Protein AF-0000000080960001 (afdb_homodimer)

Radius of gyration: 30.42 Å; Cα contacts (8 Å, |Δi|>4): 1565; chains: 2; bounding box: 57×87×82 Å

InterPro domains:
  IPR000749 ATP:guanido phosphotransferase [PTHR11547] (30-392)
  IPR014746 Glutamine synthetase/guanido kinase, catalytic domain [SSF55931] (133-394)
  IPR022413 ATP:guanido phosphotransferase, N-terminal [PF02807] (49-118)
  IPR022413 ATP:guanido phosphotransferase, N-terminal [PS51509] (35-122)
  IPR022414 ATP:guanido phosphotransferase, catalytic domain [PF00217] (182-380)
  IPR022414 ATP:guanido phosphotransferase, catalytic domain [PS51510] (150-381)
  IPR036802 ATP:guanido phosphotransferase, N-terminal domain superfamily [G3DSA:1.10.135.10] (26-125)
  IPR036802 ATP:guanido phosphotransferase, N-terminal domain superfamily [SSF48034] (32-124)

Sequence (790 aa):
MWMIKPPTEHPKESKYRPVLESLLPRDPMSKFNLKRSSPKDEFPNLDRNCTLMGRILDLHMYTRQFNRATESGVIFDDIIRPGLEDPGQSIGPKAVGCLAGDAQSYILFCDFFDRIIESYHGYKVTTDTVQESDFNYDNLKGGDDFDQAYALSCEVTVSRSIEDYSFPTHCSRGERRQLLTLAKTALEQLAEDLPGKLYSIDELSHESEDRGVVMDAPPSSLIKIGVARDWPDARALWLSKDGTLAVWVNMEDHLKLVSYRSDACLQEAFKTICVNVLKMEAVYNKRRHPFIWKPHLGWVISSPAEVGTGLRASVTVKLLHLAENKRIDDILDRLRLQMEATSCPGVYKISNLQTIGFNEVGLTQLVVDGVQLLIRMEKRLENNSGIDDLVPTQKMWMIKPPTEHPKESKYRPVLESLLPRDPMSKFNLKRSSPKDEFPNLDRNCTLMGRILDLHMYTRQFNRATESGVIFDDIIRPGLEDPGQSIGPKAVGCLAGDAQSYILFCDFFDRIIESYHGYKVTTDTVQESDFNYDNLKGGDDFDQAYALSCEVTVSRSIEDYSFPTHCSRGERRQLLTLAKTALEQLAEDLPGKLYSIDELSHESEDRGVVMDAPPSSLIKIGVARDWPDARALWLSKDGTLAVWVNMEDHLKLVSYRSDACLQEAFKTICVNVLKMEAVYNKRRHPFIWKPHLGWVISSPAEVGTGLRASVTVKLLHLAENKRIDDILDRLRLQMEATSCPGVYKISNLQTIGFNEVGLTQLVVDGVQLLIRMEKRLENNSGIDDLVPTQK

Nearest PDB structures (foldseek):
  8ci4-assembly1_A-2  TM=9.287E-01  e=4.822E-40  Oryctolagus cuniculus
  7tun-assembly2_B  TM=9.442E-01  e=4.498E-39  Homo sapiens
  1qk1-assembly1_E  TM=9.317E-01  e=1.900E-36  Homo sapiens
  3l2e-assembly4_B  TM=8.806E-01  e=4.237E-35  Namalycastis sp. ST01
  7u5i-assembly1_A  TM=9.226E-01  e=3.132E-33  Bos taurus

Solvent-accessible surface area (backbone atoms only — not comparable to full-atom values): 41627 Å² total; per-residue (Å²): 127,90,75,57,71,61,75,71,88,59,70,62,50,62,74,43,31,68,59,42,60,66,42,38,51,92,53,56,76,46,41,35,41,44,58,72,63,53,59,79,52,47,53,76,89,48,88,72,34,33,20,52,41,45,48,54,61,46,70,68,62,48,49,74,40,60,63,41,39,43,96,50,26,45,35,54,68,64,27,43,36,46,21,65,79,49,25,56,88,58,76,45,93,75,44,54,24,46,35,36,34,32,76,57,41,59,62,69,42,29,67,57,48,51,50,50,34,24,66,73,53,74,41,86,80,42,93,80,43,65,52,58,81,41,68,60,58,83,74,46,70,68,30,69,71,64,58,65,91,33,34,48,23,22,38,28,35,37,50,44,23,48,48,97,46,51,23,36,52,45,41,35,61,23,53,37,43,50,50,42,51,54,47,50,55,34,49,55,58,48,27,74,82,47,52,55,49,79,39,48,43,66,57,29,58,74,63,31,71,83,73,74,51,71,54,71,80,77,56,67,69,41,38,62,46,29,40,45,58,66,67,54,66,52,23,34,41,32,37,29,71,85,60,47,40,36,37,39,33,52,44,86,36,51,30,34,40,37,14,50,33,73,74,24,34,42,42,59,23,45,38,53,46,37,55,50,52,51,54,38,44,54,43,30,45,75,70,73,36,33,67,36,72,37,60,59,47,17,33,45,54,33,41,63,78,37,23,18,48,23,46,43,42,33,36,32,30,56,36,68,60,44,71,69,38,89,57,42,65,60,51,29,55,72,53,46,35,38,78,41,82,51,95,46,85,47,32,30,38,38,24,42,57,50,21,50,94,42,27,51,41,55,43,47,34,40,38,36,55,42,50,54,50,50,50,52,44,32,57,31,45,75,69,75,39,83,53,74,88,68,53,80,70,86,125,129,87,74,63,72,64,79,82,80,67,64,64,52,62,76,48,30,64,58,44,62,64,50,44,54,91,58,54,78,49,36,41,41,45,58,72,63,52,56,80,51,46,53,76,89,48,89,71,33,31,18,52,40,44,57,59,61,46,70,68,62,47,49,74,39,58,72,42,38,43,95,48,26,46,35,55,68,66,26,42,37,46,21,64,79,49,24,56,88,59,77,43,93,74,43,53,23,46,37,36,35,32,76,56,41,59,60,68,42,29,74,59,47,50,52,51,33,23,66,71,54,72,42,86,78,42,94,80,43,66,50,58,80,43,67,60,56,82,74,46,70,67,32,70,72,64,59,63,91,33,34,47,23,22,39,28,35,38,48,44,24,47,48,98,46,51,23,35,50,46,42,34,61,24,54,36,43,50,50,42,52,53,48,51,56,32,49,56,59,49,28,74,82,45,51,55,50,78,38,46,42,68,59,29,59,74,64,32,71,86,71,75,51,70,55,70,80,77,56,68,70,41,37,62,44,30,40,46,57,66,67,54,65,54,23,35,40,31,36,29,72,84,60,47,41,35,38,38,33,52,44,86,36,51,30,33,40,38,13,50,31,73,74,25,34,44,41,59,24,46,37,54,46,38,56,52,50,53,55,36,44,52,44,29,44,73,69,73,34,34,65,36,72,38,61,58,49,17,32,44,56,32,42,61,79,37,24,18,50,23,45,42,42,35,37,32,31,56,38,68,62,45,72,69,38,90,56,43,65,59,51,29,56,73,53,46,35,39,78,41,82,53,96,46,87,47,31,30,37,38,23,42,57,47,21,49,95,41,27,50,39,54,44,46,35,41,36,36,56,42,50,55,48,52,51,53,44,33,55,32,45,74,68,73,39,82,53,74,86,67,54,79,69,86,124

Secondary structure (DSSP, 8-state):
-------SS-THHHHTHHHHHHTS-SSTTTT-SS----HHHHPPP-TT--SHHHHH--HHHHHHHTT-B-TT--BHHHHHHHHHH---SS--TT------SSTTHHHHTHHHHHHHHHHHHT----TTPPPP----GGG----S---TTTEEEEEEEEEE-BTTS--TTT--HHHHHHHHHHHHHHHHHHTTTS-EEEEEHHHHHHTGGGGT-PPPPPPHHHHHTTTTTTTTTT-EEEEETTSSEEEEESSSSSEEEEEEETT--HHHHHHHHHHHHHHHHHHHHHTT-PBPEETTTEE--S-GGGTBT-EEEEEEEE-TTGGGSTTHHHHHHHHTEEEEE-SSTTEEEEEES-SSSS-HHHHHHHHHHHHHHHHHHHHHHHTT---TTTSPP--/-------SS-THHHHTHHHHHHTS-SSTTTT-SS----HHHHPPP-TT--SHHHHH--HHHHHHHTT-B-TT--BHHHHHHHHHH---SS--TT------SSTTHHHHTHHHHHHHHHHHHT----TTPPPP----GGG----S---TTTEEEEEEEEEE-BTTS--GGG--HHHHHHHHHHHHHHHHHHTTTS-EEEEEHHHHHHTGGGGT-PPPPPPHHHHHTTTTTTTTTT-EEEEETTSSEEEEESSSSSEEEEEEETT--HHHHHHHHHHHHHHHHHHHHHTT-PBPEETTTEE--S-GGGTBT-EEEEEEEE-TTGGG-TTHHHHHHHHTEEEEE-SSTTEEEEEES-SSSS-HHHHHHHHHHHHHHHHHHHHHHHTT---TTTSPP--

Structure (mmCIF, N/CA/C/O backbone):
data_AF-0000000080960001-model_v1
#
loop_
_entity.id
_entity.type
_entity.pdbx_description
1 polymer 'creatine kinase'
#
loop_
_atom_site.group_PDB
_atom_site.id
_atom_site.type_symbol
_atom_site.label_atom_id
_atom_site.label_alt_id
_atom_site.label_comp_id
_atom_site.label_asym_id
_atom_site.label_entity_id
_atom_site.label_seq_id
_atom_site.pdbx_PDB_ins_code
_atom_site.Cartn_x
_atom_site.Cartn_y
_atom_site.Cartn_z
_atom_site.occupancy
_atom_site.B_iso_or_equiv
_atom_site.auth_seq_id
_atom_site.auth_comp_id
_atom_site.auth_asym_id
_atom_site.auth_atom_id
_atom_site.pdbx_PDB_model_num
ATOM 1 N N . MET A 1 1 ? -23.391 7.148 20.422 1 18.81 1 MET A N 1
ATOM 2 C CA . MET A 1 1 ? -23.516 6.629 19.062 1 18.81 1 MET A CA 1
ATOM 3 C C . MET A 1 1 ? -23.609 7.766 18.047 1 18.81 1 MET A C 1
ATOM 5 O O . MET A 1 1 ? -24.641 8.445 17.969 1 18.81 1 MET A O 1
ATOM 9 N N . TRP A 1 2 ? -22.594 8.539 17.891 1 20.47 2 TRP A N 1
ATOM 10 C CA . TRP A 1 2 ? -22.75 9.844 17.266 1 20.47 2 TRP A CA 1
ATOM 11 C C . TRP A 1 2 ? -23.203 9.703 15.812 1 20.47 2 TRP A C 1
ATOM 13 O O . TRP A 1 2 ? -22.562 9.008 15.016 1 20.47 2 TRP A O 1
ATOM 23 N N . MET A 1 3 ? -24.516 9.531 15.586 1 26.23 3 MET A N 1
ATOM 24 C CA . MET A 1 3 ? -25.266 9.398 14.336 1 26.23 3 MET A CA 1
ATOM 25 C C . MET A 1 3 ? -25 10.594 13.422 1 26.23 3 MET A C 1
ATOM 27 O O . MET A 1 3 ? -25.484 11.695 13.672 1 26.23 3 MET A O 1
ATOM 31 N N . ILE A 1 4 ? -23.828 10.766 12.984 1 29.22 4 ILE A N 1
ATOM 32 C CA . ILE A 1 4 ? -23.656 11.875 12.055 1 29.22 4 ILE A CA 1
ATOM 33 C C . ILE A 1 4 ? -24.547 11.672 10.828 1 29.22 4 ILE A C 1
ATOM 35 O O . ILE A 1 4 ? -24.422 10.672 10.125 1 29.22 4 ILE A O 1
ATOM 39 N N . LYS A 1 5 ? -25.75 12.242 10.773 1 32.03 5 LYS A N 1
ATOM 40 C CA . LYS A 1 5 ? -26.688 12.227 9.648 1 32.03 5 LYS A CA 1
ATOM 41 C C . LYS A 1 5 ? -26 12.664 8.359 1 32.03 5 LYS A C 1
ATOM 43 O O . LYS A 1 5 ? -25.344 13.711 8.312 1 32.03 5 LYS A O 1
ATOM 48 N N . PRO A 1 6 ? -25.797 11.703 7.512 1 33.56 6 PRO A N 1
ATOM 49 C CA . PRO A 1 6 ? -25.25 12.125 6.223 1 33.56 6 PRO A CA 1
ATOM 50 C C . PRO A 1 6 ? -26.031 13.281 5.602 1 33.56 6 PRO A C 1
ATOM 52 O O . PRO A 1 6 ? -27.266 13.242 5.539 1 33.56 6 PRO A O 1
ATOM 55 N N . PRO A 1 7 ? -25.547 14.453 5.672 1 32.12 7 PRO A N 1
ATOM 56 C CA . PRO A 1 7 ? -26.344 15.602 5.262 1 32.12 7 PRO A CA 1
ATOM 57 C C . PRO A 1 7 ? -26.859 15.484 3.828 1 32.12 7 PRO A C 1
ATOM 59 O O . PRO A 1 7 ? -26.281 14.758 3.02 1 32.12 7 PRO A O 1
ATOM 62 N N . THR A 1 8 ? -28.125 15.891 3.537 1 33.84 8 THR A N 1
ATOM 63 C CA . THR A 1 8 ? -28.828 16.203 2.305 1 33.84 8 THR A CA 1
ATOM 64 C C . THR A 1 8 ? -27.906 16.922 1.317 1 33.84 8 THR A C 1
ATOM 66 O O . THR A 1 8 ? -26.828 17.375 1.687 1 33.84 8 THR A O 1
ATOM 69 N N . GLU A 1 9 ? -28.391 17.422 0.097 1 39.03 9 GLU A N 1
ATOM 70 C CA . GLU A 1 9 ? -27.812 18.141 -1.032 1 39.03 9 GLU A CA 1
ATOM 71 C C . GLU A 1 9 ? -26.906 19.281 -0.557 1 39.03 9 GLU A C 1
ATOM 73 O O . GLU A 1 9 ? -27.281 20.062 0.308 1 39.03 9 GLU A O 1
ATOM 78 N N . HIS A 1 10 ? -25.812 18.984 -0.439 1 41.31 10 HIS A N 1
ATOM 79 C CA . HIS A 1 10 ? -24.922 20.031 0.092 1 41.31 10 HIS A CA 1
ATOM 80 C C . HIS A 1 10 ? -24.906 21.25 -0.818 1 41.31 10 HIS A C 1
ATOM 82 O O . HIS A 1 10 ? -24.625 21.141 -2.012 1 41.31 10 HIS A O 1
ATOM 88 N N . PRO A 1 11 ? -25.422 22.281 -0.53 1 41.91 11 PRO A N 1
ATOM 89 C CA . PRO A 1 11 ? -25.516 23.562 -1.23 1 41.91 11 PRO A CA 1
ATOM 90 C C . PRO A 1 11 ? -24.234 23.953 -1.956 1 41.91 11 PRO A C 1
ATOM 92 O O . PRO A 1 11 ? -24.281 24.594 -3.01 1 41.91 11 PRO A O 1
ATOM 95 N N . LYS A 1 12 ? -23.172 23.625 -1.479 1 48.12 12 LYS A N 1
ATOM 96 C CA . LYS A 1 12 ? -21.969 24.266 -2.02 1 48.12 12 LYS A CA 1
ATOM 97 C C . LYS A 1 12 ? -21.531 23.609 -3.316 1 48.12 12 LYS A C 1
ATOM 99 O O . LYS A 1 12 ? -20.656 24.125 -4.023 1 48.12 12 LYS A O 1
ATOM 104 N N . GLU A 1 13 ? -21.875 22.375 -3.629 1 47.22 13 GLU A N 1
ATOM 105 C CA . GLU A 1 13 ? -21.547 21.875 -4.961 1 47.22 13 GLU A CA 1
ATOM 106 C C . GLU A 1 13 ? -22.078 22.797 -6.047 1 47.22 13 GLU A C 1
ATOM 108 O O . GLU A 1 13 ? -21.5 22.891 -7.133 1 47.22 13 GLU A O 1
ATOM 113 N N . SER A 1 14 ? -23.078 23.516 -5.621 1 42.28 14 SER A N 1
ATOM 114 C CA . SER A 1 14 ? -23.672 24.453 -6.566 1 42.28 14 SER A CA 1
ATOM 115 C C . SER A 1 14 ? -22.703 25.578 -6.91 1 42.28 14 SER A C 1
ATOM 117 O O . SER A 1 14 ? -22.641 26.031 -8.055 1 42.28 14 SER A O 1
ATOM 119 N N . LYS A 1 15 ? -21.984 26 -5.918 1 47.62 15 LYS A N 1
ATOM 120 C CA . LYS A 1 15 ? -21.062 27.109 -6.176 1 47.62 15 LYS A CA 1
ATOM 121 C C . LYS A 1 15 ? -19.938 26.688 -7.102 1 47.62 15 LYS A C 1
ATOM 123 O O . LYS A 1 15 ? -19.484 27.469 -7.941 1 47.62 15 LYS A O 1
ATOM 128 N N . TYR A 1 16 ? -19.453 25.5 -6.949 1 48 16 TYR A N 1
ATOM 129 C CA . TYR A 1 16 ? -18.344 25.078 -7.773 1 48 16 TYR A CA 1
ATOM 130 C C . TYR A 1 16 ? -18.812 24.281 -8.977 1 48 16 TYR A C 1
ATOM 132 O O . TYR A 1 16 ? -18.016 23.641 -9.672 1 48 16 TYR A O 1
ATOM 140 N N . ARG A 1 17 ? -20.078 24.328 -9.133 1 48.69 17 ARG A N 1
ATOM 141 C CA . ARG A 1 17 ? -20.688 23.516 -10.172 1 48.69 17 ARG A CA 1
ATOM 142 C C . ARG A 1 17 ? -20.016 23.734 -11.523 1 48.69 17 ARG A C 1
ATOM 144 O O . ARG A 1 17 ? -19.719 22.766 -12.234 1 48.69 17 ARG A O 1
ATOM 151 N N . PRO A 1 18 ? -19.875 24.969 -11.766 1 43.56 18 PRO A N 1
ATOM 152 C CA . PRO A 1 18 ? -19.281 25.094 -13.102 1 43.56 18 PRO A CA 1
ATOM 153 C C . PRO A 1 18 ? -17.922 24.438 -13.219 1 43.56 18 PRO A C 1
ATOM 155 O O . PRO A 1 18 ? -17.625 23.797 -14.234 1 43.56 18 PRO A O 1
ATOM 158 N N . VAL A 1 19 ? -17.203 24.578 -12.234 1 45.34 19 VAL A N 1
ATOM 159 C CA . VAL A 1 19 ? -15.867 24 -12.273 1 45.34 19 VAL A CA 1
ATOM 160 C C . VAL A 1 19 ? -15.953 22.484 -12.219 1 45.34 19 VAL A C 1
ATOM 162 O O . VAL A 1 19 ? -15.234 21.781 -12.938 1 45.34 19 VAL A O 1
ATOM 165 N N . LEU A 1 20 ? -16.875 22.141 -11.391 1 50.09 20 LEU A N 1
ATOM 166 C CA . LEU A 1 20 ? -17.047 20.703 -11.234 1 50.09 20 LEU A CA 1
ATOM 167 C C . LEU A 1 20 ? -17.453 20.062 -12.555 1 50.09 20 LEU A C 1
ATOM 169 O O . LEU A 1 20 ? -16.953 18.984 -12.898 1 50.09 20 LEU A O 1
ATOM 173 N N . GLU A 1 21 ? -18.328 20.688 -13.148 1 46.47 21 GLU A N 1
ATOM 174 C CA . GLU A 1 21 ? -18.812 20.156 -14.422 1 46.47 21 GLU A CA 1
ATOM 175 C C . GLU A 1 21 ? -17.719 20.141 -15.477 1 46.47 21 GLU A C 1
ATOM 177 O O . GLU A 1 21 ? -17.688 19.25 -16.328 1 46.47 21 GLU A O 1
ATOM 182 N N . SER A 1 22 ? -16.859 21.062 -15.289 1 44.16 22 SER A N 1
ATOM 183 C CA . SER A 1 22 ? -15.805 21.141 -16.312 1 44.16 22 SER A CA 1
ATOM 184 C C . SER A 1 22 ? -14.742 20.078 -16.094 1 44.16 22 SER A C 1
ATOM 186 O O . SER A 1 22 ? -13.984 19.75 -17.016 1 44.16 22 SER A O 1
ATOM 188 N N . LEU A 1 23 ? -14.742 19.609 -15.008 1 44.72 23 LEU A N 1
ATOM 189 C CA . LEU A 1 23 ? -13.672 18.672 -14.68 1 44.72 23 LEU A CA 1
ATOM 190 C C . LEU A 1 23 ? -14.141 17.234 -14.828 1 44.72 23 LEU A C 1
ATOM 192 O O . LEU A 1 23 ? -13.406 16.297 -14.492 1 44.72 23 LEU A O 1
ATOM 196 N N . LEU A 1 24 ? -15.406 17.094 -15.164 1 47.44 24 LEU A N 1
ATOM 197 C CA . LEU A 1 24 ? -15.898 15.766 -15.469 1 47.44 24 LEU A CA 1
ATOM 198 C C . LEU A 1 24 ? -15.273 15.234 -16.75 1 47.44 24 LEU A C 1
ATOM 200 O O . LEU A 1 24 ? -15.242 15.945 -17.766 1 47.44 24 LEU A O 1
ATOM 204 N N . PRO A 1 25 ? -14.406 14.203 -16.609 1 46.53 25 PRO A N 1
ATOM 205 C CA . PRO A 1 25 ? -13.883 13.695 -17.875 1 46.53 25 PRO A CA 1
ATOM 206 C C . PRO A 1 25 ? -14.977 13.469 -18.922 1 46.53 25 PRO A C 1
ATOM 208 O O . PRO A 1 25 ? -16.125 13.172 -18.562 1 46.53 25 PRO A O 1
ATOM 211 N N . ARG A 1 26 ? -14.734 13.984 -20.156 1 46.12 26 ARG A N 1
ATOM 212 C CA . ARG A 1 26 ? -15.688 13.758 -21.234 1 46.12 26 ARG A CA 1
ATOM 213 C C . ARG A 1 26 ? -16.047 12.281 -21.344 1 46.12 26 ARG A C 1
ATOM 215 O O . ARG A 1 26 ? -17.188 11.938 -21.672 1 46.12 26 ARG A O 1
ATOM 222 N N . ASP A 1 27 ? -15.023 11.391 -21.297 1 41.5 27 ASP A N 1
ATOM 223 C CA . ASP A 1 27 ? -15.258 9.945 -21.266 1 41.5 27 ASP A CA 1
ATOM 224 C C . ASP A 1 27 ? -14.883 9.359 -19.922 1 41.5 27 ASP A C 1
ATOM 226 O O . ASP A 1 27 ? -13.695 9.258 -19.578 1 41.5 27 ASP A O 1
ATOM 230 N N . PRO A 1 28 ? -15.828 9.461 -19.047 1 40.62 28 PRO A N 1
ATOM 231 C CA . PRO A 1 28 ? -15.648 8.961 -17.688 1 40.62 28 PRO A CA 1
ATOM 232 C C . PRO A 1 28 ? -14.828 7.68 -17.625 1 40.62 28 PRO A C 1
ATOM 234 O O . PRO A 1 28 ? -14.188 7.398 -16.609 1 40.62 28 PRO A O 1
ATOM 237 N N . MET A 1 29 ? -15.039 6.82 -18.578 1 40.97 29 MET A N 1
ATOM 238 C CA . MET A 1 29 ? -14.383 5.52 -18.578 1 40.97 29 MET A CA 1
ATOM 239 C C . MET A 1 29 ? -12.883 5.66 -18.844 1 40.97 29 MET A C 1
ATOM 241 O O . MET A 1 29 ? -12.133 4.691 -18.719 1 40.97 29 MET A O 1
ATOM 245 N N . SER A 1 30 ? -12.625 6.707 -19.484 1 41.94 30 SER A N 1
ATOM 246 C CA . SER A 1 30 ? -11.25 6.797 -19.969 1 41.94 30 SER A CA 1
ATOM 247 C C . SER A 1 30 ? -10.266 6.875 -18.812 1 41.94 30 SER A C 1
ATOM 249 O O . SER A 1 30 ? -9.148 6.363 -18.906 1 41.94 30 SER A O 1
ATOM 251 N N . LYS A 1 31 ? -10.594 7.781 -17.844 1 45.03 31 LYS A N 1
ATOM 252 C CA . LYS A 1 31 ? -9.492 8.172 -16.969 1 45.03 31 LYS A CA 1
ATOM 253 C C . LYS A 1 31 ? -9.281 7.137 -15.859 1 45.03 31 LYS A C 1
ATOM 255 O O . LYS A 1 31 ? -8.508 7.363 -14.93 1 45.03 31 LYS A O 1
ATOM 260 N N . PHE A 1 32 ? -10.023 5.922 -15.992 1 49.06 32 PHE A N 1
ATOM 261 C CA . PHE A 1 32 ? -9.906 5.184 -14.742 1 49.06 32 PHE A CA 1
ATOM 262 C C . PHE A 1 32 ? -8.875 4.066 -14.867 1 49.06 32 PHE A C 1
ATOM 264 O O . PHE A 1 32 ? -8.836 3.365 -15.883 1 49.06 32 PHE A O 1
ATOM 271 N N . ASN A 1 33 ? -7.809 4.168 -14.07 1 54.75 33 ASN A N 1
ATOM 272 C CA . ASN A 1 33 ? -6.809 3.117 -13.938 1 54.75 33 ASN A CA 1
ATOM 273 C C . ASN A 1 33 ? -7.449 1.771 -13.609 1 54.75 33 ASN A C 1
ATOM 275 O O . ASN A 1 33 ? -6.82 0.724 -13.773 1 54.75 33 ASN A O 1
ATOM 279 N N . LEU A 1 34 ? -8.656 1.805 -13.078 1 59.09 34 LEU A N 1
ATOM 280 C CA . LEU A 1 34 ? -9.281 0.53 -12.734 1 59.09 34 LEU A CA 1
ATOM 281 C C . LEU A 1 34 ? -10.648 0.399 -13.406 1 59.09 34 LEU A C 1
ATOM 283 O O . LEU A 1 34 ? -11.398 1.374 -13.5 1 59.09 34 LEU A O 1
ATOM 287 N N . LYS A 1 35 ? -10.805 -0.651 -14.094 1 69.25 35 LYS A N 1
ATOM 288 C CA . LYS A 1 35 ? -12.156 -1.015 -14.5 1 69.25 35 LYS A CA 1
ATOM 289 C C . LYS A 1 35 ? -13.102 -1.062 -13.305 1 69.25 35 LYS A C 1
ATOM 291 O O . LYS A 1 35 ? -12.82 -1.745 -12.312 1 69.25 35 LYS A O 1
ATOM 296 N N . ARG A 1 36 ? -14.133 -0.137 -13.32 1 75.81 36 ARG A N 1
ATOM 297 C CA . ARG A 1 36 ? -15.016 -0.041 -12.164 1 75.81 36 ARG A CA 1
ATOM 298 C C . ARG A 1 36 ? -16.453 -0.418 -12.531 1 75.81 36 ARG A C 1
ATOM 300 O O . ARG A 1 36 ? -16.875 -0.201 -13.664 1 75.81 36 ARG A O 1
ATOM 307 N N . SER A 1 37 ? -17.062 -0.999 -11.586 1 84.19 37 SER A N 1
ATOM 308 C CA . SER A 1 37 ? -18.469 -1.363 -11.711 1 84.19 37 SER A CA 1
ATOM 309 C C . SER A 1 37 ? -19.375 -0.211 -11.297 1 84.19 37 SER A C 1
ATOM 311 O O . SER A 1 37 ? -19.016 0.958 -11.461 1 84.19 37 SER A O 1
ATOM 313 N N . SER A 1 38 ? -20.562 -0.521 -10.859 1 89.12 38 SER A N 1
ATOM 314 C CA . SER A 1 38 ? -21.5 0.5 -10.398 1 89.12 38 SER A CA 1
ATOM 315 C C . SER A 1 38 ? -21.078 1.067 -9.047 1 89.12 38 SER A C 1
ATOM 317 O O . SER A 1 38 ? -20.344 0.418 -8.297 1 89.12 38 SER A O 1
ATOM 319 N N . PRO A 1 39 ? -21.438 2.312 -8.773 1 90.88 39 PRO A N 1
ATOM 320 C CA . PRO A 1 39 ? -21.109 2.873 -7.457 1 90.88 39 PRO A CA 1
ATOM 321 C C . PRO A 1 39 ? -21.578 1.984 -6.305 1 90.88 39 PRO A C 1
ATOM 323 O O . PRO A 1 39 ? -20.906 1.889 -5.281 1 90.88 39 PRO A O 1
ATOM 326 N N . LYS A 1 40 ? -22.688 1.384 -6.457 1 94.19 40 LYS A N 1
ATOM 327 C CA . LYS A 1 40 ? -23.203 0.495 -5.418 1 94.19 40 LYS A CA 1
ATOM 328 C C . LYS A 1 40 ? -22.266 -0.688 -5.191 1 94.19 40 LYS A C 1
ATOM 330 O O . LYS A 1 40 ? -22 -1.062 -4.051 1 94.19 40 LYS A O 1
ATOM 335 N N . ASP A 1 41 ? -21.734 -1.232 -6.289 1 92.44 41 ASP A N 1
ATOM 336 C CA . ASP A 1 41 ? -20.828 -2.383 -6.211 1 92.44 41 ASP A CA 1
ATOM 337 C C . ASP A 1 41 ? -19.469 -1.979 -5.664 1 92.44 41 ASP A C 1
ATOM 339 O O . ASP A 1 41 ? -18.781 -2.785 -5.027 1 92.44 41 ASP A O 1
ATOM 343 N N . GLU A 1 42 ? -19.156 -0.776 -5.93 1 93.5 42 GLU A N 1
ATOM 344 C CA . GLU A 1 42 ? -17.812 -0.31 -5.594 1 93.5 42 GLU A CA 1
ATOM 345 C C . GLU A 1 42 ? -17.781 0.341 -4.215 1 93.5 42 GLU A C 1
ATOM 347 O O . GLU A 1 42 ? -16.719 0.614 -3.674 1 93.5 42 GLU A O 1
ATOM 352 N N . PHE A 1 43 ? -18.953 0.565 -3.604 1 95.75 43 PHE A N 1
ATOM 353 C CA . PHE A 1 43 ? -19 1.254 -2.318 1 95.75 43 PHE A CA 1
ATOM 354 C C . PHE A 1 43 ? -18.297 0.439 -1.238 1 95.75 43 PHE A C 1
ATOM 356 O O . PHE A 1 43 ? -18.531 -0.764 -1.109 1 95.75 43 PHE A O 1
ATOM 363 N N . PRO A 1 44 ? -17.391 1.059 -0.51 1 95.06 44 PRO A N 1
ATOM 364 C CA . PRO A 1 44 ? -16.625 0.304 0.496 1 95.06 44 PRO A CA 1
ATOM 365 C C . PRO A 1 44 ? -17.484 -0.095 1.695 1 95.06 44 PRO A C 1
ATOM 367 O O . PRO A 1 44 ? -18.5 0.559 1.986 1 95.06 44 PRO A O 1
ATOM 370 N N . ASN A 1 45 ? -17.109 -1.191 2.309 1 91.94 45 ASN A N 1
ATOM 371 C CA . ASN A 1 45 ? -17.703 -1.574 3.582 1 91.94 45 ASN A CA 1
ATOM 372 C C . ASN A 1 45 ? -17.188 -0.72 4.73 1 91.94 45 ASN A C 1
ATOM 374 O O . ASN A 1 45 ? -15.992 -0.788 5.066 1 91.94 45 ASN A O 1
ATOM 378 N N . LEU A 1 46 ? -18.047 0.056 5.375 1 92.31 46 LEU A N 1
ATOM 379 C CA . LEU A 1 46 ? -17.625 1.007 6.391 1 92.31 46 LEU A CA 1
ATOM 380 C C . LEU A 1 46 ? -18.125 0.593 7.77 1 92.31 46 LEU A C 1
ATOM 382 O O . LEU A 1 46 ? -18.062 1.378 8.719 1 92.31 46 LEU A O 1
ATOM 386 N N . ASP A 1 47 ? -18.562 -0.617 7.93 1 86.31 47 ASP A N 1
ATOM 387 C CA . ASP A 1 47 ? -19.203 -1.075 9.156 1 86.31 47 ASP A CA 1
ATOM 388 C C . ASP A 1 47 ? -18.266 -0.947 10.352 1 86.31 47 ASP A C 1
ATOM 390 O O . ASP A 1 47 ? -18.703 -0.628 11.461 1 86.31 47 ASP A O 1
ATOM 394 N N . ARG A 1 48 ? -17.031 -1.125 10.172 1 83.38 48 ARG A N 1
ATOM 395 C CA . ARG A 1 48 ? -16.078 -1.102 11.281 1 83.38 48 ARG A CA 1
ATOM 396 C C . ARG A 1 48 ? -15.172 0.119 11.203 1 83.38 48 ARG A C 1
ATOM 398 O O . ARG A 1 48 ? -14.133 0.168 11.859 1 83.38 48 ARG A O 1
ATOM 405 N N . ASN A 1 49 ? -15.555 1.007 10.398 1 89.75 49 ASN A N 1
ATOM 406 C CA . ASN A 1 49 ? -14.727 2.195 10.227 1 89.75 49 ASN A CA 1
ATOM 407 C C . ASN A 1 49 ? -15.039 3.254 11.281 1 89.75 49 ASN A C 1
ATOM 409 O O . ASN A 1 49 ? -16.188 3.66 11.438 1 89.75 49 ASN A O 1
ATOM 413 N N . CYS A 1 50 ? -14.062 3.738 11.961 1 89.12 50 CYS A N 1
ATOM 414 C CA . CYS A 1 50 ? -14.273 4.66 13.07 1 89.12 50 CYS A CA 1
ATOM 415 C C . CYS A 1 50 ? -13.688 6.031 12.758 1 89.12 50 CYS A C 1
ATOM 417 O O . CYS A 1 50 ? -13.562 6.875 13.648 1 89.12 50 CYS A O 1
ATOM 419 N N . THR A 1 51 ? -13.336 6.34 11.594 1 91.81 51 THR A N 1
ATOM 420 C CA . THR A 1 51 ? -12.789 7.637 11.211 1 91.81 51 THR A CA 1
ATOM 421 C C . THR A 1 51 ? -13.906 8.625 10.883 1 91.81 51 THR A C 1
ATOM 423 O O . THR A 1 51 ? -15.07 8.234 10.766 1 91.81 51 THR A O 1
ATOM 426 N N . LEU A 1 52 ? -13.531 9.906 10.797 1 91.44 52 LEU A N 1
ATOM 427 C CA . LEU A 1 52 ? -14.492 10.922 10.367 1 91.44 52 LEU A CA 1
ATOM 428 C C . LEU A 1 52 ? -15.008 10.609 8.969 1 91.44 52 LEU A C 1
ATOM 430 O O . LEU A 1 52 ? -16.188 10.852 8.664 1 91.44 52 LEU A O 1
ATOM 434 N N . MET A 1 53 ? -14.148 10.148 8.133 1 94.81 53 MET A N 1
ATOM 435 C CA . MET A 1 53 ? -14.531 9.734 6.781 1 94.81 53 MET A CA 1
ATOM 436 C C . MET A 1 53 ? -15.656 8.711 6.824 1 94.81 53 MET A C 1
ATOM 438 O O . MET A 1 53 ? -16.656 8.852 6.117 1 94.81 53 MET A O 1
ATOM 442 N N . GLY A 1 54 ? -15.469 7.699 7.645 1 92.94 54 GLY A N 1
ATOM 443 C CA . GLY A 1 54 ? -16.469 6.652 7.754 1 92.94 54 GLY A CA 1
ATOM 444 C C . GLY A 1 54 ? -17.812 7.156 8.273 1 92.94 54 GLY A C 1
ATOM 445 O O . GLY A 1 54 ? -18.859 6.594 7.949 1 92.94 54 GLY A O 1
ATOM 446 N N . ARG A 1 55 ? -17.812 8.227 9 1 90.5 55 ARG A N 1
ATOM 447 C CA . ARG A 1 55 ? -19.031 8.773 9.586 1 90.5 55 ARG A CA 1
ATOM 448 C C . ARG A 1 55 ? -19.766 9.656 8.578 1 90.5 55 ARG A C 1
ATOM 450 O O . ARG A 1 55 ? -20.984 9.75 8.617 1 90.5 55 ARG A O 1
ATOM 457 N N . ILE A 1 56 ? -19.031 10.242 7.734 1 91.56 56 ILE A N 1
ATOM 458 C CA . ILE A 1 56 ? -19.609 11.242 6.844 1 91.56 56 ILE A CA 1
ATOM 459 C C . ILE A 1 56 ? -19.984 10.594 5.516 1 91.56 56 ILE A C 1
ATOM 461 O O . ILE A 1 56 ? -20.984 10.969 4.898 1 91.56 56 ILE A O 1
ATOM 465 N N . LEU A 1 57 ? -19.25 9.633 5.059 1 94.88 57 LEU A N 1
ATOM 466 C CA . LEU A 1 57 ? -19.406 9.039 3.734 1 94.88 57 LEU A CA 1
ATOM 467 C C . LEU A 1 57 ? -20.609 8.094 3.697 1 94.88 57 LEU A C 1
ATOM 469 O O . LEU A 1 57 ? -20.75 7.242 4.574 1 94.88 57 LEU A O 1
ATOM 473 N N . ASP A 1 58 ? -21.469 8.305 2.752 1 93.69 58 ASP A N 1
ATOM 474 C CA . ASP A 1 58 ? -22.562 7.371 2.467 1 93.69 58 ASP A CA 1
ATOM 475 C C . ASP A 1 58 ? -22.656 7.082 0.972 1 93.69 58 ASP A C 1
ATOM 477 O O . ASP A 1 58 ? -21.891 7.633 0.176 1 93.69 58 ASP A O 1
ATOM 481 N N . LEU A 1 59 ? -23.547 6.188 0.652 1 94.12 59 LEU A N 1
ATOM 482 C CA . LEU A 1 59 ? -23.641 5.719 -0.726 1 94.12 59 LEU A CA 1
ATOM 483 C C . LEU A 1 59 ? -24.047 6.859 -1.659 1 94.12 59 LEU A C 1
ATOM 485 O O . LEU A 1 59 ? -23.562 6.934 -2.793 1 94.12 59 LEU A O 1
ATOM 489 N N . HIS A 1 60 ? -24.906 7.703 -1.24 1 91 60 HIS A N 1
ATOM 490 C CA . HIS A 1 60 ? -25.359 8.812 -2.068 1 91 60 HIS A CA 1
ATOM 491 C C . HIS A 1 60 ? -24.219 9.773 -2.383 1 91 60 HIS A C 1
ATOM 493 O O . HIS A 1 60 ? -24.031 10.156 -3.537 1 91 60 HIS A O 1
ATOM 499 N N . MET A 1 61 ? -23.469 10.148 -1.367 1 89.56 61 MET A N 1
ATOM 500 C CA . MET A 1 61 ? -22.312 11.016 -1.555 1 89.56 61 MET A CA 1
ATOM 501 C C . MET A 1 61 ? -21.281 10.352 -2.455 1 89.56 61 MET A C 1
ATOM 503 O O . MET A 1 61 ? -20.719 11 -3.336 1 89.56 61 MET A O 1
ATOM 507 N N . TYR A 1 62 ? -21.062 9.055 -2.178 1 93.25 62 TYR A N 1
ATOM 508 C CA . TYR A 1 62 ? -20.109 8.289 -2.98 1 93.25 62 TYR A CA 1
ATOM 509 C C . TYR A 1 62 ? -20.531 8.281 -4.449 1 93.25 62 TYR A C 1
ATOM 511 O O . TYR A 1 62 ? -19.703 8.508 -5.332 1 93.25 62 TYR A O 1
ATOM 519 N N . THR A 1 63 ? -21.766 8.086 -4.73 1 87.44 63 THR A N 1
ATOM 520 C CA . THR A 1 63 ? -22.297 7.996 -6.082 1 87.44 63 THR A CA 1
ATOM 521 C C . THR A 1 63 ? -22.141 9.32 -6.82 1 87.44 63 THR A C 1
ATOM 523 O O . THR A 1 63 ? -21.812 9.336 -8.008 1 87.44 63 THR A O 1
ATOM 526 N N . ARG A 1 64 ? -22.234 10.383 -6.152 1 81.88 64 ARG A N 1
ATOM 527 C CA . ARG A 1 64 ? -22.156 11.711 -6.758 1 81.88 64 ARG A CA 1
ATOM 528 C C . ARG A 1 64 ? -20.734 12.016 -7.211 1 81.88 64 ARG A C 1
ATOM 530 O O . ARG A 1 64 ? -20.531 12.734 -8.188 1 81.88 64 ARG A O 1
ATOM 537 N N . GLN A 1 65 ? -19.844 11.422 -6.492 1 83.94 65 GLN A N 1
ATOM 538 C CA . GLN A 1 65 ? -18.453 11.75 -6.766 1 83.94 65 GLN A CA 1
ATOM 539 C C . GLN A 1 65 ? -17.766 10.633 -7.551 1 83.94 65 GLN A C 1
ATOM 541 O O . GLN A 1 65 ? -16.609 10.773 -7.961 1 83.94 65 GLN A O 1
ATOM 546 N N . PHE A 1 66 ? -18.484 9.641 -7.879 1 82.81 66 PHE A N 1
ATOM 547 C CA . PHE A 1 66 ? -17.922 8.375 -8.336 1 82.81 66 PHE A CA 1
ATOM 548 C C . PHE A 1 66 ? -17.203 8.555 -9.672 1 82.81 66 PHE A C 1
ATOM 550 O O . PHE A 1 66 ? -16.141 7.973 -9.891 1 82.81 66 PHE A O 1
ATOM 557 N N . ASN A 1 67 ? -17.625 9.391 -10.492 1 76.75 67 ASN A N 1
ATOM 558 C CA . ASN A 1 67 ? -17.078 9.5 -11.844 1 76.75 67 ASN A CA 1
ATOM 559 C C . ASN A 1 67 ? -16.219 10.742 -12.008 1 76.75 67 ASN A C 1
ATOM 561 O O . ASN A 1 67 ? -15.906 11.148 -13.125 1 76.75 67 ASN A O 1
ATOM 565 N N . ARG A 1 68 ? -15.844 11.352 -10.914 1 77.31 68 ARG A N 1
ATOM 566 C CA . ARG A 1 68 ? -15.008 12.547 -10.961 1 77.31 68 ARG A CA 1
ATOM 567 C C . ARG A 1 68 ? -13.531 12.188 -10.867 1 77.31 68 ARG A C 1
ATOM 569 O O . ARG A 1 68 ? -13.164 11.242 -10.156 1 77.31 68 ARG A O 1
ATOM 576 N N . ALA A 1 69 ? -12.742 12.922 -11.602 1 81.56 69 ALA A N 1
ATOM 577 C CA . ALA A 1 69 ? -11.289 12.781 -11.555 1 81.56 69 ALA A CA 1
ATOM 578 C C . ALA A 1 69 ? -10.602 14.133 -11.773 1 81.56 69 ALA A C 1
ATOM 580 O O . ALA A 1 69 ? -11.031 14.914 -12.625 1 81.56 69 ALA A O 1
ATOM 581 N N . THR A 1 70 ? -9.602 14.398 -11 1 81.75 70 THR A N 1
ATOM 582 C CA . THR A 1 70 ? -8.836 15.625 -11.219 1 81.75 70 THR A CA 1
ATOM 583 C C . THR A 1 70 ? -7.965 15.5 -12.469 1 81.75 70 THR A C 1
ATOM 585 O O . THR A 1 70 ? -7.883 14.43 -13.07 1 81.75 70 THR A O 1
ATOM 588 N N . GLU A 1 71 ? -7.293 16.625 -12.828 1 76.12 71 GLU A N 1
ATOM 589 C CA . GLU A 1 71 ? -6.402 16.625 -13.984 1 76.12 71 GLU A CA 1
ATOM 590 C C . GLU A 1 71 ? -5.211 15.695 -13.773 1 76.12 71 GLU A C 1
ATOM 592 O O . GLU A 1 71 ? -4.695 15.109 -14.727 1 76.12 71 GLU A O 1
ATOM 597 N N . SER A 1 72 ? -4.84 15.555 -12.539 1 79.06 72 SER A N 1
ATOM 598 C CA . SER A 1 72 ? -3.711 14.688 -12.219 1 79.06 72 SER A CA 1
ATOM 599 C C . SER A 1 72 ? -4.148 13.227 -12.109 1 79.06 72 SER A C 1
ATOM 601 O O . SER A 1 72 ? -3.314 12.336 -11.922 1 79.06 72 SER A O 1
ATOM 603 N N . GLY A 1 73 ? -5.465 12.977 -12.148 1 80.31 73 GLY A N 1
ATOM 604 C CA . GLY A 1 73 ? -5.969 11.617 -12.164 1 80.31 73 GLY A CA 1
ATOM 605 C C . GLY A 1 73 ? -6.453 11.148 -10.797 1 80.31 73 GLY A C 1
ATOM 606 O O . GLY A 1 73 ? -6.688 9.953 -10.594 1 80.31 73 GLY A O 1
ATOM 607 N N . VAL A 1 74 ? -6.652 12.039 -9.875 1 86.62 74 VAL A N 1
ATOM 608 C CA . VAL A 1 74 ? -7.133 11.68 -8.547 1 86.62 74 VAL A CA 1
ATOM 609 C C . VAL A 1 74 ? -8.633 11.391 -8.602 1 86.62 74 VAL A C 1
ATOM 611 O O . VAL A 1 74 ? -9.406 12.195 -9.125 1 86.62 74 VAL A O 1
ATOM 614 N N . ILE A 1 75 ? -8.992 10.234 -8.148 1 86.88 75 ILE A N 1
ATOM 615 C CA . ILE A 1 75 ? -10.406 9.883 -8.07 1 86.88 75 ILE A CA 1
ATOM 616 C C . ILE A 1 75 ? -10.836 9.805 -6.605 1 86.88 75 ILE A C 1
ATOM 618 O O . ILE A 1 75 ? -10 9.898 -5.699 1 86.88 75 ILE A O 1
ATOM 622 N N . PHE A 1 76 ? -12.117 9.695 -6.422 1 90.31 76 PHE A N 1
ATOM 623 C CA . PHE A 1 76 ? -12.648 9.781 -5.07 1 90.31 76 PHE A CA 1
ATOM 624 C C . PHE A 1 76 ? -12.117 8.641 -4.207 1 90.31 76 PHE A C 1
ATOM 626 O O . PHE A 1 76 ? -11.867 8.82 -3.014 1 90.31 76 PHE A O 1
ATOM 633 N N . ASP A 1 77 ? -11.938 7.441 -4.758 1 91.5 77 ASP A N 1
ATOM 634 C CA . ASP A 1 77 ? -11.438 6.293 -4.008 1 91.5 77 ASP A CA 1
ATOM 635 C C . ASP A 1 77 ? -10.023 6.547 -3.5 1 91.5 77 ASP A C 1
ATOM 637 O O . ASP A 1 77 ? -9.633 6.031 -2.451 1 91.5 77 ASP A O 1
ATOM 641 N N . ASP A 1 78 ? -9.289 7.336 -4.223 1 91.31 78 ASP A N 1
ATOM 642 C CA . ASP A 1 78 ? -7.957 7.703 -3.756 1 91.31 78 ASP A CA 1
ATOM 643 C C . ASP A 1 78 ? -8.031 8.57 -2.498 1 91.31 78 ASP A C 1
ATOM 645 O O . ASP A 1 78 ? -7.176 8.477 -1.62 1 91.31 78 ASP A O 1
ATOM 649 N N . ILE A 1 79 ? -9.008 9.383 -2.41 1 94.44 79 ILE A N 1
ATOM 650 C CA . ILE A 1 79 ? -9.203 10.32 -1.311 1 94.44 79 ILE A CA 1
ATOM 651 C C . ILE A 1 79 ? -9.547 9.555 -0.034 1 94.44 79 ILE A C 1
ATOM 653 O O . ILE A 1 79 ? -9.055 9.883 1.046 1 94.44 79 ILE A O 1
ATOM 657 N N . ILE A 1 80 ? -10.352 8.57 -0.149 1 95.38 80 ILE A N 1
ATOM 658 C CA . ILE A 1 80 ? -10.875 7.906 1.04 1 95.38 80 ILE A CA 1
ATOM 659 C C . ILE A 1 80 ? -10.016 6.691 1.38 1 95.38 80 ILE A C 1
ATOM 661 O O . ILE A 1 80 ? -10.234 6.031 2.398 1 95.38 80 ILE A O 1
ATOM 665 N N . ARG A 1 81 ? -8.984 6.395 0.625 1 92.31 81 ARG A N 1
ATOM 666 C CA . ARG A 1 81 ? -8.133 5.223 0.787 1 92.31 81 ARG A CA 1
ATOM 667 C C . ARG A 1 81 ? -7.512 5.188 2.178 1 92.31 81 ARG A C 1
ATOM 669 O O . ARG A 1 81 ? -7.465 4.137 2.816 1 92.31 81 ARG A O 1
ATOM 676 N N . PRO A 1 82 ? -7.016 6.301 2.678 1 92.12 82 PRO A N 1
ATOM 677 C CA . PRO A 1 82 ? -6.41 6.254 4.008 1 92.12 82 PRO A CA 1
ATOM 678 C C . PRO A 1 82 ? -7.355 5.695 5.07 1 92.12 82 PRO A C 1
ATOM 680 O O . PRO A 1 82 ? -6.938 4.906 5.922 1 92.12 82 PRO A O 1
ATOM 683 N N . GLY A 1 83 ? -8.578 6.082 5.035 1 92.44 83 GLY A N 1
ATOM 684 C CA . GLY A 1 83 ? -9.555 5.594 6 1 92.44 83 GLY A CA 1
ATOM 685 C C . GLY A 1 83 ? -9.906 4.133 5.805 1 92.44 83 GLY A C 1
ATOM 686 O O . GLY A 1 83 ? -10.289 3.447 6.754 1 92.44 83 GLY A O 1
ATOM 687 N N . LEU A 1 84 ? -9.836 3.699 4.566 1 90.31 84 LEU A N 1
ATOM 688 C CA . LEU A 1 84 ? -10.148 2.307 4.262 1 90.31 84 LEU A CA 1
ATOM 689 C C . LEU A 1 84 ? -9.016 1.387 4.715 1 90.31 84 LEU A C 1
ATOM 691 O O . LEU A 1 84 ? -9.266 0.268 5.168 1 90.31 84 LEU A O 1
ATOM 695 N N . GLU A 1 85 ? -7.828 1.817 4.574 1 85.88 85 GLU A N 1
ATOM 696 C CA . GLU A 1 85 ? -6.66 1.02 4.945 1 85.88 85 GLU A CA 1
ATOM 697 C C . GLU A 1 85 ? -6.438 1.038 6.453 1 85.88 85 GLU A C 1
ATOM 699 O O . GLU A 1 85 ? -5.898 0.083 7.016 1 85.88 85 GLU A O 1
ATOM 704 N N . ASP A 1 86 ? -6.812 2.148 7.051 1 85.38 86 ASP A N 1
ATOM 705 C CA . ASP A 1 86 ? -6.742 2.281 8.5 1 85.38 86 ASP A CA 1
ATOM 706 C C . ASP A 1 86 ? -8.07 2.781 9.07 1 85.38 86 ASP A C 1
ATOM 708 O O . ASP A 1 86 ? -8.234 3.979 9.312 1 85.38 86 ASP A O 1
ATOM 712 N N . PRO A 1 87 ? -8.945 1.841 9.359 1 86 87 PRO A N 1
ATOM 713 C CA . PRO A 1 87 ? -10.297 2.227 9.781 1 86 87 PRO A CA 1
ATOM 714 C C . PRO A 1 87 ? -10.344 2.701 11.234 1 86 87 PRO A C 1
ATOM 716 O O . PRO A 1 87 ? -11.391 3.152 11.703 1 86 87 PRO A O 1
ATOM 719 N N . GLY A 1 88 ? -9.242 2.656 11.844 1 79.5 88 GLY A N 1
ATOM 720 C CA . GLY A 1 88 ? -9.203 3.146 13.211 1 79.5 88 GLY A CA 1
ATOM 721 C C . GLY A 1 88 ? -9.773 2.16 14.219 1 79.5 88 GLY A C 1
ATOM 722 O O . GLY A 1 88 ? -10.398 1.171 13.836 1 79.5 88 GLY A O 1
ATOM 723 N N . GLN A 1 89 ? -9.352 2.066 15.445 1 68.44 89 GLN A N 1
ATOM 724 C CA . GLN A 1 89 ? -9.844 1.188 16.5 1 68.44 89 GLN A CA 1
ATOM 725 C C . GLN A 1 89 ? -10.953 1.863 17.297 1 68.44 89 GLN A C 1
ATOM 727 O O . GLN A 1 89 ? -11.938 1.219 17.672 1 68.44 89 GLN A O 1
ATOM 732 N N . SER A 1 90 ? -10.656 2.902 17.906 1 57.91 90 SER A N 1
ATOM 733 C CA . SER A 1 90 ? -11.633 3.576 18.75 1 57.91 90 SER A CA 1
ATOM 734 C C . SER A 1 90 ? -12.062 4.91 18.156 1 57.91 90 SER A C 1
ATOM 736 O O . SER A 1 90 ? -11.336 5.496 17.344 1 57.91 90 SER A O 1
ATOM 738 N N . ILE A 1 91 ? -13.461 5.07 18.266 1 46.06 91 ILE A N 1
ATOM 739 C CA . ILE A 1 91 ? -14.102 6.305 17.828 1 46.06 91 ILE A CA 1
ATOM 740 C C . ILE A 1 91 ? -13.336 7.508 18.375 1 46.06 91 ILE A C 1
ATOM 742 O O . ILE A 1 91 ? -13.414 7.82 19.562 1 46.06 91 ILE A O 1
ATOM 746 N N . GLY A 1 92 ? -12.172 7.379 18.5 1 46.56 92 GLY A N 1
ATOM 747 C CA . GLY A 1 92 ? -11.672 8.672 18.938 1 46.56 92 GLY A CA 1
ATOM 748 C C . GLY A 1 92 ? -11.609 9.695 17.828 1 46.56 92 GLY A C 1
ATOM 749 O O . GLY A 1 92 ? -11.617 9.336 16.641 1 46.56 92 GLY A O 1
ATOM 750 N N . PRO A 1 93 ? -12.133 10.898 18.125 1 49.22 93 PRO A N 1
ATOM 751 C CA . PRO A 1 93 ? -12.383 12.062 17.281 1 49.22 93 PRO A CA 1
ATOM 752 C C . PRO A 1 93 ? -11.273 12.305 16.25 1 49.22 93 PRO A C 1
ATOM 754 O O . PRO A 1 93 ? -11.453 13.086 15.312 1 49.22 93 PRO A O 1
ATOM 757 N N . LYS A 1 94 ? -10.164 11.562 16.328 1 61.66 94 LYS A N 1
ATOM 758 C CA . LYS A 1 94 ? -9.188 12.43 15.68 1 61.66 94 LYS A CA 1
ATOM 759 C C . LYS A 1 94 ? -8.648 11.789 14.398 1 61.66 94 LYS A C 1
ATOM 761 O O . LYS A 1 94 ? -7.879 12.414 13.672 1 61.66 94 LYS A O 1
ATOM 766 N N . ALA A 1 95 ? -9.203 10.602 14.047 1 81.25 95 ALA A N 1
ATOM 767 C CA . ALA A 1 95 ? -8.625 10.164 12.773 1 81.25 95 ALA A CA 1
ATOM 768 C C . ALA A 1 95 ? -9.492 10.625 11.602 1 81.25 95 ALA A C 1
ATOM 770 O O . ALA A 1 95 ? -10.688 10.344 11.562 1 81.25 95 ALA A O 1
ATOM 771 N N . VAL A 1 96 ? -8.992 11.398 10.75 1 90.81 96 VAL A N 1
ATOM 772 C CA . VAL A 1 96 ? -9.711 12 9.633 1 90.81 96 VAL A CA 1
ATOM 773 C C . VAL A 1 96 ? -10.07 10.922 8.617 1 90.81 96 VAL A C 1
ATOM 775 O O . VAL A 1 96 ? -11.234 10.805 8.219 1 90.81 96 VAL A O 1
ATOM 778 N N . GLY A 1 97 ? -9.133 10.117 8.195 1 93.44 97 GLY A N 1
ATOM 779 C CA . GLY A 1 97 ? -9.383 8.984 7.316 1 93.44 97 GLY A CA 1
ATOM 780 C C . GLY A 1 97 ? -9.375 9.359 5.848 1 93.44 97 GLY A C 1
ATOM 781 O O . GLY A 1 97 ? -9.852 8.594 5.004 1 93.44 97 GLY A O 1
ATOM 782 N N . CYS A 1 98 ? -8.961 10.484 5.504 1 95.88 98 CYS A N 1
ATOM 783 C CA . CYS A 1 98 ? -8.891 10.883 4.102 1 95.88 98 CYS A CA 1
ATOM 784 C C . CYS A 1 98 ? -7.746 11.859 3.865 1 95.88 98 CYS A C 1
ATOM 786 O O . CYS A 1 98 ? -7.262 12.5 4.805 1 95.88 98 CYS A O 1
ATOM 788 N N . LEU A 1 99 ? -7.305 11.891 2.643 1 96.31 99 LEU A N 1
ATOM 789 C CA . LEU A 1 99 ? -6.262 12.805 2.186 1 96.31 99 LEU A CA 1
ATOM 790 C C . LEU A 1 99 ? -6.559 13.297 0.774 1 96.31 99 LEU A C 1
ATOM 792 O O . LEU A 1 99 ? -7.078 12.555 -0.056 1 96.31 99 LEU A O 1
ATOM 796 N N . ALA A 1 100 ? -6.215 14.516 0.553 1 94.75 100 ALA A N 1
ATOM 797 C CA . ALA A 1 100 ? -6.297 15.039 -0.808 1 94.75 100 ALA A CA 1
ATOM 798 C C . ALA A 1 100 ? -5.094 14.602 -1.639 1 94.75 100 ALA A C 1
ATOM 800 O O . ALA A 1 100 ? -3.971 14.555 -1.137 1 94.75 100 ALA A O 1
ATOM 801 N N . GLY A 1 101 ? -5.363 14.297 -2.914 1 93.38 101 GLY A N 1
ATOM 802 C CA . GLY A 1 101 ? -4.285 13.883 -3.797 1 93.38 101 GLY A CA 1
ATOM 803 C C . GLY A 1 101 ? -3.637 15.039 -4.531 1 93.38 101 GLY A C 1
ATOM 804 O O . GLY A 1 101 ? -2.539 14.906 -5.074 1 93.38 101 GLY A O 1
ATOM 805 N N . ASP A 1 102 ? -4.324 16.141 -4.59 1 89.88 102 ASP A N 1
ATOM 806 C CA . ASP A 1 102 ? -3.852 17.375 -5.211 1 89.88 102 ASP A CA 1
ATOM 807 C C . ASP A 1 102 ? -4.734 18.562 -4.82 1 89.88 102 ASP A C 1
ATOM 809 O O . ASP A 1 102 ? -5.672 18.406 -4.031 1 89.88 102 ASP A O 1
ATOM 813 N N . ALA A 1 103 ? -4.348 19.766 -5.293 1 87.31 103 ALA A N 1
ATOM 814 C CA . ALA A 1 103 ? -5.078 20.969 -4.938 1 87.31 103 ALA A CA 1
ATOM 815 C C . ALA A 1 103 ? -6.5 20.938 -5.496 1 87.31 103 ALA A C 1
ATOM 817 O O . ALA A 1 103 ? -7.441 21.406 -4.844 1 87.31 103 ALA A O 1
ATOM 818 N N . GLN A 1 104 ? -6.691 20.406 -6.609 1 84.88 104 GLN A N 1
ATOM 819 C CA . GLN A 1 104 ? -7.984 20.359 -7.285 1 84.88 104 GLN A CA 1
ATOM 820 C C . GLN A 1 104 ? -8.961 19.453 -6.539 1 84.88 104 GLN A C 1
ATOM 822 O O . GLN A 1 104 ? -10.172 19.594 -6.672 1 84.88 104 GLN A O 1
ATOM 827 N N . SER A 1 105 ? -8.438 18.516 -5.793 1 89.31 105 SER A N 1
ATOM 828 C CA . SER A 1 105 ? -9.281 17.594 -5.031 1 89.31 105 SER A CA 1
ATOM 829 C C . SER A 1 105 ? -10.211 18.359 -4.09 1 89.31 105 SER A C 1
ATOM 831 O O . SER A 1 105 ? -11.367 17.969 -3.904 1 89.31 105 SER A O 1
ATOM 833 N N . TYR A 1 106 ? -9.727 19.453 -3.479 1 87.44 106 TYR A N 1
ATOM 834 C CA . TYR A 1 106 ? -10.516 20.219 -2.52 1 87.44 106 TYR A CA 1
ATOM 835 C C . TYR A 1 106 ? -11.672 20.922 -3.209 1 87.44 106 TYR A C 1
ATOM 837 O O . TYR A 1 106 ? -12.641 21.328 -2.557 1 87.44 106 TYR A O 1
ATOM 845 N N . ILE A 1 107 ? -11.539 21.078 -4.5 1 81.62 107 ILE A N 1
ATOM 846 C CA . ILE A 1 107 ? -12.586 21.734 -5.273 1 81.62 107 ILE A CA 1
ATOM 847 C C . ILE A 1 107 ? -13.547 20.688 -5.836 1 81.62 107 ILE A C 1
ATOM 849 O O . ILE A 1 107 ? -14.758 20.781 -5.656 1 81.62 107 ILE A O 1
ATOM 853 N N . LEU A 1 108 ? -12.992 19.688 -6.434 1 81.75 108 LEU A N 1
ATOM 854 C CA . LEU A 1 108 ? -13.781 18.672 -7.117 1 81.75 108 LEU A CA 1
ATOM 855 C C . LEU A 1 108 ? -14.609 17.875 -6.121 1 81.75 108 LEU A C 1
ATOM 857 O O . LEU A 1 108 ? -15.734 17.453 -6.434 1 81.75 108 LEU A O 1
ATOM 861 N N . PHE A 1 109 ? -14.047 17.641 -4.961 1 88.69 109 PHE A N 1
ATOM 862 C CA . PHE A 1 109 ? -14.719 16.859 -3.938 1 88.69 109 PHE A CA 1
ATOM 863 C C . PHE A 1 109 ? -15.062 17.719 -2.729 1 88.69 109 PHE A C 1
ATOM 865 O O . PHE A 1 109 ? -15 17.25 -1.589 1 88.69 109 PHE A O 1
ATOM 872 N N . CYS A 1 110 ? -15.43 18.922 -2.932 1 84.62 110 CYS A N 1
ATOM 873 C CA . CYS A 1 110 ? -15.672 19.906 -1.888 1 84.62 110 CYS A CA 1
ATOM 874 C C . CYS A 1 110 ? -16.812 19.484 -0.976 1 84.62 110 CYS A C 1
ATOM 876 O O . CYS A 1 110 ? -16.797 19.75 0.226 1 84.62 110 CYS A O 1
ATOM 878 N N . ASP A 1 111 ? -17.828 18.797 -1.512 1 84.25 111 ASP A N 1
ATOM 879 C CA . ASP A 1 111 ? -18.938 18.328 -0.692 1 84.25 111 ASP A CA 1
ATOM 880 C C . ASP A 1 111 ? -18.453 17.438 0.449 1 84.25 111 ASP A C 1
ATOM 882 O O . ASP A 1 111 ? -18.938 17.531 1.575 1 84.25 111 ASP A O 1
ATOM 886 N N . PHE A 1 112 ? -17.641 16.656 0.138 1 91.5 112 PHE A N 1
ATOM 887 C CA . PHE A 1 112 ? -17.062 15.742 1.108 1 91.5 112 PHE A CA 1
ATOM 888 C C . PHE A 1 112 ? -16.047 16.453 1.991 1 91.5 112 PHE A C 1
ATOM 890 O O . PHE A 1 112 ? -16.141 16.406 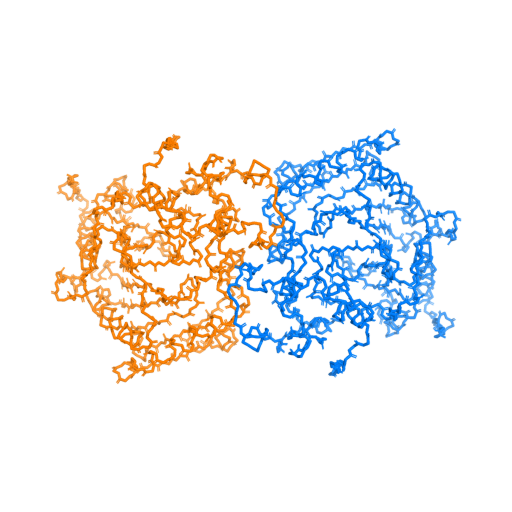3.219 1 91.5 112 PHE A O 1
ATOM 897 N N . PHE A 1 113 ? -15.078 17.172 1.425 1 91 113 PHE A N 1
ATOM 898 C CA . PHE A 1 113 ? -13.977 17.781 2.162 1 91 113 PHE A CA 1
ATOM 899 C C . PHE A 1 113 ? -14.484 18.891 3.086 1 91 113 PHE A C 1
ATOM 901 O O . PHE A 1 113 ? -13.977 19.047 4.195 1 91 113 PHE A O 1
ATOM 908 N N . ASP A 1 114 ? -15.391 19.656 2.652 1 86.69 114 ASP A N 1
ATOM 909 C CA . ASP A 1 114 ? -15.914 20.719 3.502 1 86.69 114 ASP A CA 1
ATOM 910 C C . ASP A 1 114 ? -16.531 20.141 4.773 1 86.69 114 ASP A C 1
ATOM 912 O O . ASP A 1 114 ? -16.375 20.703 5.859 1 86.69 114 ASP A O 1
ATOM 916 N N . ARG A 1 115 ? -17.234 19.047 4.613 1 88.69 115 ARG A N 1
ATOM 917 C CA . ARG A 1 115 ? -17.859 18.406 5.77 1 88.69 115 ARG A CA 1
ATOM 918 C C . ARG A 1 115 ? -16.797 17.875 6.723 1 88.69 115 ARG A C 1
ATOM 920 O O . ARG A 1 115 ? -16.953 17.938 7.945 1 88.69 115 ARG A O 1
ATOM 927 N N . ILE A 1 116 ? -15.789 17.297 6.16 1 92 116 ILE A N 1
ATOM 928 C CA . ILE A 1 116 ? -14.688 16.781 6.965 1 92 116 ILE A CA 1
ATOM 929 C C . ILE A 1 116 ? -14.031 17.938 7.734 1 92 116 ILE A C 1
ATOM 931 O O . ILE A 1 116 ? -13.82 17.844 8.945 1 92 116 ILE A O 1
ATOM 935 N N . ILE A 1 117 ? -13.758 19 7.027 1 90.44 117 ILE A N 1
ATOM 936 C CA . ILE A 1 117 ? -13.062 20.156 7.602 1 90.44 117 ILE A CA 1
ATOM 937 C C . ILE A 1 117 ? -13.93 20.797 8.688 1 90.44 117 ILE A C 1
ATOM 939 O O . ILE A 1 117 ? -13.445 21.109 9.773 1 90.44 117 ILE A O 1
ATOM 943 N N . GLU A 1 118 ? -15.188 20.906 8.406 1 88.25 118 GLU A N 1
ATOM 944 C CA . GLU A 1 118 ? -16.109 21.5 9.383 1 88.25 118 GLU A CA 1
ATOM 945 C C . GLU A 1 118 ? -16.234 20.625 10.625 1 88.25 118 GLU A C 1
ATOM 947 O O . GLU A 1 118 ? -16.234 21.141 11.75 1 88.25 118 GLU A O 1
ATOM 952 N N . SER A 1 119 ? -16.344 19.391 10.398 1 87.5 119 SER A N 1
ATOM 953 C CA . SER A 1 119 ? -16.5 18.469 11.516 1 87.5 119 SER A CA 1
ATOM 954 C C . SER A 1 119 ? -15.219 18.391 12.352 1 87.5 119 SER A C 1
ATOM 956 O O . SER A 1 119 ? -15.281 18.312 13.578 1 87.5 119 SER A O 1
ATOM 958 N N . TYR A 1 120 ? -14.109 18.391 11.742 1 89.19 120 TYR A N 1
ATOM 959 C CA . TYR A 1 120 ? -12.844 18.25 12.445 1 89.19 120 TYR A CA 1
ATOM 960 C C . TYR A 1 120 ? -12.508 19.516 13.211 1 89.19 120 TYR A C 1
ATOM 962 O O . TYR A 1 120 ? -12.086 19.469 14.367 1 89.19 120 TYR A O 1
ATOM 970 N N . HIS A 1 121 ? -12.656 20.672 12.586 1 88.12 121 HIS A N 1
ATOM 971 C CA . HIS A 1 121 ? -12.195 21.938 13.141 1 88.12 121 HIS A CA 1
ATOM 972 C C . HIS A 1 121 ? -13.312 22.656 13.898 1 88.12 121 HIS A C 1
ATOM 974 O O . HIS A 1 121 ? -13.055 23.609 14.641 1 88.12 121 HIS A O 1
ATOM 980 N N . GLY A 1 122 ? -14.508 22.188 13.734 1 81.69 122 GLY A N 1
ATOM 981 C CA . GLY A 1 122 ? -15.609 22.938 14.312 1 81.69 122 GLY A CA 1
ATOM 982 C C . GLY A 1 122 ? -15.758 24.344 13.734 1 81.69 122 GLY A C 1
ATOM 983 O O . GLY A 1 122 ? -16.047 25.297 14.461 1 81.69 122 GLY A O 1
ATOM 984 N N . TYR A 1 123 ? -15.32 24.453 12.57 1 78.44 123 TYR A N 1
ATOM 985 C CA . TYR A 1 123 ? -15.312 25.703 11.828 1 78.44 123 TYR A CA 1
ATOM 986 C C . TYR A 1 123 ? -16.172 25.609 10.578 1 78.44 123 TYR A C 1
ATOM 988 O O . TYR A 1 123 ? -16.031 24.672 9.789 1 78.44 123 TYR A O 1
ATOM 996 N N . LYS A 1 124 ? -17.141 26.484 10.469 1 77.06 124 LYS A N 1
ATOM 997 C CA . LYS A 1 124 ? -18 26.453 9.281 1 77.06 124 LYS A CA 1
ATOM 998 C C . LYS A 1 124 ? -17.297 27.109 8.094 1 77.06 124 LYS A C 1
ATOM 1000 O O . LYS A 1 124 ? -16.906 28.281 8.164 1 77.06 124 LYS A O 1
ATOM 1005 N N . VAL A 1 125 ? -17.125 26.359 7.098 1 72.44 125 VAL A N 1
ATOM 1006 C CA . VAL A 1 125 ? -16.5 26.828 5.871 1 72.44 125 VAL A CA 1
ATOM 1007 C C . VAL A 1 125 ? -17.562 27.438 4.953 1 72.44 125 VAL A C 1
ATOM 1009 O O . VAL A 1 125 ? -18.484 26.75 4.516 1 72.44 125 VAL A O 1
ATOM 1012 N N . THR A 1 126 ? -17.672 28.734 4.961 1 66.38 126 THR A N 1
ATOM 1013 C CA . THR A 1 126 ? -18.625 29.391 4.07 1 66.38 126 THR A CA 1
ATOM 1014 C C . THR A 1 126 ? -17.891 30.062 2.91 1 66.38 126 THR A C 1
ATOM 1016 O O . THR A 1 126 ? -16.703 30.344 2.99 1 66.38 126 THR A O 1
ATOM 1019 N N . THR A 1 127 ? -18.562 30.109 1.839 1 60.59 127 THR A N 1
ATOM 1020 C CA . THR A 1 127 ? -18 30.734 0.655 1 60.59 127 THR A CA 1
ATOM 1021 C C . THR A 1 127 ? -17.641 32.188 0.933 1 60.59 127 THR A C 1
ATOM 1023 O O . THR A 1 127 ? -16.812 32.781 0.236 1 60.59 127 THR A O 1
ATOM 1026 N N . ASP A 1 128 ? -18.109 32.625 1.934 1 67.75 128 ASP A N 1
ATOM 1027 C CA . ASP A 1 128 ? -17.906 34.062 2.205 1 67.75 128 ASP A CA 1
ATOM 1028 C C . ASP A 1 128 ? -16.75 34.25 3.188 1 67.75 128 ASP A C 1
ATOM 1030 O O . ASP A 1 128 ? -16.25 35.375 3.338 1 67.75 128 ASP A O 1
ATOM 1034 N N . THR A 1 129 ? -16.391 33.188 3.67 1 74.44 129 THR A N 1
ATOM 1035 C CA . THR A 1 129 ? -15.305 33.344 4.641 1 74.44 129 THR A CA 1
ATOM 1036 C C . THR A 1 129 ? -13.945 33.219 3.959 1 74.44 129 THR A C 1
ATOM 1038 O O . THR A 1 129 ? -13.758 32.406 3.068 1 74.44 129 THR A O 1
ATOM 1041 N N . VAL A 1 130 ? -13.141 34.312 4.191 1 81.5 130 VAL A N 1
ATOM 1042 C CA . VAL A 1 130 ? -11.773 34.312 3.674 1 81.5 130 VAL A CA 1
ATOM 1043 C C . VAL A 1 130 ? -10.789 34.031 4.809 1 81.5 130 VAL A C 1
ATOM 1045 O O . VAL A 1 130 ? -10.852 34.688 5.859 1 81.5 130 VAL A O 1
ATOM 1048 N N . GLN A 1 131 ? -10.008 33.031 4.621 1 87.31 131 GLN A N 1
ATOM 1049 C CA . GLN A 1 131 ? -8.961 32.688 5.586 1 87.31 131 GLN A CA 1
ATOM 1050 C C . GLN A 1 131 ? -7.895 33.781 5.629 1 87.31 131 GLN A C 1
ATOM 1052 O O . GLN A 1 131 ? -7.48 34.312 4.59 1 87.31 131 GLN A O 1
ATOM 1057 N N . GLU A 1 132 ? -7.555 34.125 6.871 1 89.25 132 GLU A N 1
ATOM 1058 C CA . GLU A 1 132 ? -6.535 35.156 7.059 1 89.25 132 GLU A CA 1
ATOM 1059 C C . GLU A 1 132 ? -5.168 34.531 7.316 1 89.25 132 GLU A C 1
ATOM 1061 O O . GLU A 1 132 ? -5.074 33.406 7.789 1 89.25 132 GLU A O 1
ATOM 1066 N N . SER A 1 133 ? -4.148 35.281 6.965 1 91.94 133 SER A N 1
ATOM 1067 C CA . SER A 1 133 ? -2.768 34.906 7.23 1 91.94 133 SER A CA 1
ATOM 1068 C C . SER A 1 133 ? -1.973 36.062 7.82 1 91.94 133 SER A C 1
ATOM 1070 O O . SER A 1 133 ? -2.143 37.219 7.406 1 91.94 133 SER A O 1
ATOM 1072 N N . ASP A 1 134 ? -1.259 35.812 8.898 1 94.12 134 ASP A N 1
ATOM 1073 C CA . ASP A 1 134 ? -0.403 36.781 9.555 1 94.12 134 ASP A CA 1
ATOM 1074 C C . ASP A 1 134 ? 0.895 36.156 10.039 1 94.12 134 ASP A C 1
ATOM 1076 O O . ASP A 1 134 ? 0.917 35.5 11.086 1 94.12 134 ASP A O 1
ATOM 1080 N N . PHE A 1 135 ? 1.959 36.5 9.312 1 92.62 135 PHE A N 1
ATOM 1081 C CA . PHE A 1 135 ? 3.258 35.969 9.703 1 92.62 135 PHE A CA 1
ATOM 1082 C C . PHE A 1 135 ? 4.117 37.031 10.359 1 92.62 135 PHE A C 1
ATOM 1084 O O . PHE A 1 135 ? 5.336 36.875 10.461 1 92.62 135 PHE A O 1
ATOM 1091 N N . ASN A 1 136 ? 3.479 38.125 10.703 1 95.81 136 ASN A N 1
ATOM 1092 C CA . ASN A 1 136 ? 4.215 39.125 11.477 1 95.81 136 ASN A CA 1
ATOM 1093 C C . ASN A 1 136 ? 4.398 38.688 12.922 1 95.81 136 ASN A C 1
ATOM 1095 O O . ASN A 1 136 ? 3.611 39.062 13.797 1 95.81 136 ASN A O 1
ATOM 1099 N N . TYR A 1 137 ? 5.508 38.125 13.188 1 96.12 137 TYR A N 1
ATOM 1100 C CA . TYR A 1 137 ? 5.77 37.5 14.477 1 96.12 137 TYR A CA 1
ATOM 1101 C C . TYR A 1 137 ? 5.801 38.531 15.586 1 96.12 137 TYR A C 1
ATOM 1103 O O . TYR A 1 137 ? 5.672 38.188 16.766 1 96.12 137 TYR A O 1
ATOM 1111 N N . ASP A 1 138 ? 5.945 39.75 15.281 1 96.19 138 ASP A N 1
ATOM 1112 C CA . ASP A 1 138 ? 5.977 40.812 16.281 1 96.19 138 ASP A CA 1
ATOM 1113 C C . ASP A 1 138 ? 4.609 41 16.938 1 96.19 138 ASP A C 1
ATOM 1115 O O . ASP A 1 138 ? 4.5 41.594 18 1 96.19 138 ASP A O 1
ATOM 1119 N N . ASN A 1 139 ? 3.604 40.531 16.328 1 96.94 139 ASN A N 1
ATOM 1120 C CA . ASN A 1 139 ? 2.242 40.656 16.844 1 96.94 139 ASN A CA 1
ATOM 1121 C C . ASN A 1 139 ? 1.974 39.656 17.953 1 96.94 139 ASN A C 1
ATOM 1123 O O . ASN A 1 139 ? 0.979 39.75 18.672 1 96.94 139 ASN A O 1
ATOM 1127 N N . LEU A 1 140 ? 2.836 38.656 18.094 1 97.56 140 LEU A N 1
ATOM 1128 C CA . LEU A 1 140 ? 2.686 37.656 19.141 1 97.56 140 LEU A CA 1
ATOM 1129 C C . LEU A 1 140 ? 3.039 38.25 20.516 1 97.56 140 LEU A C 1
ATOM 1131 O O . LEU A 1 140 ? 4.066 38.906 20.656 1 97.56 140 LEU A O 1
ATOM 1135 N N . LYS A 1 141 ? 2.154 38.031 21.438 1 97.25 141 LYS A N 1
ATOM 1136 C CA . LYS A 1 141 ? 2.408 38.469 22.812 1 97.25 141 LYS A CA 1
ATOM 1137 C C . LYS A 1 141 ? 2.75 37.312 23.734 1 97.25 141 LYS A C 1
ATOM 1139 O O . LYS A 1 141 ? 1.966 36.375 23.859 1 97.25 141 LYS A O 1
ATOM 1144 N N . GLY A 1 142 ? 3.912 37.406 24.266 1 95.94 142 GLY A N 1
ATOM 1145 C CA . GLY A 1 142 ? 4.34 36.344 25.172 1 95.94 142 GLY A CA 1
ATOM 1146 C C . GLY A 1 142 ? 4.992 35.156 24.469 1 95.94 142 GLY A C 1
ATOM 1147 O O . GLY A 1 142 ? 5.48 35.312 23.344 1 95.94 142 GLY A O 1
ATOM 1148 N N . GLY A 1 143 ? 5.219 34.062 25.219 1 95.5 143 GLY A N 1
ATOM 1149 C CA . GLY A 1 143 ? 5.801 32.844 24.656 1 95.5 143 GLY A CA 1
ATOM 1150 C C . GLY A 1 143 ? 7.285 32.719 24.938 1 95.5 143 GLY A C 1
ATOM 1151 O O . GLY A 1 143 ? 7.895 31.688 24.609 1 95.5 143 GLY A O 1
ATOM 1152 N N . ASP A 1 144 ? 7.805 33.719 25.516 1 95.94 144 ASP A N 1
ATOM 1153 C CA . ASP A 1 144 ? 9.219 33.688 25.875 1 95.94 144 ASP A CA 1
ATOM 1154 C C . ASP A 1 144 ? 9.398 33.625 27.391 1 95.94 144 ASP A C 1
ATOM 1156 O O . ASP A 1 144 ? 10.523 33.625 27.891 1 95.94 144 ASP A O 1
ATOM 1160 N N . ASP A 1 145 ? 8.359 33.469 28.125 1 95.19 145 ASP A N 1
ATOM 1161 C CA . ASP A 1 145 ? 8.461 33.594 29.578 1 95.19 145 ASP A CA 1
ATOM 1162 C C . ASP A 1 145 ? 7.734 32.438 30.281 1 95.19 145 ASP A C 1
ATOM 1164 O O . ASP A 1 145 ? 7.195 32.625 31.375 1 95.19 145 ASP A O 1
ATOM 1168 N N . PHE A 1 146 ? 7.594 31.391 29.625 1 96.81 146 PHE A N 1
ATOM 1169 C CA . PHE A 1 146 ? 7.016 30.234 30.312 1 96.81 146 PHE A CA 1
ATOM 1170 C C . PHE A 1 146 ? 7.867 29.828 31.516 1 96.81 146 PHE A C 1
ATOM 1172 O O . PHE A 1 146 ? 9.094 29.953 31.469 1 96.81 146 PHE A O 1
ATOM 1179 N N . ASP A 1 147 ? 7.199 29.328 32.562 1 97.31 147 ASP A N 1
ATOM 1180 C CA . ASP A 1 147 ? 7.934 28.75 33.688 1 97.31 147 ASP A CA 1
ATOM 1181 C C . ASP A 1 147 ? 8.672 27.484 33.281 1 97.31 147 ASP A C 1
ATOM 1183 O O . ASP A 1 147 ? 8.047 26.453 33 1 97.31 147 ASP A O 1
ATOM 1187 N N . GLN A 1 148 ? 9.969 27.484 33.344 1 95.25 148 GLN A N 1
ATOM 1188 C CA . GLN A 1 148 ? 10.805 26.406 32.812 1 95.25 148 GLN A CA 1
ATOM 1189 C C . GLN A 1 148 ? 10.719 25.156 33.688 1 95.25 148 GLN A C 1
ATOM 1191 O O . GLN A 1 148 ? 11.133 24.078 33.25 1 95.25 148 GLN A O 1
ATOM 1196 N N . ALA A 1 149 ? 10.203 25.281 34.812 1 96.25 149 ALA A N 1
ATOM 1197 C CA . ALA A 1 149 ? 9.977 24.109 35.656 1 96.25 149 ALA A CA 1
ATOM 1198 C C . ALA A 1 149 ? 8.859 23.25 35.094 1 96.25 149 ALA A C 1
ATOM 1200 O O . ALA A 1 149 ? 8.789 22.047 35.344 1 96.25 149 ALA A O 1
ATOM 1201 N N . TYR A 1 150 ? 8.039 23.891 34.312 1 97.94 150 TYR A N 1
ATOM 1202 C CA . TYR A 1 150 ? 6.879 23.172 33.75 1 97.94 150 TYR A CA 1
ATOM 1203 C C . TYR A 1 150 ? 6.98 23.031 32.25 1 97.94 150 TYR A C 1
ATOM 1205 O O . TYR A 1 150 ? 6.703 21.969 31.703 1 97.94 150 TYR A O 1
ATOM 1213 N N . ALA A 1 151 ? 7.281 24.141 31.594 1 98.12 151 ALA A N 1
ATOM 1214 C CA . ALA A 1 151 ? 7.461 24.109 30.141 1 98.12 151 ALA A CA 1
ATOM 1215 C C . ALA A 1 151 ? 8.859 23.625 29.766 1 98.12 151 ALA A C 1
ATOM 1217 O O . ALA A 1 151 ? 9.852 24.312 30.016 1 98.12 151 ALA A O 1
ATOM 1218 N N . LEU A 1 152 ? 8.922 22.531 29.078 1 97.44 152 LEU A N 1
ATOM 1219 C CA . LEU A 1 152 ? 10.203 21.859 28.906 1 97.44 152 LEU A CA 1
ATOM 1220 C C . LEU A 1 152 ? 10.781 22.172 27.531 1 97.44 152 LEU A C 1
ATOM 1222 O O . LEU A 1 152 ? 11.992 22.375 27.391 1 97.44 152 LEU A O 1
ATOM 1226 N N . SER A 1 153 ? 10.016 22.094 26.531 1 96.94 153 SER A N 1
ATOM 1227 C CA . SER A 1 153 ? 10.422 22.344 25.156 1 96.94 153 SER A CA 1
ATOM 1228 C C . SER A 1 153 ? 9.234 22.797 24.312 1 96.94 153 SER A C 1
ATOM 1230 O O . SER A 1 153 ? 8.094 22.781 24.766 1 96.94 153 SER A O 1
ATOM 1232 N N . CYS A 1 154 ? 9.531 23.297 23.156 1 97.81 154 CYS A N 1
ATOM 1233 C CA . CYS A 1 154 ? 8.445 23.656 22.25 1 97.81 154 CYS A CA 1
ATOM 1234 C C . CYS A 1 154 ? 8.836 23.422 20.812 1 97.81 154 CYS A C 1
ATOM 1236 O O . CYS A 1 154 ? 10.016 23.219 20.5 1 97.81 154 CYS A O 1
ATOM 1238 N N . GLU A 1 155 ? 7.824 23.328 19.984 1 97.94 155 GLU A N 1
ATOM 1239 C CA . GLU A 1 155 ? 7.98 23.094 18.547 1 97.94 155 GLU A CA 1
ATOM 1240 C C . GLU A 1 155 ? 6.91 23.844 17.75 1 97.94 155 GLU A C 1
ATOM 1242 O O . GLU A 1 155 ? 5.754 23.906 18.172 1 97.94 155 GLU A O 1
ATOM 1247 N N . VAL A 1 156 ? 7.344 24.453 16.719 1 98.38 156 VAL A N 1
ATOM 1248 C CA . VAL A 1 156 ? 6.414 25.047 15.758 1 98.38 156 VAL A CA 1
ATOM 1249 C C . VAL A 1 156 ? 6.637 24.438 14.375 1 98.38 156 VAL A C 1
ATOM 1251 O O . VAL A 1 156 ? 7.773 24.359 13.906 1 98.38 156 VAL A O 1
ATOM 1254 N N . THR A 1 157 ? 5.59 23.984 13.797 1 98 157 THR A N 1
ATOM 1255 C CA . THR A 1 157 ? 5.684 23.359 12.484 1 98 157 THR A CA 1
ATOM 1256 C C . THR A 1 157 ? 4.75 24.047 11.492 1 98 157 THR A C 1
ATOM 1258 O O . THR A 1 157 ? 3.715 24.594 11.883 1 98 157 THR A O 1
ATOM 1261 N N . VAL A 1 158 ? 5.113 24.078 10.266 1 97.88 158 VAL A N 1
ATOM 1262 C CA . VAL A 1 158 ? 4.27 24.578 9.18 1 97.88 158 VAL A CA 1
ATOM 1263 C C . VAL A 1 158 ? 4.465 23.703 7.938 1 97.88 158 VAL A C 1
ATOM 1265 O O . VAL A 1 158 ? 5.59 23.328 7.609 1 97.88 158 VAL A O 1
ATOM 1268 N N . SER A 1 159 ? 3.408 23.328 7.32 1 97.44 159 SER A N 1
ATOM 1269 C CA . SER A 1 159 ? 3.439 22.516 6.102 1 97.44 159 SER A CA 1
ATOM 1270 C C . SER A 1 159 ? 2.994 23.328 4.891 1 97.44 159 SER A C 1
ATOM 1272 O O . SER A 1 159 ? 2.111 24.188 5 1 97.44 159 SER A O 1
ATOM 1274 N N . ARG A 1 160 ? 3.637 23.078 3.766 1 97.56 160 ARG A N 1
ATOM 1275 C CA . ARG A 1 160 ? 3.281 23.75 2.518 1 97.56 160 ARG A CA 1
ATOM 1276 C C . ARG A 1 160 ? 3.287 22.766 1.351 1 97.56 160 ARG A C 1
ATOM 1278 O O . ARG A 1 160 ? 4.105 21.844 1.31 1 97.56 160 ARG A O 1
ATOM 1285 N N . SER A 1 161 ? 2.357 22.969 0.51 1 96.94 161 SER A N 1
ATOM 1286 C CA . SER A 1 161 ? 2.309 22.266 -0.767 1 96.94 161 SER A CA 1
ATOM 1287 C C . SER A 1 161 ? 2.543 23.219 -1.934 1 96.94 161 SER A C 1
ATOM 1289 O O . SER A 1 161 ? 2.266 24.422 -1.83 1 96.94 161 SER A O 1
ATOM 1291 N N . ILE A 1 162 ? 3.039 22.688 -2.957 1 97 162 ILE A N 1
ATOM 1292 C CA . ILE A 1 162 ? 3.479 23.484 -4.094 1 97 162 ILE A CA 1
ATOM 1293 C C . ILE A 1 162 ? 2.5 23.312 -5.254 1 97 162 ILE A C 1
ATOM 1295 O O . ILE A 1 162 ? 2.111 22.188 -5.586 1 97 162 ILE A O 1
ATOM 1299 N N . GLU A 1 163 ? 2.215 24.375 -5.883 1 90.75 163 GLU A N 1
ATOM 1300 C CA . GLU A 1 163 ? 1.29 24.391 -7.012 1 90.75 163 GLU A CA 1
ATOM 1301 C C . GLU A 1 163 ? 1.831 23.562 -8.172 1 90.75 163 GLU A C 1
ATOM 1303 O O . GLU A 1 163 ? 3.045 23.469 -8.367 1 90.75 163 GLU A O 1
ATOM 1308 N N . ASP A 1 164 ? 0.949 22.891 -8.938 1 88.19 164 ASP A N 1
ATOM 1309 C CA . ASP A 1 164 ? 1.222 22.156 -10.164 1 88.19 164 ASP A CA 1
ATOM 1310 C C . ASP A 1 164 ? 1.676 20.719 -9.867 1 88.19 164 ASP A C 1
ATOM 1312 O O . ASP A 1 164 ? 1.909 19.938 -10.781 1 88.19 164 ASP A O 1
ATOM 1316 N N . TYR A 1 165 ? 1.837 20.438 -8.617 1 92.81 165 TYR A N 1
ATOM 1317 C CA . TYR A 1 165 ? 2.266 19.094 -8.266 1 92.81 165 TYR A CA 1
ATOM 1318 C C . TYR A 1 165 ? 1.201 18.375 -7.445 1 92.81 165 TYR A C 1
ATOM 1320 O O . TYR A 1 165 ? 0.476 19.016 -6.672 1 92.81 165 TYR A O 1
ATOM 1328 N N . SER A 1 166 ? 1.137 17.062 -7.676 1 93.12 166 SER A N 1
ATOM 1329 C CA . SER A 1 166 ? 0.245 16.25 -6.859 1 93.12 166 SER A CA 1
ATOM 1330 C C . SER A 1 166 ? 0.8 16.062 -5.449 1 93.12 166 SER A C 1
ATOM 1332 O O . SER A 1 166 ? 2.01 16.172 -5.234 1 93.12 166 SER A O 1
ATOM 1334 N N . PHE A 1 167 ? -0.083 15.859 -4.543 1 95.62 167 PHE A N 1
ATOM 1335 C CA . PHE A 1 167 ? 0.325 15.641 -3.16 1 95.62 167 PHE A CA 1
ATOM 1336 C C . PHE A 1 167 ? 0.945 14.258 -2.99 1 95.62 167 PHE A C 1
ATOM 1338 O O . PHE A 1 167 ? 0.93 13.445 -3.918 1 95.62 167 PHE A O 1
ATOM 1345 N N . PRO A 1 168 ? 1.536 13.961 -1.899 1 94.19 168 PRO A N 1
ATOM 1346 C CA . PRO A 1 168 ? 2.371 12.773 -1.736 1 94.19 168 PRO A CA 1
ATOM 1347 C C . PRO A 1 168 ? 1.625 11.477 -2.055 1 94.19 168 PRO A C 1
ATOM 1349 O O . PRO A 1 168 ? 2.221 10.523 -2.564 1 94.19 168 PRO A O 1
ATOM 1352 N N . THR A 1 169 ? 0.389 11.328 -1.79 1 92.12 169 THR A N 1
ATOM 1353 C CA . THR A 1 169 ? -0.344 10.094 -2.047 1 92.12 169 THR A CA 1
ATOM 1354 C C . THR A 1 169 ? -0.447 9.828 -3.545 1 92.12 169 THR A C 1
ATOM 1356 O O . THR A 1 169 ? -0.692 8.695 -3.963 1 92.12 169 THR A O 1
ATOM 1359 N N . HIS A 1 170 ? -0.265 10.852 -4.367 1 90.56 170 HIS A N 1
ATOM 1360 C CA . HIS A 1 170 ? -0.505 10.719 -5.801 1 90.56 170 HIS A CA 1
ATOM 1361 C C . HIS A 1 170 ? 0.68 11.242 -6.605 1 90.56 170 HIS A C 1
ATOM 1363 O O . HIS A 1 170 ? 0.596 11.367 -7.832 1 90.56 170 HIS A O 1
ATOM 1369 N N . CYS A 1 171 ? 1.686 11.531 -5.957 1 91.06 171 CYS A N 1
ATOM 1370 C CA . CYS A 1 171 ? 2.873 12.102 -6.586 1 91.06 171 CYS A CA 1
ATOM 1371 C C . CYS A 1 171 ? 3.68 11.023 -7.301 1 91.06 171 CYS A C 1
ATOM 1373 O O . CYS A 1 171 ? 3.961 9.969 -6.727 1 91.06 171 CYS A O 1
ATOM 1375 N N . SER A 1 172 ? 4.004 11.203 -8.586 1 90.25 172 SER A N 1
ATOM 1376 C CA . SER A 1 172 ? 4.848 10.266 -9.32 1 90.25 172 SER A CA 1
ATOM 1377 C C . SER A 1 172 ? 6.312 10.422 -8.938 1 90.25 172 SER A C 1
ATOM 1379 O O . SER A 1 172 ? 6.68 11.375 -8.25 1 90.25 172 SER A O 1
ATOM 1381 N N . ARG A 1 173 ? 7.137 9.516 -9.43 1 92.81 173 ARG A N 1
ATOM 1382 C CA . ARG A 1 173 ? 8.578 9.594 -9.203 1 92.81 173 ARG A CA 1
ATOM 1383 C C . ARG A 1 173 ? 9.156 10.875 -9.797 1 92.81 173 ARG A C 1
ATOM 1385 O O . ARG A 1 173 ? 9.945 11.562 -9.156 1 92.81 173 ARG A O 1
ATOM 1392 N N . GLY A 1 174 ? 8.742 11.109 -10.984 1 93.19 174 GLY A N 1
ATOM 1393 C CA . GLY A 1 174 ? 9.219 12.305 -11.664 1 93.19 174 GLY A CA 1
ATOM 1394 C C . GLY A 1 174 ? 8.844 13.586 -10.945 1 93.19 174 GLY A C 1
ATOM 1395 O O . GLY A 1 174 ? 9.68 14.484 -10.797 1 93.19 174 GLY A O 1
ATOM 1396 N N . GLU A 1 175 ? 7.621 13.688 -10.492 1 93.62 175 GLU A N 1
ATOM 1397 C CA . GLU A 1 175 ? 7.18 14.867 -9.758 1 93.62 175 GLU A CA 1
ATOM 1398 C C . GLU A 1 175 ? 7.969 15.031 -8.461 1 93.62 175 GLU A C 1
ATOM 1400 O O . GLU A 1 175 ? 8.375 16.141 -8.109 1 93.62 175 GLU A O 1
ATOM 1405 N N . ARG A 1 176 ? 8.125 13.93 -7.758 1 95.62 176 ARG A N 1
ATOM 1406 C CA . ARG A 1 176 ? 8.852 13.969 -6.492 1 95.62 176 ARG A CA 1
ATOM 1407 C C . ARG A 1 176 ? 10.273 14.477 -6.699 1 95.62 176 ARG A C 1
ATOM 1409 O O . ARG A 1 176 ? 10.781 15.258 -5.891 1 95.62 176 ARG A O 1
ATOM 1416 N N . ARG A 1 177 ? 10.891 14.047 -7.777 1 96.62 177 ARG A N 1
ATOM 1417 C CA . ARG A 1 177 ? 12.25 14.461 -8.094 1 96.62 177 ARG A CA 1
ATOM 1418 C C . ARG A 1 177 ? 12.305 15.938 -8.469 1 96.62 177 ARG A C 1
ATOM 1420 O O . ARG A 1 177 ? 13.242 16.641 -8.102 1 96.62 177 ARG A O 1
ATOM 1427 N N . GLN A 1 178 ? 11.328 16.391 -9.164 1 96.12 178 GLN A N 1
ATOM 1428 C CA . GLN A 1 178 ? 11.234 17.812 -9.484 1 96.12 178 GLN A CA 1
ATOM 1429 C C . GLN A 1 178 ? 11.039 18.656 -8.219 1 96.12 178 GLN A C 1
ATOM 1431 O O . GLN A 1 178 ? 11.656 19.703 -8.07 1 96.12 178 GLN A O 1
ATOM 1436 N N . LEU A 1 179 ? 10.195 18.188 -7.371 1 97.31 179 LEU A N 1
ATOM 1437 C CA . LEU A 1 179 ? 9.938 18.859 -6.105 1 97.31 179 LEU A CA 1
ATOM 1438 C C . LEU A 1 179 ? 11.211 18.953 -5.273 1 97.31 179 LEU A C 1
ATOM 1440 O O . LEU A 1 179 ? 11.469 19.984 -4.641 1 97.31 179 LEU A O 1
ATOM 1444 N N . LEU A 1 180 ? 11.938 17.875 -5.238 1 97.56 180 LEU A N 1
ATOM 1445 C CA . LEU A 1 180 ? 13.203 17.891 -4.516 1 97.56 180 LEU A CA 1
ATOM 1446 C C . LEU A 1 180 ? 14.164 18.922 -5.109 1 97.56 180 LEU A C 1
ATOM 1448 O O . LEU A 1 180 ? 14.867 19.609 -4.379 1 97.56 180 LEU A O 1
ATOM 1452 N N . THR A 1 181 ? 14.203 18.969 -6.414 1 97 181 THR A N 1
ATOM 1453 C CA . THR A 1 181 ? 15.055 19.953 -7.09 1 97 181 THR A CA 1
ATOM 1454 C C . THR A 1 181 ? 14.656 21.375 -6.707 1 97 181 THR A C 1
ATOM 1456 O O . THR A 1 181 ? 15.516 22.203 -6.426 1 97 181 THR A O 1
ATOM 1459 N N . LEU A 1 182 ? 13.352 21.656 -6.73 1 97.12 182 LEU A N 1
ATOM 1460 C CA . LEU A 1 182 ? 12.852 22.953 -6.32 1 97.12 182 LEU A CA 1
ATOM 1461 C C . LEU A 1 182 ? 13.227 23.25 -4.871 1 97.12 182 LEU A C 1
ATOM 1463 O O . LEU A 1 182 ? 13.641 24.375 -4.547 1 97.12 182 LEU A O 1
ATOM 1467 N N . ALA A 1 183 ? 13.07 22.281 -4.016 1 98.12 183 ALA A N 1
ATOM 1468 C CA . ALA A 1 183 ? 13.391 22.453 -2.6 1 98.12 183 ALA A CA 1
ATOM 1469 C C . ALA A 1 183 ? 14.875 22.75 -2.402 1 98.12 183 ALA A C 1
ATOM 1471 O O . ALA A 1 183 ? 15.234 23.609 -1.589 1 98.12 183 ALA A O 1
ATOM 1472 N N . LYS A 1 184 ? 15.711 22.031 -3.148 1 97.19 184 LYS A N 1
ATOM 1473 C CA . LYS A 1 184 ? 17.156 22.266 -3.074 1 97.19 184 LYS A CA 1
ATOM 1474 C C . LYS A 1 184 ? 17.484 23.719 -3.402 1 97.19 184 LYS A C 1
ATOM 1476 O O . LYS A 1 184 ? 18.281 24.344 -2.707 1 97.19 184 LYS A O 1
ATOM 1481 N N . THR A 1 185 ? 16.906 24.203 -4.395 1 96.62 185 THR A N 1
ATOM 1482 C CA . THR A 1 185 ? 17.125 25.594 -4.805 1 96.62 185 THR A CA 1
ATOM 1483 C C . THR A 1 185 ? 16.703 26.562 -3.711 1 96.62 185 THR A C 1
ATOM 1485 O O . THR A 1 185 ? 17.422 27.5 -3.389 1 96.62 185 THR A O 1
ATOM 1488 N N . ALA A 1 186 ? 15.547 26.344 -3.164 1 97.19 186 ALA A N 1
ATOM 1489 C CA . ALA A 1 186 ? 15.023 27.219 -2.113 1 97.19 186 ALA A CA 1
ATOM 1490 C C . ALA A 1 186 ? 15.898 27.156 -0.863 1 97.19 186 ALA A C 1
ATOM 1492 O O . ALA A 1 186 ? 16.156 28.172 -0.227 1 97.19 186 ALA A O 1
ATOM 1493 N N . LEU A 1 187 ? 16.344 25.969 -0.534 1 97.25 187 LEU A N 1
ATOM 1494 C CA . LEU A 1 187 ? 17.125 25.766 0.681 1 97.25 187 LEU A CA 1
ATOM 1495 C C . LEU A 1 187 ? 18.531 26.328 0.522 1 97.25 187 LEU A C 1
ATOM 1497 O O . LEU A 1 187 ? 19.141 26.766 1.5 1 97.25 187 LEU A O 1
ATOM 1501 N N . GLU A 1 188 ? 19.047 26.297 -0.672 1 95.06 188 GLU A N 1
ATOM 1502 C CA . GLU A 1 188 ? 20.328 26.938 -0.942 1 95.06 188 GLU A CA 1
ATOM 1503 C C . GLU A 1 188 ? 20.266 28.438 -0.706 1 95.06 188 GLU A C 1
ATOM 1505 O O . GLU A 1 188 ? 21.188 29.031 -0.152 1 95.06 188 GLU A O 1
ATOM 1510 N N . GLN A 1 189 ? 19.234 28.969 -1.138 1 92.44 189 GLN A N 1
ATOM 1511 C CA . GLN A 1 189 ? 19.062 30.391 -0.903 1 92.44 189 GLN A CA 1
ATOM 1512 C C . GLN A 1 189 ? 18.875 30.688 0.583 1 92.44 189 GLN A C 1
ATOM 1514 O O . GLN A 1 189 ? 19.375 31.688 1.089 1 92.44 189 GLN A O 1
ATOM 1519 N N . LEU A 1 190 ? 18.078 29.891 1.26 1 92.5 190 LEU A N 1
ATOM 1520 C CA . LEU A 1 190 ? 17.875 30.016 2.697 1 92.5 190 LEU A CA 1
ATOM 1521 C C . LEU A 1 190 ? 19.188 29.922 3.453 1 92.5 190 LEU A C 1
ATOM 1523 O O . LEU A 1 190 ? 19.391 30.594 4.465 1 92.5 190 LEU A O 1
ATOM 1527 N N . ALA A 1 191 ? 20.078 29.156 2.955 1 88.75 191 ALA A N 1
ATOM 1528 C CA . ALA A 1 191 ? 21.344 28.859 3.617 1 88.75 191 ALA A CA 1
ATOM 1529 C C . ALA A 1 191 ? 22.266 30.078 3.607 1 88.75 191 ALA A C 1
ATOM 1531 O O . ALA A 1 191 ? 23.234 30.125 4.367 1 88.75 191 ALA A O 1
ATOM 1532 N N . GLU A 1 192 ? 21.969 30.953 2.795 1 89.5 192 GLU A N 1
ATOM 1533 C CA . GLU A 1 192 ? 22.75 32.188 2.793 1 89.5 192 GLU A CA 1
ATOM 1534 C C . GLU A 1 192 ? 22.641 32.906 4.125 1 89.5 192 GLU A C 1
ATOM 1536 O O . GLU A 1 192 ? 23.609 33.5 4.609 1 89.5 192 GLU A O 1
ATOM 1541 N N . ASP A 1 193 ? 21.531 32.844 4.742 1 91.31 193 ASP A N 1
ATOM 1542 C CA . ASP A 1 193 ? 21.281 33.531 6.016 1 91.31 193 ASP A CA 1
ATOM 1543 C C . ASP A 1 193 ? 21.297 32.531 7.176 1 91.31 193 ASP A C 1
ATOM 1545 O O . ASP A 1 193 ? 21.578 32.906 8.312 1 91.31 193 ASP A O 1
ATOM 1549 N N . LEU A 1 194 ? 20.953 31.312 6.879 1 93.38 194 LEU A N 1
ATOM 1550 C CA . LEU A 1 194 ? 20.906 30.25 7.867 1 93.38 194 LEU A CA 1
ATOM 1551 C C . LEU A 1 194 ? 21.609 29 7.344 1 93.38 194 LEU A C 1
ATOM 1553 O O . LEU A 1 194 ? 20.969 28.109 6.766 1 93.38 194 LEU A O 1
ATOM 1557 N N . PRO A 1 195 ? 22.922 28.969 7.648 1 95.12 195 PRO A N 1
ATOM 1558 C CA . PRO A 1 195 ? 23.672 27.812 7.129 1 95.12 195 PRO A CA 1
ATOM 1559 C C . PRO A 1 195 ? 23.062 26.484 7.539 1 95.12 195 PRO A C 1
ATOM 1561 O O . PRO A 1 195 ? 22.594 26.328 8.672 1 95.12 195 PRO A O 1
ATOM 1564 N N . GLY A 1 196 ? 23.016 25.562 6.594 1 94.88 196 GLY A N 1
ATOM 1565 C CA . GLY A 1 196 ? 22.469 24.234 6.848 1 94.88 196 GLY A CA 1
ATOM 1566 C C . GLY A 1 196 ? 22.906 23.203 5.812 1 94.88 196 GLY A C 1
ATOM 1567 O O . GLY A 1 196 ? 23.734 23.5 4.953 1 94.88 196 GLY A O 1
ATOM 1568 N N . LYS A 1 197 ? 22.469 22 6.082 1 92.88 197 LYS A N 1
ATOM 1569 C CA . LYS A 1 197 ? 22.844 20.891 5.207 1 92.88 197 LYS A CA 1
ATOM 1570 C C . LYS A 1 197 ? 21.625 20.047 4.848 1 92.88 197 LYS A C 1
ATOM 1572 O O . LYS A 1 197 ? 20.766 19.781 5.695 1 92.88 197 LYS A O 1
ATOM 1577 N N . LEU A 1 198 ? 21.594 19.672 3.537 1 94.19 198 LEU A N 1
ATOM 1578 C CA . LEU A 1 198 ? 20.547 18.797 3.031 1 94.19 198 LEU A CA 1
ATOM 1579 C C . LEU A 1 198 ? 21 17.344 3.014 1 94.19 198 LEU A C 1
ATOM 1581 O O . LEU A 1 198 ? 22.078 17.031 2.5 1 94.19 198 LEU A O 1
ATOM 1585 N N . TYR A 1 199 ? 20.219 16.469 3.57 1 90.88 199 TYR A N 1
ATOM 1586 C CA . TYR A 1 199 ? 20.484 15.031 3.604 1 90.88 199 TYR A CA 1
ATOM 1587 C C . TYR A 1 199 ? 19.406 14.266 2.836 1 90.88 199 TYR A C 1
ATOM 1589 O O . TYR A 1 199 ? 18.219 14.461 3.066 1 90.88 199 TYR A O 1
ATOM 1597 N N . SER A 1 200 ? 19.875 13.406 1.937 1 90.94 200 SER A N 1
ATOM 1598 C CA . SER A 1 200 ? 18.922 12.484 1.335 1 90.94 200 SER A CA 1
ATOM 1599 C C . SER A 1 200 ? 18.5 11.406 2.326 1 90.94 200 SER A C 1
ATOM 1601 O O . SER A 1 200 ? 19.297 10.953 3.145 1 90.94 200 SER A O 1
ATOM 1603 N N . ILE A 1 201 ? 17.312 11 2.26 1 87.94 201 ILE A N 1
ATOM 1604 C CA . ILE A 1 201 ? 16.828 9.984 3.184 1 87.94 201 ILE A CA 1
ATOM 1605 C C . ILE A 1 201 ? 17.562 8.672 2.951 1 87.94 201 ILE A C 1
ATOM 1607 O O . ILE A 1 201 ? 17.766 7.891 3.887 1 87.94 201 ILE A O 1
ATOM 1611 N N . ASP A 1 202 ? 17.953 8.406 1.717 1 78.19 202 ASP A N 1
ATOM 1612 C CA . ASP A 1 202 ? 18.734 7.223 1.411 1 78.19 202 ASP A CA 1
ATOM 1613 C C . ASP A 1 202 ? 20.031 7.203 2.221 1 78.19 202 ASP A C 1
ATOM 1615 O O . ASP A 1 202 ? 20.484 6.145 2.648 1 78.19 202 ASP A O 1
ATOM 1619 N N . GLU A 1 203 ? 20.594 8.281 2.439 1 75.38 203 GLU A N 1
ATOM 1620 C CA . GLU A 1 203 ? 21.828 8.438 3.178 1 75.38 203 GLU A CA 1
ATOM 1621 C C . GLU A 1 203 ? 21.609 8.281 4.68 1 75.38 203 GLU A C 1
ATOM 1623 O O . GLU A 1 203 ? 22.516 7.836 5.402 1 75.38 203 GLU A O 1
ATOM 1628 N N . LEU A 1 204 ? 20.5 8.633 5.125 1 73.38 204 LEU A N 1
ATOM 1629 C CA . LEU A 1 204 ? 20.203 8.641 6.555 1 73.38 204 LEU A CA 1
ATOM 1630 C C . LEU A 1 204 ? 19.859 7.238 7.039 1 73.38 204 LEU A C 1
ATOM 1632 O O . LEU A 1 204 ? 19.984 6.941 8.227 1 73.38 204 LEU A O 1
ATOM 1636 N N . SER A 1 205 ? 19.297 6.289 6.328 1 63.72 205 SER A N 1
ATOM 1637 C CA . SER A 1 205 ? 18.906 4.93 6.695 1 63.72 205 SER A CA 1
ATOM 1638 C C . SER A 1 205 ? 20.141 4.078 7.012 1 63.72 205 SER A C 1
ATOM 1640 O O . SER A 1 205 ? 20.062 3.143 7.809 1 63.72 205 SER A O 1
ATOM 1642 N N . HIS A 1 206 ? 21.25 4.176 6.438 1 59.56 206 HIS A N 1
ATOM 1643 C CA . HIS A 1 206 ? 22.422 3.311 6.609 1 59.56 206 HIS A CA 1
ATOM 1644 C C . HIS A 1 206 ? 23.422 3.932 7.57 1 59.56 206 HIS A C 1
ATOM 1646 O O . HIS A 1 206 ? 24.141 3.213 8.273 1 59.56 206 HIS A O 1
ATOM 1652 N N . GLU A 1 207 ? 23.875 4.945 7.316 1 52.09 207 GLU A N 1
ATOM 1653 C CA . GLU A 1 207 ? 25.078 5.438 7.961 1 52.09 207 GLU A CA 1
ATOM 1654 C C . GLU A 1 207 ? 24.781 6.043 9.328 1 52.09 207 GLU A C 1
ATOM 1656 O O . GLU A 1 207 ? 25.609 5.98 10.242 1 52.09 207 GLU A O 1
ATOM 1661 N N . SER A 1 208 ? 23.891 7.09 9.617 1 47.5 208 SER A N 1
ATOM 1662 C CA . SER A 1 208 ? 24.391 8.203 10.414 1 47.5 208 SER A CA 1
ATOM 1663 C C . SER A 1 208 ? 24 8.055 11.883 1 47.5 208 SER A C 1
ATOM 1665 O O . SER A 1 208 ? 23.047 8.688 12.352 1 47.5 208 SER A O 1
ATOM 1667 N N . GLU A 1 209 ? 24.094 6.992 12.398 1 47.47 209 GLU A N 1
ATOM 1668 C CA . GLU A 1 209 ? 24.125 7.047 13.859 1 47.47 209 GLU A CA 1
ATOM 1669 C C . GLU A 1 209 ? 24.75 8.352 14.352 1 47.47 209 GLU A C 1
ATOM 1671 O O . GLU A 1 209 ? 24.359 8.875 15.398 1 47.47 209 GLU A O 1
ATOM 1676 N N . ASP A 1 210 ? 25.75 8.742 13.727 1 46.59 210 ASP A N 1
ATOM 1677 C CA . ASP A 1 210 ? 26.562 9.828 14.281 1 46.59 210 ASP A CA 1
ATOM 1678 C C . ASP A 1 210 ? 25.75 11.117 14.375 1 46.59 210 ASP A C 1
ATOM 1680 O O . ASP A 1 210 ? 26.109 12.031 15.125 1 46.59 210 ASP A O 1
ATOM 1684 N N . ARG A 1 211 ? 24.75 11.273 13.508 1 50 211 ARG A N 1
ATOM 1685 C CA . ARG A 1 211 ? 24.219 12.633 13.469 1 50 211 ARG A CA 1
ATOM 1686 C C . ARG A 1 211 ? 22.906 12.719 14.227 1 50 211 ARG A C 1
ATOM 1688 O O . ARG A 1 211 ? 22.266 13.773 14.258 1 50 211 ARG A O 1
ATOM 1695 N N . GLY A 1 212 ? 22.594 11.609 14.875 1 54.25 212 GLY A N 1
ATOM 1696 C CA . GLY A 1 212 ? 21.453 11.648 15.773 1 54.25 212 GLY A CA 1
ATOM 1697 C C . GLY A 1 212 ? 20.125 11.477 15.047 1 54.25 212 GLY A C 1
ATOM 1698 O O . GLY A 1 212 ? 19.062 11.586 15.656 1 54.25 212 GLY A O 1
ATOM 1699 N N . VAL A 1 213 ? 20.281 11.523 13.664 1 58.69 213 VAL A N 1
ATOM 1700 C CA . VAL A 1 213 ? 18.984 11.367 13.016 1 58.69 213 VAL A CA 1
ATOM 1701 C C . VAL A 1 213 ? 18.922 10.008 12.328 1 58.69 213 VAL A C 1
ATOM 1703 O O . VAL A 1 213 ? 19.75 9.703 11.461 1 58.69 213 VAL A O 1
ATOM 1706 N N . VAL A 1 214 ? 18.359 9.031 12.922 1 56.12 214 VAL A N 1
ATOM 1707 C CA . VAL A 1 214 ? 18.125 7.738 12.281 1 56.12 214 VAL A CA 1
ATOM 1708 C C . VAL A 1 214 ? 16.688 7.668 11.758 1 56.12 214 VAL A C 1
ATOM 1710 O O . VAL A 1 214 ? 15.742 7.992 12.469 1 56.12 214 VAL A O 1
ATOM 1713 N N . MET A 1 215 ? 16.703 7.547 10.406 1 66.75 215 MET A N 1
ATOM 1714 C CA . MET A 1 215 ? 15.359 7.434 9.859 1 66.75 215 MET A CA 1
ATOM 1715 C C . MET A 1 215 ? 14.93 5.973 9.766 1 66.75 215 MET A C 1
ATOM 1717 O O . MET A 1 215 ? 15.656 5.141 9.219 1 66.75 215 MET A O 1
ATOM 1721 N N . ASP A 1 216 ? 13.898 5.758 10.43 1 67.5 216 ASP A N 1
ATOM 1722 C CA . ASP A 1 216 ? 13.266 4.445 10.367 1 67.5 216 ASP A CA 1
ATOM 1723 C C . ASP A 1 216 ? 12.516 4.262 9.055 1 67.5 216 ASP A C 1
ATOM 1725 O O . ASP A 1 216 ? 12.227 5.234 8.352 1 67.5 216 ASP A O 1
ATOM 1729 N N . ALA A 1 217 ? 12.383 2.994 8.711 1 75.5 217 ALA A N 1
ATOM 1730 C CA . ALA A 1 217 ? 11.484 2.648 7.613 1 75.5 217 ALA A CA 1
ATOM 1731 C C . ALA A 1 217 ? 10.094 3.24 7.832 1 75.5 217 ALA A C 1
ATOM 1733 O O . ALA A 1 217 ? 9.633 3.348 8.969 1 75.5 217 ALA A O 1
ATOM 1734 N N . PRO A 1 218 ? 9.547 3.721 6.68 1 80.5 218 PRO A N 1
ATOM 1735 C CA . PRO A 1 218 ? 8.203 4.281 6.855 1 80.5 218 PRO A CA 1
ATOM 1736 C C . PRO A 1 218 ? 7.195 3.254 7.363 1 80.5 218 PRO A C 1
ATOM 1738 O O . PRO A 1 218 ? 7.305 2.066 7.043 1 80.5 218 PRO A O 1
ATOM 1741 N N . PRO A 1 219 ? 6.309 3.754 8.172 1 76.75 219 PRO A N 1
ATOM 1742 C CA . PRO A 1 219 ? 5.238 2.857 8.617 1 76.75 219 PRO A CA 1
ATOM 1743 C C . PRO A 1 219 ? 4.434 2.275 7.461 1 76.75 219 PRO A C 1
ATOM 1745 O O . PRO A 1 219 ? 4.312 2.91 6.41 1 76.75 219 PRO A O 1
ATOM 1748 N N . SER A 1 220 ? 3.873 1.107 7.738 1 74.19 220 SER A N 1
ATOM 1749 C CA . SER A 1 220 ? 3.094 0.402 6.723 1 74.19 220 SER A CA 1
ATOM 1750 C C . SER A 1 220 ? 1.888 1.225 6.281 1 74.19 220 SER A C 1
ATOM 1752 O O . SER A 1 220 ? 1.473 1.154 5.125 1 74.19 220 SER A O 1
ATOM 1754 N N . SER A 1 221 ? 1.409 2.031 7.148 1 77.5 221 SER A N 1
ATOM 1755 C CA . SER A 1 221 ? 0.23 2.834 6.84 1 77.5 221 SER A CA 1
ATOM 1756 C C . SER A 1 221 ? 0.525 3.852 5.746 1 77.5 221 SER A C 1
ATOM 1758 O O . SER A 1 221 ? -0.327 4.121 4.895 1 77.5 221 SER A O 1
ATOM 1760 N N . LEU A 1 222 ? 1.702 4.391 5.758 1 83.62 222 LEU A N 1
ATOM 1761 C CA . LEU A 1 222 ? 2.072 5.387 4.758 1 83.62 222 LEU A CA 1
ATOM 1762 C C . LEU A 1 222 ? 2.361 4.723 3.414 1 83.62 222 LEU A C 1
ATOM 1764 O O . LEU A 1 222 ? 2.123 5.312 2.359 1 83.62 222 LEU A O 1
ATOM 1768 N N . ILE A 1 223 ? 2.783 3.549 3.57 1 77.44 223 ILE A N 1
ATOM 1769 C CA . ILE A 1 223 ? 3.057 2.781 2.361 1 77.44 223 ILE A CA 1
ATOM 1770 C C . ILE A 1 223 ? 1.743 2.412 1.676 1 77.44 223 ILE A C 1
ATOM 1772 O O . ILE A 1 223 ? 1.601 2.578 0.462 1 77.44 223 ILE A O 1
ATOM 1776 N N . LYS A 1 224 ? 0.821 2.068 2.48 1 77.69 224 LYS A N 1
ATOM 1777 C CA . LYS A 1 224 ? -0.473 1.603 1.993 1 77.69 224 LYS A CA 1
ATOM 1778 C C . LYS A 1 224 ? -1.205 2.705 1.234 1 77.69 224 LYS A C 1
ATOM 1780 O O . LYS A 1 224 ? -1.956 2.428 0.297 1 77.69 224 LYS A O 1
ATOM 1785 N N . ILE A 1 225 ? -0.908 3.879 1.605 1 86 225 ILE A N 1
ATOM 1786 C CA . ILE A 1 225 ? -1.723 4.945 1.037 1 86 225 ILE A CA 1
ATOM 1787 C C . ILE A 1 225 ? -0.918 5.703 -0.02 1 86 225 ILE A C 1
ATOM 1789 O O . ILE A 1 225 ? -1.39 6.699 -0.572 1 86 225 ILE A O 1
ATOM 1793 N N . GLY A 1 226 ? 0.313 5.258 -0.237 1 86.06 226 GLY A N 1
ATOM 1794 C CA . GLY A 1 226 ? 1.063 5.777 -1.368 1 86.06 226 GLY A CA 1
ATOM 1795 C C . GLY A 1 226 ? 2.006 6.906 -0.991 1 86.06 226 GLY A C 1
ATOM 1796 O O . GLY A 1 226 ? 2.789 7.371 -1.821 1 86.06 226 GLY A O 1
ATOM 1797 N N . VAL A 1 227 ? 1.958 7.328 0.236 1 89.88 227 VAL A N 1
ATOM 1798 C CA . VAL A 1 227 ? 2.826 8.414 0.679 1 89.88 227 VAL A CA 1
ATOM 1799 C C . VAL A 1 227 ? 4.285 7.977 0.594 1 89.88 227 VAL A C 1
ATOM 1801 O O . VAL A 1 227 ? 5.152 8.75 0.181 1 89.88 227 VAL A O 1
ATOM 1804 N N . ALA A 1 228 ? 4.539 6.719 0.929 1 88.38 228 ALA A N 1
ATOM 1805 C CA . ALA A 1 228 ? 5.906 6.215 0.958 1 88.38 228 ALA A CA 1
ATOM 1806 C C . ALA A 1 228 ? 6.211 5.383 -0.287 1 88.38 228 ALA A C 1
ATOM 1808 O O . ALA A 1 228 ? 7.105 4.535 -0.271 1 88.38 228 ALA A O 1
ATOM 1809 N N . ARG A 1 229 ? 5.504 5.559 -1.307 1 87.31 229 ARG A N 1
ATOM 1810 C CA . ARG A 1 229 ? 5.762 4.852 -2.557 1 87.31 229 ARG A CA 1
ATOM 1811 C C . ARG A 1 229 ? 7.18 5.113 -3.051 1 87.31 229 ARG A C 1
ATOM 1813 O O . ARG A 1 229 ? 7.66 6.25 -3.012 1 87.31 229 ARG A O 1
ATOM 1820 N N . ASP A 1 230 ? 7.91 4.121 -3.592 1 87.44 230 ASP A N 1
ATOM 1821 C CA . ASP A 1 230 ? 9.266 4.199 -4.137 1 87.44 230 ASP A CA 1
ATOM 1822 C C . ASP A 1 230 ? 10.258 4.68 -3.08 1 87.44 230 ASP A C 1
ATOM 1824 O O . ASP A 1 230 ? 11.211 5.395 -3.395 1 87.44 230 ASP A O 1
ATOM 1828 N N . TRP A 1 231 ? 9.961 4.395 -1.89 1 86.38 231 TRP A N 1
ATOM 1829 C CA . TRP A 1 231 ? 10.836 4.789 -0.791 1 86.38 231 TRP A CA 1
ATOM 1830 C C . TRP A 1 231 ? 12.242 4.258 -1 1 86.38 231 TRP A C 1
ATOM 1832 O O . TRP A 1 231 ? 12.43 3.098 -1.377 1 86.38 231 TRP A O 1
ATOM 1842 N N . PRO A 1 232 ? 13.195 5.117 -0.767 1 88.56 232 PRO A N 1
ATOM 1843 C CA . PRO A 1 232 ? 13.234 6.488 -0.25 1 88.56 232 PRO A CA 1
ATOM 1844 C C . PRO A 1 232 ? 13.531 7.52 -1.335 1 88.56 232 PRO A C 1
ATOM 1846 O O . PRO A 1 232 ? 14.016 8.617 -1.034 1 88.56 232 PRO A O 1
ATOM 1849 N N . ASP A 1 233 ? 13.219 7.223 -2.465 1 90.38 233 ASP A N 1
ATOM 1850 C CA . ASP A 1 233 ? 13.578 8.023 -3.631 1 90.38 233 ASP A CA 1
ATOM 1851 C C . ASP A 1 233 ? 13.102 9.461 -3.479 1 90.38 233 ASP A C 1
ATOM 1853 O O . ASP A 1 233 ? 11.953 9.703 -3.102 1 90.38 233 ASP A O 1
ATOM 1857 N N . ALA A 1 234 ? 14 10.43 -3.678 1 94.88 234 ALA A N 1
ATOM 1858 C CA . ALA A 1 234 ? 13.758 11.867 -3.799 1 94.88 234 ALA A CA 1
ATOM 1859 C C . ALA A 1 234 ? 13.117 12.422 -2.529 1 94.88 234 ALA A C 1
ATOM 1861 O O . ALA A 1 234 ? 12.188 13.234 -2.6 1 94.88 234 ALA A O 1
ATOM 1862 N N . ARG A 1 235 ? 13.508 12.047 -1.436 1 94.56 235 ARG A N 1
ATOM 1863 C CA . ARG A 1 235 ? 13.125 12.555 -0.12 1 94.56 235 ARG A CA 1
ATOM 1864 C C . ARG A 1 235 ? 14.352 13.039 0.653 1 94.56 235 ARG A C 1
ATOM 1866 O O . ARG A 1 235 ? 15.438 12.477 0.527 1 94.56 235 ARG A O 1
ATOM 1873 N N . ALA A 1 236 ? 14.117 14.109 1.425 1 95.06 236 ALA A N 1
ATOM 1874 C CA . ALA A 1 236 ? 15.297 14.695 2.057 1 95.06 236 ALA A CA 1
ATOM 1875 C C . ALA A 1 236 ? 14.93 15.422 3.346 1 95.06 236 ALA A C 1
ATOM 1877 O O . ALA A 1 236 ? 13.742 15.672 3.607 1 95.06 236 ALA A O 1
ATOM 1878 N N . LEU A 1 237 ? 15.914 15.641 4.129 1 94.44 237 LEU A N 1
ATOM 1879 C CA . LEU A 1 237 ? 15.859 16.438 5.344 1 94.44 237 LEU A CA 1
ATOM 1880 C C . LEU A 1 237 ? 16.953 17.5 5.352 1 94.44 237 LEU A C 1
ATOM 1882 O O . LEU A 1 237 ? 18.125 17.172 5.145 1 94.44 237 LEU A O 1
ATOM 1886 N N . TRP A 1 238 ? 16.578 18.703 5.453 1 95.81 238 TRP A N 1
ATOM 1887 C CA . TRP A 1 238 ? 17.547 19.781 5.625 1 95.81 238 TRP A CA 1
ATOM 1888 C C . TRP A 1 238 ? 17.594 20.234 7.078 1 95.81 238 TRP A C 1
ATOM 1890 O O . TRP A 1 238 ? 16.562 20.453 7.707 1 95.81 238 TRP A O 1
ATOM 1900 N N . LEU A 1 239 ? 18.812 20.375 7.574 1 93.94 239 LEU A N 1
ATOM 1901 C CA . LEU A 1 239 ? 19.031 20.812 8.953 1 93.94 239 LEU A CA 1
ATOM 1902 C C . LEU A 1 239 ? 19.906 22.062 9.008 1 93.94 239 LEU A C 1
ATOM 1904 O O . LEU A 1 239 ? 20.938 22.125 8.344 1 93.94 239 LEU A O 1
ATOM 1908 N N . SER A 1 240 ? 19.391 23 9.789 1 94.81 240 SER A N 1
ATOM 1909 C CA . SER A 1 240 ? 20.234 24.156 10.023 1 94.81 240 SER A CA 1
ATOM 1910 C C . SER A 1 240 ? 21.406 23.812 10.938 1 94.81 240 SER A C 1
ATOM 1912 O O . SER A 1 240 ? 21.281 22.938 11.805 1 94.81 240 SER A O 1
ATOM 1914 N N . LYS A 1 241 ? 22.484 24.453 10.766 1 93.75 241 LYS A N 1
ATOM 1915 C CA . LYS A 1 241 ? 23.688 24.188 11.547 1 93.75 241 LYS A CA 1
ATOM 1916 C C . LYS A 1 241 ? 23.438 24.422 13.039 1 93.75 241 LYS A C 1
ATOM 1918 O O . LYS A 1 241 ? 23.969 23.703 13.883 1 93.75 241 LYS A O 1
ATOM 1923 N N . ASP A 1 242 ? 22.688 25.406 13.336 1 92.06 242 ASP A N 1
ATOM 1924 C CA . ASP A 1 242 ? 22.453 25.75 14.734 1 92.06 242 ASP A CA 1
ATOM 1925 C C . ASP A 1 242 ? 21.359 24.875 15.344 1 92.06 242 ASP A C 1
ATOM 1927 O O . ASP A 1 242 ? 21.031 25.016 16.531 1 92.06 242 ASP A O 1
ATOM 1931 N N . GLY A 1 243 ? 20.734 24.047 14.547 1 91.5 243 GLY A N 1
ATOM 1932 C CA . GLY A 1 243 ? 19.766 23.078 15.039 1 91.5 243 GLY A CA 1
ATOM 1933 C C . GLY A 1 243 ? 18.391 23.672 15.281 1 91.5 243 GLY A C 1
ATOM 1934 O O . GLY A 1 243 ? 17.5 23 15.812 1 91.5 243 GLY A O 1
ATOM 1935 N N . THR A 1 244 ? 18.109 24.859 14.828 1 92.38 244 THR A N 1
ATOM 1936 C CA . THR A 1 244 ? 16.875 25.547 15.164 1 92.38 244 THR A CA 1
ATOM 1937 C C . THR A 1 244 ? 15.789 25.266 14.133 1 92.38 244 THR A C 1
ATOM 1939 O O . THR A 1 244 ? 14.602 25.453 14.391 1 92.38 244 THR A O 1
ATOM 1942 N N . LEU A 1 245 ? 16.266 24.828 12.961 1 96.69 245 LEU A N 1
ATOM 1943 C CA . LEU A 1 245 ? 15.289 24.641 11.891 1 96.69 245 LEU A CA 1
ATOM 1944 C C . LEU A 1 245 ? 15.562 23.344 11.133 1 96.69 245 LEU A C 1
ATOM 1946 O O . LEU A 1 245 ? 16.719 23.031 10.82 1 96.69 245 LEU A O 1
ATOM 1950 N N . ALA A 1 246 ? 14.57 22.578 10.953 1 96.62 246 ALA A N 1
ATOM 1951 C CA . ALA A 1 246 ? 14.57 21.391 10.094 1 96.62 246 ALA A CA 1
ATOM 1952 C C . ALA A 1 246 ? 13.508 21.516 9 1 96.62 246 ALA A C 1
ATOM 1954 O O . ALA A 1 246 ? 12.406 22 9.25 1 96.62 246 ALA A O 1
ATOM 1955 N N . VAL A 1 247 ? 13.852 21.172 7.805 1 97.38 247 VAL A N 1
ATOM 1956 C CA . VAL A 1 247 ? 12.906 21.188 6.695 1 97.38 247 VAL A CA 1
ATOM 1957 C C . VAL A 1 247 ? 12.812 19.797 6.074 1 97.38 247 VAL A C 1
ATOM 1959 O O . VAL A 1 247 ? 13.789 19.297 5.508 1 97.38 247 VAL A O 1
ATOM 1962 N N . TRP A 1 248 ? 11.672 19.234 6.207 1 95.88 248 TRP A N 1
ATOM 1963 C CA . TRP A 1 248 ? 11.391 17.953 5.562 1 95.88 248 TRP A CA 1
ATOM 1964 C C . TRP A 1 248 ? 10.859 18.156 4.148 1 95.88 248 TRP A C 1
ATOM 1966 O O . TRP A 1 248 ? 10.016 19.031 3.914 1 95.88 248 TRP A O 1
ATOM 1976 N N . VAL A 1 249 ? 11.383 17.328 3.211 1 97.31 249 VAL A N 1
ATOM 1977 C CA . VAL A 1 249 ? 10.992 17.453 1.812 1 97.31 249 VAL A CA 1
ATOM 1978 C C . VAL A 1 249 ? 10.398 16.125 1.327 1 97.31 249 VAL A C 1
ATOM 1980 O O . VAL A 1 249 ? 11.055 15.078 1.399 1 97.31 249 VAL A O 1
ATOM 1983 N N . ASN A 1 250 ? 9.227 16.109 0.777 1 96.12 250 ASN A N 1
ATOM 1984 C CA . ASN A 1 250 ? 8.547 14.992 0.131 1 96.12 250 ASN A CA 1
ATOM 1985 C C . ASN A 1 250 ? 8.266 13.867 1.12 1 96.12 250 ASN A C 1
ATOM 1987 O O . ASN A 1 250 ? 8.5 12.695 0.82 1 96.12 250 ASN A O 1
ATOM 1991 N N . MET A 1 251 ? 7.82 14.203 2.238 1 92.62 251 MET A N 1
ATOM 1992 C CA . MET A 1 251 ? 7.352 13.242 3.23 1 92.62 251 MET A CA 1
ATOM 1993 C C . MET A 1 251 ? 5.828 13.203 3.277 1 92.62 251 MET A C 1
ATOM 1995 O O . MET A 1 251 ? 5.176 12.969 2.26 1 92.62 251 MET A O 1
ATOM 1999 N N . GLU A 1 252 ? 5.23 13.57 4.316 1 90.62 252 GLU A N 1
ATOM 2000 C CA . GLU A 1 252 ? 3.773 13.586 4.383 1 90.62 252 GLU A CA 1
ATOM 2001 C C . GLU A 1 252 ? 3.197 14.766 3.604 1 90.62 252 GLU A C 1
ATOM 2003 O O . GLU A 1 252 ? 2.035 14.734 3.195 1 90.62 252 GLU A O 1
ATOM 2008 N N . ASP A 1 253 ? 4 15.75 3.412 1 94.06 253 ASP A N 1
ATOM 2009 C CA . ASP A 1 253 ? 3.709 16.906 2.57 1 94.06 253 ASP A CA 1
ATOM 2010 C C . ASP A 1 253 ? 4.91 17.266 1.698 1 94.06 253 ASP A C 1
ATOM 2012 O O . ASP A 1 253 ? 5.977 16.656 1.817 1 94.06 253 ASP A O 1
ATOM 2016 N N . HIS A 1 254 ? 4.699 18.25 0.77 1 97.75 254 HIS A N 1
ATOM 2017 C CA . HIS A 1 254 ? 5.84 18.672 -0.04 1 97.75 254 HIS A CA 1
ATOM 2018 C C . HIS A 1 254 ? 6.949 19.25 0.83 1 97.75 254 HIS A C 1
ATOM 2020 O O . HIS A 1 254 ? 8.117 18.891 0.677 1 97.75 254 HIS A O 1
ATOM 2026 N N . LEU A 1 255 ? 6.531 20.156 1.702 1 98.19 255 LEU A N 1
ATOM 2027 C CA . LEU A 1 255 ? 7.465 20.781 2.633 1 98.19 255 LEU A CA 1
ATOM 2028 C C . LEU A 1 255 ? 6.883 20.828 4.043 1 98.19 255 LEU A C 1
ATOM 2030 O O . LEU A 1 255 ? 5.691 21.094 4.219 1 98.19 255 LEU A O 1
ATOM 2034 N N . LYS A 1 256 ? 7.699 20.516 4.965 1 97.81 256 LYS A N 1
ATOM 2035 C CA . LYS A 1 256 ? 7.363 20.719 6.371 1 97.81 256 LYS A CA 1
ATOM 2036 C C . LYS A 1 256 ? 8.531 21.344 7.129 1 97.81 256 LYS A C 1
ATOM 2038 O O . LYS A 1 256 ? 9.602 20.75 7.234 1 97.81 256 LYS A O 1
ATOM 2043 N N . LEU A 1 257 ? 8.328 22.516 7.562 1 98 257 LEU A N 1
ATOM 2044 C CA . LEU A 1 257 ? 9.32 23.203 8.383 1 98 257 LEU A CA 1
ATOM 2045 C C . LEU A 1 257 ? 9.055 22.984 9.867 1 98 257 LEU A C 1
ATOM 2047 O O . LEU A 1 257 ? 7.91 23.031 10.312 1 98 257 LEU A O 1
ATOM 2051 N N . VAL A 1 258 ? 10.07 22.703 10.586 1 97.88 258 VAL A N 1
ATOM 2052 C CA . VAL A 1 258 ? 9.961 22.438 12.016 1 97.88 258 VAL A CA 1
ATOM 2053 C C . VAL A 1 258 ? 11.008 23.266 12.766 1 97.88 258 VAL A C 1
ATOM 2055 O O . VAL A 1 258 ? 12.203 23.156 12.484 1 97.88 258 VAL A O 1
ATOM 2058 N N . SER A 1 259 ? 10.617 24.078 13.625 1 98.19 259 SER A N 1
ATOM 2059 C CA . SER A 1 259 ? 11.5 24.766 14.562 1 98.19 259 SER A CA 1
ATOM 2060 C C . SER A 1 259 ? 11.352 24.219 15.977 1 98.19 259 SER A C 1
ATOM 2062 O O . SER A 1 259 ? 10.242 24.172 16.516 1 98.19 259 SER A O 1
ATOM 2064 N N . TYR A 1 260 ? 12.391 23.828 16.531 1 96.69 260 TYR A N 1
ATOM 2065 C CA . TYR A 1 260 ? 12.398 23.234 17.875 1 96.69 260 TYR A CA 1
ATOM 2066 C C . TYR A 1 260 ? 13.266 24.062 18.812 1 96.69 260 TYR A C 1
ATOM 2068 O O . TYR A 1 260 ? 14.328 24.547 18.438 1 96.69 260 TYR A O 1
ATOM 2076 N N . ARG A 1 261 ? 12.766 24.219 20.031 1 96.06 261 ARG A N 1
ATOM 2077 C CA . ARG A 1 261 ? 13.516 24.891 21.094 1 96.06 261 ARG A CA 1
ATOM 2078 C C . ARG A 1 261 ? 13.469 24.078 22.391 1 96.06 261 ARG A C 1
ATOM 2080 O O . ARG A 1 261 ? 12.391 23.734 22.875 1 96.06 261 ARG A O 1
ATOM 2087 N N . SER A 1 262 ? 14.617 23.828 22.984 1 95.12 262 SER A N 1
ATOM 2088 C CA . SER A 1 262 ? 14.711 23.062 24.234 1 95.12 262 SER A CA 1
ATOM 2089 C C . SER A 1 262 ? 14.422 23.938 25.438 1 95.12 262 SER A C 1
ATOM 2091 O O . SER A 1 262 ? 14.203 23.438 26.547 1 95.12 262 SER A O 1
ATOM 2093 N N . ASP A 1 263 ? 14.391 25.25 25.25 1 95.69 263 ASP A N 1
ATOM 2094 C CA . ASP A 1 263 ? 14.125 26.156 26.359 1 95.69 263 ASP A CA 1
ATOM 2095 C C . ASP A 1 263 ? 12.664 26.594 26.375 1 95.69 263 ASP A C 1
ATOM 2097 O O . ASP A 1 263 ? 12.297 27.547 27.062 1 95.69 263 ASP A O 1
ATOM 2101 N N . ALA A 1 264 ? 11.852 26.062 25.547 1 96.75 264 ALA A N 1
ATOM 2102 C CA . ALA A 1 264 ? 10.414 26.281 25.453 1 96.75 264 ALA A CA 1
ATOM 2103 C C . ALA A 1 264 ? 10.109 27.734 25.078 1 96.75 264 ALA A C 1
ATOM 2105 O O . ALA A 1 264 ? 9.039 28.25 25.391 1 96.75 264 ALA A O 1
ATOM 2106 N N . CYS A 1 265 ? 11.039 28.375 24.438 1 97.69 265 CYS A N 1
ATOM 2107 C CA . CYS A 1 265 ? 10.773 29.719 23.938 1 97.69 265 CYS A CA 1
ATOM 2108 C C . CYS A 1 265 ? 9.961 29.688 22.656 1 97.69 265 CYS A C 1
ATOM 2110 O O . CYS A 1 265 ? 10.516 29.766 21.562 1 97.69 265 CYS A O 1
ATOM 2112 N N . LEU A 1 266 ? 8.695 29.734 22.766 1 98.25 266 LEU A N 1
ATOM 2113 C CA . LEU A 1 266 ? 7.777 29.594 21.641 1 98.25 266 LEU A CA 1
ATOM 2114 C C . LEU A 1 266 ? 7.871 30.812 20.719 1 98.25 266 LEU A C 1
ATOM 2116 O O . LEU A 1 266 ? 7.703 30.688 19.5 1 98.25 266 LEU A O 1
ATOM 2120 N N . GLN A 1 267 ? 8.102 31.938 21.297 1 98 267 GLN A N 1
ATOM 2121 C CA . GLN A 1 267 ? 8.234 33.156 20.516 1 98 267 GLN A CA 1
ATOM 2122 C C . GLN A 1 267 ? 9.352 33.031 19.484 1 98 267 GLN A C 1
ATOM 2124 O O . GLN A 1 267 ? 9.172 33.406 18.312 1 98 267 GLN A O 1
ATOM 2129 N N . GLU A 1 268 ? 10.477 32.531 19.891 1 97.69 268 GLU A N 1
ATOM 2130 C CA . GLU A 1 268 ? 11.625 32.375 19 1 97.69 268 GLU A CA 1
ATOM 2131 C C . GLU A 1 268 ? 11.375 31.297 17.953 1 97.69 268 GLU A C 1
ATOM 2133 O O . GLU A 1 268 ? 11.797 31.422 16.797 1 97.69 268 GLU A O 1
ATOM 2138 N N . ALA A 1 269 ? 10.828 30.25 18.375 1 98.19 269 ALA A N 1
ATOM 2139 C CA . ALA A 1 269 ? 10.492 29.188 17.422 1 98.19 269 ALA A CA 1
ATOM 2140 C C . ALA A 1 269 ? 9.539 29.688 16.344 1 98.19 269 ALA A C 1
ATOM 2142 O O . ALA A 1 269 ? 9.719 29.391 15.164 1 98.19 269 ALA A O 1
ATOM 2143 N N . PHE A 1 270 ? 8.539 30.438 16.797 1 98.56 270 PHE A N 1
ATOM 2144 C CA . PHE A 1 270 ? 7.559 31.016 15.875 1 98.56 270 PHE A CA 1
ATOM 2145 C C . PHE A 1 270 ? 8.219 31.984 14.914 1 98.56 270 PHE A C 1
ATOM 2147 O O . PHE A 1 270 ? 7.949 31.953 13.711 1 98.56 270 PHE A O 1
ATOM 2154 N N . LYS A 1 271 ? 9.047 32.781 15.43 1 98 271 LYS A N 1
ATOM 2155 C CA . LYS A 1 271 ? 9.789 33.719 14.602 1 98 271 LYS A CA 1
ATOM 2156 C C . LYS A 1 271 ? 10.609 33 13.539 1 98 271 LYS A C 1
ATOM 2158 O O . LYS A 1 271 ? 10.617 33.375 12.375 1 98 271 LYS A O 1
ATOM 2163 N N . THR A 1 272 ? 11.305 31.969 13.961 1 97.38 272 THR A N 1
ATOM 2164 C CA . THR A 1 272 ? 12.125 31.188 13.039 1 97.38 272 THR A CA 1
ATOM 2165 C C . THR A 1 272 ? 11.289 30.656 11.883 1 97.38 272 THR A C 1
ATOM 2167 O O . THR A 1 272 ? 11.703 30.734 10.719 1 97.38 272 THR A O 1
ATOM 2170 N N . ILE A 1 273 ? 10.156 30.141 12.148 1 98.06 273 ILE A N 1
ATOM 2171 C CA . ILE A 1 273 ? 9.266 29.594 11.133 1 98.06 273 ILE A CA 1
ATOM 2172 C C . ILE A 1 273 ? 8.781 30.719 10.219 1 98.06 273 ILE A C 1
ATOM 2174 O O . ILE A 1 273 ? 8.82 30.594 8.992 1 98.06 273 ILE A O 1
ATOM 2178 N N . CYS A 1 274 ? 8.305 31.812 10.797 1 97.25 274 CYS A N 1
ATOM 2179 C CA . CYS A 1 274 ? 7.75 32.906 10.031 1 97.25 274 CYS A CA 1
ATOM 2180 C C . CYS A 1 274 ? 8.773 33.469 9.039 1 97.25 274 CYS A C 1
ATOM 2182 O O . CYS A 1 274 ? 8.469 33.625 7.855 1 97.25 274 CYS A O 1
ATOM 2184 N N . VAL A 1 275 ? 9.945 33.656 9.508 1 96.69 275 VAL A N 1
ATOM 2185 C CA . VAL A 1 275 ? 10.992 34.25 8.688 1 96.69 275 VAL A CA 1
ATOM 2186 C C . VAL A 1 275 ? 11.359 33.312 7.543 1 96.69 275 VAL A C 1
ATOM 2188 O O . VAL A 1 275 ? 11.43 33.719 6.387 1 96.69 275 VAL A O 1
ATOM 2191 N N . ASN A 1 276 ? 11.547 32.094 7.875 1 96.94 276 ASN A N 1
ATOM 2192 C CA . ASN A 1 276 ? 12.109 31.172 6.895 1 96.94 276 ASN A CA 1
ATOM 2193 C C . ASN A 1 276 ? 11.047 30.688 5.91 1 96.94 276 ASN A C 1
ATOM 2195 O O . ASN A 1 276 ? 11.352 30.438 4.742 1 96.94 276 ASN A O 1
ATOM 2199 N N . VAL A 1 277 ? 9.812 30.547 6.336 1 96.81 277 VAL A N 1
ATOM 2200 C CA . VAL A 1 277 ? 8.758 30.156 5.41 1 96.81 277 VAL A CA 1
ATOM 2201 C C . VAL A 1 277 ? 8.555 31.25 4.359 1 96.81 277 VAL A C 1
ATOM 2203 O O . VAL A 1 277 ? 8.352 30.953 3.18 1 96.81 277 VAL A O 1
ATOM 2206 N N . LEU A 1 278 ? 8.602 32.5 4.766 1 95.12 278 LEU A N 1
ATOM 2207 C CA . LEU A 1 278 ? 8.438 33.625 3.842 1 95.12 278 LEU A CA 1
ATOM 2208 C C . LEU A 1 278 ? 9.602 33.688 2.854 1 95.12 278 LEU A C 1
ATOM 2210 O O . LEU A 1 278 ? 9.398 34 1.673 1 95.12 278 LEU A O 1
ATOM 2214 N N . LYS A 1 279 ? 10.781 33.438 3.336 1 95.56 279 LYS A N 1
ATOM 2215 C CA . LYS A 1 279 ? 11.938 33.406 2.449 1 95.56 279 LYS A CA 1
ATOM 2216 C C . LYS A 1 279 ? 11.781 32.312 1.391 1 95.56 279 LYS A C 1
ATOM 2218 O O . LYS A 1 279 ? 12.062 32.531 0.212 1 95.56 279 LYS A O 1
ATOM 2223 N N . MET A 1 280 ? 11.391 31.172 1.832 1 96.56 280 MET A N 1
ATOM 2224 C CA . MET A 1 280 ? 11.195 30.062 0.895 1 96.56 280 MET A CA 1
ATOM 2225 C C . MET A 1 280 ? 10.078 30.391 -0.093 1 96.56 280 MET A C 1
ATOM 2227 O O . MET A 1 280 ? 10.188 30.094 -1.283 1 96.56 280 MET A O 1
ATOM 2231 N N . GLU A 1 281 ? 9.008 30.938 0.429 1 95.69 281 GLU A N 1
ATOM 2232 C CA . GLU A 1 281 ? 7.887 31.312 -0.429 1 95.69 281 GLU A CA 1
ATOM 2233 C C . GLU A 1 281 ? 8.344 32.219 -1.565 1 95.69 281 GLU A C 1
ATOM 2235 O O . GLU A 1 281 ? 7.891 32.062 -2.705 1 95.69 281 GLU A O 1
ATOM 2240 N N . ALA A 1 282 ? 9.211 33.156 -1.296 1 94.56 282 ALA A N 1
ATOM 2241 C CA . ALA A 1 282 ? 9.727 34.094 -2.301 1 94.56 282 ALA A CA 1
ATOM 2242 C C . ALA A 1 282 ? 10.438 33.344 -3.422 1 94.56 282 ALA A C 1
ATOM 2244 O O . ALA A 1 282 ? 10.289 33.688 -4.598 1 94.56 282 ALA A O 1
ATOM 2245 N N . VAL A 1 283 ? 11.18 32.375 -3.051 1 95.94 283 VAL A N 1
ATOM 2246 C CA . VAL A 1 283 ? 11.922 31.578 -4.039 1 95.94 283 VAL A CA 1
ATOM 2247 C C . VAL A 1 283 ? 10.945 30.797 -4.91 1 95.94 283 VAL A C 1
ATOM 2249 O O . VAL A 1 283 ? 11.078 30.766 -6.137 1 95.94 283 VAL A O 1
ATOM 2252 N N . TYR A 1 284 ? 9.977 30.188 -4.301 1 96.38 284 TYR A N 1
ATOM 2253 C CA . TYR A 1 284 ? 9 29.391 -5.043 1 96.38 284 TYR A CA 1
ATOM 2254 C C . TYR A 1 284 ? 8.18 30.281 -5.98 1 96.38 284 TYR A C 1
ATOM 2256 O O . TYR A 1 284 ? 7.867 29.875 -7.105 1 96.38 284 TYR A O 1
ATOM 2264 N N . ASN A 1 285 ? 7.832 31.453 -5.531 1 94.62 285 ASN A N 1
ATOM 2265 C CA . ASN A 1 285 ? 7.145 32.406 -6.395 1 94.62 285 ASN A CA 1
ATOM 2266 C C . ASN A 1 285 ? 7.996 32.781 -7.602 1 94.62 285 ASN A C 1
ATOM 2268 O O . ASN A 1 285 ? 7.496 32.844 -8.727 1 94.62 285 ASN A O 1
ATOM 2272 N N . LYS A 1 286 ? 9.242 33 -7.352 1 95 286 LYS A N 1
ATOM 2273 C CA . LYS A 1 286 ? 10.164 33.375 -8.422 1 95 286 LYS A CA 1
ATOM 2274 C C . LYS A 1 286 ? 10.289 32.25 -9.453 1 95 286 LYS A C 1
ATOM 2276 O O . LYS A 1 286 ? 10.445 32.531 -10.648 1 95 286 LYS A O 1
ATOM 2281 N N . ARG A 1 287 ? 10.164 31.078 -8.953 1 94.12 287 ARG A N 1
ATOM 2282 C CA . ARG A 1 287 ? 10.281 29.922 -9.828 1 94.12 287 ARG A CA 1
ATOM 2283 C C . ARG A 1 287 ? 8.93 29.562 -10.445 1 94.12 287 ARG A C 1
ATOM 2285 O O . ARG A 1 287 ? 8.805 28.531 -11.117 1 94.12 287 ARG A O 1
ATOM 2292 N N . ARG A 1 288 ? 7.836 30.297 -10.133 1 92.62 288 ARG A N 1
ATOM 2293 C CA . ARG A 1 288 ? 6.496 30.172 -10.695 1 92.62 288 ARG A CA 1
ATOM 2294 C C . ARG A 1 288 ? 5.82 28.875 -10.227 1 92.62 288 ARG A C 1
ATOM 2296 O O . ARG A 1 288 ? 5.078 28.25 -10.984 1 92.62 288 ARG A O 1
ATOM 2303 N N . HIS A 1 289 ? 6.195 28.469 -9.102 1 94.62 289 HIS A N 1
ATOM 2304 C CA . HIS A 1 289 ? 5.539 27.375 -8.383 1 94.62 289 HIS A CA 1
ATOM 2305 C C . HIS A 1 289 ? 5.199 27.781 -6.957 1 94.62 289 HIS A C 1
ATOM 2307 O O . HIS A 1 289 ? 5.777 27.25 -6 1 94.62 289 HIS A O 1
ATOM 2313 N N . PRO A 1 290 ? 4.266 28.609 -6.848 1 95.38 290 PRO A N 1
ATOM 2314 C CA . PRO A 1 290 ? 3.938 29.125 -5.523 1 95.38 290 PRO A CA 1
ATOM 2315 C C . PRO A 1 290 ? 3.338 28.078 -4.598 1 95.38 290 PRO A C 1
ATOM 2317 O O . PRO A 1 290 ? 2.9 27.016 -5.059 1 95.38 290 PRO A O 1
ATOM 2320 N N . PHE A 1 291 ? 3.393 28.406 -3.283 1 96.25 291 PHE A N 1
ATOM 2321 C CA . PHE A 1 291 ? 2.6 27.625 -2.34 1 96.25 291 PHE A CA 1
ATOM 2322 C C . PHE A 1 291 ? 1.117 27.719 -2.678 1 96.25 291 PHE A C 1
ATOM 2324 O O . PHE A 1 291 ? 0.651 28.734 -3.193 1 96.25 291 PHE A O 1
ATOM 2331 N N . ILE A 1 292 ? 0.378 26.688 -2.352 1 93.44 292 ILE A N 1
ATOM 2332 C CA . ILE A 1 292 ? -1.02 26.625 -2.764 1 93.44 292 ILE A CA 1
ATOM 2333 C C . ILE A 1 292 ? -1.896 27.328 -1.725 1 93.44 292 ILE A C 1
ATOM 2335 O O . ILE A 1 292 ? -1.911 26.938 -0.555 1 93.44 292 ILE A O 1
ATOM 2339 N N . TRP A 1 293 ? -2.604 28.344 -2.213 1 91.81 293 TRP A N 1
ATOM 2340 C CA . TRP A 1 293 ? -3.527 29.094 -1.379 1 91.81 293 TRP A CA 1
ATOM 2341 C C . TRP A 1 293 ? -4.93 29.094 -1.978 1 91.81 293 TRP A C 1
ATOM 2343 O O . TRP A 1 293 ? -5.098 29.312 -3.178 1 91.81 293 TRP A O 1
ATOM 2353 N N . LYS A 1 294 ? -5.852 28.734 -1.144 1 82 294 LYS A N 1
ATOM 2354 C CA . LYS A 1 294 ? -7.266 28.875 -1.485 1 82 294 LYS A CA 1
ATOM 2355 C C . LYS A 1 294 ? -7.969 29.828 -0.53 1 82 294 LYS A C 1
ATOM 2357 O O . LYS A 1 294 ? -7.934 29.641 0.688 1 82 294 LYS A O 1
ATOM 2362 N N . PRO A 1 295 ? -8.656 30.781 -1.033 1 82.06 295 PRO A N 1
ATOM 2363 C CA . PRO A 1 295 ? -9.219 31.828 -0.186 1 82.06 295 PRO A CA 1
ATOM 2364 C C . PRO A 1 295 ? -10.078 31.281 0.945 1 82.06 295 PRO A C 1
ATOM 2366 O O . PRO A 1 295 ? -10.016 31.766 2.074 1 82.06 295 PRO A O 1
ATOM 2369 N N . HIS A 1 296 ? -10.859 30.312 0.741 1 79.94 296 HIS A N 1
ATOM 2370 C CA . HIS A 1 296 ? -11.789 29.844 1.765 1 79.94 296 HIS A CA 1
ATOM 2371 C C . HIS A 1 296 ? -11.133 28.797 2.662 1 79.94 296 HIS A C 1
ATOM 2373 O O . HIS A 1 296 ? -11.617 28.531 3.766 1 79.94 296 HIS A O 1
ATOM 2379 N N . LEU A 1 297 ? -9.977 28.203 2.223 1 88.06 297 LEU A N 1
ATOM 2380 C CA . LEU A 1 297 ? -9.359 27.141 2.996 1 88.06 297 LEU A CA 1
ATOM 2381 C C . LEU A 1 297 ? -7.988 27.562 3.514 1 88.06 297 LEU A C 1
ATOM 2383 O O . LEU A 1 297 ? -7.43 26.922 4.41 1 88.06 297 LEU A O 1
ATOM 2387 N N . GLY A 1 298 ? -7.445 28.688 2.904 1 91.44 298 GLY A N 1
ATOM 2388 C CA . GLY A 1 298 ? -6.086 29.062 3.254 1 91.44 298 GLY A CA 1
ATOM 2389 C C . GLY A 1 298 ? -5.035 28.234 2.551 1 91.44 298 GLY A C 1
ATOM 2390 O O . GLY A 1 298 ? -5.168 27.922 1.364 1 91.44 298 GLY A O 1
ATOM 2391 N N . TRP A 1 299 ? -4.004 28.031 3.281 1 93.75 299 TRP A N 1
ATOM 2392 C CA . TRP A 1 299 ? -2.98 27.125 2.762 1 93.75 299 TRP A CA 1
ATOM 2393 C C . TRP A 1 299 ? -3.484 25.688 2.727 1 93.75 299 TRP A C 1
ATOM 2395 O O . TRP A 1 299 ? -4.023 25.188 3.719 1 93.75 299 TRP A O 1
ATOM 2405 N N . VAL A 1 300 ? -3.277 25.109 1.525 1 92.44 300 VAL A N 1
ATOM 2406 C CA . VAL A 1 300 ? -3.83 23.766 1.359 1 92.44 300 VAL A CA 1
ATOM 2407 C C . VAL A 1 300 ? -2.697 22.734 1.312 1 92.44 300 VAL A C 1
ATOM 2409 O O . VAL A 1 300 ? -1.646 23 0.717 1 92.44 300 VAL A O 1
ATOM 2412 N N . ILE A 1 301 ? -2.895 21.609 1.976 1 94.44 301 ILE A N 1
ATOM 2413 C CA . ILE A 1 301 ? -1.984 20.469 1.976 1 94.44 301 ILE A CA 1
ATOM 2414 C C . ILE A 1 301 ? -2.779 19.172 1.84 1 94.44 301 ILE A C 1
ATOM 2416 O O . ILE A 1 301 ? -3.969 19.203 1.516 1 94.44 301 ILE A O 1
ATOM 2420 N N . SER A 1 302 ? -2.178 18.047 1.976 1 94.81 302 SER A N 1
ATOM 2421 C CA . SER A 1 302 ? -2.82 16.75 1.75 1 94.81 302 SER A CA 1
ATOM 2422 C C . SER A 1 302 ? -3.906 16.484 2.787 1 94.81 302 SER A C 1
ATOM 2424 O O . SER A 1 302 ? -4.98 15.984 2.455 1 94.81 302 SER A O 1
ATOM 2426 N N . SER A 1 303 ? -3.639 16.828 4.035 1 94.75 303 SER A N 1
ATOM 2427 C CA . SER A 1 303 ? -4.562 16.516 5.117 1 94.75 303 SER A CA 1
ATOM 2428 C C . SER A 1 303 ? -5.559 17.641 5.348 1 94.75 303 SER A C 1
ATOM 2430 O O . SER A 1 303 ? -5.168 18.766 5.645 1 94.75 303 SER A O 1
ATOM 2432 N N . PRO A 1 304 ? -6.82 17.328 5.297 1 93.88 304 PRO A N 1
ATOM 2433 C CA . PRO A 1 304 ? -7.816 18.359 5.594 1 93.88 304 PRO A CA 1
ATOM 2434 C C . PRO A 1 304 ? -7.758 18.844 7.043 1 93.88 304 PRO A C 1
ATOM 2436 O O . PRO A 1 304 ? -8.305 19.891 7.375 1 93.88 304 PRO A O 1
ATOM 2439 N N . ALA A 1 305 ? -7.066 18.062 7.867 1 92.12 305 ALA A N 1
ATOM 2440 C CA . ALA A 1 305 ? -6.93 18.422 9.281 1 92.12 305 ALA A CA 1
ATOM 2441 C C . ALA A 1 305 ? -5.93 19.562 9.461 1 92.12 305 ALA A C 1
ATOM 2443 O O . ALA A 1 305 ? -5.867 20.172 10.531 1 92.12 305 ALA A O 1
ATOM 2444 N N . GLU A 1 306 ? -5.258 19.875 8.422 1 93.56 306 GLU A N 1
ATOM 2445 C CA . GLU A 1 306 ? -4.195 20.859 8.586 1 93.56 306 GLU A CA 1
ATOM 2446 C C . GLU A 1 306 ? -4.375 22.031 7.617 1 93.56 306 GLU A C 1
ATOM 2448 O O . GLU A 1 306 ? -3.496 22.875 7.5 1 93.56 306 GLU A O 1
ATOM 2453 N N . VAL A 1 307 ? -5.477 22.094 6.961 1 93 307 VAL A N 1
ATOM 2454 C CA . VAL A 1 307 ? -5.719 23.234 6.066 1 93 307 VAL A CA 1
ATOM 2455 C C . VAL A 1 307 ? -5.863 24.516 6.883 1 93 307 VAL A C 1
ATOM 2457 O O . VAL A 1 307 ? -6.047 24.469 8.102 1 93 307 VAL A O 1
ATOM 2460 N N . GLY A 1 308 ? -5.809 25.641 6.234 1 94.12 308 GLY A N 1
ATOM 2461 C CA . GLY A 1 308 ? -5.816 26.922 6.898 1 94.12 308 GLY A CA 1
ATOM 2462 C C . GLY A 1 308 ? -4.445 27.578 6.965 1 94.12 308 GLY A C 1
ATOM 2463 O O . GLY A 1 308 ? -3.977 28.156 5.98 1 94.12 308 GLY A O 1
ATOM 2464 N N . THR A 1 309 ? -3.826 27.391 8.094 1 95.38 309 THR A N 1
ATOM 2465 C CA . THR A 1 309 ? -2.486 27.953 8.234 1 95.38 309 THR A CA 1
ATOM 2466 C C . THR A 1 309 ? -1.427 26.875 8.008 1 95.38 309 THR A C 1
ATOM 2468 O O . THR A 1 309 ? -0.279 27.188 7.684 1 95.38 309 THR A O 1
ATOM 2471 N N . GLY A 1 310 ? -1.827 25.641 8.195 1 95.25 310 GLY A N 1
ATOM 2472 C CA . GLY A 1 310 ? -0.856 24.562 8.172 1 95.25 310 GLY A CA 1
ATOM 2473 C C . GLY A 1 310 ? 0.142 24.641 9.312 1 95.25 310 GLY A C 1
ATOM 2474 O O . GLY A 1 310 ? 1.172 23.953 9.289 1 95.25 310 GLY A O 1
ATOM 2475 N N . LEU A 1 311 ? -0.144 25.5 10.266 1 97.12 311 LEU A N 1
ATOM 2476 C CA . LEU A 1 311 ? 0.768 25.734 11.375 1 97.12 311 LEU A CA 1
ATOM 2477 C C . LEU A 1 311 ? 0.292 25.031 12.633 1 97.12 311 LEU A C 1
ATOM 2479 O O . LEU A 1 311 ? -0.903 25.016 12.938 1 97.12 311 LEU A O 1
ATOM 2483 N N . ARG A 1 312 ? 1.191 24.391 13.297 1 97.19 312 ARG A N 1
ATOM 2484 C CA . ARG A 1 312 ? 0.961 23.812 14.617 1 97.19 312 ARG A CA 1
ATOM 2485 C C . ARG A 1 312 ? 2.053 24.234 15.594 1 97.19 312 ARG A C 1
ATOM 2487 O O . ARG A 1 312 ? 3.242 24.078 15.305 1 97.19 312 ARG A O 1
ATOM 2494 N N . ALA A 1 313 ? 1.648 24.828 16.609 1 98.25 313 ALA A N 1
ATOM 2495 C CA . ALA A 1 313 ? 2.547 25.156 17.719 1 98.25 313 ALA A CA 1
ATOM 2496 C C . ALA A 1 313 ? 2.316 24.234 18.906 1 98.25 313 ALA A C 1
ATOM 2498 O O . ALA A 1 313 ? 1.172 23.938 19.266 1 98.25 313 ALA A O 1
ATOM 2499 N N . SER A 1 314 ? 3.357 23.75 19.453 1 98 314 SER A N 1
ATOM 2500 C CA . SER A 1 314 ? 3.221 22.812 20.562 1 98 314 SER A CA 1
ATOM 2501 C C . SER A 1 314 ? 4.246 23.109 21.656 1 98 314 SER A C 1
ATOM 2503 O O . SER A 1 314 ? 5.371 23.516 21.359 1 98 314 SER A O 1
ATOM 2505 N N . VAL A 1 315 ? 3.877 22.938 22.844 1 98.5 315 VAL A N 1
ATOM 2506 C CA . VAL A 1 315 ? 4.746 23.047 24 1 98.5 315 VAL A CA 1
ATOM 2507 C C . VAL A 1 315 ? 4.648 21.781 24.859 1 98.5 315 VAL A C 1
ATOM 2509 O O . VAL A 1 315 ? 3.549 21.297 25.125 1 98.5 315 VAL A O 1
ATOM 2512 N N . THR A 1 316 ? 5.777 21.25 25.172 1 98.31 316 THR A N 1
ATOM 2513 C CA . THR A 1 316 ? 5.828 20.125 26.094 1 98.31 316 THR A CA 1
ATOM 2514 C C . THR A 1 316 ? 5.809 20.594 27.547 1 98.31 316 THR A C 1
ATOM 2516 O O . THR A 1 316 ? 6.711 21.312 27.969 1 98.31 316 THR A O 1
ATOM 2519 N N . VAL A 1 317 ? 4.848 20.141 28.297 1 98.25 317 VAL A N 1
ATOM 2520 C CA . VAL A 1 317 ? 4.629 20.688 29.625 1 98.25 317 VAL A CA 1
ATOM 2521 C C . VAL A 1 317 ? 4.48 19.547 30.641 1 98.25 317 VAL A C 1
ATOM 2523 O O . VAL A 1 317 ? 3.914 18.5 30.328 1 98.25 317 VAL A O 1
ATOM 2526 N N . LYS A 1 318 ? 4.965 19.766 31.75 1 97.62 318 LYS A N 1
ATOM 2527 C CA . LYS A 1 318 ? 4.742 18.875 32.875 1 97.62 318 LYS A CA 1
ATOM 2528 C C . LYS A 1 318 ? 3.416 19.188 33.562 1 97.62 318 LYS A C 1
ATOM 2530 O O . LYS A 1 318 ? 3.25 20.25 34.156 1 97.62 318 LYS A O 1
ATOM 2535 N N . LEU A 1 319 ? 2.531 18.297 33.5 1 96.69 319 LEU A N 1
ATOM 2536 C CA . LEU A 1 319 ? 1.225 18.422 34.125 1 96.69 319 LEU A CA 1
ATOM 2537 C C . LEU A 1 319 ? 0.877 17.156 34.906 1 96.69 319 LEU A C 1
ATOM 2539 O O . LEU A 1 319 ? 0.159 16.297 34.406 1 96.69 319 LEU A O 1
ATOM 2543 N N . LEU A 1 320 ? 1.202 17.094 36.125 1 95 320 LEU A N 1
ATOM 2544 C CA . LEU A 1 320 ? 1.003 15.891 36.938 1 95 320 LEU A CA 1
ATOM 2545 C C . LEU A 1 320 ? -0.398 15.859 37.531 1 95 320 LEU A C 1
ATOM 2547 O O . LEU A 1 320 ? -1.08 14.836 37.469 1 95 320 LEU A O 1
ATOM 2551 N N . HIS A 1 321 ? -0.887 16.891 38.062 1 95.12 321 HIS A N 1
ATOM 2552 C CA . HIS A 1 321 ? -2.16 16.953 38.781 1 95.12 321 HIS A CA 1
ATOM 2553 C C . HIS A 1 321 ? -3.301 17.328 37.844 1 95.12 321 HIS A C 1
ATOM 2555 O O . HIS A 1 321 ? -4.391 16.75 37.906 1 95.12 321 HIS A O 1
ATOM 2561 N N . LEU A 1 322 ? -3.027 18.25 37 1 96.19 322 LEU A N 1
ATOM 2562 C CA . LEU A 1 322 ? -4.082 18.734 36.125 1 96.19 322 LEU A CA 1
ATOM 2563 C C . LEU A 1 322 ? -4.535 17.625 35.156 1 96.19 322 LEU A C 1
ATOM 2565 O O . LEU A 1 322 ? -5.715 17.547 34.812 1 96.19 322 LEU A O 1
ATOM 2569 N N . ALA A 1 323 ? -3.561 16.828 34.656 1 94.62 323 ALA A N 1
ATOM 2570 C CA . ALA A 1 323 ? -3.859 15.758 33.688 1 94.62 323 ALA A CA 1
ATOM 2571 C C . ALA A 1 323 ? -4.859 14.766 34.281 1 94.62 323 ALA A C 1
ATOM 2573 O O . ALA A 1 323 ? -5.609 14.117 33.562 1 94.62 323 ALA A O 1
ATOM 2574 N N . GLU A 1 324 ? -4.902 14.695 35.562 1 93.19 324 GLU A N 1
ATOM 2575 C CA . GLU A 1 324 ? -5.793 13.758 36.25 1 93.19 324 GLU A CA 1
ATOM 2576 C C . GLU A 1 324 ? -7.105 14.43 36.625 1 93.19 324 GLU A C 1
ATOM 2578 O O . GLU A 1 324 ? -8.031 13.773 37.125 1 93.19 324 GLU A O 1
ATOM 2583 N N . ASN A 1 325 ? -7.148 15.648 36.469 1 93.06 325 ASN A N 1
ATOM 2584 C CA . ASN A 1 325 ? -8.367 16.375 36.812 1 93.06 325 ASN A CA 1
ATOM 2585 C C . ASN A 1 325 ? -9.508 16.016 35.844 1 93.06 325 ASN A C 1
ATOM 2587 O O . ASN A 1 325 ? -9.312 15.938 34.625 1 93.06 325 ASN A O 1
ATOM 2591 N N . LYS A 1 326 ? -10.719 15.875 36.281 1 92.12 326 LYS A N 1
ATOM 2592 C CA . LYS A 1 326 ? -11.867 15.414 35.531 1 92.12 326 LYS A CA 1
ATOM 2593 C C . LYS A 1 326 ? -12.281 16.453 34.469 1 92.12 326 LYS A C 1
ATOM 2595 O O . LYS A 1 326 ? -12.906 16.109 33.469 1 92.12 326 LYS A O 1
ATOM 2600 N N . ARG A 1 327 ? -11.906 17.719 34.719 1 92.25 327 ARG A N 1
ATOM 2601 C CA . ARG A 1 327 ? -12.367 18.797 33.844 1 92.25 327 ARG A CA 1
ATOM 2602 C C . ARG A 1 327 ? -11.367 19.078 32.75 1 92.25 327 ARG A C 1
ATOM 2604 O O . ARG A 1 327 ? -11.57 19.984 31.938 1 92.25 327 ARG A O 1
ATOM 2611 N N . ILE A 1 328 ? -10.281 18.344 32.625 1 94.94 328 ILE A N 1
ATOM 2612 C CA . ILE A 1 328 ? -9.172 18.641 31.719 1 94.94 328 ILE A CA 1
ATOM 2613 C C . ILE A 1 328 ? -9.672 18.703 30.281 1 94.94 328 ILE A C 1
ATOM 2615 O O . ILE A 1 328 ? -9.273 19.578 29.516 1 94.94 328 ILE A O 1
ATOM 2619 N N . ASP A 1 329 ? -10.516 17.781 29.906 1 91.81 329 ASP A N 1
ATOM 2620 C CA . ASP A 1 329 ? -11.023 17.75 28.531 1 91.81 329 ASP A CA 1
ATOM 2621 C C . ASP A 1 329 ? -11.836 19.016 28.219 1 91.81 329 ASP A C 1
ATOM 2623 O O . ASP A 1 329 ? -11.703 19.594 27.141 1 91.81 329 ASP A O 1
ATOM 2627 N N . ASP A 1 330 ? -12.648 19.328 29.125 1 92.88 330 ASP A N 1
ATOM 2628 C CA . ASP A 1 330 ? -13.469 20.516 28.969 1 92.88 330 ASP A CA 1
ATOM 2629 C C . ASP A 1 330 ? -12.594 21.781 28.891 1 92.88 330 ASP A C 1
ATOM 2631 O O . ASP A 1 330 ? -12.883 22.688 28.109 1 92.88 330 ASP A O 1
ATOM 2635 N N . ILE A 1 331 ? -11.602 21.844 29.734 1 94.62 331 ILE A N 1
ATOM 2636 C CA . ILE A 1 331 ? -10.688 22.984 29.75 1 94.62 331 ILE A CA 1
ATOM 2637 C C . ILE A 1 331 ? -9.977 23.094 28.406 1 94.62 331 ILE A C 1
ATOM 2639 O O . ILE A 1 331 ? -9.922 24.188 27.828 1 94.62 331 ILE A O 1
ATOM 2643 N N . LEU A 1 332 ? -9.484 22.031 27.922 1 94.75 332 LEU A N 1
ATOM 2644 C CA . LEU A 1 332 ? -8.766 22.016 26.641 1 94.75 332 LEU A CA 1
ATOM 2645 C C . LEU A 1 332 ? -9.688 22.422 25.5 1 94.75 332 LEU A C 1
ATOM 2647 O O . LEU A 1 332 ? -9.281 23.188 24.609 1 94.75 332 LEU A O 1
ATOM 2651 N N . ASP A 1 333 ? -10.867 21.984 25.516 1 90.56 333 ASP A N 1
ATOM 2652 C CA . ASP A 1 333 ? -11.836 22.312 24.484 1 90.56 333 ASP A CA 1
ATOM 2653 C C . ASP A 1 333 ? -12.109 23.828 24.469 1 90.56 333 ASP A C 1
ATOM 2655 O O . ASP A 1 333 ? -12.164 24.438 23.391 1 90.56 333 ASP A O 1
ATOM 2659 N N . ARG A 1 334 ? -12.281 24.344 25.594 1 92 334 ARG A N 1
ATOM 2660 C CA . ARG A 1 334 ? -12.586 25.766 25.703 1 92 334 ARG A CA 1
ATOM 2661 C C . ARG A 1 334 ? -11.391 26.609 25.281 1 92 334 ARG A C 1
ATOM 2663 O O . ARG A 1 334 ? -11.562 27.719 24.766 1 92 334 ARG A O 1
ATOM 2670 N N . LEU A 1 335 ? -10.266 26.062 25.5 1 94.31 335 LEU A N 1
ATOM 2671 C CA . LEU A 1 335 ? -9.055 26.781 25.125 1 94.31 335 LEU A CA 1
ATOM 2672 C C . LEU A 1 335 ? -8.68 26.5 23.688 1 94.31 335 LEU A C 1
ATOM 2674 O O . LEU A 1 335 ? -7.738 27.094 23.156 1 94.31 335 LEU A O 1
ATOM 2678 N N . ARG A 1 336 ? -9.406 25.547 23.016 1 92.56 336 ARG A N 1
ATOM 2679 C CA . ARG A 1 336 ? -9.125 25.109 21.641 1 92.56 336 ARG A CA 1
ATOM 2680 C C . ARG A 1 336 ? -7.719 24.531 21.531 1 92.56 336 ARG A C 1
ATOM 2682 O O . ARG A 1 336 ? -6.969 24.906 20.625 1 92.56 336 ARG A O 1
ATOM 2689 N N . LEU A 1 337 ? -7.414 23.766 22.547 1 95.81 337 LEU A N 1
ATOM 2690 C CA . LEU A 1 337 ? -6.117 23.094 22.609 1 95.81 337 LEU A CA 1
ATOM 2691 C C . LEU A 1 337 ? -6.289 21.578 22.641 1 95.81 337 LEU A C 1
ATOM 2693 O O . LEU A 1 337 ? -7.379 21.078 22.938 1 95.81 337 LEU A O 1
ATOM 2697 N N . GLN A 1 338 ? -5.195 20.938 22.219 1 94.06 338 GLN A N 1
ATOM 2698 C CA . GLN A 1 338 ? -5.148 19.5 22.344 1 94.06 338 GLN A CA 1
ATOM 2699 C C . GLN A 1 338 ? -3.934 19.047 23.156 1 94.06 338 GLN A C 1
ATOM 2701 O O . GLN A 1 338 ? -2.934 19.766 23.234 1 94.06 338 GLN A O 1
ATOM 2706 N N . MET A 1 339 ? -4.117 17.953 23.797 1 95.19 339 MET A N 1
ATOM 2707 C CA . MET A 1 339 ? -3.092 17.391 24.672 1 95.19 339 MET A CA 1
ATOM 2708 C C . MET A 1 339 ? -2.721 15.977 24.234 1 95.19 339 MET A C 1
ATOM 2710 O O . MET A 1 339 ? -3.598 15.141 24.031 1 95.19 339 MET A O 1
ATOM 2714 N N . GLU A 1 340 ? -1.434 15.734 24.047 1 93.56 340 GLU A N 1
ATOM 2715 C CA . GLU A 1 340 ? -0.924 14.422 23.672 1 93.56 340 GLU A CA 1
ATOM 2716 C C . GLU A 1 340 ? 0.092 13.914 24.688 1 93.56 340 GLU A C 1
ATOM 2718 O O . GLU A 1 340 ? 0.972 14.656 25.125 1 93.56 340 GLU A O 1
ATOM 2723 N N . ALA A 1 341 ? -0.072 12.656 24.984 1 92.38 341 ALA A N 1
ATOM 2724 C CA . ALA A 1 341 ? 0.85 12.055 25.938 1 92.38 341 ALA A CA 1
ATOM 2725 C C . ALA A 1 341 ? 2.207 11.773 25.297 1 92.38 341 ALA A C 1
ATOM 2727 O O . ALA A 1 341 ? 2.283 11.461 24.109 1 92.38 341 ALA A O 1
ATOM 2728 N N . THR A 1 342 ? 3.191 11.938 26.062 1 92.25 342 THR A N 1
ATOM 2729 C CA . THR A 1 342 ? 4.539 11.578 25.625 1 92.25 342 THR A CA 1
ATOM 2730 C C . THR A 1 342 ? 4.992 10.281 26.281 1 92.25 342 THR A C 1
ATOM 2732 O O . THR A 1 342 ? 4.242 9.672 27.047 1 92.25 342 THR A O 1
ATOM 2735 N N . SER A 1 343 ? 6.211 9.906 25.969 1 88.44 343 SER A N 1
ATOM 2736 C CA . SER A 1 343 ? 6.781 8.703 26.578 1 88.44 343 SER A CA 1
ATOM 2737 C C . SER A 1 343 ? 7.094 8.914 28.047 1 88.44 343 SER A C 1
ATOM 2739 O O . SER A 1 343 ? 7.246 7.949 28.797 1 88.44 343 SER A O 1
ATOM 2741 N N . CYS A 1 344 ? 7.117 10.086 28.484 1 90.62 344 CYS A N 1
ATOM 2742 C CA . CYS A 1 344 ? 7.406 10.414 29.875 1 90.62 344 CYS A CA 1
ATOM 2743 C C . CYS A 1 344 ? 6.117 10.672 30.656 1 90.62 344 CYS A C 1
ATOM 2745 O O . CYS A 1 344 ? 5.34 11.555 30.297 1 90.62 344 CYS A O 1
ATOM 2747 N N . PRO A 1 345 ? 5.965 9.875 31.688 1 92.06 345 PRO A N 1
ATOM 2748 C CA . PRO A 1 345 ? 4.75 10.078 32.469 1 92.06 345 PRO A CA 1
ATOM 2749 C C . PRO A 1 345 ? 4.629 11.5 33 1 92.06 345 PRO A C 1
ATOM 2751 O O . PRO A 1 345 ? 5.625 12.094 33.438 1 92.06 345 PRO A O 1
ATOM 2754 N N . GLY A 1 346 ? 3.504 12.102 32.938 1 94.69 346 GLY A N 1
ATOM 2755 C CA . GLY A 1 346 ? 3.234 13.422 33.469 1 94.69 346 GLY A CA 1
ATOM 2756 C C . GLY A 1 346 ? 3.641 14.547 32.531 1 94.69 346 GLY A C 1
ATOM 2757 O O . GLY A 1 346 ? 3.494 15.719 32.844 1 94.69 346 GLY A O 1
ATOM 2758 N N . VAL A 1 347 ? 4.23 14.188 31.484 1 96.88 347 VAL A N 1
ATOM 2759 C CA . VAL A 1 347 ? 4.664 15.164 30.484 1 96.88 347 VAL A CA 1
ATOM 2760 C C . VAL A 1 347 ? 3.789 15.062 29.234 1 96.88 347 VAL A C 1
ATOM 2762 O O . VAL A 1 347 ? 3.602 13.969 28.703 1 96.88 347 VAL A O 1
ATOM 2765 N N . TYR A 1 348 ? 3.279 16.234 28.797 1 97.56 348 TYR A N 1
ATOM 2766 C CA . TYR A 1 348 ? 2.328 16.25 27.703 1 97.56 348 TYR A CA 1
ATOM 2767 C C . TYR A 1 348 ? 2.695 17.328 26.672 1 97.56 348 TYR A C 1
ATOM 2769 O O . TYR A 1 348 ? 3.326 18.328 27.016 1 97.56 348 TYR A O 1
ATOM 2777 N N . LYS A 1 349 ? 2.312 17.047 25.5 1 97.44 349 LYS A N 1
ATOM 2778 C CA . LYS A 1 349 ? 2.426 18.047 24.438 1 97.44 349 LYS A CA 1
ATOM 2779 C C . LYS A 1 349 ? 1.105 18.781 24.234 1 97.44 349 LYS A C 1
ATOM 2781 O O . LYS A 1 349 ? 0.078 18.156 23.953 1 97.44 349 LYS A O 1
ATOM 2786 N N . ILE A 1 350 ? 1.145 20.078 24.375 1 97.81 350 ILE A N 1
ATOM 2787 C CA . ILE A 1 350 ? -0.032 20.922 24.188 1 97.81 350 ILE A CA 1
ATOM 2788 C C . ILE A 1 350 ? 0.085 21.688 22.875 1 97.81 350 ILE A C 1
ATOM 2790 O O . ILE A 1 350 ? 1.087 22.375 22.641 1 97.81 350 ILE A O 1
ATOM 2794 N N . SER A 1 351 ? -0.903 21.562 22.047 1 97.62 351 SER A N 1
ATOM 2795 C CA . SER A 1 351 ? -0.876 22.234 20.75 1 97.62 351 SER A CA 1
ATOM 2796 C C . SER A 1 351 ? -2.25 22.781 20.391 1 97.62 351 SER A C 1
ATOM 2798 O O . SER A 1 351 ? -3.238 22.516 21.078 1 97.62 351 SER A O 1
ATOM 2800 N N . ASN A 1 352 ? -2.256 23.672 19.438 1 96.25 352 ASN A N 1
ATOM 2801 C CA . ASN A 1 352 ? -3.539 24.172 18.953 1 96.25 352 ASN A CA 1
ATOM 2802 C C . ASN A 1 352 ? -4.367 23.062 18.312 1 96.25 352 ASN A C 1
ATOM 2804 O O . ASN A 1 352 ? -3.822 22.188 17.641 1 96.25 352 ASN A O 1
ATOM 2808 N N . LEU A 1 353 ? -5.613 23.125 18.5 1 90.38 353 LEU A N 1
ATOM 2809 C CA . LEU A 1 353 ? -6.531 22.141 17.969 1 90.38 353 LEU A CA 1
ATOM 2810 C C . LEU A 1 353 ? -6.816 22.406 16.484 1 90.38 353 LEU A C 1
ATOM 2812 O O . LEU A 1 353 ? -6.715 21.5 15.656 1 90.38 353 LEU A O 1
ATOM 2816 N N . GLN A 1 354 ? -7.184 23.656 16.203 1 89.94 354 GLN A N 1
ATOM 2817 C CA . GLN A 1 354 ? -7.562 24.031 14.844 1 89.94 354 GLN A CA 1
ATOM 2818 C C . GLN A 1 354 ? -6.395 24.672 14.102 1 89.94 354 GLN A C 1
ATOM 2820 O O . GLN A 1 354 ? -5.441 25.141 14.727 1 89.94 354 GLN A O 1
ATOM 2825 N N . THR A 1 355 ? -6.469 24.562 12.828 1 94.25 355 THR A N 1
ATOM 2826 C CA . THR A 1 355 ? -5.48 25.25 12 1 94.25 355 THR A CA 1
ATOM 2827 C C . THR A 1 355 ? -6.156 26.234 11.047 1 94.25 355 THR A C 1
ATOM 2829 O O . THR A 1 355 ? -5.484 26.953 10.305 1 94.25 355 THR A O 1
ATOM 2832 N N . ILE A 1 356 ? -7.445 26.234 11.07 1 92.75 356 ILE A N 1
ATOM 2833 C CA . ILE A 1 356 ? -8.219 27.125 10.203 1 92.75 356 ILE A CA 1
ATOM 2834 C C . ILE A 1 356 ? -9.109 28.031 11.062 1 92.75 356 ILE A C 1
ATOM 2836 O O . ILE A 1 356 ? -9.422 27.703 12.203 1 92.75 356 ILE A O 1
ATOM 2840 N N . GLY A 1 357 ? -9.492 29.219 10.602 1 89.12 357 GLY A N 1
ATOM 2841 C CA . GLY A 1 357 ? -10.336 30.156 11.328 1 89.12 357 GLY A CA 1
ATOM 2842 C C . GLY A 1 357 ? -9.547 31.219 12.055 1 89.12 357 GLY A C 1
ATOM 2843 O O . GLY A 1 357 ? -10.102 32.25 12.43 1 89.12 357 GLY A O 1
ATOM 2844 N N . PHE A 1 358 ? -8.312 30.938 12.258 1 91.19 358 PHE A N 1
ATOM 2845 C CA . PHE A 1 358 ? -7.359 31.875 12.836 1 91.19 358 PHE A CA 1
ATOM 2846 C C . PHE A 1 358 ? -6.152 32.062 11.93 1 91.19 358 PHE A C 1
ATOM 2848 O O . PHE A 1 358 ? -5.902 31.234 11.047 1 91.19 358 PHE A O 1
ATOM 2855 N N . ASN A 1 359 ? -5.539 33.188 12.109 1 94.12 359 ASN A N 1
ATOM 2856 C CA . ASN A 1 359 ? -4.262 33.312 11.414 1 94.12 359 ASN A CA 1
ATOM 2857 C C . ASN A 1 359 ? -3.111 32.75 12.234 1 94.12 359 ASN A C 1
ATOM 2859 O O . ASN A 1 359 ? -3.326 32.219 13.328 1 94.12 359 ASN A O 1
ATOM 2863 N N . GLU A 1 360 ? -1.942 32.812 11.727 1 96.56 360 GLU A N 1
ATOM 2864 C CA . GLU A 1 360 ? -0.781 32.156 12.352 1 96.56 360 GLU A CA 1
ATOM 2865 C C . GLU A 1 360 ? -0.506 32.781 13.727 1 96.56 360 GLU A C 1
ATOM 2867 O O . GLU A 1 360 ? -0.254 32.031 14.688 1 96.56 360 GLU A O 1
ATOM 2872 N N . VAL A 1 361 ? -0.528 34.062 13.82 1 97.44 361 VAL A N 1
ATOM 2873 C CA . VAL A 1 361 ? -0.293 34.75 15.102 1 97.44 361 VAL A CA 1
ATOM 2874 C C . VAL A 1 361 ? -1.383 34.375 16.094 1 97.44 361 VAL A C 1
ATOM 2876 O O . VAL A 1 361 ? -1.093 34.062 17.25 1 97.44 361 VAL A O 1
ATOM 2879 N N . GLY A 1 362 ? -2.588 34.406 15.625 1 96.56 362 GLY A N 1
ATOM 2880 C CA . GLY A 1 362 ? -3.713 34.062 16.484 1 96.56 362 GLY A CA 1
ATOM 2881 C C . GLY A 1 362 ? -3.613 32.656 17.047 1 96.56 362 GLY A C 1
ATOM 2882 O O . GLY A 1 362 ? -3.873 32.438 18.219 1 96.56 362 GLY A O 1
ATOM 2883 N N . LEU A 1 363 ? -3.293 31.703 16.25 1 96.5 363 LEU A N 1
ATOM 2884 C CA . LEU A 1 363 ? -3.172 30.312 16.672 1 96.5 363 LEU A CA 1
ATOM 2885 C C . LEU A 1 363 ? -2.057 30.156 17.703 1 96.5 363 LEU A C 1
ATOM 2887 O O . LEU A 1 363 ? -2.223 29.453 18.703 1 96.5 363 LEU A O 1
ATOM 2891 N N . THR A 1 364 ? -0.961 30.766 17.422 1 97.88 364 THR A N 1
ATOM 2892 C CA . THR A 1 364 ? 0.169 30.688 18.344 1 97.88 364 THR A CA 1
ATOM 2893 C C . THR A 1 364 ? -0.163 31.359 19.656 1 97.88 364 THR A C 1
ATOM 2895 O O . THR A 1 364 ? 0.25 30.906 20.734 1 97.88 364 THR A O 1
ATOM 2898 N N . GLN A 1 365 ? -0.909 32.469 19.531 1 97.94 365 GLN A N 1
ATOM 2899 C CA . GLN A 1 365 ? -1.331 33.188 20.734 1 97.94 365 GLN A CA 1
ATOM 2900 C C . GLN A 1 365 ? -2.217 32.312 21.609 1 97.94 365 GLN A C 1
ATOM 2902 O O . GLN A 1 365 ? -2.123 32.375 22.844 1 97.94 365 GLN A O 1
ATOM 2907 N N . LEU A 1 366 ? -3.064 31.562 20.969 1 96.69 366 LEU A N 1
ATOM 2908 C CA . LEU A 1 366 ? -3.908 30.625 21.703 1 96.69 366 LEU A CA 1
ATOM 2909 C C . LEU A 1 366 ? -3.062 29.641 22.516 1 96.69 366 LEU A C 1
ATOM 2911 O O . LEU A 1 366 ? -3.379 29.359 23.672 1 96.69 366 LEU A O 1
ATOM 2915 N N . VAL A 1 367 ? -2.039 29.156 21.953 1 98.25 367 VAL A N 1
ATOM 2916 C CA . VAL A 1 367 ? -1.177 28.172 22.609 1 98.25 367 VAL A CA 1
ATOM 2917 C C . VAL A 1 367 ? -0.418 28.844 23.766 1 98.25 367 VAL A C 1
ATOM 2919 O O . VAL A 1 367 ? -0.307 28.297 24.859 1 98.25 367 VAL A O 1
ATOM 2922 N N . VAL A 1 368 ? 0.083 30.078 23.484 1 98.25 368 VAL A N 1
ATOM 2923 C CA . VAL A 1 368 ? 0.82 30.812 24.5 1 98.25 368 VAL A CA 1
ATOM 2924 C C . VAL A 1 368 ? -0.074 31.047 25.719 1 98.25 368 VAL A C 1
ATOM 2926 O O . VAL A 1 368 ? 0.3 30.703 26.844 1 98.25 368 VAL A O 1
ATOM 2929 N N . ASP A 1 369 ? -1.226 31.594 25.5 1 97.62 369 ASP A N 1
ATOM 2930 C CA . ASP A 1 369 ? -2.152 31.906 26.578 1 97.62 369 ASP A CA 1
ATOM 2931 C C . ASP A 1 369 ? -2.625 30.641 27.281 1 97.62 369 ASP A C 1
ATOM 2933 O O . ASP A 1 369 ? -2.736 30.609 28.516 1 97.62 369 ASP A O 1
ATOM 2937 N N . GLY A 1 370 ? -2.9 29.672 26.484 1 97.69 370 GLY A N 1
ATOM 2938 C CA . GLY A 1 370 ? -3.381 28.422 27.031 1 97.69 370 GLY A CA 1
ATOM 2939 C C . GLY A 1 370 ? -2.355 27.719 27.906 1 97.69 370 GLY A C 1
ATOM 2940 O O . GLY A 1 370 ? -2.678 27.266 29 1 97.69 370 GLY A O 1
ATOM 2941 N N . VAL A 1 371 ? -1.167 27.625 27.453 1 98.12 371 VAL A N 1
ATOM 2942 C CA . VAL A 1 371 ? -0.104 26.969 28.203 1 98.12 371 VAL A CA 1
ATOM 2943 C C . VAL A 1 371 ? 0.153 27.719 29.5 1 98.12 371 VAL A C 1
ATOM 2945 O O . VAL A 1 371 ? 0.335 27.094 30.562 1 98.12 371 VAL A O 1
ATOM 2948 N N . GLN A 1 372 ? 0.181 29.031 29.422 1 97.75 372 GLN A N 1
ATOM 2949 C CA . GLN A 1 372 ? 0.355 29.828 30.625 1 97.75 372 GLN A CA 1
ATOM 2950 C C . GLN A 1 372 ? -0.74 29.547 31.656 1 97.75 372 GLN A C 1
ATOM 2952 O O . GLN A 1 372 ? -0.464 29.406 32.844 1 97.75 372 GLN A O 1
ATOM 2957 N N . LEU A 1 373 ? -1.94 29.453 31.172 1 97.44 373 LEU A N 1
ATOM 2958 C CA . LEU A 1 373 ? -3.076 29.188 32.031 1 97.44 373 LEU A CA 1
ATOM 2959 C C . LEU A 1 373 ? -2.984 27.781 32.625 1 97.44 373 LEU A C 1
ATOM 2961 O O . LEU A 1 373 ? -3.258 27.578 33.812 1 97.44 373 LEU A O 1
ATOM 2965 N N . LEU A 1 374 ? -2.65 26.812 31.859 1 97.75 374 LEU A N 1
ATOM 2966 C CA . LEU A 1 374 ? -2.541 25.422 32.312 1 97.75 374 LEU A CA 1
ATOM 2967 C C . LEU A 1 374 ? -1.466 25.297 33.375 1 97.75 374 LEU A C 1
ATOM 2969 O O . LEU A 1 374 ? -1.646 24.578 34.375 1 97.75 374 LEU A O 1
ATOM 2973 N N . ILE A 1 375 ? -0.328 26.016 33.188 1 97.62 375 ILE A N 1
ATOM 2974 C CA . ILE A 1 375 ? 0.748 25.984 34.188 1 97.62 375 ILE A CA 1
ATOM 2975 C C . ILE A 1 375 ? 0.258 26.609 35.469 1 97.62 375 ILE A C 1
ATOM 2977 O O . ILE A 1 375 ? 0.543 26.094 36.562 1 97.62 375 ILE A O 1
ATOM 2981 N N . ARG A 1 376 ? -0.497 27.672 35.344 1 97.19 376 ARG A N 1
ATOM 2982 C CA . ARG A 1 376 ? -1.067 28.297 36.531 1 97.19 376 ARG A CA 1
ATOM 2983 C C . ARG A 1 376 ? -1.996 27.328 37.281 1 97.19 376 ARG A C 1
ATOM 2985 O O . ARG A 1 376 ? -1.979 27.25 38.5 1 97.19 376 ARG A O 1
ATOM 2992 N N . MET A 1 377 ? -2.762 26.656 36.531 1 97.31 377 MET A N 1
ATOM 2993 C CA . MET A 1 377 ? -3.67 25.672 37.125 1 97.31 377 MET A CA 1
ATOM 2994 C C . MET A 1 377 ? -2.893 24.547 37.812 1 97.31 377 MET A C 1
ATOM 2996 O O . MET A 1 377 ? -3.25 24.109 38.906 1 97.31 377 MET A O 1
ATOM 3000 N N . GLU A 1 378 ? -1.879 24.094 37.156 1 97.5 378 GLU A N 1
ATOM 3001 C CA . GLU A 1 378 ? -1.051 23.031 37.719 1 97.5 378 GLU A CA 1
ATOM 3002 C C . GLU A 1 378 ? -0.427 23.469 39.062 1 97.5 378 GLU A C 1
ATOM 3004 O O . GLU A 1 378 ? -0.425 22.703 40.031 1 97.5 378 GLU A O 1
ATOM 3009 N N . LYS A 1 379 ? 0.09 24.672 39.094 1 96.69 379 LYS A N 1
ATOM 3010 C CA . LYS A 1 379 ? 0.709 25.219 40.312 1 96.69 379 LYS A CA 1
ATOM 3011 C C . LYS A 1 379 ? -0.298 25.312 41.438 1 96.69 379 LYS A C 1
ATOM 3013 O O . LYS A 1 379 ? 0.033 25.016 42.594 1 96.69 379 LYS A O 1
ATOM 3018 N N . ARG A 1 380 ? -1.492 25.641 41.125 1 96.69 380 ARG A N 1
ATOM 3019 C CA . ARG A 1 380 ? -2.543 25.734 42.125 1 96.69 380 ARG A CA 1
ATOM 3020 C C . ARG A 1 380 ? -2.887 24.359 42.688 1 96.69 380 ARG A C 1
ATOM 3022 O O . ARG A 1 380 ? -3.115 24.203 43.875 1 96.69 380 ARG A O 1
ATOM 3029 N N . LEU A 1 381 ? -2.975 23.469 41.812 1 96.19 381 LEU A N 1
ATOM 3030 C CA . LEU A 1 381 ? -3.326 22.125 42.25 1 96.19 381 LEU A CA 1
ATOM 3031 C C . LEU A 1 381 ? -2.203 21.5 43.062 1 96.19 381 LEU A C 1
ATOM 3033 O O . LEU A 1 381 ? -2.461 20.734 44 1 96.19 381 LEU A O 1
ATOM 3037 N N . GLU A 1 382 ? -0.988 21.797 42.656 1 94.62 382 GLU A N 1
ATOM 3038 C CA . GLU A 1 382 ? 0.162 21.328 43.438 1 94.62 382 GLU A CA 1
ATOM 3039 C C . GLU A 1 382 ? 0.131 21.844 44.875 1 94.62 382 GLU A C 1
ATOM 3041 O O . GLU A 1 382 ? 0.618 21.188 45.781 1 94.62 382 GLU A O 1
ATOM 3046 N N . ASN A 1 383 ? -0.406 23 45.031 1 95.12 383 ASN A N 1
ATOM 3047 C CA . ASN A 1 383 ? -0.503 23.625 46.344 1 95.12 383 ASN A CA 1
ATOM 3048 C C . ASN A 1 383 ? -1.846 23.328 47 1 95.12 383 ASN A C 1
ATOM 3050 O O . ASN A 1 383 ? -2.242 24.016 47.938 1 95.12 383 ASN A O 1
ATOM 3054 N N . ASN A 1 384 ? -2.613 22.438 46.5 1 93.5 384 ASN A N 1
ATOM 3055 C CA . ASN A 1 384 ? -3.887 21.969 47 1 93.5 384 ASN A CA 1
ATOM 3056 C C . ASN A 1 384 ? -4.949 23.062 47 1 93.5 384 ASN A C 1
ATOM 3058 O O . ASN A 1 384 ? -5.75 23.156 47.938 1 93.5 384 ASN A O 1
ATOM 3062 N N . SER A 1 385 ? -4.809 23.906 46.062 1 93.44 385 SER A N 1
ATOM 3063 C CA . SER A 1 385 ? -5.805 24.953 45.844 1 93.44 385 SER A CA 1
ATOM 3064 C C . SER A 1 385 ? -6.719 24.625 44.688 1 93.44 385 SER A C 1
ATOM 3066 O O . SER A 1 385 ? -6.301 23.984 43.719 1 93.44 385 SER A O 1
ATOM 3068 N N . GLY A 1 386 ? -7.996 25.062 44.75 1 90.69 386 GLY A N 1
ATOM 3069 C CA . GLY A 1 386 ? -8.953 24.828 43.656 1 90.69 386 GLY A CA 1
ATOM 3070 C C . GLY A 1 386 ? -8.672 25.672 42.438 1 90.69 386 GLY A C 1
ATOM 3071 O O . GLY A 1 386 ? -7.965 26.688 42.5 1 90.69 386 GLY A O 1
ATOM 3072 N N . ILE A 1 387 ? -9.125 25.266 41.312 1 93.06 387 ILE A N 1
ATOM 3073 C CA . ILE A 1 387 ? -8.836 25.984 40.062 1 93.06 387 ILE A CA 1
ATOM 3074 C C . ILE A 1 387 ? -10.141 26.516 39.469 1 93.06 387 ILE A C 1
ATOM 3076 O O . ILE A 1 387 ? -10.195 26.844 38.281 1 93.06 387 ILE A O 1
ATOM 3080 N N . ASP A 1 388 ? -11.25 26.641 40.125 1 91.44 388 ASP A N 1
ATOM 3081 C CA . ASP A 1 388 ? -12.57 27.016 39.625 1 91.44 388 ASP A CA 1
ATOM 3082 C C . ASP A 1 388 ? -12.547 28.406 39 1 91.44 388 ASP A C 1
ATOM 3084 O O . ASP A 1 388 ? -13.211 28.641 38 1 91.44 388 ASP A O 1
ATOM 3088 N N . ASP A 1 389 ? -11.82 29.234 39.562 1 91 389 ASP A N 1
ATOM 3089 C CA . ASP A 1 389 ? -11.773 30.609 39.094 1 91 389 ASP A CA 1
ATOM 3090 C C . ASP A 1 389 ? -10.922 30.734 37.812 1 91 389 ASP A C 1
ATOM 3092 O O . ASP A 1 389 ? -10.977 31.734 37.125 1 91 389 ASP A O 1
ATOM 3096 N N . LEU A 1 390 ? -10.148 29.703 37.562 1 91.06 390 LEU A N 1
ATOM 3097 C CA . LEU A 1 390 ? -9.242 29.75 36.406 1 91.06 390 LEU A CA 1
ATOM 3098 C C . LEU A 1 390 ? -9.883 29.078 35.188 1 91.06 390 LEU A C 1
ATOM 3100 O O . LEU A 1 390 ? -9.422 29.266 34.062 1 91.06 390 LEU A O 1
ATOM 3104 N N . VAL A 1 391 ? -10.875 28.375 35.406 1 87.81 391 VAL A N 1
ATOM 3105 C CA . VAL A 1 391 ? -11.523 27.656 34.312 1 87.81 391 VAL A CA 1
ATOM 3106 C C . VAL A 1 391 ? -12.227 28.672 33.375 1 87.81 391 VAL A C 1
ATOM 3108 O O . VAL A 1 391 ? -13.023 29.484 33.844 1 87.81 391 VAL A O 1
ATOM 3111 N N . PRO A 1 392 ? -11.719 28.656 32.125 1 85.5 392 PRO A N 1
ATOM 3112 C CA . PRO A 1 392 ? -12.32 29.625 31.203 1 85.5 392 PRO A CA 1
ATOM 3113 C C . PRO A 1 392 ? -13.828 29.422 31.031 1 85.5 392 PRO A C 1
ATOM 3115 O O . PRO A 1 392 ? -14.305 28.281 31.031 1 85.5 392 PRO A O 1
ATOM 3118 N N . THR A 1 393 ? -14.617 30.531 31.219 1 70.44 393 THR A N 1
ATOM 3119 C CA . THR A 1 393 ? -16.062 30.5 30.969 1 70.44 393 THR A CA 1
ATOM 3120 C C . THR A 1 393 ? -16.344 30.5 29.469 1 70.44 393 THR A C 1
ATOM 3122 O O . THR A 1 393 ? -15.562 31.031 28.672 1 70.44 393 THR A O 1
ATOM 3125 N N . GLN A 1 394 ? -17.078 29.516 28.906 1 55.69 394 GLN A N 1
ATOM 3126 C CA . GLN A 1 394 ? -17.406 29.406 27.5 1 55.69 394 GLN A CA 1
ATOM 3127 C C . GLN A 1 394 ? -17.5 30.797 26.844 1 55.69 394 GLN A C 1
ATOM 3129 O O . GLN A 1 394 ? -18.125 31.703 27.391 1 55.69 394 GLN A O 1
ATOM 3134 N N . LYS A 1 395 ? -16.344 31.109 26.156 1 44.16 395 LYS A N 1
ATOM 3135 C CA . LYS A 1 395 ? -16.625 32.25 25.266 1 44.16 395 LYS A CA 1
ATOM 3136 C C . LYS A 1 395 ? -17.516 31.828 24.109 1 44.16 395 LYS A C 1
ATOM 3138 O O . LYS A 1 395 ? -17.328 30.75 23.531 1 44.16 395 LYS A O 1
ATOM 3143 N N . MET B 1 1 ? 28.734 -12.703 -11.008 1 18.25 1 MET B N 1
ATOM 3144 C CA . MET B 1 1 ? 28.125 -11.414 -11.336 1 18.25 1 MET B CA 1
ATOM 3145 C C . MET B 1 1 ? 27.219 -11.531 -12.555 1 18.25 1 MET B C 1
ATOM 3147 O O . MET B 1 1 ? 27.703 -11.672 -13.68 1 18.25 1 MET B O 1
ATOM 3151 N N . TRP B 1 2 ? 26.172 -12.258 -12.516 1 20.77 2 TRP B N 1
ATOM 3152 C CA . TRP B 1 2 ? 25.484 -12.758 -13.703 1 20.77 2 TRP B CA 1
ATOM 3153 C C . TRP B 1 2 ? 24.906 -11.609 -14.523 1 20.77 2 TRP B C 1
ATOM 3155 O O . TRP B 1 2 ? 24.141 -10.789 -14 1 20.77 2 TRP B O 1
ATOM 3165 N N . MET B 1 3 ? 25.734 -10.961 -15.383 1 25.33 3 MET B N 1
ATOM 3166 C CA . MET B 1 3 ? 25.5 -9.859 -16.312 1 25.33 3 MET B CA 1
ATOM 3167 C C . MET B 1 3 ? 24.422 -10.219 -17.312 1 25.33 3 MET B C 1
ATOM 3169 O O . MET B 1 3 ? 24.625 -11.055 -18.188 1 25.33 3 MET B O 1
ATOM 3173 N N . ILE B 1 4 ? 23.25 -10.359 -16.922 1 30 4 ILE B N 1
ATOM 3174 C CA . ILE B 1 4 ? 22.234 -10.641 -17.922 1 30 4 ILE B CA 1
ATOM 3175 C C . ILE B 1 4 ? 22.172 -9.5 -18.938 1 30 4 ILE B C 1
ATOM 3177 O O . ILE B 1 4 ? 21.969 -8.344 -18.578 1 30 4 ILE B O 1
ATOM 3181 N N . LYS B 1 5 ? 22.875 -9.578 -20.094 1 30.06 5 LYS B N 1
ATOM 3182 C CA . LYS B 1 5 ? 22.875 -8.641 -21.203 1 30.06 5 LYS B CA 1
ATOM 3183 C C . LYS B 1 5 ? 21.453 -8.289 -21.641 1 30.06 5 LYS B C 1
ATOM 3185 O O . LYS B 1 5 ? 20.625 -9.18 -21.844 1 30.06 5 LYS B O 1
ATOM 3190 N N . PRO B 1 6 ? 21.031 -7.148 -21.281 1 31.97 6 PRO B N 1
ATOM 3191 C CA . PRO B 1 6 ? 19.719 -6.75 -21.781 1 31.97 6 PRO B CA 1
ATOM 3192 C C . PRO B 1 6 ? 19.562 -6.973 -23.297 1 31.97 6 PRO B C 1
ATOM 3194 O O . PRO B 1 6 ? 20.453 -6.586 -24.062 1 31.97 6 PRO B O 1
ATOM 3197 N N . PRO B 1 7 ? 18.984 -7.973 -23.734 1 31.2 7 PRO B N 1
ATOM 3198 C CA . PRO B 1 7 ? 18.953 -8.211 -25.188 1 31.2 7 PRO B CA 1
ATOM 3199 C C . PRO B 1 7 ? 18.453 -7 -25.969 1 31.2 7 PRO B C 1
ATOM 3201 O O . PRO B 1 7 ? 17.688 -6.191 -25.438 1 31.2 7 PRO B O 1
ATOM 3204 N N . THR B 1 8 ? 19.203 -6.492 -27.047 1 32.31 8 THR B N 1
ATOM 3205 C CA . THR B 1 8 ? 18.984 -5.461 -28.062 1 32.31 8 THR B CA 1
ATOM 3206 C C . THR B 1 8 ? 17.547 -5.477 -28.562 1 32.31 8 THR B C 1
ATOM 3208 O O . THR B 1 8 ? 16.859 -4.453 -28.531 1 32.31 8 THR B O 1
ATOM 3211 N N . GLU B 1 9 ? 17.297 -5.848 -29.938 1 34.53 9 GLU B N 1
ATOM 3212 C CA . GLU B 1 9 ? 16.125 -5.727 -30.797 1 34.53 9 GLU B CA 1
ATOM 3213 C C . GLU B 1 9 ? 15.07 -6.781 -30.438 1 34.53 9 GLU B C 1
ATOM 3215 O O . GLU B 1 9 ? 15.383 -7.969 -30.359 1 34.53 9 GLU B O 1
ATOM 3220 N N . HIS B 1 10 ? 14.367 -6.547 -29.609 1 37.66 10 HIS B N 1
ATOM 3221 C CA . HIS B 1 10 ? 13.469 -7.605 -29.172 1 37.66 10 HIS B CA 1
ATOM 3222 C C . HIS B 1 10 ? 12.555 -8.062 -30.297 1 37.66 10 HIS B C 1
ATOM 3224 O O . HIS B 1 10 ? 11.664 -7.324 -30.719 1 37.66 10 HIS B O 1
ATOM 3230 N N . PRO B 1 11 ? 12.82 -8.867 -31.078 1 38.84 11 PRO B N 1
ATOM 3231 C CA . PRO B 1 11 ? 12.102 -9.438 -32.219 1 38.84 11 PRO B CA 1
ATOM 3232 C C . PRO B 1 11 ? 10.617 -9.68 -31.922 1 38.84 11 PRO B C 1
ATOM 3234 O O . PRO B 1 11 ? 9.781 -9.555 -32.812 1 38.84 11 PRO B O 1
ATOM 3237 N N . LYS B 1 12 ? 10.312 -10.133 -30.844 1 43.41 12 LYS B N 1
ATOM 3238 C CA . LYS B 1 12 ? 8.969 -10.672 -30.703 1 43.41 12 LYS B CA 1
ATOM 3239 C C . LYS B 1 12 ? 7.938 -9.555 -30.547 1 43.41 12 LYS B C 1
ATOM 3241 O O . LYS B 1 12 ? 6.73 -9.82 -30.516 1 43.41 12 LYS B O 1
ATOM 3246 N N . GLU B 1 13 ? 8.242 -8.367 -30.141 1 44.12 13 GLU B N 1
ATOM 3247 C CA . GLU B 1 13 ? 7.238 -7.309 -30.234 1 44.12 13 GLU B CA 1
ATOM 3248 C C . GLU B 1 13 ? 6.652 -7.23 -31.641 1 44.12 13 GLU B C 1
ATOM 3250 O O . GLU B 1 13 ? 5.504 -6.816 -31.812 1 44.12 13 GLU B O 1
ATOM 3255 N N . SER B 1 14 ? 7.426 -7.688 -32.531 1 39.75 14 SER B N 1
ATOM 3256 C CA . SER B 1 14 ? 6.984 -7.66 -33.938 1 39.75 14 SER B CA 1
ATOM 3257 C C . SER B 1 14 ? 5.785 -8.578 -34.156 1 39.75 14 SER B C 1
ATOM 3259 O O . SER B 1 14 ? 4.871 -8.25 -34.906 1 39.75 14 SER B O 1
ATOM 3261 N N . LYS B 1 15 ? 5.879 -9.711 -33.594 1 45.22 15 LYS B N 1
ATOM 3262 C CA . LYS B 1 15 ? 4.789 -10.648 -33.875 1 45.22 15 LYS B CA 1
ATOM 3263 C C . LYS B 1 15 ? 3.488 -10.172 -33.219 1 45.22 15 LYS B C 1
ATOM 3265 O O . LYS B 1 15 ? 2.41 -10.352 -33.812 1 45.22 15 LYS B O 1
ATOM 3270 N N . TYR B 1 16 ? 3.518 -9.648 -32.094 1 46.16 16 TYR B N 1
ATOM 3271 C CA . TYR B 1 16 ? 2.291 -9.203 -31.438 1 46.16 16 TYR B CA 1
ATOM 3272 C C . TYR B 1 16 ? 2.018 -7.73 -31.734 1 46.16 16 TYR B C 1
ATOM 3274 O O . TYR B 1 16 ? 1.103 -7.133 -31.172 1 46.16 16 TYR B O 1
ATOM 3282 N N . ARG B 1 17 ? 2.832 -7.223 -32.625 1 47.09 17 ARG B N 1
ATOM 3283 C CA . ARG B 1 17 ? 2.764 -5.805 -32.938 1 47.09 17 ARG B CA 1
ATOM 3284 C C . ARG B 1 17 ? 1.351 -5.406 -33.375 1 47.09 17 ARG B C 1
ATOM 3286 O O . ARG B 1 17 ? 0.841 -4.371 -32.938 1 47.09 17 ARG B O 1
ATOM 3293 N N . PRO B 1 18 ? 0.934 -6.277 -34.125 1 42.34 18 PRO B N 1
ATOM 3294 C CA . PRO B 1 18 ? -0.36 -5.762 -34.562 1 42.34 18 PRO B CA 1
ATOM 3295 C C . PRO B 1 18 ? -1.35 -5.562 -33.438 1 42.34 18 PRO B C 1
ATOM 3297 O O . PRO B 1 18 ? -2.078 -4.566 -33.406 1 42.34 18 PRO B O 1
ATOM 3300 N N . VAL B 1 19 ? -1.331 -6.461 -32.625 1 44.69 19 VAL B N 1
ATOM 3301 C CA . VAL B 1 19 ? -2.295 -6.371 -31.531 1 44.69 19 VAL B CA 1
ATOM 3302 C C . VAL B 1 19 ? -1.888 -5.25 -30.578 1 44.69 19 VAL B C 1
ATOM 3304 O O . VAL B 1 19 ? -2.736 -4.496 -30.109 1 44.69 19 VAL B O 1
ATOM 3307 N N . LEU B 1 20 ? -0.579 -5.266 -30.391 1 49.28 20 LEU B N 1
ATOM 3308 C CA . LEU B 1 20 ? -0.073 -4.211 -29.531 1 49.28 20 LEU B CA 1
ATOM 3309 C C . LEU B 1 20 ? -0.5 -2.836 -30.031 1 49.28 20 LEU B C 1
ATOM 3311 O O . LEU B 1 20 ? -0.884 -1.97 -29.25 1 49.28 20 LEU B O 1
ATOM 3315 N N . GLU B 1 21 ? -0.365 -2.717 -31.297 1 46.59 21 GLU B N 1
ATOM 3316 C CA . GLU B 1 21 ? -0.716 -1.438 -31.922 1 46.59 21 GLU B CA 1
ATOM 3317 C C . GLU B 1 21 ? -2.205 -1.145 -31.766 1 46.59 21 GLU B C 1
ATOM 3319 O O . GLU B 1 21 ? -2.607 0.016 -31.656 1 46.59 21 GLU B O 1
ATOM 3324 N N . SER B 1 22 ? -2.855 -2.221 -31.688 1 44.16 22 SER B N 1
ATOM 3325 C CA . SER B 1 22 ? -4.293 -1.988 -31.625 1 44.16 22 SER B CA 1
ATOM 3326 C C . SER B 1 22 ? -4.73 -1.595 -30.219 1 44.16 22 SER B C 1
ATOM 3328 O O . SER B 1 22 ? -5.816 -1.044 -30.031 1 44.16 22 SER B O 1
ATOM 3330 N N . LEU B 1 23 ? -3.992 -1.938 -29.344 1 44.94 23 LEU B N 1
ATOM 3331 C CA . LEU B 1 23 ? -4.41 -1.74 -27.969 1 44.94 23 LEU B CA 1
ATOM 3332 C C . LEU B 1 23 ? -3.854 -0.431 -27.406 1 44.94 23 LEU B C 1
ATOM 3334 O O . LEU B 1 23 ? -4.066 -0.107 -26.234 1 44.94 23 LEU B O 1
ATOM 3338 N N . LEU B 1 24 ? -3.027 0.235 -28.281 1 45.72 24 LEU B N 1
ATOM 3339 C CA . LEU B 1 24 ? -2.566 1.538 -27.812 1 45.72 24 LEU B CA 1
ATOM 3340 C C . LEU B 1 24 ? -3.738 2.5 -27.641 1 45.72 24 LEU B C 1
ATOM 3342 O O . LEU B 1 24 ? -4.566 2.639 -28.547 1 45.72 24 LEU B O 1
ATOM 3346 N N . PRO B 1 25 ? -4.012 2.807 -26.453 1 43.03 25 PRO B N 1
ATOM 3347 C CA . PRO B 1 25 ? -5.09 3.797 -26.375 1 43.03 25 PRO B CA 1
ATOM 3348 C C . PRO B 1 25 ? -4.871 4.98 -27.328 1 43.03 25 PRO B C 1
ATOM 3350 O O . PRO B 1 25 ? -3.727 5.316 -27.641 1 43.03 25 PRO B O 1
ATOM 3353 N N . ARG B 1 26 ? -5.922 5.297 -28.047 1 42.91 26 ARG B N 1
ATOM 3354 C CA . ARG B 1 26 ? -5.844 6.441 -28.953 1 42.91 26 ARG B CA 1
ATOM 3355 C C . ARG B 1 26 ? -5.25 7.656 -28.234 1 42.91 26 ARG B C 1
ATOM 3357 O O . ARG B 1 26 ? -4.535 8.453 -28.859 1 42.91 26 ARG B O 1
ATOM 3364 N N . ASP B 1 27 ? -5.758 8.047 -27 1 39.16 27 ASP B N 1
ATOM 3365 C CA . ASP B 1 27 ? -5.207 9.18 -26.266 1 39.16 27 ASP B CA 1
ATOM 3366 C C . ASP B 1 27 ? -4.434 8.711 -25.047 1 39.16 27 ASP B C 1
ATOM 3368 O O . ASP B 1 27 ? -5.031 8.25 -24.062 1 39.16 27 ASP B O 1
ATOM 3372 N N . PRO B 1 28 ? -3.24 8.328 -25.266 1 39.25 28 PRO B N 1
ATOM 3373 C CA . PRO B 1 28 ? -2.326 7.879 -24.219 1 39.25 28 PRO B CA 1
ATOM 3374 C C . PRO B 1 28 ? -2.49 8.664 -22.922 1 39.25 28 PRO B C 1
ATOM 3376 O O . PRO B 1 28 ? -2.229 8.125 -21.844 1 39.25 28 PRO B O 1
ATOM 3379 N N . MET B 1 29 ? -2.607 9.953 -23.016 1 39.75 29 MET B N 1
ATOM 3380 C CA . MET B 1 29 ? -2.656 10.82 -21.844 1 39.75 29 MET B CA 1
ATOM 3381 C C . MET B 1 29 ? -3.916 10.562 -21.031 1 39.75 29 MET B C 1
ATOM 3383 O O . MET B 1 29 ? -4.062 11.094 -19.922 1 39.75 29 MET B O 1
ATOM 3387 N N . SER B 1 30 ? -4.871 10.141 -21.719 1 41.28 30 SER B N 1
ATOM 3388 C CA . SER B 1 30 ? -6.168 10.086 -21.047 1 41.28 30 SER B CA 1
ATOM 3389 C C . SER B 1 30 ? -6.141 9.109 -19.875 1 41.28 30 SER B C 1
ATOM 3391 O O . SER B 1 30 ? -6.871 9.289 -18.906 1 41.28 30 SER B O 1
ATOM 3393 N N . LYS B 1 31 ? -5.484 7.926 -20.062 1 43.72 31 LYS B N 1
ATOM 3394 C CA . LYS B 1 31 ? -5.785 6.844 -19.141 1 43.72 31 LYS B CA 1
ATOM 3395 C C . LYS B 1 31 ? -4.895 6.918 -17.906 1 43.72 31 LYS B C 1
ATOM 3397 O O . LYS B 1 31 ? -4.848 5.98 -17.109 1 43.72 31 LYS B O 1
ATOM 3402 N N . PHE B 1 32 ? -4.094 8.062 -17.75 1 47.59 32 PHE B N 1
ATOM 3403 C CA . PHE B 1 32 ? -3.139 7.844 -16.656 1 47.59 32 PHE B CA 1
ATOM 3404 C C . PHE B 1 32 ? -3.646 8.453 -15.359 1 47.59 32 PHE B C 1
ATOM 3406 O O . PHE B 1 32 ? -4.156 9.578 -15.352 1 47.59 32 PHE B O 1
ATOM 3413 N N . ASN B 1 33 ? -3.879 7.574 -14.352 1 53.84 33 ASN B N 1
ATOM 3414 C CA . ASN B 1 33 ? -4.215 7.988 -12.992 1 53.84 33 ASN B CA 1
ATOM 3415 C C . ASN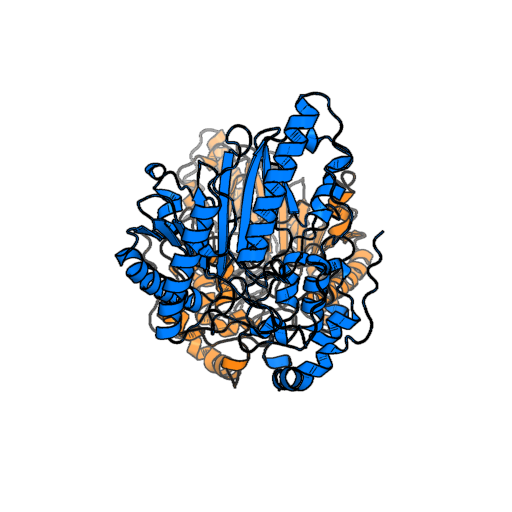 B 1 33 ? -3.174 8.945 -12.422 1 53.84 33 ASN B C 1
ATOM 3417 O O . ASN B 1 33 ? -3.426 9.625 -11.422 1 53.84 33 ASN B O 1
ATOM 3421 N N . LEU B 1 34 ? -1.958 8.922 -12.984 1 59.03 34 LEU B N 1
ATOM 3422 C CA . LEU B 1 34 ? -0.943 9.797 -12.422 1 59.03 34 LEU B CA 1
ATOM 3423 C C . LEU B 1 34 ? -0.352 10.711 -13.492 1 59.03 34 LEU B C 1
ATOM 3425 O O . LEU B 1 34 ? -0.159 10.281 -14.633 1 59.03 34 LEU B O 1
ATOM 3429 N N . LYS B 1 35 ? -0.378 11.93 -13.211 1 69.44 35 LYS B N 1
ATOM 3430 C CA . LYS B 1 35 ? 0.445 12.836 -14.008 1 69.44 35 LYS B CA 1
ATOM 3431 C C . LYS B 1 35 ? 1.899 12.375 -14.039 1 69.44 35 LYS B C 1
ATOM 3433 O O . LYS B 1 35 ? 2.512 12.18 -12.984 1 69.44 35 LYS B O 1
ATOM 3438 N N . ARG B 1 36 ? 2.377 11.992 -15.273 1 75.75 36 ARG B N 1
ATOM 3439 C CA . ARG B 1 36 ? 3.725 11.438 -15.375 1 75.75 36 ARG B CA 1
ATOM 3440 C C . ARG B 1 36 ? 4.625 12.344 -16.203 1 75.75 36 ARG B C 1
ATOM 3442 O O . ARG B 1 36 ? 4.152 13.016 -17.125 1 75.75 36 ARG B O 1
ATOM 3449 N N . SER B 1 37 ? 5.828 12.328 -15.82 1 84.25 37 SER B N 1
ATOM 3450 C CA . SER B 1 37 ? 6.863 13.055 -16.547 1 84.25 37 SER B CA 1
ATOM 3451 C C . SER B 1 37 ? 7.465 12.211 -17.656 1 84.25 37 SER B C 1
ATOM 3453 O O . SER B 1 37 ? 6.781 11.367 -18.234 1 84.25 37 SER B O 1
ATOM 3455 N N . SER B 1 38 ? 8.68 12.484 -18.031 1 89.56 38 SER B N 1
ATOM 3456 C CA . SER B 1 38 ? 9.367 11.711 -19.062 1 89.56 38 SER B CA 1
ATOM 3457 C C . SER B 1 38 ? 9.766 10.336 -18.531 1 89.56 38 SER B C 1
ATOM 3459 O O . SER B 1 38 ? 9.898 10.133 -17.328 1 89.56 38 SER B O 1
ATOM 3461 N N . PRO B 1 39 ? 9.867 9.352 -19.422 1 91.12 39 PRO B N 1
ATOM 3462 C CA . PRO B 1 39 ? 10.312 8.023 -18.984 1 91.12 39 PRO B CA 1
ATOM 3463 C C . PRO B 1 39 ? 11.625 8.078 -18.203 1 91.12 39 PRO B C 1
ATOM 3465 O O . PRO B 1 39 ? 11.812 7.316 -17.25 1 91.12 39 PRO B O 1
ATOM 3468 N N . LYS B 1 40 ? 12.508 8.922 -18.594 1 94.38 40 LYS B N 1
ATOM 3469 C CA . LYS B 1 40 ? 13.781 9.055 -17.891 1 94.38 40 LYS B CA 1
ATOM 3470 C C . LYS B 1 40 ? 13.57 9.516 -16.453 1 94.38 40 LYS B C 1
ATOM 3472 O O . LYS B 1 40 ? 14.203 8.992 -15.531 1 94.38 40 LYS B O 1
ATOM 3477 N N . ASP B 1 41 ? 12.633 10.453 -16.266 1 92.56 41 ASP B N 1
ATOM 3478 C CA . ASP B 1 41 ? 12.352 11 -14.938 1 92.56 41 ASP B CA 1
ATOM 3479 C C . ASP B 1 41 ? 11.602 9.984 -14.078 1 92.56 41 ASP B C 1
ATOM 3481 O O . ASP B 1 41 ? 11.734 9.984 -12.852 1 92.56 41 ASP B O 1
ATOM 3485 N N . GLU B 1 42 ? 10.883 9.18 -14.766 1 93.56 42 GLU B N 1
ATOM 3486 C CA . GLU B 1 42 ? 10 8.266 -14.047 1 93.56 42 GLU B CA 1
ATOM 3487 C C . GLU B 1 42 ? 10.672 6.914 -13.82 1 93.56 42 GLU B C 1
ATOM 3489 O O . GLU B 1 42 ? 10.172 6.086 -13.062 1 93.56 42 GLU B O 1
ATOM 3494 N N . PHE B 1 43 ? 11.836 6.688 -14.43 1 95.94 43 PHE B N 1
ATOM 3495 C CA . PHE B 1 43 ? 12.492 5.391 -14.32 1 95.94 43 PHE B CA 1
ATOM 3496 C C . PHE B 1 43 ? 12.898 5.105 -12.883 1 95.94 43 PHE B C 1
ATOM 3498 O O . PHE B 1 43 ? 13.484 5.965 -12.211 1 95.94 43 PHE B O 1
ATOM 3505 N N . PRO B 1 44 ? 12.531 3.938 -12.367 1 95.19 44 PRO B N 1
ATOM 3506 C CA . PRO B 1 44 ? 12.836 3.645 -10.969 1 95.19 44 PRO B CA 1
ATOM 3507 C C . PRO B 1 44 ? 14.328 3.416 -10.727 1 95.19 44 PRO B C 1
ATOM 3509 O O . PRO B 1 44 ? 15.055 3.037 -11.648 1 95.19 44 PRO B O 1
ATOM 3512 N N . ASN B 1 45 ? 14.75 3.734 -9.508 1 92 45 ASN B N 1
ATOM 3513 C CA . ASN B 1 45 ? 16.094 3.377 -9.078 1 92 45 ASN B CA 1
ATOM 3514 C C . ASN B 1 45 ? 16.203 1.888 -8.766 1 92 45 ASN B C 1
ATOM 3516 O O . ASN B 1 45 ? 15.586 1.4 -7.816 1 92 45 ASN B O 1
ATOM 3520 N N . LEU B 1 46 ? 17.031 1.151 -9.523 1 92.38 46 LEU B N 1
ATOM 3521 C CA . LEU B 1 46 ? 17.109 -0.3 -9.391 1 92.38 46 LEU B CA 1
ATOM 3522 C C . LEU B 1 46 ? 18.453 -0.729 -8.828 1 92.38 46 LEU B C 1
ATOM 3524 O O . LEU B 1 46 ? 18.797 -1.913 -8.859 1 92.38 46 LEU B O 1
ATOM 3528 N N . ASP B 1 47 ? 19.203 0.177 -8.266 1 86.69 47 ASP B N 1
ATOM 3529 C CA . ASP B 1 47 ? 20.578 -0.083 -7.84 1 86.69 47 ASP B CA 1
ATOM 3530 C C . ASP B 1 47 ? 20.625 -1.189 -6.789 1 86.69 47 ASP B C 1
ATOM 3532 O O . ASP B 1 47 ? 21.547 -1.999 -6.77 1 86.69 47 ASP B O 1
ATOM 3536 N N . ARG B 1 48 ? 19.656 -1.296 -5.98 1 83.5 48 ARG B N 1
ATOM 3537 C CA . ARG B 1 48 ? 19.672 -2.275 -4.898 1 83.5 48 ARG B CA 1
ATOM 3538 C C . ARG B 1 48 ? 18.625 -3.361 -5.129 1 83.5 48 ARG B C 1
ATOM 3540 O O . ARG B 1 48 ? 18.281 -4.105 -4.207 1 83.5 48 ARG B O 1
ATOM 3547 N N . ASN B 1 49 ? 18.141 -3.402 -6.277 1 89.88 49 ASN B N 1
ATOM 3548 C CA . ASN B 1 49 ? 17.109 -4.387 -6.578 1 89.88 49 ASN B CA 1
ATOM 3549 C C . ASN B 1 49 ? 17.719 -5.73 -6.977 1 89.88 49 ASN B C 1
ATOM 3551 O O . ASN B 1 49 ? 18.531 -5.801 -7.895 1 89.88 49 ASN B O 1
ATOM 3555 N N . CYS B 1 50 ? 17.297 -6.77 -6.363 1 89.19 50 CYS B N 1
ATOM 3556 C CA . CYS B 1 50 ? 17.906 -8.078 -6.582 1 89.19 50 CYS B CA 1
ATOM 3557 C C . CYS B 1 50 ? 16.906 -9.039 -7.219 1 89.19 50 CYS B C 1
ATOM 3559 O O . CYS B 1 50 ? 17.141 -10.25 -7.273 1 89.19 50 CYS B O 1
ATOM 3561 N N . THR B 1 51 ? 15.836 -8.633 -7.719 1 91.94 51 THR B N 1
ATOM 3562 C CA . THR B 1 51 ? 14.836 -9.484 -8.359 1 91.94 51 THR B CA 1
ATOM 3563 C C . THR B 1 51 ? 15.164 -9.68 -9.836 1 91.94 51 THR B C 1
ATOM 3565 O O . THR B 1 51 ? 16.047 -9.008 -10.375 1 91.94 51 THR B O 1
ATOM 3568 N N . LEU B 1 52 ? 14.492 -10.664 -10.445 1 91.5 52 LEU B N 1
ATOM 3569 C CA . LEU B 1 52 ? 14.625 -10.859 -11.883 1 91.5 52 LEU B CA 1
ATOM 3570 C C . LEU B 1 52 ? 14.203 -9.609 -12.641 1 91.5 52 LEU B C 1
ATOM 3572 O O . LEU B 1 52 ? 14.789 -9.273 -13.672 1 91.5 52 LEU B O 1
ATOM 3576 N N . MET B 1 53 ? 13.172 -8.984 -12.188 1 94.88 53 MET B N 1
ATOM 3577 C CA . MET B 1 53 ? 12.711 -7.727 -12.773 1 94.88 53 MET B CA 1
ATOM 3578 C C . MET B 1 53 ? 13.836 -6.699 -12.82 1 94.88 53 MET B C 1
ATOM 3580 O O . MET B 1 53 ? 14.07 -6.078 -13.852 1 94.88 53 MET B O 1
ATOM 3584 N N . GLY B 1 54 ? 14.5 -6.535 -11.695 1 93.06 54 GLY B N 1
ATOM 3585 C CA . GLY B 1 54 ? 15.586 -5.57 -11.617 1 93.06 54 GLY B CA 1
ATOM 3586 C C . GLY B 1 54 ? 16.734 -5.895 -12.555 1 93.06 54 GLY B C 1
ATOM 3587 O O . GLY B 1 54 ? 17.453 -4.992 -13.016 1 93.06 54 GLY B O 1
ATOM 3588 N N . ARG B 1 55 ? 16.906 -7.125 -12.898 1 90.69 55 ARG B N 1
ATOM 3589 C CA . ARG B 1 55 ? 18 -7.559 -13.758 1 90.69 55 ARG B CA 1
ATOM 3590 C C . ARG B 1 55 ? 17.656 -7.359 -15.234 1 90.69 55 ARG B C 1
ATOM 3592 O O . ARG B 1 55 ? 18.547 -7.113 -16.062 1 90.69 55 ARG B O 1
ATOM 3599 N N . ILE B 1 56 ? 16.438 -7.457 -15.508 1 91.75 56 ILE B N 1
ATOM 3600 C CA . ILE B 1 56 ? 16 -7.461 -16.906 1 91.75 56 ILE B CA 1
ATOM 3601 C C . ILE B 1 56 ? 15.617 -6.047 -17.328 1 91.75 56 ILE B C 1
ATOM 3603 O O . ILE B 1 56 ? 15.852 -5.656 -18.469 1 91.75 56 ILE B O 1
ATOM 3607 N N . LEU B 1 57 ? 15.062 -5.262 -16.453 1 95 57 LEU B N 1
ATOM 3608 C CA . LEU B 1 57 ? 14.492 -3.957 -16.781 1 95 57 LEU B CA 1
ATOM 3609 C C . LEU B 1 57 ? 15.594 -2.916 -16.953 1 95 57 LEU B C 1
ATOM 3611 O O . LEU B 1 57 ? 16.484 -2.807 -16.125 1 95 57 LEU B O 1
ATOM 3615 N N . ASP B 1 58 ? 15.57 -2.229 -18.062 1 94 58 ASP B N 1
ATOM 3616 C CA . ASP B 1 58 ? 16.422 -1.073 -18.281 1 94 58 ASP B CA 1
ATOM 3617 C C . ASP B 1 58 ? 15.633 0.105 -18.844 1 94 58 ASP B C 1
ATOM 3619 O O . ASP B 1 58 ? 14.422 -0.003 -19.047 1 94 58 ASP B O 1
ATOM 3623 N N . LEU B 1 59 ? 16.312 1.194 -18.984 1 94.38 59 LEU B N 1
ATOM 3624 C CA . LEU B 1 59 ? 15.633 2.43 -19.359 1 94.38 59 LEU B CA 1
ATOM 3625 C C . LEU B 1 59 ? 15.023 2.301 -20.75 1 94.38 59 LEU B C 1
ATOM 3627 O O . LEU B 1 59 ? 13.938 2.824 -21 1 94.38 59 LEU B O 1
ATOM 3631 N N . HIS B 1 60 ? 15.68 1.657 -21.641 1 91.38 60 HIS B N 1
ATOM 3632 C CA . HIS B 1 60 ? 15.172 1.499 -23 1 91.38 60 HIS B CA 1
ATOM 3633 C C . HIS B 1 60 ? 13.891 0.682 -23.031 1 91.38 60 HIS B C 1
ATOM 3635 O O . HIS B 1 60 ? 12.906 1.074 -23.656 1 91.38 60 HIS B O 1
ATOM 3641 N N . MET B 1 61 ? 13.898 -0.42 -22.328 1 90 61 MET B N 1
ATOM 3642 C CA . MET B 1 61 ? 12.703 -1.252 -22.219 1 90 61 MET B CA 1
ATOM 3643 C C . MET B 1 61 ? 11.57 -0.489 -21.562 1 90 61 MET B C 1
ATOM 3645 O O . MET B 1 61 ? 10.422 -0.561 -22 1 90 61 MET B O 1
ATOM 3649 N N . TYR B 1 62 ? 11.938 0.205 -20.484 1 93.38 62 TYR B N 1
ATOM 3650 C CA . TYR B 1 62 ? 10.953 1.011 -19.766 1 93.38 62 TYR B CA 1
ATOM 3651 C C . TYR B 1 62 ? 10.328 2.051 -20.672 1 93.38 62 TYR B C 1
ATOM 3653 O O . TYR B 1 62 ? 9.102 2.211 -20.688 1 93.38 62 TYR B O 1
ATOM 3661 N N . THR B 1 63 ? 11.094 2.707 -21.469 1 87.69 63 THR B N 1
ATOM 3662 C CA . THR B 1 63 ? 10.648 3.771 -22.359 1 87.69 63 THR B CA 1
ATOM 3663 C C . THR B 1 63 ? 9.695 3.227 -23.422 1 87.69 63 THR B C 1
ATOM 3665 O O . THR B 1 63 ? 8.695 3.871 -23.766 1 87.69 63 THR B O 1
ATOM 3668 N N . ARG B 1 64 ? 9.898 2.062 -23.859 1 82.38 64 ARG B N 1
ATOM 3669 C CA . ARG B 1 64 ? 9.086 1.455 -24.891 1 82.38 64 ARG B CA 1
ATOM 3670 C C . ARG B 1 64 ? 7.688 1.125 -24.375 1 82.38 64 ARG B C 1
ATOM 3672 O O . ARG B 1 64 ? 6.711 1.167 -25.125 1 82.38 64 ARG B O 1
ATOM 3679 N N . GLN B 1 65 ? 7.668 0.864 -23.109 1 84.25 65 GLN B N 1
ATOM 3680 C CA . GLN B 1 65 ? 6.402 0.413 -22.547 1 84.25 65 GLN B CA 1
ATOM 3681 C C . GLN B 1 65 ? 5.715 1.536 -21.781 1 84.25 65 GLN B C 1
ATOM 3683 O O . GLN B 1 65 ? 4.578 1.381 -21.328 1 84.25 65 GLN B O 1
ATOM 3688 N N . PHE B 1 66 ? 6.32 2.654 -21.734 1 82.81 66 PHE B N 1
ATOM 3689 C CA . PHE B 1 66 ? 5.973 3.715 -20.797 1 82.81 66 PHE B CA 1
ATOM 3690 C C . PHE B 1 66 ? 4.559 4.223 -21.047 1 82.81 66 PHE B C 1
ATOM 3692 O O . PHE B 1 66 ? 3.807 4.488 -20.109 1 82.81 66 PHE B O 1
ATOM 3699 N N . ASN B 1 67 ? 4.086 4.246 -22.219 1 77.06 67 ASN B N 1
ATOM 3700 C CA . ASN B 1 67 ? 2.809 4.867 -22.547 1 77.06 67 ASN B CA 1
ATOM 3701 C C . ASN B 1 67 ? 1.736 3.82 -22.844 1 77.06 67 ASN B C 1
ATOM 3703 O O . ASN B 1 67 ? 0.675 4.148 -23.375 1 77.06 67 ASN B O 1
ATOM 3707 N N . ARG B 1 68 ? 2.004 2.604 -22.531 1 77.81 68 ARG B N 1
ATOM 3708 C CA . ARG B 1 68 ? 1.041 1.534 -22.781 1 77.81 68 ARG B CA 1
ATOM 3709 C C . ARG B 1 68 ? 0.132 1.332 -21.578 1 77.81 68 ARG B C 1
ATOM 3711 O O . ARG B 1 68 ? 0.572 1.467 -20.422 1 77.81 68 ARG B O 1
ATOM 3718 N N . ALA B 1 69 ? -1.105 1.049 -21.859 1 81.56 69 ALA B N 1
ATOM 3719 C CA . ALA B 1 69 ? -2.086 0.723 -20.828 1 81.56 69 ALA B CA 1
ATOM 3720 C C . ALA B 1 69 ? -3.102 -0.296 -21.328 1 81.56 69 ALA B C 1
ATOM 3722 O O . ALA B 1 69 ? -3.553 -0.212 -22.469 1 81.56 69 ALA B O 1
ATOM 3723 N N . THR B 1 70 ? -3.418 -1.259 -20.516 1 82.56 70 THR B N 1
ATOM 3724 C CA . THR B 1 70 ? -4.449 -2.219 -20.891 1 82.56 70 THR B CA 1
ATOM 3725 C C . THR B 1 70 ? -5.832 -1.58 -20.812 1 82.56 70 THR B C 1
ATOM 3727 O O . THR B 1 70 ? -5.977 -0.443 -20.359 1 82.56 70 THR B O 1
ATOM 3730 N N . GLU B 1 71 ? -6.855 -2.359 -21.25 1 76.38 71 GLU B N 1
ATOM 3731 C CA . GLU B 1 71 ? -8.234 -1.875 -21.219 1 76.38 71 GLU B CA 1
ATOM 3732 C C . GLU B 1 71 ? -8.695 -1.663 -19.781 1 76.38 71 GLU B C 1
ATOM 3734 O O . GLU B 1 71 ? -9.508 -0.776 -19.5 1 76.38 71 GLU B O 1
ATOM 3739 N N . SER B 1 72 ? -8.148 -2.451 -18.906 1 79.56 72 SER B N 1
ATOM 3740 C CA . SER B 1 72 ? -8.516 -2.334 -17.5 1 79.56 72 SER B CA 1
ATOM 3741 C C . SER B 1 72 ? -7.723 -1.227 -16.812 1 79.56 72 SER B C 1
ATOM 3743 O O . SER B 1 72 ? -7.953 -0.93 -15.633 1 79.56 72 SER B O 1
ATOM 3745 N N . GLY B 1 73 ? -6.734 -0.657 -17.516 1 80.38 73 GLY B N 1
ATOM 3746 C CA . GLY B 1 73 ? -5.996 0.478 -16.984 1 80.38 73 GLY B CA 1
ATOM 3747 C C . GLY B 1 73 ? -4.656 0.092 -16.391 1 80.38 73 GLY B C 1
ATOM 3748 O O . GLY B 1 73 ? -4.023 0.895 -15.695 1 80.38 73 GLY B O 1
ATOM 3749 N N . VAL B 1 74 ? -4.184 -1.077 -16.656 1 87.12 74 VAL B N 1
ATOM 3750 C CA . VAL B 1 74 ? -2.893 -1.518 -16.141 1 87.12 74 VAL B CA 1
ATOM 3751 C C . VAL B 1 74 ? -1.765 -0.86 -16.938 1 87.12 74 VAL B C 1
ATOM 3753 O O . VAL B 1 74 ? -1.76 -0.899 -18.172 1 87.12 74 VAL B O 1
ATOM 3756 N N . ILE B 1 75 ? -0.902 -0.203 -16.234 1 87.12 75 ILE B N 1
ATOM 3757 C CA . ILE B 1 75 ? 0.268 0.394 -16.875 1 87.12 75 ILE B CA 1
ATOM 3758 C C . ILE B 1 75 ? 1.526 -0.357 -16.438 1 87.12 75 ILE B C 1
ATOM 3760 O O . ILE B 1 75 ? 1.471 -1.227 -15.562 1 87.12 75 ILE B O 1
ATOM 3764 N N . PHE B 1 76 ? 2.588 -0.035 -17.125 1 90.88 76 PHE B N 1
ATOM 3765 C CA . PHE B 1 76 ? 3.807 -0.807 -16.906 1 90.88 76 PHE B CA 1
ATOM 3766 C C . PHE B 1 76 ? 4.289 -0.667 -15.469 1 90.88 76 PHE B C 1
ATOM 3768 O O . PHE B 1 76 ? 4.816 -1.621 -14.891 1 90.88 76 PHE B O 1
ATOM 3775 N N . ASP B 1 77 ? 4.152 0.498 -14.828 1 91.44 77 ASP B N 1
ATOM 3776 C CA . ASP B 1 77 ? 4.586 0.718 -13.453 1 91.44 77 ASP B CA 1
ATOM 3777 C C . ASP B 1 77 ? 3.818 -0.177 -12.484 1 91.44 77 ASP B C 1
ATOM 3779 O O . ASP B 1 77 ? 4.348 -0.575 -11.445 1 91.44 77 ASP B O 1
ATOM 3783 N N . ASP B 1 78 ? 2.607 -0.501 -12.852 1 91.31 78 ASP B N 1
ATOM 3784 C CA . ASP B 1 78 ? 1.842 -1.431 -12.023 1 91.31 78 ASP B CA 1
ATOM 3785 C C . ASP B 1 78 ? 2.455 -2.828 -12.055 1 91.31 78 ASP B C 1
ATOM 3787 O O . ASP B 1 78 ? 2.424 -3.549 -11.055 1 91.31 78 ASP B O 1
ATOM 3791 N N . ILE B 1 79 ? 2.982 -3.199 -13.148 1 94.56 79 ILE B N 1
ATOM 3792 C CA . ILE B 1 79 ? 3.562 -4.52 -13.375 1 94.56 79 ILE B CA 1
ATOM 3793 C C . ILE B 1 79 ? 4.828 -4.676 -12.539 1 94.56 79 ILE B C 1
ATOM 3795 O O . ILE B 1 79 ? 5.066 -5.734 -11.945 1 94.56 79 ILE B O 1
ATOM 3799 N N . ILE B 1 80 ? 5.617 -3.67 -12.477 1 95.44 80 ILE B N 1
ATOM 3800 C CA . ILE B 1 80 ? 6.934 -3.797 -11.859 1 95.44 80 ILE B CA 1
ATOM 3801 C C . ILE B 1 80 ? 6.859 -3.369 -10.391 1 95.44 80 ILE B C 1
ATOM 3803 O O . ILE B 1 80 ? 7.848 -3.473 -9.664 1 95.44 80 ILE B O 1
ATOM 3807 N N . ARG B 1 81 ? 5.723 -2.967 -9.898 1 92.38 81 ARG B N 1
ATOM 3808 C CA . ARG B 1 81 ? 5.535 -2.453 -8.547 1 92.38 81 ARG B CA 1
ATOM 3809 C C . ARG B 1 81 ? 5.977 -3.479 -7.504 1 92.38 81 ARG B C 1
ATOM 3811 O O . ARG B 1 81 ? 6.637 -3.131 -6.523 1 92.38 81 ARG B O 1
ATOM 3818 N N . PRO B 1 82 ? 5.637 -4.73 -7.672 1 92.06 82 PRO B N 1
ATOM 3819 C CA . PRO B 1 82 ? 6.051 -5.703 -6.66 1 92.06 82 PRO B CA 1
ATOM 3820 C C . PRO B 1 82 ? 7.562 -5.707 -6.43 1 92.06 82 PRO B C 1
ATOM 3822 O O . PRO B 1 82 ? 8.016 -5.785 -5.285 1 92.06 82 PRO B O 1
ATOM 3825 N N . GLY B 1 83 ? 8.312 -5.633 -7.469 1 92.44 83 GLY B N 1
ATOM 3826 C CA . GLY B 1 83 ? 9.766 -5.621 -7.344 1 92.44 83 GLY B CA 1
ATOM 3827 C C . GLY B 1 83 ? 10.297 -4.34 -6.734 1 92.44 83 GLY B C 1
ATOM 3828 O O . GLY B 1 83 ? 11.367 -4.336 -6.117 1 92.44 83 GLY B O 1
ATOM 3829 N N . LEU B 1 84 ? 9.586 -3.264 -6.969 1 90.38 84 LEU B N 1
ATOM 3830 C CA . LEU B 1 84 ? 10.008 -1.978 -6.422 1 90.38 84 LEU B CA 1
ATOM 3831 C C . LEU B 1 84 ? 9.734 -1.908 -4.922 1 90.38 84 LEU B C 1
ATOM 3833 O O . LEU B 1 84 ? 10.508 -1.316 -4.172 1 90.38 84 LEU B O 1
ATOM 3837 N N . GLU B 1 85 ? 8.664 -2.459 -4.504 1 85.88 85 GLU B N 1
ATOM 3838 C CA . GLU B 1 85 ? 8.273 -2.436 -3.098 1 85.88 85 GLU B CA 1
ATOM 3839 C C . GLU B 1 85 ? 9.062 -3.465 -2.291 1 85.88 85 GLU B C 1
ATOM 3841 O O . GLU B 1 85 ? 9.297 -3.275 -1.096 1 85.88 85 GLU B O 1
ATOM 3846 N N . ASP B 1 86 ? 9.391 -4.535 -2.977 1 85.44 86 ASP B N 1
ATOM 3847 C CA . ASP B 1 86 ? 10.227 -5.566 -2.365 1 85.44 86 ASP B CA 1
ATOM 3848 C C . ASP B 1 86 ? 11.406 -5.922 -3.266 1 85.44 86 ASP B C 1
ATOM 3850 O O . ASP B 1 86 ? 11.344 -6.898 -4.016 1 85.44 86 ASP B O 1
ATOM 3854 N N . PRO B 1 87 ? 12.477 -5.191 -3.096 1 86.25 87 PRO B N 1
ATOM 3855 C CA . PRO B 1 87 ? 13.617 -5.367 -4.004 1 86.25 87 PRO B CA 1
ATOM 3856 C C . PRO B 1 87 ? 14.438 -6.613 -3.684 1 86.25 87 PRO B C 1
ATOM 3858 O O . PRO B 1 87 ? 15.367 -6.949 -4.426 1 86.25 87 PRO B O 1
ATOM 3861 N N . GLY B 1 88 ? 14.047 -7.266 -2.68 1 80.06 88 GLY B N 1
ATOM 3862 C CA . GLY B 1 88 ? 14.75 -8.492 -2.35 1 80.06 88 GLY B CA 1
ATOM 3863 C C . GLY B 1 88 ? 16.078 -8.25 -1.646 1 80.06 88 GLY B C 1
ATOM 3864 O O . GLY B 1 88 ? 16.562 -7.117 -1.604 1 80.06 88 GLY B O 1
ATOM 3865 N N . GLN B 1 89 ? 16.594 -9.086 -0.78 1 68.81 89 GLN B N 1
ATOM 3866 C CA . GLN B 1 89 ? 17.859 -8.977 -0.068 1 68.81 89 GLN B CA 1
ATOM 3867 C C . GLN B 1 89 ? 18.984 -9.648 -0.845 1 68.81 89 GLN B C 1
ATOM 3869 O O . GLN B 1 89 ? 20.094 -9.125 -0.906 1 68.81 89 GLN B O 1
ATOM 3874 N N . SER B 1 90 ? 18.875 -10.859 -1.051 1 58.38 90 SER B N 1
ATOM 3875 C CA . SER B 1 90 ? 19.938 -11.602 -1.723 1 58.38 90 SER B CA 1
ATOM 3876 C C . SER B 1 90 ? 19.5 -12.062 -3.107 1 58.38 90 SER B C 1
ATOM 3878 O O . SER B 1 90 ? 18.312 -12.203 -3.371 1 58.38 90 SER B O 1
ATOM 3880 N N . ILE B 1 91 ? 20.547 -11.859 -4.051 1 46.72 91 ILE B N 1
ATOM 3881 C CA . ILE B 1 91 ? 20.391 -12.289 -5.434 1 46.72 91 ILE B CA 1
ATOM 3882 C C . ILE B 1 91 ? 19.875 -13.727 -5.473 1 46.72 91 ILE B C 1
ATOM 3884 O O . ILE B 1 91 ? 20.609 -14.664 -5.172 1 46.72 91 ILE B O 1
ATOM 3888 N N . GLY B 1 92 ? 19.109 -14.039 -4.652 1 47.03 92 GLY B N 1
ATOM 3889 C CA . GLY B 1 92 ? 18.672 -15.398 -4.949 1 47.03 92 GLY B CA 1
ATOM 3890 C C . GLY B 1 92 ? 17.625 -15.453 -6.047 1 47.03 92 GLY B C 1
ATOM 3891 O O . GLY B 1 92 ? 16.969 -14.453 -6.336 1 47.03 92 GLY B O 1
ATOM 3892 N N . PRO B 1 93 ? 17.844 -16.375 -6.996 1 49.12 93 PRO B N 1
ATOM 3893 C CA . PRO B 1 93 ? 17.141 -16.625 -8.266 1 49.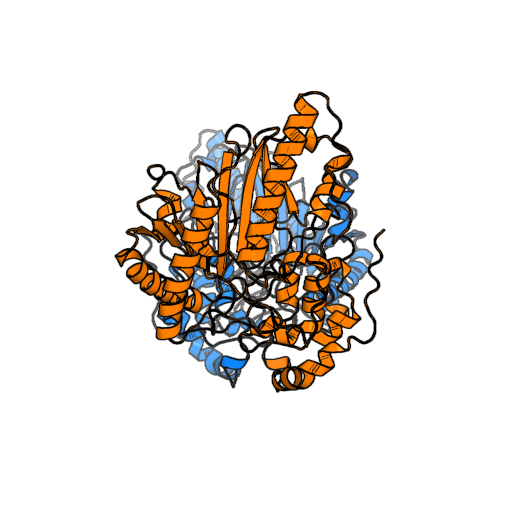12 93 PRO B CA 1
ATOM 3894 C C . PRO B 1 93 ? 15.633 -16.469 -8.141 1 49.12 93 PRO B C 1
ATOM 3896 O O . PRO B 1 93 ? 14.938 -16.391 -9.156 1 49.12 93 PRO B O 1
ATOM 3899 N N . LYS B 1 94 ? 15.117 -16.266 -6.914 1 61.69 94 LYS B N 1
ATOM 3900 C CA . LYS B 1 94 ? 13.758 -16.766 -7.082 1 61.69 94 LYS B CA 1
ATOM 3901 C C . LYS B 1 94 ? 12.734 -15.641 -6.918 1 61.69 94 LYS B C 1
ATOM 3903 O O . LYS B 1 94 ? 11.539 -15.852 -7.137 1 61.69 94 LYS B O 1
ATOM 3908 N N . ALA B 1 95 ? 13.234 -14.398 -6.676 1 81.19 95 ALA B N 1
ATOM 3909 C CA . ALA B 1 95 ? 12.125 -13.445 -6.609 1 81.19 95 ALA B CA 1
ATOM 3910 C C . ALA B 1 95 ? 11.875 -12.797 -7.969 1 81.19 95 ALA B C 1
ATOM 3912 O O . ALA B 1 95 ? 12.789 -12.234 -8.57 1 81.19 95 ALA B O 1
ATOM 3913 N N . VAL B 1 96 ? 10.766 -12.977 -8.523 1 90.81 96 VAL B N 1
ATOM 3914 C CA . VAL B 1 96 ? 10.406 -12.508 -9.859 1 90.81 96 VAL B CA 1
ATOM 3915 C C . VAL B 1 96 ? 10.32 -10.984 -9.867 1 90.81 96 VAL B C 1
ATOM 3917 O O . VAL B 1 96 ? 10.938 -10.328 -10.703 1 90.81 96 VAL B O 1
ATOM 3920 N N . GLY B 1 97 ? 9.602 -10.398 -8.953 1 93.44 97 GLY B N 1
ATOM 3921 C CA . GLY B 1 97 ? 9.531 -8.961 -8.781 1 93.44 97 GLY B CA 1
ATOM 3922 C C . GLY B 1 97 ? 8.492 -8.305 -9.672 1 93.44 97 GLY B C 1
ATOM 3923 O O . GLY B 1 97 ? 8.523 -7.086 -9.875 1 93.44 97 GLY B O 1
ATOM 3924 N N . CYS B 1 98 ? 7.664 -9.016 -10.281 1 95.94 98 CYS B N 1
ATOM 3925 C CA . CYS B 1 98 ? 6.617 -8.438 -11.117 1 95.94 98 CYS B CA 1
ATOM 3926 C C . CYS B 1 98 ? 5.371 -9.312 -11.117 1 95.94 98 CYS B C 1
ATOM 3928 O O . CYS B 1 98 ? 5.438 -10.5 -10.789 1 95.94 98 CYS B O 1
ATOM 3930 N N . LEU B 1 99 ? 4.273 -8.68 -11.406 1 96.31 99 LEU B N 1
ATOM 3931 C CA . LEU B 1 99 ? 2.982 -9.344 -11.523 1 96.31 99 LEU B CA 1
ATOM 3932 C C . LEU B 1 99 ? 2.158 -8.727 -12.648 1 96.31 99 LEU B C 1
ATOM 3934 O O . LEU B 1 99 ? 2.211 -7.52 -12.875 1 96.31 99 LEU B O 1
ATOM 3938 N N . ALA B 1 100 ? 1.423 -9.562 -13.289 1 94.75 100 ALA B N 1
ATOM 3939 C CA . ALA B 1 100 ? 0.474 -9.062 -14.281 1 94.75 100 ALA B CA 1
ATOM 3940 C C . ALA B 1 100 ? -0.799 -8.547 -13.617 1 94.75 100 ALA B C 1
ATOM 3942 O O . ALA B 1 100 ? -1.277 -9.141 -12.641 1 94.75 100 ALA B O 1
ATOM 3943 N N . GLY B 1 101 ? -1.329 -7.461 -14.172 1 93.38 101 GLY B N 1
ATOM 3944 C CA . GLY B 1 101 ? -2.553 -6.902 -13.617 1 93.38 101 GLY B CA 1
ATOM 3945 C C . GLY B 1 101 ? -3.807 -7.461 -14.266 1 93.38 101 GLY B C 1
ATOM 3946 O O . GLY B 1 101 ? -4.906 -7.324 -13.719 1 93.38 101 GLY B O 1
ATOM 3947 N N . ASP B 1 102 ? -3.658 -8.023 -15.406 1 90.06 102 ASP B N 1
ATOM 3948 C CA . ASP B 1 102 ? -4.73 -8.656 -16.156 1 90.06 102 ASP B CA 1
ATOM 3949 C C . ASP B 1 102 ? -4.172 -9.523 -17.281 1 90.06 102 ASP B C 1
ATOM 3951 O O . ASP B 1 102 ? -2.953 -9.648 -17.438 1 90.06 102 ASP B O 1
ATOM 3955 N N . ALA B 1 103 ? -5.082 -10.203 -18.016 1 87.44 103 ALA B N 1
ATOM 3956 C CA . ALA B 1 103 ? -4.66 -11.109 -19.078 1 87.44 103 ALA B CA 1
ATOM 3957 C C . ALA B 1 103 ? -3.977 -10.344 -20.203 1 87.44 103 ALA B C 1
ATOM 3959 O O . ALA B 1 103 ? -3.008 -10.828 -20.797 1 87.44 103 ALA B O 1
ATOM 3960 N N . GLN B 1 104 ? -4.398 -9.211 -20.484 1 85 104 GLN B N 1
ATOM 3961 C CA . GLN B 1 104 ? -3.877 -8.391 -21.578 1 85 104 GLN B CA 1
ATOM 3962 C C . GLN B 1 104 ? -2.449 -7.938 -21.297 1 85 104 GLN B C 1
ATOM 3964 O O . GLN B 1 104 ? -1.693 -7.629 -22.219 1 85 104 GLN B O 1
ATOM 3969 N N . SER B 1 105 ? -2.1 -7.871 -20.047 1 89.62 105 SER B N 1
ATOM 3970 C CA . SER B 1 105 ? -0.756 -7.453 -19.656 1 89.62 105 SER B CA 1
ATOM 3971 C C . SER B 1 105 ? 0.305 -8.344 -20.297 1 89.62 105 SER B C 1
ATOM 3973 O O . SER B 1 105 ? 1.363 -7.855 -20.703 1 89.62 105 SER B O 1
ATOM 3975 N N . TYR B 1 106 ? 0.041 -9.641 -20.406 1 87.62 106 TYR B N 1
ATOM 3976 C CA . TYR B 1 106 ? 1.007 -10.578 -20.969 1 87.62 106 TYR B CA 1
ATOM 3977 C C . TYR B 1 106 ? 1.207 -10.344 -22.453 1 87.62 106 TYR B C 1
ATOM 3979 O O . TYR B 1 106 ? 2.209 -10.781 -23.031 1 87.62 106 TYR B O 1
ATOM 3987 N N . ILE B 1 107 ? 0.243 -9.688 -23.031 1 82.19 107 ILE B N 1
ATOM 3988 C CA . ILE B 1 107 ? 0.331 -9.391 -24.453 1 82.19 107 ILE B CA 1
ATOM 3989 C C . ILE B 1 107 ? 0.955 -8.008 -24.656 1 82.19 107 ILE B C 1
ATOM 3991 O O . ILE B 1 107 ? 1.925 -7.863 -25.406 1 82.19 107 ILE B O 1
ATOM 3995 N N . LEU B 1 108 ? 0.434 -7.051 -23.969 1 82.5 108 LEU B N 1
ATOM 3996 C CA . LEU B 1 108 ? 0.851 -5.664 -24.141 1 82.5 108 LEU B CA 1
ATOM 3997 C C . LEU B 1 108 ? 2.303 -5.477 -23.719 1 82.5 108 LEU B C 1
ATOM 3999 O O . LEU B 1 108 ? 3.029 -4.68 -24.312 1 82.5 108 LEU B O 1
ATOM 4003 N N . PHE B 1 109 ? 2.693 -6.203 -22.688 1 89 109 PHE B N 1
ATOM 4004 C CA . PHE B 1 109 ? 4.047 -6.086 -22.156 1 89 109 PHE B CA 1
ATOM 4005 C C . PHE B 1 109 ? 4.832 -7.371 -22.391 1 89 109 PHE B C 1
ATOM 4007 O O . PHE B 1 109 ? 5.645 -7.766 -21.547 1 89 109 PHE B O 1
ATOM 4014 N N . CYS B 1 110 ? 4.633 -8.023 -23.469 1 84.88 110 CYS B N 1
ATOM 4015 C CA . CYS B 1 110 ? 5.195 -9.336 -23.766 1 84.88 110 CYS B CA 1
ATOM 4016 C C . CYS B 1 110 ? 6.719 -9.273 -23.812 1 84.88 110 CYS B C 1
ATOM 4018 O O . CYS B 1 110 ? 7.395 -10.234 -23.422 1 84.88 110 CYS B O 1
ATOM 4020 N N . ASP B 1 111 ? 7.301 -8.148 -24.266 1 84.19 111 ASP B N 1
ATOM 4021 C CA . ASP B 1 111 ? 8.75 -8.008 -24.312 1 84.19 111 ASP B CA 1
ATOM 4022 C C . ASP B 1 111 ? 9.375 -8.211 -22.938 1 84.19 111 ASP B C 1
ATOM 4024 O O . ASP B 1 111 ? 10.422 -8.859 -22.812 1 84.19 111 ASP B O 1
ATOM 4028 N N . PHE B 1 112 ? 8.812 -7.691 -22.062 1 91.56 112 PHE B N 1
ATOM 4029 C CA . PHE B 1 112 ? 9.273 -7.793 -20.688 1 91.56 112 PHE B CA 1
ATOM 4030 C C . PHE B 1 112 ? 8.906 -9.148 -20.094 1 91.56 112 PHE B C 1
ATOM 4032 O O . PHE B 1 112 ? 9.766 -9.859 -19.578 1 91.56 112 PHE B O 1
ATOM 4039 N N . PHE B 1 113 ? 7.648 -9.594 -20.203 1 90.94 113 PHE B N 1
ATOM 4040 C CA . PHE B 1 113 ? 7.156 -10.805 -19.562 1 90.94 113 PHE B CA 1
ATOM 4041 C C . PHE B 1 113 ? 7.805 -12.039 -20.156 1 90.94 113 PHE B C 1
ATOM 4043 O O . PHE B 1 113 ? 8.102 -13 -19.453 1 90.94 113 PHE B O 1
ATOM 4050 N N . ASP B 1 114 ? 7.973 -12.062 -21.406 1 86.56 114 ASP B N 1
ATOM 4051 C CA . ASP B 1 114 ? 8.602 -13.219 -22.031 1 86.56 114 ASP B CA 1
ATOM 4052 C C . ASP B 1 114 ? 10.016 -13.438 -21.5 1 86.56 114 ASP B C 1
ATOM 4054 O O . ASP B 1 114 ? 10.43 -14.57 -21.266 1 86.56 114 ASP B O 1
ATOM 4058 N N . ARG B 1 115 ? 10.719 -12.367 -21.328 1 88.44 115 ARG B N 1
ATOM 4059 C CA . ARG B 1 115 ? 12.07 -12.461 -20.797 1 88.44 115 ARG B CA 1
ATOM 4060 C C . ARG B 1 115 ? 12.062 -12.961 -19.359 1 88.44 115 ARG B C 1
ATOM 4062 O O . ARG B 1 115 ? 12.938 -13.742 -18.969 1 88.44 115 ARG B O 1
ATOM 4069 N N . ILE B 1 116 ? 11.141 -12.469 -18.609 1 91.88 116 ILE B N 1
ATOM 4070 C CA . ILE B 1 116 ? 10.992 -12.906 -17.234 1 91.88 116 ILE B CA 1
ATOM 4071 C C . ILE B 1 116 ? 10.688 -14.406 -17.203 1 91.88 116 ILE B C 1
ATOM 4073 O O . ILE B 1 116 ? 11.328 -15.164 -16.469 1 91.88 116 ILE B O 1
ATOM 4077 N N . ILE B 1 117 ? 9.742 -14.812 -18 1 90.12 117 ILE B N 1
ATOM 4078 C CA . ILE B 1 117 ? 9.289 -16.188 -18.031 1 90.12 117 ILE B CA 1
ATOM 4079 C C . ILE B 1 117 ? 10.422 -17.109 -18.5 1 90.12 117 ILE B C 1
ATOM 4081 O O . ILE B 1 117 ? 10.672 -18.156 -17.906 1 90.12 117 ILE B O 1
ATOM 4085 N N . GLU B 1 118 ? 11.117 -16.672 -19.516 1 88.06 118 GLU B N 1
ATOM 4086 C CA . GLU B 1 118 ? 12.227 -17.453 -20.031 1 88.06 118 GLU B CA 1
ATOM 4087 C C . GLU B 1 118 ? 13.344 -17.578 -19 1 88.06 118 GLU B C 1
ATOM 4089 O O . GLU B 1 118 ? 13.922 -18.656 -18.828 1 88.06 118 GLU B O 1
ATOM 4094 N N . SER B 1 119 ? 13.641 -16.5 -18.406 1 87.62 119 SER B N 1
ATOM 4095 C CA . SER B 1 119 ? 14.711 -16.5 -17.406 1 87.62 119 SER B CA 1
ATOM 4096 C C . SER B 1 119 ? 14.336 -17.328 -16.188 1 87.62 119 SER B C 1
ATOM 4098 O O . SER B 1 119 ? 15.18 -18.047 -15.641 1 87.62 119 SER B O 1
ATOM 4100 N N . TYR B 1 120 ? 13.148 -17.25 -15.75 1 89.06 120 TYR B N 1
ATOM 4101 C CA . TYR B 1 120 ? 12.719 -17.938 -14.539 1 89.06 120 TYR B CA 1
ATOM 4102 C C . TYR B 1 120 ? 12.609 -19.438 -14.789 1 89.06 120 TYR B C 1
ATOM 4104 O O . TYR B 1 120 ? 13.055 -20.25 -13.977 1 89.06 120 TYR B O 1
ATOM 4112 N N . HIS B 1 121 ? 12 -19.828 -15.883 1 88 121 HIS B N 1
ATOM 4113 C CA . HIS B 1 121 ? 11.672 -21.219 -16.141 1 88 121 HIS B CA 1
ATOM 4114 C C . HIS B 1 121 ? 12.766 -21.906 -16.953 1 88 121 HIS B C 1
ATOM 4116 O O . HIS B 1 121 ? 12.789 -23.125 -17.078 1 88 121 HIS B O 1
ATOM 4122 N N . GLY B 1 122 ? 13.648 -21.141 -17.516 1 81.56 122 GLY B N 1
ATOM 4123 C CA . GLY B 1 122 ? 14.609 -21.75 -18.422 1 81.56 122 GLY B CA 1
ATOM 4124 C C . GLY B 1 122 ? 13.969 -22.344 -19.656 1 81.56 122 GLY B C 1
ATOM 4125 O O . GLY B 1 122 ? 14.375 -23.406 -20.125 1 81.56 122 GLY B O 1
ATOM 4126 N N . TYR B 1 123 ? 12.883 -21.828 -19.969 1 78.19 123 TYR B N 1
ATOM 4127 C CA . TYR B 1 123 ? 12.062 -22.281 -21.094 1 78.19 123 TYR B CA 1
ATOM 4128 C C . TYR B 1 123 ? 11.906 -21.172 -22.125 1 78.19 123 TYR B C 1
ATOM 4130 O O . TYR B 1 123 ? 11.547 -20.031 -21.781 1 78.19 123 TYR B O 1
ATOM 4138 N N . LYS B 1 124 ? 12.305 -21.438 -23.359 1 77.19 124 LYS B N 1
ATOM 4139 C CA . LYS B 1 124 ? 12.172 -20.438 -24.391 1 77.19 124 LYS B CA 1
ATOM 4140 C C . LYS B 1 124 ? 10.734 -20.359 -24.906 1 77.19 124 LYS B C 1
ATOM 4142 O O . LYS B 1 124 ? 10.172 -21.359 -25.344 1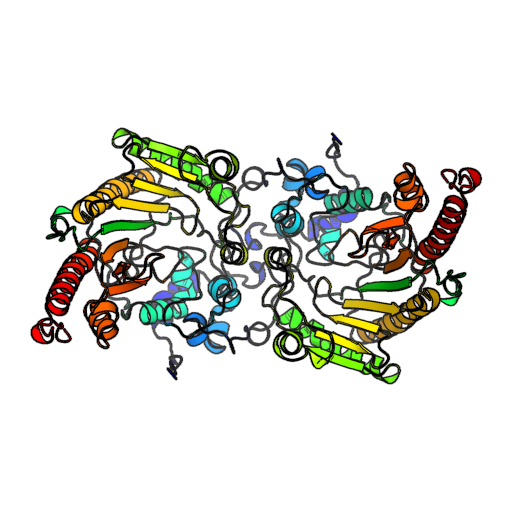 77.19 124 LYS B O 1
ATOM 4147 N N . VAL B 1 125 ? 10.172 -19.234 -24.734 1 71.5 125 VAL B N 1
ATOM 4148 C CA . VAL B 1 125 ? 8.805 -19 -25.188 1 71.5 125 VAL B CA 1
ATOM 4149 C C . VAL B 1 125 ? 8.812 -18.562 -26.656 1 71.5 125 VAL B C 1
ATOM 4151 O O . VAL B 1 125 ? 9.398 -17.531 -27 1 71.5 125 VAL B O 1
ATOM 4154 N N . THR B 1 126 ? 8.578 -19.484 -27.531 1 66.44 126 THR B N 1
ATOM 4155 C CA . THR B 1 126 ? 8.523 -19.125 -28.953 1 66.44 126 THR B CA 1
ATOM 4156 C C . THR B 1 126 ? 7.074 -19.094 -29.438 1 66.44 126 THR B C 1
ATOM 4158 O O . THR B 1 126 ? 6.188 -19.688 -28.812 1 66.44 126 THR B O 1
ATOM 4161 N N . THR B 1 127 ? 6.852 -18.266 -30.344 1 60.88 127 THR B N 1
ATOM 4162 C CA . THR B 1 127 ? 5.508 -18.125 -30.906 1 60.88 127 THR B CA 1
ATOM 4163 C C . THR B 1 127 ? 5.027 -19.453 -31.469 1 60.88 127 THR B C 1
ATOM 4165 O O . THR B 1 127 ? 3.824 -19.688 -31.625 1 60.88 127 THR B O 1
ATOM 4168 N N . ASP B 1 128 ? 5.887 -20.281 -31.609 1 67.56 128 ASP B N 1
ATOM 4169 C CA . ASP B 1 128 ? 5.516 -21.531 -32.25 1 67.56 128 ASP B CA 1
ATOM 4170 C C . ASP B 1 128 ? 5.258 -22.625 -31.219 1 67.56 128 ASP B C 1
ATOM 4172 O O . ASP B 1 128 ? 4.688 -23.672 -31.531 1 67.56 128 ASP B O 1
ATOM 4176 N N . THR B 1 129 ? 5.602 -22.266 -30.094 1 74.25 129 THR B N 1
ATOM 4177 C CA . THR B 1 129 ? 5.406 -23.281 -29.062 1 74.25 129 THR B CA 1
ATOM 4178 C C . THR B 1 129 ? 4.02 -23.156 -28.438 1 74.25 129 THR B C 1
ATOM 4180 O O . THR B 1 129 ? 3.551 -22.047 -28.172 1 74.25 129 THR B O 1
ATOM 4183 N N . VAL B 1 130 ? 3.281 -24.297 -28.516 1 80.75 130 VAL B N 1
ATOM 4184 C CA . VAL B 1 130 ? 1.965 -24.359 -27.891 1 80.75 130 VAL B CA 1
ATOM 4185 C C . VAL B 1 130 ? 2.045 -25.141 -26.594 1 80.75 130 VAL B C 1
ATOM 4187 O O . VAL B 1 130 ? 2.58 -26.25 -26.562 1 80.75 130 VAL B O 1
ATOM 4190 N N . GLN B 1 131 ? 1.633 -24.516 -25.531 1 86.75 131 GLN B N 1
ATOM 4191 C CA . GLN B 1 131 ? 1.576 -25.172 -24.234 1 86.75 131 GLN B CA 1
ATOM 4192 C C . GLN B 1 131 ? 0.533 -26.281 -24.234 1 86.75 131 GLN B C 1
ATOM 4194 O O . GLN B 1 131 ? -0.564 -26.125 -24.766 1 86.75 131 GLN B O 1
ATOM 4199 N N . GLU B 1 132 ? 0.982 -27.391 -23.672 1 89.06 132 GLU B N 1
ATOM 4200 C CA . GLU B 1 132 ? 0.079 -28.531 -23.594 1 89.06 132 GLU B CA 1
ATOM 4201 C C . GLU B 1 132 ? -0.571 -28.641 -22.219 1 89.06 132 GLU B C 1
ATOM 4203 O O . GLU B 1 132 ? -0.022 -28.141 -21.234 1 89.06 132 GLU B O 1
ATOM 4208 N N . SER B 1 133 ? -1.742 -29.25 -22.219 1 91.69 133 SER B N 1
ATOM 4209 C CA . SER B 1 133 ? -2.461 -29.531 -20.969 1 91.69 133 SER B CA 1
ATOM 4210 C C . SER B 1 133 ? -2.977 -30.969 -20.938 1 91.69 133 SER B C 1
ATOM 4212 O O . SER B 1 133 ? -3.432 -31.484 -21.953 1 91.69 133 SER B O 1
ATOM 4214 N N . ASP B 1 134 ? -2.729 -31.625 -19.844 1 94 134 ASP B N 1
ATOM 4215 C CA . ASP B 1 134 ? -3.197 -33 -19.625 1 94 134 ASP B CA 1
ATOM 4216 C C . ASP B 1 134 ? -3.648 -33.188 -18.172 1 94 134 ASP B C 1
ATOM 4218 O O . ASP B 1 134 ? -2.818 -33.406 -17.281 1 94 134 ASP B O 1
ATOM 4222 N N . PHE B 1 135 ? -4.977 -33.312 -18.047 1 92.69 135 PHE B N 1
ATOM 4223 C CA . PHE B 1 135 ? -5.52 -33.5 -16.703 1 92.69 135 PHE B CA 1
ATOM 4224 C C . PHE B 1 135 ? -6.012 -34.938 -16.547 1 92.69 135 PHE B C 1
ATOM 4226 O O . PHE B 1 135 ? -6.789 -35.25 -15.641 1 92.69 135 PHE B O 1
ATOM 4233 N N . ASN B 1 136 ? -5.633 -35.781 -17.484 1 95.81 136 ASN B N 1
ATOM 4234 C CA . ASN B 1 136 ? -5.945 -37.188 -17.297 1 95.81 136 ASN B CA 1
ATOM 4235 C C . ASN B 1 136 ? -5.035 -37.812 -16.25 1 95.81 136 ASN B C 1
ATOM 4237 O O . ASN B 1 136 ? -4.016 -38.438 -16.594 1 95.81 136 ASN B O 1
ATOM 4241 N N . TYR B 1 137 ? -5.527 -37.906 -15.078 1 96.12 137 TYR B N 1
ATOM 4242 C CA . TYR B 1 137 ? -4.723 -38.344 -13.938 1 96.12 137 TYR B CA 1
ATOM 4243 C C . TYR B 1 137 ? -4.328 -39.812 -14.078 1 96.12 137 TYR B C 1
ATOM 4245 O O . TYR B 1 137 ? -3.395 -40.25 -13.414 1 96.12 137 TYR B O 1
ATOM 4253 N N . ASP B 1 138 ? -4.957 -40.531 -14.875 1 96.19 138 ASP B N 1
ATOM 4254 C CA . ASP B 1 138 ? -4.641 -41.938 -15.078 1 96.19 138 ASP B CA 1
ATOM 4255 C C . ASP B 1 138 ? -3.287 -42.094 -15.766 1 96.19 138 ASP B C 1
ATOM 4257 O O . ASP B 1 138 ? -2.697 -43.188 -15.742 1 96.19 138 ASP B O 1
ATOM 4261 N N . ASN B 1 139 ? -2.816 -41.094 -16.391 1 97 139 ASN B N 1
ATOM 4262 C CA . ASN B 1 139 ? -1.541 -41.125 -17.109 1 97 139 ASN B CA 1
ATOM 4263 C C . ASN B 1 139 ? -0.362 -41.031 -16.141 1 97 139 ASN B C 1
ATOM 4265 O O . ASN B 1 139 ? 0.783 -41.281 -16.531 1 97 139 ASN B O 1
ATOM 4269 N N . LEU B 1 140 ? -0.624 -40.625 -14.914 1 97.62 140 LEU B N 1
ATOM 4270 C CA . LEU B 1 140 ? 0.431 -40.531 -13.906 1 97.62 140 LEU B CA 1
ATOM 4271 C C . LEU B 1 140 ? 0.88 -41.906 -13.445 1 97.62 140 LEU B C 1
ATOM 4273 O O . LEU B 1 140 ? 0.049 -42.781 -13.148 1 97.62 140 LEU B O 1
ATOM 4277 N N . LYS B 1 141 ? 2.176 -42.094 -13.461 1 97.25 141 LYS B N 1
ATOM 4278 C CA . LYS B 1 141 ? 2.73 -43.344 -12.977 1 97.25 141 LYS B CA 1
ATOM 4279 C C . LYS B 1 141 ? 3.387 -43.188 -11.609 1 97.25 141 LYS B C 1
ATOM 4281 O O . LYS B 1 141 ? 4.297 -42.375 -11.453 1 97.25 141 LYS B O 1
ATOM 4286 N N . GLY B 1 142 ? 2.873 -43.906 -10.68 1 96.06 142 GLY B N 1
ATOM 4287 C CA . GLY B 1 142 ? 3.43 -43.844 -9.336 1 96.06 142 GLY B CA 1
ATOM 4288 C C . GLY B 1 142 ? 2.832 -42.719 -8.5 1 96.06 142 GLY B C 1
ATOM 4289 O O . GLY B 1 142 ? 1.723 -42.25 -8.773 1 96.06 142 GLY B O 1
ATOM 4290 N N . GLY B 1 143 ? 3.451 -42.438 -7.324 1 95.56 143 GLY B N 1
ATOM 4291 C CA . GLY B 1 143 ? 3.012 -41.375 -6.441 1 95.56 143 GLY B CA 1
ATOM 4292 C C . GLY B 1 143 ? 2.154 -41.844 -5.289 1 95.56 143 GLY B C 1
ATOM 4293 O O . GLY B 1 143 ? 1.78 -41.094 -4.41 1 95.56 143 GLY B O 1
ATOM 4294 N N . ASP B 1 144 ? 1.864 -43.094 -5.344 1 96 144 ASP B N 1
ATOM 4295 C CA . ASP B 1 144 ? 1.083 -43.688 -4.262 1 96 144 ASP B CA 1
ATOM 4296 C C . ASP B 1 144 ? 1.938 -44.656 -3.42 1 96 144 ASP B C 1
ATOM 4298 O O . ASP B 1 144 ? 1.439 -45.281 -2.49 1 96 144 ASP B O 1
ATOM 4302 N N . ASP B 1 145 ? 3.199 -44.719 -3.67 1 95.25 145 ASP B N 1
ATOM 4303 C CA . ASP B 1 145 ? 4.008 -45.75 -3.025 1 95.25 145 ASP B CA 1
ATOM 4304 C C . ASP B 1 145 ? 5.297 -45.156 -2.453 1 95.25 145 ASP B C 1
ATOM 4306 O O . ASP B 1 145 ? 6.328 -45.812 -2.414 1 95.25 145 ASP B O 1
ATOM 4310 N N . PHE B 1 146 ? 5.285 -43.938 -2.158 1 96.88 146 PHE B N 1
ATOM 4311 C CA . PHE B 1 146 ? 6.453 -43.375 -1.495 1 96.88 146 PHE B CA 1
ATOM 4312 C C . PHE B 1 146 ? 6.715 -44.062 -0.166 1 96.88 146 PHE B C 1
ATOM 4314 O O . PHE B 1 146 ? 5.773 -44.469 0.528 1 96.88 146 PHE B O 1
ATOM 4321 N N . ASP B 1 147 ? 8 -44.188 0.201 1 97.31 147 ASP B N 1
ATOM 4322 C CA . ASP B 1 147 ? 8.344 -44.688 1.531 1 97.31 147 ASP B CA 1
ATOM 4323 C C . ASP B 1 147 ? 7.898 -43.688 2.611 1 97.31 147 ASP B C 1
ATOM 4325 O O . ASP B 1 147 ? 8.453 -42.594 2.736 1 97.31 147 ASP B O 1
ATOM 4329 N N . GLN B 1 148 ? 7.008 -44.094 3.469 1 95.25 148 GLN B N 1
ATOM 4330 C CA . GLN B 1 148 ? 6.359 -43.219 4.438 1 95.25 148 GLN B CA 1
ATOM 4331 C C . GLN B 1 148 ? 7.32 -42.844 5.559 1 95.25 148 GLN B C 1
ATOM 4333 O O . GLN B 1 148 ? 7.051 -41.906 6.32 1 95.25 148 GLN B O 1
ATOM 4338 N N . ALA B 1 149 ? 8.391 -43.5 5.664 1 96.25 149 ALA B N 1
ATOM 4339 C CA . ALA B 1 149 ? 9.414 -43.094 6.629 1 96.25 149 ALA B CA 1
ATOM 4340 C C . ALA B 1 149 ? 10.094 -41.812 6.207 1 96.25 149 ALA B C 1
ATOM 4342 O O . ALA B 1 149 ? 10.648 -41.094 7.047 1 96.25 149 ALA B O 1
ATOM 4343 N N . TYR B 1 150 ? 10 -41.562 4.938 1 97.94 150 TYR B N 1
ATOM 4344 C CA . TYR B 1 150 ? 10.688 -40.375 4.402 1 97.94 150 TYR B CA 1
ATOM 4345 C C . TYR B 1 150 ? 9.695 -39.344 3.879 1 97.94 150 TYR B C 1
ATOM 4347 O O . TYR B 1 150 ? 9.836 -38.156 4.137 1 97.94 150 TYR B O 1
ATOM 4355 N N . ALA B 1 151 ? 8.758 -39.812 3.078 1 98.19 151 ALA B N 1
ATOM 4356 C CA . ALA B 1 151 ? 7.715 -38.938 2.564 1 98.19 151 ALA B CA 1
ATOM 4357 C C . ALA B 1 151 ? 6.602 -38.75 3.592 1 98.19 151 ALA B C 1
ATOM 4359 O O . ALA B 1 151 ? 5.852 -39.688 3.887 1 98.19 151 ALA B O 1
ATOM 4360 N N . LEU B 1 152 ? 6.43 -37.531 4.02 1 97.44 152 LEU B N 1
ATOM 4361 C CA . LEU B 1 152 ? 5.574 -37.281 5.176 1 97.44 152 LEU B CA 1
ATOM 4362 C C . LEU B 1 152 ? 4.195 -36.812 4.738 1 97.44 152 LEU B C 1
ATOM 4364 O O . LEU B 1 152 ? 3.182 -37.219 5.312 1 97.44 152 LEU B O 1
ATOM 4368 N N . SER B 1 153 ? 4.133 -35.906 3.855 1 97 153 SER B N 1
ATOM 4369 C CA . SER B 1 153 ? 2.896 -35.344 3.336 1 97 153 SER B CA 1
ATOM 4370 C C . SER B 1 153 ? 3.088 -34.812 1.923 1 97 153 SER B C 1
ATOM 4372 O O . SER B 1 153 ? 4.211 -34.75 1.414 1 97 153 SER B O 1
ATOM 4374 N N . CYS B 1 154 ? 2.01 -34.531 1.28 1 97.81 154 CYS B N 1
ATOM 4375 C CA . CYS B 1 154 ? 2.117 -33.906 -0.043 1 97.81 154 CYS B CA 1
ATOM 4376 C C . CYS B 1 154 ? 0.978 -32.938 -0.287 1 97.81 154 CYS B C 1
ATOM 4378 O O . CYS B 1 154 ? -0.014 -32.938 0.445 1 97.81 154 CYS B O 1
ATOM 4380 N N . GLU B 1 155 ? 1.205 -32.062 -1.244 1 98 155 GLU B N 1
ATOM 4381 C CA . GLU B 1 155 ? 0.245 -31.047 -1.641 1 98 155 GLU B CA 1
ATOM 4382 C C . GLU B 1 155 ? 0.303 -30.781 -3.143 1 98 155 GLU B C 1
ATOM 4384 O O . GLU B 1 155 ? 1.384 -30.781 -3.736 1 98 155 GLU B O 1
ATOM 4389 N N . VAL B 1 156 ? -0.833 -30.703 -3.719 1 98.38 156 VAL B N 1
ATOM 4390 C CA . VAL B 1 156 ? -0.933 -30.281 -5.109 1 98.38 156 VAL B CA 1
ATOM 4391 C C . VAL B 1 156 ? -1.808 -29.031 -5.207 1 98.38 156 VAL B C 1
ATOM 4393 O O . VAL B 1 156 ? -2.902 -28.984 -4.645 1 98.38 156 VAL B O 1
ATOM 4396 N N . THR B 1 157 ? -1.292 -28.047 -5.84 1 98 157 THR B N 1
ATOM 4397 C CA . THR B 1 157 ? -2.025 -26.797 -5.977 1 98 157 THR B CA 1
ATOM 4398 C C . THR B 1 157 ? -2.17 -26.406 -7.445 1 98 157 THR B C 1
ATOM 4400 O O . THR B 1 157 ? -1.325 -26.766 -8.273 1 98 157 THR B O 1
ATOM 4403 N N . VAL B 1 158 ? -3.221 -25.766 -7.793 1 97.88 158 VAL B N 1
ATOM 4404 C CA . VAL B 1 158 ? -3.434 -25.203 -9.125 1 97.88 158 VAL B CA 1
ATOM 4405 C C . VAL B 1 158 ? -4.125 -23.844 -9.008 1 97.88 158 VAL B C 1
ATOM 4407 O O . VAL B 1 158 ? -5.043 -23.672 -8.203 1 97.88 158 VAL B O 1
ATOM 4410 N N . SER B 1 159 ? -3.66 -22.891 -9.719 1 97.38 159 SER B N 1
ATOM 4411 C CA . SER B 1 159 ? -4.238 -21.547 -9.734 1 97.38 159 SER B CA 1
ATOM 4412 C C . SER B 1 159 ? -4.91 -21.25 -11.07 1 97.38 159 SER B C 1
ATOM 4414 O O . SER B 1 159 ? -4.441 -21.703 -12.125 1 97.38 159 SER B O 1
ATOM 4416 N N . ARG B 1 160 ? -6.012 -20.531 -11.008 1 97.44 160 ARG B N 1
ATOM 4417 C CA . ARG B 1 160 ? -6.734 -20.141 -12.211 1 97.44 160 ARG B CA 1
ATOM 4418 C C . ARG B 1 160 ? -7.211 -18.688 -12.109 1 97.44 160 ARG B C 1
ATOM 4420 O O . ARG B 1 160 ? -7.578 -18.219 -11.031 1 97.44 160 ARG B O 1
ATOM 4427 N N . SER B 1 161 ? -7.133 -18.062 -13.203 1 96.75 161 SER B N 1
ATOM 4428 C CA . SER B 1 161 ? -7.715 -16.734 -13.359 1 96.75 161 SER B CA 1
ATOM 4429 C C . SER B 1 161 ? -8.891 -16.75 -14.336 1 96.75 161 SER B C 1
ATOM 4431 O O . SER B 1 161 ? -8.953 -17.609 -15.219 1 96.75 161 SER B O 1
ATOM 4433 N N . ILE B 1 162 ? -9.742 -15.852 -14.141 1 96.81 162 ILE B N 1
ATOM 4434 C CA . ILE B 1 162 ? -11.008 -15.836 -14.867 1 96.81 162 ILE B CA 1
ATOM 4435 C C . ILE B 1 162 ? -10.984 -14.711 -15.906 1 96.81 162 ILE B C 1
ATOM 4437 O O . ILE B 1 162 ? -10.602 -13.586 -15.594 1 96.81 162 ILE B O 1
ATOM 4441 N N . GLU B 1 163 ? -11.477 -15.016 -17.047 1 90.5 163 GLU B N 1
ATOM 4442 C CA . GLU B 1 163 ? -11.523 -14.047 -18.141 1 90.5 163 GLU B CA 1
ATOM 4443 C C . GLU B 1 163 ? -12.422 -12.867 -17.781 1 90.5 163 GLU B C 1
ATOM 4445 O O . GLU B 1 163 ? -13.391 -13.016 -17.047 1 90.5 163 GLU B O 1
ATOM 4450 N N . ASP B 1 164 ? -12.094 -11.648 -18.266 1 87.94 164 ASP B N 1
ATOM 4451 C CA . ASP B 1 164 ? -12.867 -10.414 -18.188 1 87.94 164 ASP B CA 1
ATOM 4452 C C . ASP B 1 164 ? -12.609 -9.695 -16.859 1 87.94 164 ASP B C 1
ATOM 4454 O O . ASP B 1 164 ? -13.148 -8.617 -16.625 1 87.94 164 ASP B O 1
ATOM 4458 N N . TYR B 1 165 ? -11.852 -10.328 -16.016 1 92.56 165 TYR B N 1
ATOM 4459 C CA . TYR B 1 165 ? -11.562 -9.695 -14.734 1 92.56 165 TYR B CA 1
ATOM 4460 C C . TYR B 1 165 ? -10.07 -9.398 -14.594 1 92.56 165 TYR B C 1
ATOM 4462 O O . TYR B 1 165 ? -9.234 -10.141 -15.109 1 92.56 165 TYR B O 1
ATOM 4470 N N . SER B 1 166 ? -9.82 -8.281 -13.914 1 93.06 166 SER B N 1
ATOM 4471 C CA . SER B 1 166 ? -8.43 -7.957 -13.602 1 93.06 166 SER B CA 1
ATOM 4472 C C . SER B 1 166 ? -7.883 -8.859 -12.508 1 93.06 166 SER B C 1
ATOM 4474 O O . SER B 1 166 ? -8.648 -9.414 -11.711 1 93.06 166 SER B O 1
ATOM 4476 N N . PHE B 1 167 ? -6.609 -9.031 -12.531 1 95.56 167 PHE B N 1
ATOM 4477 C CA . PHE B 1 167 ? -5.965 -9.859 -11.516 1 95.56 167 PHE B CA 1
ATOM 4478 C C . PHE B 1 167 ? -5.926 -9.133 -10.172 1 95.56 167 PHE B C 1
ATOM 4480 O O . PHE B 1 167 ? -6.277 -7.953 -10.094 1 95.56 167 PHE B O 1
ATOM 4487 N N . PRO B 1 168 ? -5.578 -9.773 -9.125 1 94.19 168 PRO B N 1
ATOM 4488 C CA . PRO B 1 168 ? -5.75 -9.242 -7.77 1 94.19 168 PRO B CA 1
ATOM 4489 C C . PRO B 1 168 ? -5.059 -7.898 -7.574 1 94.19 168 PRO B C 1
ATOM 4491 O O . PRO B 1 168 ? -5.555 -7.047 -6.832 1 94.19 168 PRO B O 1
ATOM 4494 N N . THR B 1 169 ? -3.951 -7.613 -8.148 1 92.12 169 THR B N 1
ATOM 4495 C CA . THR B 1 169 ? -3.242 -6.352 -7.949 1 92.12 169 THR B CA 1
ATOM 4496 C C . THR B 1 169 ? -4.043 -5.188 -8.516 1 92.12 169 THR B C 1
ATOM 4498 O O . THR B 1 169 ? -3.814 -4.031 -8.156 1 92.12 169 THR B O 1
ATOM 4501 N N . HIS B 1 170 ? -4.984 -5.461 -9.406 1 90.69 170 HIS B N 1
ATOM 4502 C CA . HIS B 1 170 ? -5.684 -4.398 -10.117 1 90.69 170 HIS B CA 1
ATOM 4503 C C . HIS B 1 170 ? -7.195 -4.602 -10.062 1 90.69 170 HIS B C 1
ATOM 4505 O O . HIS B 1 170 ? -7.945 -3.918 -10.766 1 90.69 170 HIS B O 1
ATOM 4511 N N . CYS B 1 171 ? -7.586 -5.484 -9.312 1 91.12 171 CYS B N 1
ATOM 4512 C CA . CYS B 1 171 ? -9 -5.828 -9.195 1 91.12 171 CYS B CA 1
ATOM 4513 C C . CYS B 1 171 ? -9.734 -4.816 -8.328 1 91.12 171 CYS B C 1
ATOM 4515 O O . CYS B 1 171 ? -9.281 -4.488 -7.227 1 91.12 171 CYS B O 1
ATOM 4517 N N . SER B 1 172 ? -10.836 -4.234 -8.805 1 90.12 172 SER B N 1
ATOM 4518 C CA . SER B 1 172 ? -11.656 -3.32 -8.016 1 90.12 172 SER B CA 1
ATOM 4519 C C . SER B 1 172 ? -12.516 -4.082 -7.012 1 90.12 172 SER B C 1
ATOM 4521 O O . SER B 1 172 ? -12.609 -5.309 -7.07 1 90.12 172 SER B O 1
ATOM 4523 N N . ARG B 1 173 ? -13.164 -3.338 -6.133 1 92.75 173 ARG B N 1
ATOM 4524 C CA . ARG B 1 173 ? -14.078 -3.939 -5.168 1 92.75 173 ARG B CA 1
ATOM 4525 C C . ARG B 1 173 ? -15.227 -4.648 -5.875 1 92.75 173 ARG B C 1
ATOM 4527 O O . ARG B 1 173 ? -15.586 -5.773 -5.52 1 92.75 173 ARG B O 1
ATOM 4534 N N . GLY B 1 174 ? -15.75 -3.955 -6.816 1 93.06 174 GLY B N 1
ATOM 4535 C CA . GLY B 1 174 ? -16.859 -4.527 -7.574 1 93.06 174 GLY B CA 1
ATOM 4536 C C . GLY B 1 174 ? -16.484 -5.812 -8.289 1 93.06 174 GLY B C 1
ATOM 4537 O O . GLY B 1 174 ? -17.234 -6.789 -8.266 1 93.06 174 GLY B O 1
ATOM 4538 N N . GLU B 1 175 ? -15.352 -5.84 -8.938 1 93.56 175 GLU B N 1
ATOM 4539 C CA . GLU B 1 175 ? -14.891 -7.039 -9.625 1 93.56 175 GLU B CA 1
ATOM 4540 C C . GLU B 1 175 ? -14.68 -8.195 -8.648 1 93.56 175 GLU B C 1
ATOM 4542 O O . GLU B 1 175 ? -15.055 -9.328 -8.93 1 93.56 175 GLU B O 1
ATOM 4547 N N . ARG B 1 176 ? -14.031 -7.879 -7.543 1 95.62 176 ARG B N 1
ATOM 4548 C CA . ARG B 1 176 ? -13.766 -8.906 -6.539 1 95.62 176 ARG B CA 1
ATOM 4549 C C . ARG B 1 176 ? -15.062 -9.539 -6.047 1 95.62 176 ARG B C 1
ATOM 4551 O O . ARG B 1 176 ? -15.141 -10.758 -5.859 1 95.62 176 ARG B O 1
ATOM 4558 N N . ARG B 1 177 ? -16.078 -8.711 -5.863 1 96.56 177 ARG B N 1
ATOM 4559 C CA . ARG B 1 177 ? -17.375 -9.195 -5.402 1 96.56 177 ARG B CA 1
ATOM 4560 C C . ARG B 1 177 ? -18.062 -10.039 -6.473 1 96.56 177 ARG B C 1
ATOM 4562 O O . ARG B 1 177 ? -18.703 -11.047 -6.156 1 96.56 177 ARG B O 1
ATOM 4569 N N . GLN B 1 178 ? -17.922 -9.656 -7.691 1 96.06 178 GLN B N 1
ATOM 4570 C CA . GLN B 1 178 ? -18.453 -10.469 -8.781 1 96.06 178 GLN B CA 1
ATOM 4571 C C . GLN B 1 178 ? -17.75 -11.812 -8.875 1 96.06 178 GLN B C 1
ATOM 4573 O O . GLN B 1 178 ? -18.375 -12.844 -9.07 1 96.06 178 GLN B O 1
ATOM 4578 N N . LEU B 1 179 ? -16.469 -11.773 -8.734 1 97.31 179 LEU B N 1
ATOM 4579 C CA . LEU B 1 179 ? -15.672 -13 -8.766 1 97.31 179 LEU B CA 1
ATOM 4580 C C . LEU B 1 179 ? -16.078 -13.945 -7.641 1 97.31 179 LEU B C 1
ATOM 4582 O O . LEU B 1 179 ? -16.156 -15.156 -7.844 1 97.31 179 LEU B O 1
ATOM 4586 N N . LEU B 1 180 ? -16.281 -13.383 -6.484 1 97.56 180 LEU B N 1
ATOM 4587 C CA . LEU B 1 180 ? -16.734 -14.195 -5.359 1 97.56 180 LEU B CA 1
ATOM 4588 C C . LEU B 1 180 ? -18.078 -14.828 -5.66 1 97.56 180 LEU B C 1
ATOM 4590 O O . LEU B 1 180 ? -18.312 -15.992 -5.328 1 97.56 180 LEU B O 1
ATOM 4594 N N . THR B 1 181 ? -18.969 -14.055 -6.258 1 97 181 THR B N 1
ATOM 4595 C CA . THR B 1 181 ? -20.281 -14.57 -6.629 1 97 181 THR B CA 1
ATOM 4596 C C . THR B 1 181 ? -20.141 -15.734 -7.609 1 97 181 THR B C 1
ATOM 4598 O O . THR B 1 181 ? -20.812 -16.75 -7.465 1 97 181 THR B O 1
ATOM 4601 N N . LEU B 1 182 ? -19.297 -15.57 -8.625 1 97.06 182 LEU B N 1
ATOM 4602 C CA . LEU B 1 182 ? -19.047 -16.641 -9.586 1 97.06 182 LEU B CA 1
ATOM 4603 C C . LEU B 1 182 ? -18.469 -17.875 -8.891 1 97.06 182 LEU B C 1
ATOM 4605 O O . LEU B 1 182 ? -18.875 -19 -9.18 1 97.06 182 LEU B O 1
ATOM 4609 N N . ALA B 1 183 ? -17.531 -17.672 -7.992 1 98.12 183 ALA B N 1
ATOM 4610 C CA . ALA B 1 183 ? -16.906 -18.781 -7.262 1 98.12 183 ALA B CA 1
ATOM 4611 C C . ALA B 1 183 ? -17.938 -19.531 -6.422 1 98.12 183 ALA B C 1
ATOM 4613 O O . ALA B 1 183 ? -17.922 -20.766 -6.367 1 98.12 183 ALA B O 1
ATOM 4614 N N . LYS B 1 184 ? -18.812 -18.75 -5.754 1 97.19 184 LYS B N 1
ATOM 4615 C CA . LYS B 1 184 ? -19.875 -19.375 -4.957 1 97.19 184 LYS B CA 1
ATOM 4616 C C . LYS B 1 184 ? -20.719 -20.312 -5.801 1 97.19 184 LYS B C 1
ATOM 4618 O O . LYS B 1 184 ? -21.031 -21.438 -5.383 1 97.19 184 LYS B O 1
ATOM 4623 N N . THR B 1 185 ? -21.078 -19.875 -6.941 1 96.56 185 THR B N 1
ATOM 4624 C CA . THR B 1 185 ? -21.875 -20.688 -7.852 1 96.56 185 THR B CA 1
ATOM 4625 C C . THR B 1 185 ? -21.141 -21.953 -8.25 1 96.56 185 THR B C 1
ATOM 4627 O O . THR B 1 185 ? -21.719 -23.047 -8.234 1 96.56 185 THR B O 1
ATOM 4630 N N . ALA B 1 186 ? -19.906 -21.844 -8.602 1 97.12 186 ALA B N 1
ATOM 4631 C CA . ALA B 1 186 ? -19.109 -22.984 -9.008 1 97.12 186 ALA B CA 1
ATOM 4632 C C . ALA B 1 186 ? -18.922 -23.969 -7.855 1 97.12 186 ALA B C 1
ATOM 4634 O O . ALA B 1 186 ? -18.984 -25.188 -8.047 1 97.12 186 ALA B O 1
ATOM 4635 N N . LEU B 1 187 ? -18.688 -23.453 -6.676 1 97.25 187 LEU B N 1
ATOM 4636 C CA . LEU B 1 187 ? -18.438 -24.281 -5.508 1 97.25 187 LEU B CA 1
ATOM 4637 C C . LEU B 1 187 ? -19.703 -24.984 -5.039 1 97.25 187 LEU B C 1
ATOM 4639 O O . LEU B 1 187 ? -19.641 -26.078 -4.488 1 97.25 187 LEU B O 1
ATOM 4643 N N . GLU B 1 188 ? -20.828 -24.344 -5.234 1 95 188 GLU B N 1
ATOM 4644 C CA . GLU B 1 188 ? -22.109 -24.984 -4.938 1 95 188 GLU B CA 1
ATOM 4645 C C . GLU B 1 188 ? -22.312 -26.219 -5.828 1 95 188 GLU B C 1
ATOM 4647 O O . GLU B 1 188 ? -22.797 -27.25 -5.359 1 95 188 GLU B O 1
ATOM 4652 N N . GLN B 1 189 ? -22 -26.031 -7 1 92.38 189 GLN B N 1
ATOM 4653 C CA . GLN B 1 189 ? -22.109 -27.156 -7.914 1 92.38 189 GLN B CA 1
ATOM 4654 C C . GLN B 1 189 ? -21.109 -28.266 -7.555 1 92.38 189 GLN B C 1
ATOM 4656 O O . GLN B 1 189 ? -21.438 -29.453 -7.629 1 92.38 189 GLN B O 1
ATOM 4661 N N . LEU B 1 190 ? -19.891 -27.906 -7.242 1 92.5 190 LEU B N 1
ATOM 4662 C CA . LEU B 1 190 ? -18.875 -28.844 -6.812 1 92.5 190 LEU B CA 1
ATOM 4663 C C . LEU B 1 190 ? -19.312 -29.609 -5.578 1 92.5 190 LEU B C 1
ATOM 4665 O O . LEU B 1 190 ? -19 -30.797 -5.43 1 92.5 190 LEU B O 1
ATOM 4669 N N . ALA B 1 191 ? -20.047 -28.984 -4.758 1 88.5 191 ALA B N 1
ATOM 4670 C CA . ALA B 1 191 ? -20.453 -29.531 -3.467 1 88.5 191 ALA B CA 1
ATOM 4671 C C . ALA B 1 191 ? -21.469 -30.672 -3.646 1 88.5 191 ALA B C 1
ATOM 4673 O O . ALA B 1 191 ? -21.703 -31.453 -2.725 1 88.5 191 ALA B O 1
ATOM 4674 N N . GLU B 1 192 ? -22.016 -30.719 -4.758 1 89.44 192 GLU B N 1
ATOM 4675 C CA . GLU B 1 192 ? -22.922 -31.828 -5.039 1 89.44 192 GLU B CA 1
ATOM 4676 C C . GLU B 1 192 ? -22.188 -33.156 -4.977 1 89.44 192 GLU B C 1
ATOM 4678 O O . GLU B 1 192 ? -22.75 -34.156 -4.504 1 89.44 192 GLU B O 1
ATOM 4683 N N . ASP B 1 193 ? -20.969 -33.188 -5.348 1 91.25 193 ASP B N 1
ATOM 4684 C CA . ASP B 1 193 ? -20.172 -34.406 -5.359 1 91.25 193 ASP B CA 1
ATOM 4685 C C . ASP B 1 193 ? -19.172 -34.406 -4.199 1 91.25 193 ASP B C 1
ATOM 4687 O O . ASP B 1 193 ? -18.75 -35.5 -3.752 1 91.25 193 ASP B O 1
ATOM 4691 N N . LEU B 1 194 ? -18.797 -33.281 -3.783 1 93.31 194 LEU B N 1
ATOM 4692 C CA . LEU B 1 194 ? -17.844 -33.094 -2.695 1 93.31 194 LEU B CA 1
ATOM 4693 C C . LEU B 1 194 ? -18.328 -32.062 -1.698 1 93.31 194 LEU B C 1
ATOM 4695 O O . LEU B 1 194 ? -18 -30.875 -1.812 1 93.31 194 LEU B O 1
ATOM 4699 N N . PRO B 1 195 ? -19.078 -32.562 -0.715 1 95.06 195 PRO B N 1
ATOM 4700 C CA . PRO B 1 195 ? -19.625 -31.625 0.247 1 95.06 195 PRO B CA 1
ATOM 4701 C C . PRO B 1 195 ? -18.562 -30.734 0.885 1 95.06 195 PRO B C 1
ATOM 4703 O O . PRO B 1 195 ? -17.453 -31.219 1.18 1 95.06 195 PRO B O 1
ATOM 4706 N N . GLY B 1 196 ? -18.875 -29.484 1.008 1 94.75 196 GLY B N 1
ATOM 4707 C CA . GLY B 1 196 ? -17.953 -28.531 1.616 1 94.75 196 GLY B CA 1
ATOM 4708 C C . GLY B 1 196 ? -18.641 -27.25 2.076 1 94.75 196 GLY B C 1
ATOM 4709 O O . GLY B 1 196 ? -19.859 -27.156 2.039 1 94.75 196 GLY B O 1
ATOM 4710 N N . LYS B 1 197 ? -17.812 -26.406 2.686 1 92.69 197 LYS B N 1
ATOM 4711 C CA . LYS B 1 197 ? -18.328 -25.156 3.229 1 92.69 197 LYS B CA 1
ATOM 4712 C C . LYS B 1 197 ? -17.453 -23.984 2.828 1 92.69 197 LYS B C 1
ATOM 4714 O O . LYS B 1 197 ? -16.219 -24.094 2.828 1 92.69 197 LYS B O 1
ATOM 4719 N N . LEU B 1 198 ? -18.156 -22.891 2.451 1 94.12 198 LEU B N 1
ATOM 4720 C CA . LEU B 1 198 ? -17.484 -21.656 2.102 1 94.12 198 LEU B CA 1
ATOM 4721 C C . LEU B 1 198 ? -17.422 -20.703 3.301 1 94.12 198 LEU B C 1
ATOM 4723 O O . LEU B 1 198 ? -18.438 -20.453 3.945 1 94.12 198 LEU B O 1
ATOM 4727 N N . TYR B 1 199 ? -16.266 -20.203 3.621 1 90.81 199 TYR B N 1
ATOM 4728 C CA . TYR B 1 199 ? -16.031 -19.25 4.703 1 90.81 199 TYR B CA 1
ATOM 4729 C C . TYR B 1 199 ? -15.539 -17.906 4.16 1 90.81 199 TYR B C 1
ATOM 4731 O O . TYR B 1 199 ? -14.586 -17.859 3.383 1 90.81 199 TYR B O 1
ATOM 4739 N N . SER B 1 200 ? -16.219 -16.859 4.59 1 90.88 200 SER B N 1
ATOM 4740 C CA . SER B 1 200 ? -15.648 -15.547 4.289 1 90.88 200 SER B CA 1
ATOM 4741 C C . SER B 1 200 ? -14.414 -15.266 5.145 1 90.88 200 SER B C 1
ATOM 4743 O O . SER B 1 200 ? -14.352 -15.672 6.305 1 90.88 200 SER B O 1
ATOM 4745 N N . ILE B 1 201 ? -13.5 -14.602 4.633 1 87.94 201 ILE B N 1
ATOM 4746 C CA . ILE B 1 201 ? -12.273 -14.312 5.371 1 87.94 201 ILE B CA 1
ATOM 4747 C C . ILE B 1 201 ? -12.594 -13.422 6.57 1 87.94 201 ILE B C 1
ATOM 4749 O O . ILE B 1 201 ? -11.938 -13.5 7.609 1 87.94 201 ILE B O 1
ATOM 4753 N N . ASP B 1 202 ? -13.586 -12.547 6.422 1 77.94 202 ASP B N 1
ATOM 4754 C CA . ASP B 1 202 ? -14.031 -11.719 7.535 1 77.94 202 ASP B CA 1
ATOM 4755 C C . ASP B 1 202 ? -14.445 -12.57 8.727 1 77.94 202 ASP B C 1
ATOM 4757 O O . ASP B 1 202 ? -14.203 -12.203 9.883 1 77.94 202 ASP B O 1
ATOM 4761 N N . GLU B 1 203 ? -15 -13.641 8.5 1 75.25 203 GLU B N 1
ATOM 4762 C CA . GLU B 1 203 ? -15.477 -14.57 9.523 1 75.25 203 GLU B CA 1
ATOM 4763 C C . GLU B 1 203 ? -14.32 -15.336 10.156 1 75.25 203 GLU B C 1
ATOM 4765 O O . GLU B 1 203 ? -14.383 -15.711 11.328 1 75.25 203 GLU B O 1
ATOM 4770 N N . LEU B 1 204 ? -13.344 -15.57 9.422 1 73.31 204 LEU B N 1
ATOM 4771 C CA . LEU B 1 204 ? -12.227 -16.391 9.875 1 73.31 204 LEU B CA 1
ATOM 4772 C C . LEU B 1 204 ? -11.281 -15.57 10.758 1 73.31 204 LEU B C 1
ATOM 4774 O O . LEU B 1 204 ? -10.531 -16.141 11.562 1 73.31 204 LEU B O 1
ATOM 4778 N N . SER B 1 205 ? -11.07 -14.305 10.672 1 63.59 205 SER B N 1
ATOM 4779 C CA . SER B 1 205 ? -10.188 -13.438 11.445 1 63.59 205 SER B CA 1
ATOM 4780 C C . SER B 1 205 ? -10.641 -13.344 12.898 1 63.59 205 SER B C 1
ATOM 4782 O O . SER B 1 205 ? -9.828 -13.133 13.797 1 63.59 205 SER B O 1
ATOM 4784 N N . HIS B 1 206 ? -11.844 -13.391 13.297 1 59.53 206 HIS B N 1
ATOM 4785 C CA . HIS B 1 206 ? -12.336 -13.195 14.656 1 59.53 206 HIS B CA 1
ATOM 4786 C C . HIS B 1 206 ? -12.625 -14.523 15.336 1 59.53 206 HIS B C 1
ATOM 4788 O O . HIS B 1 206 ? -12.492 -14.648 16.562 1 59.53 206 HIS B O 1
ATOM 4794 N N . GLU B 1 207 ? -13.391 -15.234 14.875 1 52.38 207 GLU B N 1
ATOM 4795 C CA . GLU B 1 207 ? -13.992 -16.328 15.633 1 52.38 207 GLU B CA 1
ATOM 4796 C C . GLU B 1 207 ? -13.062 -17.547 15.672 1 52.38 207 GLU B C 1
ATOM 4798 O O . GLU B 1 207 ? -13.055 -18.297 16.641 1 52.38 207 GLU B O 1
ATOM 4803 N N . SER B 1 208 ? -12.508 -18.25 14.594 1 48 208 SER B N 1
ATOM 4804 C CA . SER B 1 208 ? -12.672 -19.703 14.562 1 48 208 SER B CA 1
ATOM 4805 C C . SER B 1 208 ? -11.422 -20.406 15.078 1 48 208 SER B C 1
ATOM 4807 O O . SER B 1 208 ? -10.625 -20.922 14.289 1 48 208 SER B O 1
ATOM 4809 N N . GLU B 1 209 ? -10.906 -20.031 16.031 1 47.53 209 GLU B N 1
ATOM 4810 C CA . GLU B 1 209 ? -10.016 -21 16.672 1 47.53 209 GLU B CA 1
ATOM 4811 C C . GLU B 1 209 ? -10.516 -22.422 16.469 1 47.53 209 GLU B C 1
ATOM 4813 O O . GLU B 1 209 ? -9.711 -23.359 16.344 1 47.53 209 GLU B O 1
ATOM 4818 N N . ASP B 1 210 ? -11.758 -22.594 16.594 1 47.72 210 ASP B N 1
ATOM 4819 C CA . ASP B 1 210 ? -12.281 -23.953 16.672 1 47.72 210 ASP B CA 1
ATOM 4820 C C . ASP B 1 210 ? -11.977 -24.719 15.391 1 47.72 210 ASP B C 1
ATOM 4822 O O . ASP B 1 210 ? -12.117 -25.953 15.352 1 47.72 210 ASP B O 1
ATOM 4826 N N . ARG B 1 211 ? -11.859 -23.953 14.289 1 49.81 211 ARG B N 1
ATOM 4827 C CA . ARG B 1 211 ? -11.82 -24.766 13.078 1 49.81 211 ARG B CA 1
ATOM 4828 C C . ARG B 1 211 ? -10.391 -24.891 12.547 1 49.81 211 ARG B C 1
ATOM 4830 O O . ARG B 1 211 ? -10.172 -25.469 11.484 1 49.81 211 ARG B O 1
ATOM 4837 N N . GLY B 1 212 ? -9.461 -24.438 13.312 1 53.44 212 GLY B N 1
ATOM 4838 C CA . GLY B 1 212 ? -8.07 -24.688 12.977 1 53.44 212 GLY B CA 1
ATOM 4839 C C . GLY B 1 212 ? -7.539 -23.734 11.914 1 53.44 212 GLY B C 1
ATOM 4840 O O . GLY B 1 212 ? -6.402 -23.891 11.461 1 53.44 212 GLY B O 1
ATOM 4841 N N . VAL B 1 213 ? -8.516 -22.984 11.32 1 58.56 213 VAL B N 1
ATOM 4842 C CA . VAL B 1 213 ? -7.957 -22.109 10.297 1 58.56 213 VAL B CA 1
ATOM 4843 C C . VAL B 1 213 ? -7.992 -20.656 10.797 1 58.56 213 VAL B C 1
ATOM 4845 O O . VAL B 1 213 ? -9.062 -20.125 11.117 1 58.56 213 VAL B O 1
ATOM 4848 N N . VAL B 1 214 ? -6.934 -20.156 11.32 1 56.66 214 VAL B N 1
ATOM 4849 C CA . VAL B 1 214 ? -6.832 -18.75 11.695 1 56.66 214 VAL B CA 1
ATOM 4850 C C . VAL B 1 214 ? -6.109 -17.969 10.594 1 56.66 214 VAL B C 1
ATOM 4852 O O . VAL B 1 214 ? -5.047 -18.391 10.125 1 56.66 214 VAL B O 1
ATOM 4855 N N . MET B 1 215 ? -6.934 -17.031 10.062 1 66.69 215 MET B N 1
ATOM 4856 C CA . MET B 1 215 ? -6.277 -16.234 9.031 1 66.69 215 MET B CA 1
ATOM 4857 C C . MET B 1 215 ? -5.625 -15 9.641 1 66.69 215 MET B C 1
ATOM 4859 O O . MET B 1 215 ? -6.27 -14.25 10.375 1 66.69 215 MET B O 1
ATOM 4863 N N . ASP B 1 216 ? -4.402 -14.969 9.438 1 67.38 216 ASP B N 1
ATOM 4864 C CA . ASP B 1 216 ? -3.629 -13.797 9.836 1 67.38 216 ASP B CA 1
ATOM 4865 C C . ASP B 1 216 ? -3.871 -12.633 8.883 1 67.38 216 ASP B C 1
ATOM 4867 O O . ASP B 1 216 ? -4.379 -12.828 7.773 1 67.38 216 ASP B O 1
ATOM 4871 N N . ALA B 1 217 ? -3.641 -11.453 9.422 1 75.31 217 ALA B N 1
ATOM 4872 C CA . ALA B 1 217 ? -3.6 -10.266 8.578 1 75.31 217 ALA B CA 1
ATOM 4873 C C . ALA B 1 217 ? -2.615 -10.453 7.422 1 75.31 217 ALA B C 1
ATOM 4875 O O . ALA B 1 217 ? -1.59 -11.117 7.574 1 75.31 217 ALA B O 1
ATOM 4876 N N . PRO B 1 218 ? -3.086 -9.93 6.254 1 80.12 218 PRO B N 1
ATOM 4877 C CA . PRO B 1 218 ? -2.16 -10.07 5.129 1 80.12 218 PRO B CA 1
ATOM 4878 C C . PRO B 1 218 ? -0.831 -9.352 5.363 1 80.12 218 PRO B C 1
ATOM 4880 O O . PRO B 1 218 ? -0.794 -8.32 6.035 1 80.12 218 PRO B O 1
ATOM 4883 N N . PRO B 1 219 ? 0.191 -9.977 4.852 1 76.31 219 PRO B N 1
ATOM 4884 C CA . PRO B 1 219 ? 1.488 -9.305 4.938 1 76.31 219 PRO B CA 1
ATOM 4885 C C . PRO B 1 219 ? 1.486 -7.93 4.27 1 76.31 219 PRO B C 1
ATOM 4887 O O . PRO B 1 219 ? 0.74 -7.707 3.311 1 76.31 219 PRO B O 1
ATOM 4890 N N . SER B 1 220 ? 2.371 -7.086 4.773 1 73.94 220 SER B N 1
ATOM 4891 C CA . SER B 1 220 ? 2.482 -5.723 4.262 1 73.94 220 SER B CA 1
ATOM 4892 C C . SER B 1 220 ? 2.855 -5.719 2.783 1 73.94 220 SER B C 1
ATOM 4894 O O . SER B 1 220 ? 2.441 -4.828 2.037 1 73.94 220 SER B O 1
ATOM 4896 N N . SER B 1 221 ? 3.541 -6.715 2.371 1 77.38 221 SER B N 1
ATOM 4897 C CA . SER B 1 221 ? 3.984 -6.789 0.983 1 77.38 221 SER B CA 1
ATOM 4898 C C . SER B 1 221 ? 2.803 -6.93 0.03 1 77.38 221 SER B C 1
ATOM 4900 O O . SER B 1 221 ? 2.812 -6.367 -1.067 1 77.38 221 SER B O 1
ATOM 4902 N N . LEU B 1 222 ? 1.804 -7.648 0.443 1 83.44 222 LEU B N 1
ATOM 4903 C CA . LEU B 1 222 ? 0.633 -7.852 -0.403 1 83.44 222 LEU B CA 1
ATOM 4904 C C . LEU B 1 222 ? -0.25 -6.605 -0.417 1 83.44 222 LEU B C 1
ATOM 4906 O O . LEU B 1 222 ? -0.904 -6.316 -1.421 1 83.44 222 LEU B O 1
ATOM 4910 N N . ILE B 1 223 ? -0.139 -5.961 0.661 1 77.19 223 ILE B N 1
ATOM 4911 C CA . ILE B 1 223 ? -0.899 -4.719 0.762 1 77.19 223 ILE B CA 1
ATOM 4912 C C . ILE B 1 223 ? -0.283 -3.66 -0.15 1 77.19 223 ILE B C 1
ATOM 4914 O O . ILE B 1 223 ? -0.996 -2.982 -0.894 1 77.19 223 ILE B O 1
ATOM 4918 N N . LYS B 1 224 ? 0.985 -3.666 -0.158 1 77.38 224 LYS B N 1
ATOM 4919 C CA . LYS B 1 224 ? 1.738 -2.66 -0.903 1 77.38 224 LYS B CA 1
ATOM 4920 C C . LYS B 1 224 ? 1.491 -2.789 -2.404 1 77.38 224 LYS B C 1
ATOM 4922 O O . LYS B 1 224 ? 1.525 -1.795 -3.131 1 77.38 224 LYS B O 1
ATOM 4927 N N . ILE B 1 225 ? 1.186 -3.959 -2.771 1 85.94 225 ILE B N 1
ATOM 4928 C CA . ILE B 1 225 ? 1.122 -4.156 -4.215 1 85.94 225 ILE B CA 1
ATOM 4929 C C . ILE B 1 225 ? -0.336 -4.266 -4.656 1 85.94 225 ILE B C 1
ATOM 4931 O O . ILE B 1 225 ? -0.618 -4.52 -5.832 1 85.94 225 ILE B O 1
ATOM 4935 N N . GLY B 1 226 ? -1.237 -4.145 -3.697 1 86.06 226 GLY B N 1
ATOM 4936 C CA . GLY B 1 226 ? -2.641 -4.023 -4.059 1 86.06 226 GLY B CA 1
ATOM 4937 C C . GLY B 1 226 ? -3.387 -5.344 -3.996 1 86.06 226 GLY B C 1
ATOM 4938 O O . GLY B 1 226 ? -4.609 -5.383 -4.168 1 86.06 226 GLY B O 1
ATOM 4939 N N . VAL B 1 227 ? -2.691 -6.402 -3.732 1 89.81 227 VAL B N 1
ATOM 4940 C CA . VAL B 1 227 ? -3.332 -7.711 -3.664 1 89.81 227 VAL B CA 1
ATOM 4941 C C . VAL B 1 227 ? -4.316 -7.746 -2.498 1 89.81 227 VAL B C 1
ATOM 4943 O O . VAL B 1 227 ? -5.418 -8.289 -2.621 1 89.81 227 VAL B O 1
ATOM 4946 N N . ALA B 1 228 ? -3.938 -7.105 -1.394 1 88.25 228 ALA B N 1
ATOM 4947 C CA . ALA B 1 228 ? -4.77 -7.141 -0.192 1 88.25 228 ALA B CA 1
ATOM 4948 C C . ALA B 1 228 ? -5.555 -5.844 -0.033 1 88.25 228 ALA B C 1
ATOM 4950 O O . ALA B 1 228 ? -5.957 -5.484 1.077 1 88.25 228 ALA B O 1
ATOM 4951 N N . ARG B 1 229 ? -5.746 -5.141 -1.048 1 87.19 229 ARG B N 1
ATOM 4952 C CA . ARG B 1 229 ? -6.535 -3.912 -0.998 1 87.19 229 ARG B CA 1
ATOM 4953 C C . ARG B 1 229 ? -7.941 -4.184 -0.476 1 87.19 229 ARG B C 1
ATOM 4955 O O . ARG B 1 229 ? -8.578 -5.164 -0.869 1 87.19 229 ARG B O 1
ATOM 4962 N N . ASP B 1 230 ? -8.539 -3.32 0.376 1 87.31 230 ASP B N 1
ATOM 4963 C CA . ASP B 1 230 ? -9.875 -3.408 0.943 1 87.31 230 ASP B CA 1
ATOM 4964 C C . ASP B 1 230 ? -10.055 -4.695 1.746 1 87.31 230 ASP B C 1
ATOM 4966 O O . ASP B 1 230 ? -11.141 -5.273 1.771 1 87.31 230 ASP B O 1
ATOM 4970 N N . TRP B 1 231 ? -9.008 -5.148 2.275 1 86.25 231 TRP B N 1
ATOM 4971 C CA . TRP B 1 231 ? -9.055 -6.371 3.072 1 86.25 231 TRP B CA 1
ATOM 4972 C C . TRP B 1 231 ? -10.062 -6.242 4.211 1 86.25 231 TRP B C 1
ATOM 4974 O O . TRP B 1 231 ? -10.109 -5.215 4.891 1 86.25 231 TRP B O 1
ATOM 4984 N N . PRO B 1 232 ? -10.836 -7.277 4.375 1 88.25 232 PRO B N 1
ATOM 4985 C CA . PRO B 1 232 ? -10.914 -8.609 3.768 1 88.25 232 PRO B CA 1
ATOM 4986 C C . PRO B 1 232 ? -12.094 -8.766 2.818 1 88.25 232 PRO B C 1
ATOM 4988 O O . PRO B 1 232 ? -12.555 -9.883 2.566 1 88.25 232 PRO B O 1
ATOM 4991 N N . ASP B 1 233 ? -12.508 -7.75 2.301 1 90.25 233 ASP B N 1
ATOM 4992 C CA . ASP B 1 233 ? -13.727 -7.695 1.501 1 90.25 233 ASP B CA 1
ATOM 4993 C C . ASP B 1 233 ? -13.68 -8.703 0.354 1 90.25 233 ASP B C 1
ATOM 4995 O O . ASP B 1 233 ? -12.672 -8.789 -0.356 1 90.25 233 ASP B O 1
ATOM 4999 N N . ALA B 1 234 ? -14.727 -9.531 0.227 1 94.81 234 ALA B N 1
ATOM 5000 C CA . ALA B 1 234 ? -15.016 -10.43 -0.887 1 94.81 234 ALA B CA 1
ATOM 5001 C C . ALA B 1 234 ? -13.898 -11.453 -1.076 1 94.81 234 ALA B C 1
ATOM 5003 O O . ALA B 1 234 ? -13.492 -11.734 -2.205 1 94.81 234 ALA B O 1
ATOM 5004 N N . ARG B 1 235 ? -13.383 -11.984 -0.102 1 94.56 235 ARG B N 1
ATOM 5005 C CA . ARG B 1 235 ? -12.414 -13.07 -0.072 1 94.56 235 ARG B CA 1
ATOM 5006 C C . ARG B 1 235 ? -12.938 -14.25 0.739 1 94.56 235 ARG B C 1
ATOM 5008 O O . ARG B 1 235 ? -13.648 -14.062 1.727 1 94.56 235 ARG B O 1
ATOM 5015 N N . ALA B 1 236 ? -12.57 -15.445 0.264 1 95 236 ALA B N 1
ATOM 5016 C CA . ALA B 1 236 ? -13.188 -16.594 0.925 1 95 236 ALA B CA 1
ATOM 5017 C C . ALA B 1 236 ? -12.297 -17.828 0.803 1 95 236 ALA B C 1
ATOM 5019 O O . ALA B 1 236 ? -11.344 -17.844 0.02 1 95 236 ALA B O 1
ATOM 5020 N N . LEU B 1 237 ? -12.578 -18.766 1.649 1 94.38 237 LEU B N 1
ATOM 5021 C CA . LEU B 1 237 ? -11.984 -20.094 1.649 1 94.38 237 LEU B CA 1
ATOM 5022 C C . LEU B 1 237 ? -13.062 -21.172 1.687 1 94.38 237 LEU B C 1
ATOM 5024 O O . LEU B 1 237 ? -13.953 -21.125 2.543 1 94.38 237 LEU B O 1
ATOM 5028 N N . TRP B 1 238 ? -13.062 -22 0.732 1 95.75 238 TRP B N 1
ATOM 5029 C CA . TRP B 1 238 ? -13.945 -23.156 0.74 1 95.75 238 TRP B CA 1
ATOM 5030 C C . TRP B 1 238 ? -13.188 -24.422 1.144 1 95.75 238 TRP B C 1
ATOM 5032 O O . TRP B 1 238 ? -12.094 -24.688 0.627 1 95.75 238 TRP B O 1
ATOM 5042 N N . LEU B 1 239 ? -13.789 -25.172 2.043 1 93.81 239 LEU B N 1
ATOM 5043 C CA . LEU B 1 239 ? -13.188 -26.406 2.527 1 93.81 239 LEU B CA 1
ATOM 5044 C C . LEU B 1 239 ? -14.133 -27.594 2.314 1 93.81 239 LEU B C 1
ATOM 5046 O O . LEU B 1 239 ? -15.32 -27.516 2.637 1 93.81 239 LEU B O 1
ATOM 5050 N N . SER B 1 240 ? -13.516 -28.625 1.745 1 94.75 240 SER B N 1
ATOM 5051 C CA . SER B 1 240 ? -14.305 -29.844 1.661 1 94.75 240 SER B CA 1
ATOM 5052 C C . SER B 1 240 ? -14.469 -30.5 3.033 1 94.75 240 SER B C 1
ATOM 5054 O O . SER B 1 240 ? -13.586 -30.391 3.889 1 94.75 240 SER B O 1
ATOM 5056 N N . LYS B 1 241 ? -15.516 -31.156 3.234 1 93.56 241 LYS B N 1
ATOM 5057 C CA . LYS B 1 241 ? -15.82 -31.797 4.516 1 93.56 241 LYS B CA 1
ATOM 5058 C C . LYS B 1 241 ? -14.766 -32.844 4.875 1 93.56 241 LYS B C 1
ATOM 5060 O O . LYS B 1 241 ? -14.398 -32.969 6.043 1 93.56 241 LYS B O 1
ATOM 5065 N N . ASP B 1 242 ? -14.305 -33.531 3.908 1 92 242 ASP B N 1
ATOM 5066 C CA . ASP B 1 242 ? -13.344 -34.594 4.164 1 92 242 ASP B CA 1
ATOM 5067 C C . ASP B 1 242 ? -11.922 -34.031 4.297 1 92 242 ASP B C 1
ATOM 5069 O O . ASP B 1 242 ? -10.977 -34.781 4.531 1 92 242 ASP B O 1
ATOM 5073 N N . GLY B 1 243 ? -11.75 -32.75 4.062 1 91.44 243 GLY B N 1
ATOM 5074 C CA . GLY B 1 243 ? -10.477 -32.094 4.285 1 91.44 243 GLY B CA 1
ATOM 5075 C C . GLY B 1 243 ? -9.492 -32.312 3.148 1 91.44 243 GLY B C 1
ATOM 5076 O O . GLY B 1 243 ? -8.328 -31.906 3.248 1 91.44 243 GLY B O 1
ATOM 5077 N N . THR B 1 244 ? -9.906 -32.812 2.023 1 92.44 244 THR B N 1
ATOM 5078 C CA . THR B 1 244 ? -8.992 -33.188 0.952 1 92.44 244 THR B CA 1
ATOM 5079 C C . THR B 1 244 ? -8.789 -32 -0.019 1 92.44 244 THR B C 1
ATOM 5081 O O . THR B 1 244 ? -7.82 -31.984 -0.778 1 92.44 244 THR B O 1
ATOM 5084 N N . LEU B 1 245 ? -9.758 -31.094 0.029 1 96.62 245 LEU B N 1
ATOM 5085 C CA . LEU B 1 245 ? -9.672 -30.016 -0.945 1 96.62 245 LEU B CA 1
ATOM 5086 C C . LEU B 1 245 ? -9.992 -28.672 -0.293 1 96.62 245 LEU B C 1
ATOM 5088 O O . LEU B 1 245 ? -10.938 -28.562 0.49 1 96.62 245 LEU B O 1
ATOM 5092 N N . ALA B 1 246 ? -9.18 -27.719 -0.52 1 96.56 246 ALA B N 1
ATOM 5093 C CA . ALA B 1 246 ? -9.406 -26.328 -0.161 1 96.56 246 ALA B CA 1
ATOM 5094 C C . ALA B 1 246 ? -9.367 -25.422 -1.396 1 96.56 246 ALA B C 1
ATOM 5096 O O . ALA B 1 246 ? -8.547 -25.625 -2.293 1 96.56 246 ALA B O 1
ATOM 5097 N N . VAL B 1 247 ? -10.281 -24.516 -1.503 1 97.38 247 VAL B N 1
ATOM 5098 C CA . VAL B 1 247 ? -10.305 -23.578 -2.611 1 97.38 247 VAL B CA 1
ATOM 5099 C C . VAL B 1 247 ? -10.25 -22.141 -2.072 1 97.38 247 VAL B C 1
ATOM 5101 O O . VAL B 1 247 ? -11.172 -21.703 -1.391 1 97.38 247 VAL B O 1
ATOM 5104 N N . TRP B 1 248 ? -9.188 -21.5 -2.385 1 95.81 248 TRP B N 1
ATOM 5105 C CA . TRP B 1 248 ? -9.039 -20.078 -2.043 1 95.81 248 TRP B CA 1
ATOM 5106 C C . TRP B 1 248 ? -9.617 -19.203 -3.143 1 95.81 248 TRP B C 1
ATOM 5108 O O . TRP B 1 248 ? -9.383 -19.438 -4.328 1 95.81 248 TRP B O 1
ATOM 5118 N N . VAL B 1 249 ? -10.359 -18.156 -2.703 1 97.25 249 VAL B N 1
ATOM 5119 C CA . VAL B 1 249 ? -10.992 -17.25 -3.654 1 97.25 249 VAL B CA 1
ATOM 5120 C C . VAL B 1 249 ? -10.516 -15.82 -3.41 1 97.25 249 VAL B C 1
ATOM 5122 O O . VAL B 1 249 ? -10.656 -15.289 -2.307 1 97.25 249 VAL B O 1
ATOM 5125 N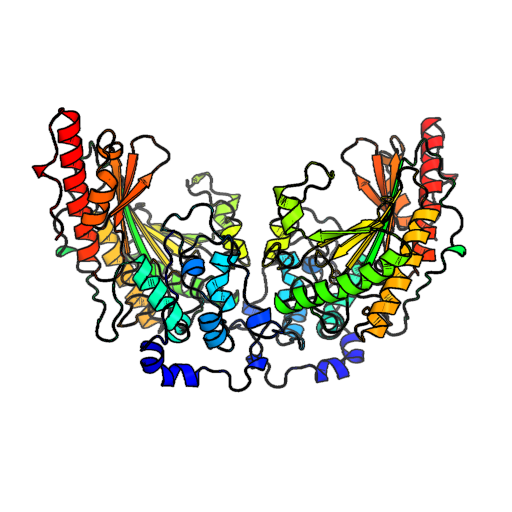 N . ASN B 1 250 ? -10.008 -15.141 -4.398 1 96.06 250 ASN B N 1
ATOM 5126 C CA . ASN B 1 250 ? -9.617 -13.734 -4.406 1 96.06 250 ASN B CA 1
ATOM 5127 C C . ASN B 1 250 ? -8.477 -13.461 -3.436 1 96.06 250 ASN B C 1
ATOM 5129 O O . ASN B 1 250 ? -8.516 -12.484 -2.682 1 96.06 250 ASN B O 1
ATOM 5133 N N . MET B 1 251 ? -7.547 -14.297 -3.432 1 92.5 251 MET B N 1
ATOM 5134 C CA . MET B 1 251 ? -6.312 -14.094 -2.678 1 92.5 251 MET B CA 1
ATOM 5135 C C . MET B 1 251 ? -5.172 -13.672 -3.598 1 92.5 251 MET B C 1
ATOM 5137 O O . MET B 1 251 ? -5.281 -12.664 -4.305 1 92.5 251 MET B O 1
ATOM 5141 N N . GLU B 1 252 ? -4.188 -14.414 -3.75 1 90.44 252 GLU B N 1
ATOM 5142 C CA . GLU B 1 252 ? -3.098 -14.062 -4.656 1 90.44 252 GLU B CA 1
ATOM 5143 C C . GLU B 1 252 ? -3.5 -14.273 -6.113 1 90.44 252 GLU B C 1
ATOM 5145 O O . GLU B 1 252 ? -2.902 -13.688 -7.02 1 90.44 252 GLU B O 1
ATOM 5150 N N . ASP B 1 253 ? -4.48 -15.086 -6.309 1 93.94 253 ASP B N 1
ATOM 5151 C CA . ASP B 1 253 ? -5.125 -15.32 -7.598 1 93.94 253 ASP B CA 1
ATOM 5152 C C . ASP B 1 253 ? -6.645 -15.359 -7.453 1 93.94 253 ASP B C 1
ATOM 5154 O O . ASP B 1 253 ? -7.168 -15.289 -6.344 1 93.94 253 ASP B O 1
ATOM 5158 N N . HIS B 1 254 ? -7.344 -15.43 -8.633 1 97.69 254 HIS B N 1
ATOM 5159 C CA . HIS B 1 254 ? -8.797 -15.539 -8.539 1 97.69 254 HIS B CA 1
ATOM 5160 C C . HIS B 1 254 ? -9.203 -16.812 -7.805 1 97.69 254 HIS B C 1
ATOM 5162 O O . HIS B 1 254 ? -10.039 -16.766 -6.898 1 97.69 254 HIS B O 1
ATOM 5168 N N . LEU B 1 255 ? -8.602 -17.906 -8.25 1 98.19 255 LEU B N 1
ATOM 5169 C CA . LEU B 1 255 ? -8.852 -19.203 -7.629 1 98.19 255 LEU B CA 1
ATOM 5170 C C . LEU B 1 255 ? -7.551 -19.953 -7.395 1 98.19 255 LEU B C 1
ATOM 5172 O O . LEU B 1 255 ? -6.652 -19.938 -8.242 1 98.19 255 LEU B O 1
ATOM 5176 N N . LYS B 1 256 ? -7.473 -20.547 -6.273 1 97.81 256 LYS B N 1
ATOM 5177 C CA . LYS B 1 256 ? -6.395 -21.5 -5.988 1 97.81 256 LYS B CA 1
ATOM 5178 C C . LYS B 1 256 ? -6.93 -22.75 -5.301 1 97.81 256 LYS B C 1
ATOM 5180 O O . LYS B 1 256 ? -7.465 -22.672 -4.191 1 97.81 256 LYS B O 1
ATOM 5185 N N . LEU B 1 257 ? -6.828 -23.812 -5.973 1 98 257 LEU B N 1
ATOM 5186 C CA . LEU B 1 257 ? -7.215 -25.094 -5.406 1 98 257 LEU B CA 1
ATOM 5187 C C . LEU B 1 257 ? -6.016 -25.797 -4.766 1 98 257 LEU B C 1
ATOM 5189 O O . LEU B 1 257 ? -4.918 -25.797 -5.332 1 98 257 LEU B O 1
ATOM 5193 N N . VAL B 1 258 ? -6.215 -26.328 -3.633 1 97.81 258 VAL B N 1
ATOM 5194 C CA . VAL B 1 258 ? -5.156 -27.016 -2.895 1 97.81 258 VAL B CA 1
ATOM 5195 C C . VAL B 1 258 ? -5.66 -28.375 -2.41 1 97.81 258 VAL B C 1
ATOM 5197 O O . VAL B 1 258 ? -6.676 -28.453 -1.717 1 97.81 258 VAL B O 1
ATOM 5200 N N . SER B 1 259 ? -5.047 -29.391 -2.779 1 98.19 259 SER B N 1
ATOM 5201 C CA . SER B 1 259 ? -5.285 -30.719 -2.232 1 98.19 259 SER B CA 1
ATOM 5202 C C . SER B 1 259 ? -4.125 -31.172 -1.354 1 98.19 259 SER B C 1
ATOM 5204 O O . SER B 1 259 ? -2.971 -31.172 -1.785 1 98.19 259 SER B O 1
ATOM 5206 N N . TYR B 1 260 ? -4.418 -31.547 -0.203 1 96.62 260 TYR B N 1
ATOM 5207 C CA . TYR B 1 260 ? -3.41 -31.953 0.769 1 96.62 260 TYR B CA 1
ATOM 5208 C C . TYR B 1 260 ? -3.654 -33.375 1.229 1 96.62 260 TYR B C 1
ATOM 5210 O O . TYR B 1 260 ? -4.801 -33.812 1.422 1 96.62 260 TYR B O 1
ATOM 5218 N N . ARG B 1 261 ? -2.566 -34.125 1.358 1 96 261 ARG B N 1
ATOM 5219 C CA . ARG B 1 261 ? -2.617 -35.469 1.891 1 96 261 ARG B CA 1
ATOM 5220 C C . ARG B 1 261 ? -1.54 -35.688 2.949 1 96 261 ARG B C 1
ATOM 5222 O O . ARG B 1 261 ? -0.356 -35.469 2.695 1 96 261 ARG B O 1
ATOM 5229 N N . SER B 1 262 ? -1.917 -36.219 4.094 1 95.06 262 SER B N 1
ATOM 5230 C CA . SER B 1 262 ? -0.985 -36.469 5.188 1 95.06 262 SER B CA 1
ATOM 5231 C C . SER B 1 262 ? -0.247 -37.812 4.996 1 95.06 262 SER B C 1
ATOM 5233 O O . SER B 1 262 ? 0.747 -38.062 5.676 1 95.06 262 SER B O 1
ATOM 5235 N N . ASP B 1 263 ? -0.714 -38.594 4.066 1 95.69 263 ASP B N 1
ATOM 5236 C CA . ASP B 1 263 ? -0.065 -39.906 3.822 1 95.69 263 ASP B CA 1
ATOM 5237 C C . ASP B 1 263 ? 0.88 -39.812 2.625 1 95.69 263 ASP B C 1
ATOM 5239 O O . ASP B 1 263 ? 1.319 -40.844 2.104 1 95.69 263 ASP B O 1
ATOM 5243 N N . ALA B 1 264 ? 1.083 -38.688 2.082 1 96.75 264 ALA B N 1
ATOM 5244 C CA . ALA B 1 264 ? 2.006 -38.406 0.986 1 96.75 264 ALA B CA 1
ATOM 5245 C C . ALA B 1 264 ? 1.585 -39.125 -0.291 1 96.75 264 ALA B C 1
ATOM 5247 O O . ALA B 1 264 ? 2.42 -39.406 -1.15 1 96.75 264 ALA B O 1
ATOM 5248 N N . CYS B 1 265 ? 0.332 -39.438 -0.39 1 97.69 265 CYS B N 1
ATOM 5249 C CA . CYS B 1 265 ? -0.159 -40.031 -1.626 1 97.69 265 CYS B CA 1
ATOM 5250 C C . CYS B 1 265 ? -0.381 -38.969 -2.697 1 97.69 265 CYS B C 1
ATOM 5252 O O . CYS B 1 265 ? -1.502 -38.469 -2.881 1 97.69 265 CYS B O 1
ATOM 5254 N N . LEU B 1 266 ? 0.6 -38.719 -3.482 1 98.25 266 LEU B N 1
ATOM 5255 C CA . LEU B 1 266 ? 0.58 -37.656 -4.484 1 98.25 266 LEU B CA 1
ATOM 5256 C C . LEU B 1 266 ? -0.408 -38 -5.602 1 98.25 266 LEU B C 1
ATOM 5258 O O . LEU B 1 266 ? -1.027 -37.094 -6.168 1 98.25 266 LEU B O 1
ATOM 5262 N N . GLN B 1 267 ? -0.528 -39.219 -5.902 1 98.06 267 GLN B N 1
ATOM 5263 C CA . GLN B 1 267 ? -1.456 -39.656 -6.945 1 98.06 267 GLN B CA 1
ATOM 5264 C C . GLN B 1 267 ? -2.885 -39.25 -6.617 1 98.06 267 GLN B C 1
ATOM 5266 O O . GLN B 1 267 ? -3.592 -38.719 -7.473 1 98.06 267 GLN B O 1
ATOM 5271 N N . GLU B 1 268 ? -3.301 -39.438 -5.402 1 97.69 268 GLU B N 1
ATOM 5272 C CA . GLU B 1 268 ? -4.652 -39.094 -4.98 1 97.69 268 GLU B CA 1
ATOM 5273 C C . GLU B 1 268 ? -4.84 -37.562 -4.922 1 97.69 268 GLU B C 1
ATOM 5275 O O . GLU B 1 268 ? -5.91 -37.062 -5.25 1 97.69 268 GLU B O 1
ATOM 5280 N N . ALA B 1 269 ? -3.891 -36.938 -4.422 1 98.19 269 ALA B N 1
ATOM 5281 C CA . ALA B 1 269 ? -3.959 -35.469 -4.387 1 98.19 269 ALA B CA 1
ATOM 5282 C C . ALA B 1 269 ? -4.09 -34.875 -5.789 1 98.19 269 ALA B C 1
ATOM 5284 O O . ALA B 1 269 ? -4.898 -34 -6.023 1 98.19 269 ALA B O 1
ATOM 5285 N N . PHE B 1 270 ? -3.295 -35.438 -6.711 1 98.56 270 PHE B N 1
ATOM 5286 C CA . PHE B 1 270 ? -3.328 -35 -8.102 1 98.56 270 PHE B CA 1
ATOM 5287 C C . PHE B 1 270 ? -4.688 -35.281 -8.727 1 98.56 270 PHE B C 1
ATOM 5289 O O . PHE B 1 270 ? -5.25 -34.438 -9.414 1 98.56 270 PHE B O 1
ATOM 5296 N N . LYS B 1 271 ? -5.172 -36.406 -8.461 1 98 271 LYS B N 1
ATOM 5297 C CA . LYS B 1 271 ? -6.496 -36.781 -8.953 1 98 271 LYS B CA 1
ATOM 5298 C C . LYS B 1 271 ? -7.559 -35.812 -8.445 1 98 271 LYS B C 1
ATOM 5300 O O . LYS B 1 271 ? -8.414 -35.375 -9.211 1 98 271 LYS B O 1
ATOM 5305 N N . THR B 1 272 ? -7.508 -35.531 -7.172 1 97.38 272 THR B N 1
ATOM 5306 C CA . THR B 1 272 ? -8.469 -34.625 -6.566 1 97.38 272 THR B CA 1
ATOM 5307 C C . THR B 1 272 ? -8.461 -33.25 -7.277 1 97.38 272 THR B C 1
ATOM 5309 O O . THR B 1 272 ? -9.516 -32.719 -7.586 1 97.38 272 THR B O 1
ATOM 5312 N N . ILE B 1 273 ? -7.324 -32.75 -7.559 1 98.06 273 ILE B N 1
ATOM 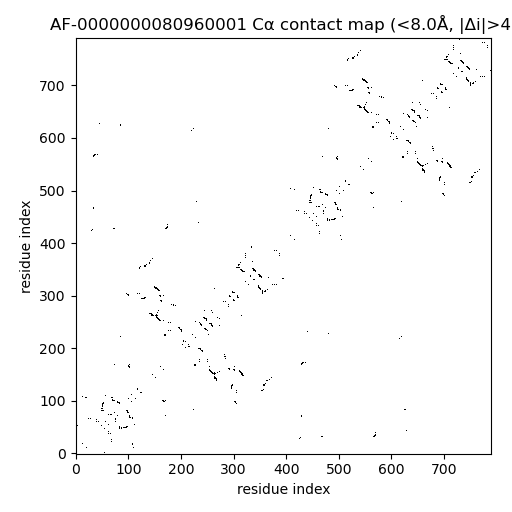5313 C CA . ILE B 1 273 ? -7.18 -31.453 -8.242 1 98.06 273 ILE B CA 1
ATOM 5314 C C . ILE B 1 273 ? -7.723 -31.562 -9.664 1 98.06 273 ILE B C 1
ATOM 5316 O O . ILE B 1 273 ? -8.5 -30.719 -10.102 1 98.06 273 ILE B O 1
ATOM 5320 N N . CYS B 1 274 ? -7.32 -32.594 -10.391 1 97.19 274 CYS B N 1
ATOM 5321 C CA . CYS B 1 274 ? -7.719 -32.75 -11.781 1 97.19 274 CYS B CA 1
ATOM 5322 C C . CYS B 1 274 ? -9.234 -32.812 -11.914 1 97.19 274 CYS B C 1
ATOM 5324 O O . CYS B 1 274 ? -9.82 -32.094 -12.742 1 97.19 274 CYS B O 1
ATOM 5326 N N . VAL B 1 275 ? -9.828 -33.562 -11.086 1 96.62 275 VAL B N 1
ATOM 5327 C CA . VAL B 1 275 ? -11.266 -33.781 -11.156 1 96.62 275 VAL B CA 1
ATOM 5328 C C . VAL B 1 275 ? -12 -32.469 -10.844 1 96.62 275 VAL B C 1
ATOM 5330 O O . VAL B 1 275 ? -12.898 -32.062 -11.578 1 96.62 275 VAL B O 1
ATOM 5333 N N . ASN B 1 276 ? -11.594 -31.859 -9.82 1 96.88 276 ASN B N 1
ATOM 5334 C CA . ASN B 1 276 ? -12.367 -30.734 -9.32 1 96.88 276 ASN B CA 1
ATOM 5335 C C . ASN B 1 276 ? -12.094 -29.469 -10.133 1 96.88 276 ASN B C 1
ATOM 5337 O O . ASN B 1 276 ? -12.984 -28.625 -10.297 1 96.88 276 ASN B O 1
ATOM 5341 N N . VAL B 1 277 ? -10.891 -29.297 -10.641 1 96.75 277 VAL B N 1
ATOM 5342 C CA . VAL B 1 277 ? -10.609 -28.125 -11.477 1 96.75 277 VAL B CA 1
ATOM 5343 C C . VAL B 1 277 ? -11.43 -28.203 -12.758 1 96.75 277 VAL B C 1
ATOM 5345 O O . VAL B 1 277 ? -11.953 -27.188 -13.234 1 96.75 277 VAL B O 1
ATOM 5348 N N . LEU B 1 278 ? -11.555 -29.391 -13.344 1 95.12 278 LEU B N 1
ATOM 5349 C CA . LEU B 1 278 ? -12.336 -29.562 -14.562 1 95.12 278 LEU B CA 1
ATOM 5350 C C . LEU B 1 278 ? -13.82 -29.312 -14.305 1 95.12 278 LEU B C 1
ATOM 5352 O O . LEU B 1 278 ? -14.508 -28.734 -15.141 1 95.12 278 LEU B O 1
ATOM 5356 N N . LYS B 1 279 ? -14.289 -29.75 -13.18 1 95.56 279 LYS B N 1
ATOM 5357 C CA . LYS B 1 279 ? -15.68 -29.484 -12.82 1 95.56 279 LYS B CA 1
ATOM 5358 C C . LYS B 1 279 ? -15.945 -28 -12.703 1 95.56 279 LYS B C 1
ATOM 5360 O O . LYS B 1 279 ? -16.953 -27.5 -13.195 1 95.56 279 LYS B O 1
ATOM 5365 N N . MET B 1 280 ? -15.07 -27.344 -12.031 1 96.5 280 MET B N 1
ATOM 5366 C CA . MET B 1 280 ? -15.219 -25.891 -11.891 1 96.5 280 MET B CA 1
ATOM 5367 C C . MET B 1 280 ? -15.133 -25.203 -13.242 1 96.5 280 MET B C 1
ATOM 5369 O O . MET B 1 280 ? -15.883 -24.266 -13.516 1 96.5 280 MET B O 1
ATOM 5373 N N . GLU B 1 281 ? -14.18 -25.625 -14.031 1 95.56 281 GLU B N 1
ATOM 5374 C CA . GLU B 1 281 ? -14.016 -25.047 -15.367 1 95.56 281 GLU B CA 1
ATOM 5375 C C . GLU B 1 281 ? -15.32 -25.125 -16.156 1 95.56 281 GLU B C 1
ATOM 5377 O O . GLU B 1 281 ? -15.68 -24.172 -16.859 1 95.56 281 GLU B O 1
ATOM 5382 N N . ALA B 1 282 ? -16.016 -26.203 -16.078 1 94.44 282 ALA B N 1
ATOM 5383 C CA . ALA B 1 282 ? -17.281 -26.391 -16.781 1 94.44 282 ALA B CA 1
ATOM 5384 C C . ALA B 1 282 ? -18.312 -25.344 -16.359 1 94.44 282 ALA B C 1
ATOM 5386 O O . ALA B 1 282 ? -19.047 -24.812 -17.188 1 94.44 28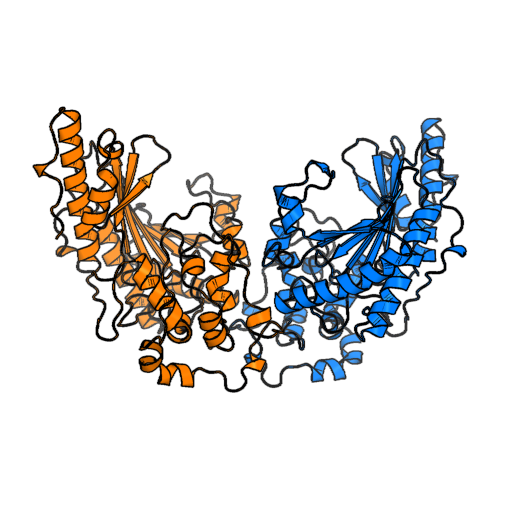2 ALA B O 1
ATOM 5387 N N . VAL B 1 283 ? -18.344 -25.078 -15.102 1 95.81 283 VAL B N 1
ATOM 5388 C CA . VAL B 1 283 ? -19.297 -24.094 -14.586 1 95.81 283 VAL B CA 1
ATOM 5389 C C . VAL B 1 283 ? -18.922 -22.703 -15.102 1 95.81 283 VAL B C 1
ATOM 5391 O O . VAL B 1 283 ? -19.797 -21.953 -15.539 1 95.81 283 VAL B O 1
ATOM 5394 N N . TYR B 1 284 ? -17.672 -22.375 -15.055 1 96.25 284 TYR B N 1
ATOM 5395 C CA . TYR B 1 284 ? -17.219 -21.062 -15.508 1 96.25 284 TYR B CA 1
ATOM 5396 C C . TYR B 1 284 ? -17.469 -20.891 -17 1 96.25 284 TYR B C 1
ATOM 5398 O O . TYR B 1 284 ? -17.859 -19.797 -17.453 1 96.25 284 TYR B O 1
ATOM 5406 N N . ASN B 1 285 ? -17.266 -21.938 -17.781 1 94.56 285 ASN B N 1
ATOM 5407 C CA . ASN B 1 285 ? -17.578 -21.891 -19.203 1 94.56 285 ASN B CA 1
ATOM 5408 C C . ASN B 1 285 ? -19.062 -21.641 -19.438 1 94.56 285 ASN B C 1
ATOM 5410 O O . ASN B 1 285 ? -19.438 -20.844 -20.297 1 94.56 285 ASN B O 1
ATOM 5414 N N . LYS B 1 286 ? -19.859 -22.312 -18.688 1 94.94 286 LYS B N 1
ATOM 5415 C CA . LYS B 1 286 ? -21.297 -22.156 -18.797 1 94.94 286 LYS B CA 1
ATOM 5416 C C . LYS B 1 286 ? -21.734 -20.734 -18.484 1 94.94 286 LYS B C 1
ATOM 5418 O O . LYS B 1 286 ? -22.672 -20.219 -19.078 1 94.94 286 LYS B O 1
ATOM 5423 N N . ARG B 1 287 ? -21.016 -20.156 -17.594 1 93.94 287 ARG B N 1
ATOM 5424 C CA . ARG B 1 287 ? -21.328 -18.797 -17.172 1 93.94 287 ARG B CA 1
ATOM 5425 C C . ARG B 1 287 ? -20.641 -17.766 -18.078 1 93.94 287 ARG B C 1
ATOM 5427 O O . ARG B 1 287 ? -20.703 -16.562 -17.812 1 93.94 287 ARG B O 1
ATOM 5434 N N . ARG B 1 288 ? -19.859 -18.188 -19.094 1 92.38 288 ARG B N 1
ATOM 5435 C CA . ARG B 1 288 ? -19.219 -17.375 -20.125 1 92.38 288 ARG B CA 1
ATOM 5436 C C . ARG B 1 288 ? -18.078 -16.547 -19.531 1 92.38 288 ARG B C 1
ATOM 5438 O O . ARG B 1 288 ? -17.859 -15.406 -19.953 1 92.38 288 ARG B O 1
ATOM 5445 N N . HIS B 1 289 ? -17.531 -17.047 -18.531 1 94.31 289 HIS B N 1
ATOM 5446 C CA . HIS B 1 289 ? -16.297 -16.531 -17.938 1 94.31 289 HIS B CA 1
ATOM 5447 C C . HIS B 1 289 ? -15.258 -17.641 -17.781 1 94.31 289 HIS B C 1
ATOM 5449 O O . HIS B 1 289 ? -14.922 -18.016 -16.641 1 94.31 289 HIS B O 1
ATOM 5455 N N . PRO B 1 290 ? -14.742 -18.031 -18.844 1 95.06 290 PRO B N 1
ATOM 5456 C CA . PRO B 1 290 ? -13.812 -19.172 -18.781 1 95.06 290 PRO B CA 1
ATOM 5457 C C . PRO B 1 290 ? -12.5 -18.812 -18.094 1 95.06 290 PRO B C 1
ATOM 5459 O O . PRO B 1 290 ? -12.18 -17.641 -17.906 1 95.06 290 PRO B O 1
ATOM 5462 N N . PHE B 1 291 ? -11.797 -19.891 -17.656 1 95.88 291 PHE B N 1
ATOM 5463 C CA . PHE B 1 291 ? -10.414 -19.703 -17.25 1 95.88 291 PHE B CA 1
ATOM 5464 C C . PHE B 1 291 ? -9.578 -19.141 -18.406 1 95.88 291 PHE B C 1
ATOM 5466 O O . PHE B 1 291 ? -9.852 -19.438 -19.562 1 95.88 291 PHE B O 1
ATOM 5473 N N . ILE B 1 292 ? -8.555 -18.391 -18.078 1 93 292 ILE B N 1
ATOM 5474 C CA . ILE B 1 292 ? -7.789 -17.703 -19.109 1 93 292 ILE B CA 1
ATOM 5475 C C . ILE B 1 292 ? -6.691 -18.625 -19.641 1 93 292 ILE B C 1
ATOM 5477 O O . ILE B 1 292 ? -5.828 -19.062 -18.875 1 93 292 ILE B O 1
ATOM 5481 N N . TRP B 1 293 ? -6.773 -18.859 -20.938 1 91.25 293 TRP B N 1
ATOM 5482 C CA . TRP B 1 293 ? -5.785 -19.672 -21.625 1 91.25 293 TRP B CA 1
ATOM 5483 C C . TRP B 1 293 ? -5.156 -18.906 -22.781 1 91.25 293 TRP B C 1
ATOM 5485 O O . TRP B 1 293 ? -5.855 -18.266 -23.578 1 91.25 293 TRP 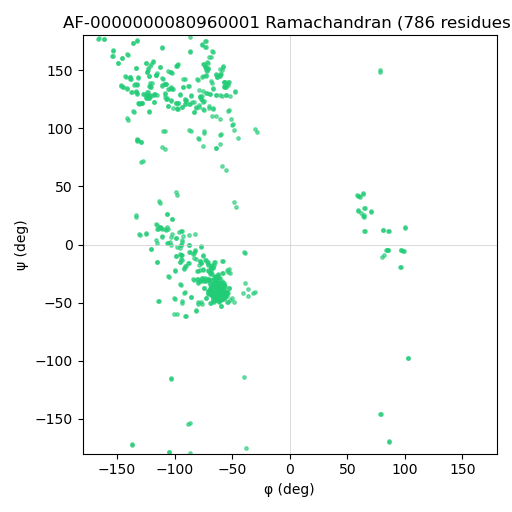B O 1
ATOM 5495 N N . LYS B 1 294 ? -3.859 -18.922 -22.766 1 81.5 294 LYS B N 1
ATOM 5496 C CA . LYS B 1 294 ? -3.098 -18.406 -23.906 1 81.5 294 LYS B CA 1
ATOM 5497 C C . LYS B 1 294 ? -2.244 -19.516 -24.531 1 81.5 294 LYS B C 1
ATOM 5499 O O . LYS B 1 294 ? -1.446 -20.156 -23.844 1 81.5 294 LYS B O 1
ATOM 5504 N N . PRO B 1 295 ? -2.326 -19.688 -25.781 1 81.56 295 PRO B N 1
ATOM 5505 C CA . PRO B 1 295 ? -1.669 -20.828 -26.422 1 81.56 295 PRO B CA 1
ATOM 5506 C C . PRO B 1 295 ? -0.175 -20.891 -26.125 1 81.56 295 PRO B C 1
ATOM 5508 O O . PRO B 1 295 ? 0.361 -21.984 -25.875 1 81.56 295 PRO B O 1
ATOM 5511 N N . HIS B 1 296 ? 0.519 -19.859 -26.109 1 79.25 296 HIS B N 1
ATOM 5512 C CA . HIS B 1 296 ? 1.968 -19.906 -25.938 1 79.25 296 HIS B CA 1
ATOM 5513 C C . HIS B 1 296 ? 2.354 -19.891 -24.469 1 79.25 296 HIS B C 1
ATOM 5515 O O . HIS B 1 296 ? 3.477 -20.25 -24.109 1 79.25 296 HIS B O 1
ATOM 5521 N N . LEU B 1 297 ? 1.4 -19.5 -23.562 1 87.44 297 LEU B N 1
ATOM 5522 C CA . LEU B 1 297 ? 1.74 -19.391 -22.141 1 87.44 297 LEU B CA 1
ATOM 5523 C C . LEU B 1 297 ? 0.965 -20.406 -21.312 1 87.44 297 LEU B C 1
ATOM 5525 O O . LEU B 1 297 ? 1.312 -20.672 -20.156 1 87.44 297 LEU B O 1
ATOM 5529 N N . GLY B 1 298 ? -0.118 -20.984 -21.953 1 90.88 298 GLY B N 1
ATOM 5530 C CA . GLY B 1 298 ? -0.979 -21.844 -21.172 1 90.88 298 GLY B CA 1
ATOM 5531 C C . GLY B 1 298 ? -1.951 -21.094 -20.297 1 90.88 298 GLY B C 1
ATOM 5532 O O . GLY B 1 298 ? -2.527 -20.094 -20.719 1 90.88 298 GLY B O 1
ATOM 5533 N N . TRP B 1 299 ? -2.172 -21.703 -19.188 1 93.06 299 TRP B N 1
ATOM 5534 C CA . TRP B 1 299 ? -2.994 -21 -18.203 1 93.06 299 TRP B CA 1
ATOM 5535 C C . TRP B 1 299 ? -2.256 -19.797 -17.625 1 93.06 299 TRP B C 1
ATOM 5537 O O . TRP B 1 299 ? -1.103 -19.906 -17.203 1 93.06 299 TRP B O 1
ATOM 5547 N N . VAL B 1 300 ? -3.01 -18.672 -17.672 1 92 300 VAL B N 1
ATOM 5548 C CA . VAL B 1 300 ? -2.352 -17.438 -17.25 1 92 300 VAL B CA 1
ATOM 5549 C C . VAL B 1 300 ? -2.914 -16.984 -15.906 1 92 300 VAL B C 1
ATOM 5551 O O . VAL B 1 300 ? -4.117 -17.078 -15.664 1 92 300 VAL B O 1
ATOM 5554 N N . ILE B 1 301 ? -2.037 -16.531 -15.031 1 94.06 301 ILE B N 1
ATOM 5555 C CA . ILE B 1 301 ? -2.379 -15.953 -13.734 1 94.06 301 ILE B CA 1
ATOM 5556 C C . ILE B 1 301 ? -1.529 -14.703 -13.484 1 94.06 301 ILE B C 1
ATOM 5558 O O . ILE B 1 301 ? -0.876 -14.195 -14.398 1 94.06 301 ILE B O 1
ATOM 5562 N N . SER B 1 302 ? -1.572 -14.133 -12.336 1 94.62 302 SER B N 1
ATOM 5563 C CA . SER B 1 302 ? -0.891 -12.883 -12.031 1 94.62 302 SER B CA 1
ATOM 5564 C C . SER B 1 302 ? 0.624 -13.047 -12.086 1 94.62 302 SER B C 1
ATOM 5566 O O . SER B 1 302 ? 1.33 -12.18 -12.609 1 94.62 302 SER B O 1
ATOM 5568 N N . SER B 1 303 ? 1.126 -14.148 -11.57 1 94.62 303 SER B N 1
ATOM 5569 C CA . SER B 1 303 ? 2.568 -14.352 -11.469 1 94.62 303 SER B CA 1
ATOM 5570 C C . SER B 1 303 ? 3.123 -15.039 -12.711 1 94.62 303 SER B C 1
ATOM 5572 O O . SER B 1 303 ? 2.717 -16.156 -13.039 1 94.62 303 SER B O 1
ATOM 5574 N N . PRO B 1 304 ? 4.09 -14.422 -13.328 1 93.62 304 PRO B N 1
ATOM 5575 C CA . PRO B 1 304 ? 4.715 -15.086 -14.477 1 93.62 304 PRO B CA 1
ATOM 5576 C C . PRO B 1 304 ? 5.461 -16.359 -14.094 1 93.62 304 PRO B C 1
ATOM 5578 O O . PRO B 1 304 ? 5.773 -17.188 -14.953 1 93.62 304 PRO B O 1
ATOM 5581 N N . ALA B 1 305 ? 5.699 -16.516 -12.805 1 92.12 305 ALA B N 1
ATOM 5582 C CA . ALA B 1 305 ? 6.398 -17.703 -12.312 1 92.12 305 ALA B CA 1
ATOM 5583 C C . ALA B 1 305 ? 5.48 -18.922 -12.312 1 92.12 305 ALA B C 1
ATOM 5585 O O . ALA B 1 305 ? 5.945 -20.047 -12.188 1 92.12 305 ALA B O 1
ATOM 5586 N N . GLU B 1 306 ? 4.242 -18.672 -12.547 1 93.56 306 GLU B N 1
ATOM 5587 C CA . GLU B 1 306 ? 3.305 -19.781 -12.422 1 93.56 306 GLU B CA 1
ATOM 5588 C C . GLU B 1 306 ? 2.5 -19.969 -13.703 1 93.56 306 GLU B C 1
ATOM 5590 O O . GLU B 1 306 ? 1.549 -20.75 -13.734 1 93.56 306 GLU B O 1
ATOM 5595 N N . VAL B 1 307 ? 2.855 -19.297 -14.742 1 92.75 307 VAL B N 1
ATOM 5596 C CA . VAL B 1 307 ? 2.154 -19.484 -16.016 1 92.75 307 VAL B CA 1
ATOM 5597 C C . VAL B 1 307 ? 2.416 -20.891 -16.547 1 92.75 307 VAL B C 1
ATOM 5599 O O . VAL B 1 307 ? 3.332 -21.578 -16.078 1 92.75 307 VAL B O 1
ATOM 5602 N N . GLY B 1 308 ? 1.663 -21.312 -17.5 1 93.75 308 GLY B N 1
ATOM 5603 C CA . GLY B 1 308 ? 1.734 -22.656 -18.016 1 93.75 308 GLY B CA 1
ATOM 5604 C C . GLY B 1 308 ? 0.609 -23.547 -17.531 1 93.75 308 GLY B C 1
ATOM 5605 O O . GLY B 1 308 ? -0.513 -23.484 -18.031 1 93.75 308 GLY B O 1
ATOM 5606 N N . THR B 1 309 ? 0.925 -24.312 -16.516 1 95.06 309 THR B N 1
ATOM 5607 C CA . THR B 1 309 ? -0.109 -25.172 -15.961 1 95.06 309 THR B CA 1
ATOM 5608 C C . THR B 1 309 ? -0.717 -24.547 -14.703 1 95.06 309 THR B C 1
ATOM 5610 O O . THR B 1 309 ? -1.834 -24.891 -14.312 1 95.06 309 THR B O 1
ATOM 5613 N N . GLY B 1 310 ? 0.031 -23.656 -14.102 1 95.19 310 GLY B N 1
ATOM 5614 C CA . GLY B 1 310 ? -0.381 -23.141 -12.812 1 95.19 310 GLY B CA 1
ATOM 5615 C C . GLY B 1 310 ? -0.397 -24.188 -11.719 1 95.19 310 GLY B C 1
ATOM 5616 O O . GLY B 1 310 ? -0.973 -23.969 -10.648 1 95.19 310 GLY B O 1
ATOM 5617 N N . LEU B 1 311 ? 0.181 -25.328 -12.016 1 97.06 311 LEU B N 1
ATOM 5618 C CA . LEU B 1 311 ? 0.162 -26.453 -11.094 1 97.06 311 LEU B CA 1
ATOM 5619 C C . LEU B 1 311 ? 1.502 -26.594 -10.383 1 97.06 311 LEU B C 1
ATOM 5621 O O . LEU B 1 311 ? 2.559 -26.453 -11 1 97.06 311 LEU B O 1
ATOM 5625 N N . ARG B 1 312 ? 1.448 -26.812 -9.125 1 97.19 312 ARG B N 1
ATOM 5626 C CA . ARG B 1 312 ? 2.611 -27.156 -8.312 1 97.19 312 ARG B CA 1
ATOM 5627 C C . ARG B 1 312 ? 2.33 -28.375 -7.445 1 97.19 312 ARG B C 1
ATOM 5629 O O . ARG B 1 312 ? 1.329 -28.422 -6.727 1 97.19 312 ARG B O 1
ATOM 5636 N N . ALA B 1 313 ? 3.102 -29.328 -7.617 1 98.25 313 ALA B N 1
ATOM 5637 C CA . ALA B 1 313 ? 3.066 -30.516 -6.762 1 98.25 313 ALA B CA 1
ATOM 5638 C C . ALA B 1 313 ? 4.246 -30.531 -5.793 1 98.25 313 ALA B C 1
ATOM 5640 O O . ALA B 1 313 ? 5.379 -30.234 -6.184 1 98.25 313 ALA B O 1
ATOM 5641 N N . SER B 1 314 ? 3.973 -30.812 -4.59 1 98 314 SER B N 1
ATOM 5642 C CA . SER B 1 314 ? 5.039 -30.797 -3.594 1 98 314 SER B CA 1
ATOM 5643 C C . SER B 1 314 ? 4.91 -31.984 -2.641 1 98 314 SER B C 1
ATOM 5645 O O . SER B 1 314 ? 3.799 -32.406 -2.318 1 98 314 SER B O 1
ATOM 5647 N N . VAL B 1 315 ? 5.973 -32.5 -2.232 1 98.5 315 VAL B N 1
ATOM 5648 C CA . VAL B 1 315 ? 6.059 -33.562 -1.236 1 98.5 315 VAL B CA 1
ATOM 5649 C C . VAL B 1 315 ? 7.016 -33.156 -0.121 1 98.5 315 VAL B C 1
ATOM 5651 O O . VAL B 1 315 ? 8.117 -32.656 -0.388 1 98.5 315 VAL B O 1
ATOM 5654 N N . THR B 1 316 ? 6.559 -33.281 1.073 1 98.31 316 THR B N 1
ATOM 5655 C CA . THR B 1 316 ? 7.418 -33.031 2.23 1 98.31 316 THR B CA 1
ATOM 5656 C C . THR B 1 316 ? 8.219 -34.281 2.568 1 98.31 316 THR B C 1
ATOM 5658 O O . THR B 1 316 ? 7.645 -35.344 2.885 1 98.31 316 THR B O 1
ATOM 5661 N N . VAL B 1 317 ? 9.508 -34.188 2.588 1 98.25 317 VAL B N 1
ATOM 5662 C CA . VAL B 1 317 ? 10.367 -35.344 2.703 1 98.25 317 VAL B CA 1
ATOM 5663 C C . VAL B 1 317 ? 11.43 -35.125 3.77 1 98.25 317 VAL B C 1
ATOM 5665 O O . VAL B 1 317 ? 11.93 -34 3.926 1 98.25 317 VAL B O 1
ATOM 5668 N N . LYS B 1 318 ? 11.727 -36.125 4.441 1 97.62 318 LYS B N 1
ATOM 5669 C CA . LYS B 1 318 ? 12.859 -36.125 5.367 1 97.62 318 LYS B CA 1
ATOM 5670 C C . LYS B 1 318 ? 14.164 -36.406 4.637 1 97.62 318 LYS B C 1
ATOM 5672 O O . LYS B 1 318 ? 14.359 -37.5 4.117 1 97.62 318 LYS B O 1
ATOM 5677 N N . LEU B 1 319 ? 15.008 -35.469 4.594 1 96.69 319 LEU B N 1
ATOM 5678 C CA . LEU B 1 319 ? 16.328 -35.594 3.963 1 96.69 319 LEU B CA 1
ATOM 5679 C C . LEU B 1 319 ? 17.422 -35.062 4.883 1 96.69 319 LEU B C 1
ATOM 5681 O O . LEU B 1 319 ? 17.875 -33.938 4.742 1 96.69 319 LEU B O 1
ATOM 5685 N N . LEU B 1 320 ? 17.969 -35.875 5.688 1 94.94 320 LEU B N 1
ATOM 5686 C CA . LEU B 1 320 ? 18.953 -35.438 6.676 1 94.94 320 LEU B CA 1
ATOM 5687 C C . LEU B 1 320 ? 20.344 -35.406 6.07 1 94.94 320 LEU B C 1
ATOM 5689 O O . LEU B 1 320 ? 21.094 -34.438 6.258 1 94.94 320 LEU B O 1
ATOM 5693 N N . HIS B 1 321 ? 20.766 -36.375 5.352 1 95.12 321 HIS B N 1
ATOM 5694 C CA . HIS B 1 321 ? 22.125 -36.5 4.82 1 95.12 321 HIS B CA 1
ATOM 5695 C C . HIS B 1 321 ? 22.234 -35.875 3.445 1 95.12 321 HIS B C 1
ATOM 5697 O O . HIS B 1 321 ? 23.234 -35.219 3.152 1 95.12 321 HIS B O 1
ATOM 5703 N N . LEU B 1 322 ? 21.25 -36.094 2.664 1 96.19 322 LEU B N 1
ATOM 5704 C CA . LEU B 1 322 ? 21.328 -35.594 1.296 1 96.19 322 LEU B CA 1
ATOM 5705 C C . LEU B 1 322 ? 21.344 -34.062 1.273 1 96.19 322 LEU B C 1
ATOM 5707 O O . LEU B 1 322 ? 22 -33.469 0.417 1 96.19 322 LEU B O 1
ATOM 5711 N N . ALA B 1 323 ? 20.531 -33.438 2.168 1 94.69 323 ALA B N 1
ATOM 5712 C CA . ALA B 1 323 ? 20.438 -31.969 2.227 1 94.69 323 ALA B CA 1
ATOM 5713 C C . ALA B 1 323 ? 21.812 -31.344 2.48 1 94.69 323 ALA B C 1
ATOM 5715 O O . ALA B 1 323 ? 22.062 -30.203 2.088 1 94.69 323 ALA B O 1
ATOM 5716 N N . GLU B 1 324 ? 22.672 -32.094 3.057 1 93.25 324 GLU B N 1
ATOM 5717 C CA . GLU B 1 324 ? 24 -31.594 3.387 1 93.25 324 GLU B CA 1
ATOM 5718 C C . GLU B 1 324 ? 25.016 -31.953 2.303 1 93.25 324 GLU B C 1
ATOM 5720 O O . GLU B 1 324 ? 26.172 -31.531 2.352 1 93.25 324 GLU B O 1
ATOM 5725 N N . ASN B 1 325 ? 24.625 -32.719 1.435 1 93.12 325 ASN B N 1
ATOM 5726 C CA . ASN B 1 325 ? 25.5 -33.125 0.348 1 93.12 325 ASN B CA 1
ATOM 5727 C C . ASN B 1 325 ? 25.828 -31.953 -0.574 1 93.12 325 ASN B C 1
ATOM 5729 O O . ASN B 1 325 ? 24.922 -31.188 -0.951 1 93.12 325 ASN B O 1
ATOM 5733 N N . LYS B 1 326 ? 27.016 -31.781 -1.053 1 92 326 LYS B N 1
ATOM 5734 C CA . LYS B 1 326 ? 27.484 -30.641 -1.841 1 92 326 LYS B CA 1
ATOM 5735 C C . LYS B 1 326 ? 26.828 -30.625 -3.221 1 92 326 LYS B C 1
ATOM 5737 O O . LYS B 1 326 ? 26.734 -29.578 -3.859 1 92 326 LYS B O 1
ATOM 5742 N N . ARG B 1 327 ? 26.359 -31.812 -3.656 1 92.38 327 ARG B N 1
ATOM 5743 C CA . ARG B 1 327 ? 25.844 -31.922 -5.02 1 92.38 327 ARG B CA 1
ATOM 5744 C C . ARG B 1 327 ? 24.344 -31.703 -5.059 1 92.38 327 ARG B C 1
ATOM 5746 O O . ARG B 1 327 ? 23.719 -31.797 -6.117 1 92.38 327 ARG B O 1
ATOM 5753 N N . ILE B 1 328 ? 23.672 -31.406 -3.961 1 94.94 328 ILE B N 1
ATOM 5754 C CA . ILE B 1 328 ? 22.219 -31.359 -3.848 1 94.94 328 ILE B CA 1
ATOM 5755 C C . ILE B 1 328 ? 21.656 -30.359 -4.848 1 94.94 328 ILE B C 1
ATOM 5757 O O . ILE B 1 328 ? 20.641 -30.641 -5.5 1 94.94 328 ILE B O 1
ATOM 5761 N N . ASP B 1 329 ? 22.281 -29.219 -4.984 1 91.75 329 ASP B N 1
ATOM 5762 C CA . ASP B 1 329 ? 21.781 -28.203 -5.898 1 91.75 329 ASP B CA 1
ATOM 5763 C C . ASP B 1 329 ? 21.828 -28.703 -7.344 1 91.75 329 ASP B C 1
ATOM 5765 O O . ASP B 1 329 ? 20.875 -28.484 -8.109 1 91.75 329 ASP B O 1
ATOM 5769 N N . ASP B 1 330 ? 22.891 -29.266 -7.648 1 92.88 330 ASP B N 1
ATOM 5770 C CA . ASP B 1 330 ? 23.062 -29.812 -8.992 1 92.88 330 ASP B CA 1
ATOM 5771 C C . ASP B 1 330 ? 22.031 -30.906 -9.266 1 92.88 330 ASP B C 1
ATOM 5773 O O . ASP B 1 330 ? 21.484 -31 -10.367 1 92.88 330 ASP B O 1
ATOM 5777 N N . ILE B 1 331 ? 21.844 -31.766 -8.297 1 94.62 331 ILE B N 1
ATOM 5778 C CA . ILE B 1 331 ? 20.875 -32.844 -8.422 1 94.62 331 ILE B CA 1
ATOM 5779 C C . ILE B 1 331 ? 19.484 -32.281 -8.648 1 94.62 331 ILE B C 1
ATOM 5781 O O . ILE B 1 331 ? 18.766 -32.719 -9.555 1 94.62 331 ILE B O 1
ATOM 5785 N N . LEU B 1 332 ? 19.094 -31.344 -7.887 1 94.75 332 LEU B N 1
ATOM 5786 C CA . LEU B 1 332 ? 17.781 -30.734 -7.988 1 94.75 332 LEU B CA 1
ATOM 5787 C C . LEU B 1 332 ? 17.594 -30.062 -9.344 1 94.75 332 LEU B C 1
ATOM 5789 O O . LEU B 1 332 ? 16.531 -30.172 -9.961 1 94.75 332 LEU B O 1
ATOM 5793 N N . ASP B 1 333 ? 18.578 -29.422 -9.805 1 90.38 333 ASP B N 1
ATOM 5794 C CA . ASP B 1 333 ? 18.516 -28.75 -11.094 1 90.38 333 ASP B CA 1
ATOM 5795 C C . ASP B 1 333 ? 18.297 -29.734 -12.227 1 90.38 333 ASP B C 1
ATOM 5797 O O . ASP B 1 333 ? 17.484 -29.5 -13.125 1 90.38 333 ASP B O 1
ATOM 5801 N N . ARG B 1 334 ? 19 -30.781 -12.148 1 92 334 ARG B N 1
ATOM 5802 C CA . ARG B 1 334 ? 18.891 -31.797 -13.188 1 92 334 ARG B CA 1
ATOM 5803 C C . ARG B 1 334 ? 17.531 -32.469 -13.156 1 92 334 ARG B C 1
ATOM 5805 O O . ARG B 1 334 ? 17.031 -32.906 -14.195 1 92 334 ARG B O 1
ATOM 5812 N N . LEU B 1 335 ? 17.016 -32.531 -12 1 94.31 335 LEU B N 1
ATOM 5813 C CA . LEU B 1 335 ? 15.695 -33.156 -11.844 1 94.31 335 LEU B CA 1
ATOM 5814 C C . LEU B 1 335 ? 14.586 -32.125 -12.078 1 94.31 335 LEU B C 1
ATOM 5816 O O . LEU B 1 335 ? 13.406 -32.5 -12.094 1 94.31 335 LEU B O 1
ATOM 5820 N N . ARG B 1 336 ? 14.945 -30.828 -12.242 1 92.5 336 ARG B N 1
ATOM 5821 C CA . ARG B 1 336 ? 14 -29.719 -12.398 1 92.5 336 ARG B CA 1
ATOM 5822 C C . ARG B 1 336 ? 13.062 -29.625 -11.195 1 92.5 336 ARG B C 1
ATOM 5824 O O . ARG B 1 336 ? 11.844 -29.516 -11.352 1 92.5 336 ARG B O 1
ATOM 5831 N N . LEU B 1 337 ? 13.695 -29.797 -10.055 1 95.75 337 LEU B N 1
ATOM 5832 C CA . LEU B 1 337 ? 12.984 -29.703 -8.789 1 95.75 337 LEU B CA 1
ATOM 5833 C C . LEU B 1 337 ? 13.555 -28.578 -7.926 1 95.75 337 LEU B C 1
ATOM 5835 O O . LEU B 1 337 ? 14.664 -28.094 -8.172 1 95.75 337 LEU B O 1
ATOM 5839 N N . GLN B 1 338 ? 12.68 -28.156 -7.031 1 94.06 338 GLN B N 1
ATOM 5840 C CA . GLN B 1 338 ? 13.133 -27.188 -6.027 1 94.06 338 GLN B CA 1
ATOM 5841 C C . GLN B 1 338 ? 12.891 -27.719 -4.617 1 94.06 338 GLN B C 1
ATOM 5843 O O . GLN B 1 338 ? 12.016 -28.562 -4.402 1 94.06 338 GLN B O 1
ATOM 5848 N N . MET B 1 339 ? 13.719 -27.266 -3.748 1 95.12 339 MET B N 1
ATOM 5849 C CA . MET B 1 339 ? 13.695 -27.688 -2.352 1 95.12 339 MET B CA 1
ATOM 5850 C C . MET B 1 339 ? 13.547 -26.5 -1.418 1 95.12 339 MET B C 1
ATOM 5852 O O . MET B 1 339 ? 14.273 -25.516 -1.541 1 95.12 339 MET B O 1
ATOM 5856 N N . GLU B 1 340 ? 12.555 -26.562 -0.545 1 93.56 340 GLU B N 1
ATOM 5857 C CA . GLU B 1 340 ? 12.312 -25.516 0.438 1 93.56 340 GLU B CA 1
ATOM 5858 C C . GLU B 1 340 ? 12.367 -26.062 1.86 1 93.56 340 GLU B C 1
ATOM 5860 O O . GLU B 1 340 ? 11.805 -27.125 2.143 1 93.56 340 GLU B O 1
ATOM 5865 N N . ALA B 1 341 ? 13.031 -25.281 2.689 1 92.38 341 ALA B N 1
ATOM 5866 C CA . ALA B 1 341 ? 13.141 -25.703 4.082 1 92.38 341 ALA B CA 1
ATOM 5867 C C . ALA B 1 341 ? 11.828 -25.484 4.832 1 92.38 341 ALA B C 1
ATOM 5869 O O . ALA B 1 341 ? 11.102 -24.531 4.547 1 92.38 341 ALA B O 1
ATOM 5870 N N . THR B 1 342 ? 11.562 -26.344 5.703 1 92.31 342 THR B N 1
ATOM 5871 C CA . THR B 1 342 ? 10.414 -26.188 6.59 1 92.31 342 THR B CA 1
ATOM 5872 C C . THR B 1 342 ? 10.867 -25.781 7.992 1 92.31 342 THR B C 1
ATOM 5874 O O . THR B 1 342 ? 12.062 -25.609 8.234 1 92.31 342 THR B O 1
ATOM 5877 N N . SER B 1 343 ? 9.898 -25.656 8.859 1 88.25 343 SER B N 1
ATOM 5878 C CA . SER B 1 343 ? 10.203 -25.312 10.242 1 88.25 343 SER B CA 1
ATOM 5879 C C . SER B 1 343 ? 10.859 -26.484 10.969 1 88.25 343 SER B C 1
ATOM 5881 O O . SER B 1 343 ? 11.492 -26.297 12.008 1 88.25 343 SER B O 1
ATOM 5883 N N . CYS B 1 344 ? 10.789 -27.625 10.438 1 90.44 344 CYS B N 1
ATOM 5884 C CA . CYS B 1 344 ? 11.383 -28.812 11.039 1 90.44 344 CYS B CA 1
ATOM 5885 C C . CYS B 1 344 ? 12.727 -29.125 10.406 1 90.44 344 CYS B C 1
ATOM 5887 O O . CYS B 1 344 ? 12.82 -29.328 9.195 1 90.44 344 CYS B O 1
ATOM 5889 N N . PRO B 1 345 ? 13.711 -29.156 11.266 1 92 345 PRO B N 1
ATOM 5890 C CA . PRO B 1 345 ? 15.031 -29.469 10.719 1 92 345 PRO B CA 1
ATOM 5891 C C . PRO B 1 345 ? 15.07 -30.812 9.984 1 92 345 PRO B C 1
ATOM 5893 O O . PRO B 1 345 ? 14.461 -31.781 10.438 1 92 345 PRO B O 1
ATOM 5896 N N . GLY B 1 346 ? 15.656 -30.875 8.867 1 94.62 346 GLY B N 1
ATOM 5897 C CA . GLY B 1 346 ? 15.828 -32.094 8.102 1 94.62 346 GLY B CA 1
ATOM 5898 C C . GLY B 1 346 ? 14.633 -32.438 7.234 1 94.62 346 GLY B C 1
ATOM 5899 O O . GLY B 1 346 ? 14.625 -33.469 6.543 1 94.62 346 GLY B O 1
ATOM 5900 N N . VAL B 1 347 ? 13.641 -31.688 7.359 1 96.88 347 VAL B N 1
ATOM 5901 C CA . VAL B 1 347 ? 12.422 -31.891 6.578 1 96.88 347 VAL B CA 1
ATOM 5902 C C . VAL B 1 347 ? 12.297 -30.781 5.531 1 96.88 347 VAL B C 1
ATOM 5904 O O . VAL B 1 347 ? 12.383 -29.594 5.855 1 96.88 347 VAL B O 1
ATOM 5907 N N . TYR B 1 348 ? 12.055 -31.219 4.273 1 97.56 348 TYR B N 1
ATOM 5908 C CA . TYR B 1 348 ? 12.031 -30.281 3.166 1 97.56 348 TYR B CA 1
ATOM 5909 C C . TYR B 1 348 ? 10.82 -30.516 2.268 1 97.56 348 TYR B C 1
ATOM 5911 O O . TYR B 1 348 ? 10.312 -31.625 2.188 1 97.56 348 TYR B O 1
ATOM 5919 N N . LYS B 1 349 ? 10.438 -29.469 1.676 1 97.44 349 LYS B N 1
ATOM 5920 C CA . LYS B 1 349 ? 9.398 -29.547 0.647 1 97.44 349 LYS B CA 1
ATOM 5921 C C . LYS B 1 349 ? 10.016 -29.594 -0.748 1 97.44 349 LYS B C 1
ATOM 5923 O O . LYS B 1 349 ? 10.758 -28.672 -1.132 1 97.44 349 LYS B O 1
ATOM 5928 N N . ILE B 1 350 ? 9.719 -30.625 -1.485 1 97.81 350 ILE B N 1
ATOM 5929 C CA . ILE B 1 350 ? 10.211 -30.797 -2.848 1 97.81 350 ILE B CA 1
ATOM 5930 C C . ILE B 1 350 ? 9.078 -30.562 -3.842 1 97.81 350 ILE B C 1
ATOM 5932 O O . ILE B 1 350 ? 8.016 -31.188 -3.738 1 97.81 350 ILE B O 1
ATOM 5936 N N . SER B 1 351 ? 9.297 -29.688 -4.762 1 97.62 351 SER B N 1
ATOM 5937 C CA . SER B 1 351 ? 8.273 -29.375 -5.746 1 97.62 351 SER B CA 1
ATOM 5938 C C . SER B 1 351 ? 8.875 -29.156 -7.133 1 97.62 351 SER B C 1
ATOM 5940 O O . SER B 1 351 ? 10.102 -29.109 -7.277 1 97.62 351 SER B O 1
ATOM 5942 N N . ASN B 1 352 ? 8.031 -29.203 -8.117 1 96.25 352 ASN B N 1
ATOM 5943 C CA . ASN B 1 352 ? 8.516 -28.906 -9.461 1 96.25 352 ASN B CA 1
ATOM 5944 C C . ASN B 1 352 ? 9.016 -27.469 -9.57 1 96.25 352 ASN B C 1
ATOM 5946 O O . ASN B 1 352 ? 8.43 -26.562 -8.984 1 96.25 352 ASN B O 1
ATOM 5950 N N . LEU B 1 353 ? 10.016 -27.297 -10.32 1 90.25 353 LEU B N 1
ATOM 5951 C CA . LEU B 1 353 ? 10.609 -25.969 -10.516 1 90.25 353 LEU B CA 1
ATOM 5952 C C . LEU B 1 353 ? 9.805 -25.156 -11.523 1 90.25 353 LEU B C 1
ATOM 5954 O O . LEU B 1 353 ? 9.461 -24 -11.266 1 90.25 353 LEU B O 1
ATOM 5958 N N . GLN B 1 354 ? 9.531 -25.781 -12.664 1 89.81 354 GLN B N 1
ATOM 5959 C CA . GLN B 1 354 ? 8.844 -25.109 -13.75 1 89.81 354 GLN B CA 1
ATOM 5960 C C . GLN B 1 354 ? 7.352 -25.422 -13.75 1 89.81 354 GLN B C 1
ATOM 5962 O O . GLN B 1 354 ? 6.93 -26.422 -13.164 1 89.81 354 GLN B O 1
ATOM 5967 N N . THR B 1 355 ? 6.621 -24.516 -14.297 1 94.19 355 THR B N 1
ATOM 5968 C CA . THR B 1 355 ? 5.191 -24.766 -14.469 1 94.19 355 THR B CA 1
ATOM 5969 C C . THR B 1 355 ? 4.805 -24.688 -15.945 1 94.19 355 THR B C 1
ATOM 5971 O O . THR B 1 355 ? 3.646 -24.906 -16.297 1 94.19 355 THR B O 1
ATOM 5974 N N . ILE B 1 356 ? 5.746 -24.344 -16.75 1 92.38 356 ILE B N 1
ATOM 5975 C CA . ILE B 1 356 ? 5.504 -24.234 -18.188 1 92.38 356 ILE B CA 1
ATOM 5976 C C . ILE B 1 356 ? 6.438 -25.188 -18.938 1 92.38 356 ILE B C 1
ATOM 5978 O O . ILE B 1 356 ? 7.484 -25.578 -18.422 1 92.38 356 ILE B O 1
ATOM 5982 N N . GLY B 1 357 ? 6.102 -25.641 -20.141 1 88.94 357 GLY B N 1
ATOM 5983 C CA . GLY B 1 357 ? 6.91 -26.547 -20.953 1 88.94 357 GLY B CA 1
ATOM 5984 C C . GLY B 1 357 ? 6.516 -28 -20.797 1 88.94 357 GLY B C 1
ATOM 5985 O O . GLY B 1 357 ? 6.863 -28.828 -21.641 1 88.94 357 GLY B O 1
ATOM 5986 N N . PHE B 1 358 ? 5.836 -28.266 -19.734 1 91.19 358 PHE B N 1
ATOM 5987 C CA . PHE B 1 358 ? 5.262 -29.578 -19.484 1 91.19 358 PHE B CA 1
ATOM 5988 C C . PHE B 1 358 ? 3.764 -29.484 -19.219 1 91.19 358 PHE B C 1
ATOM 5990 O O . PHE B 1 358 ? 3.252 -28.391 -18.922 1 91.19 358 PHE B O 1
ATOM 5997 N N . ASN B 1 359 ? 3.121 -30.578 -19.469 1 93.94 359 ASN B N 1
ATOM 5998 C CA . ASN B 1 359 ? 1.722 -30.594 -19.062 1 93.94 359 ASN B CA 1
ATOM 5999 C C . ASN B 1 359 ? 1.572 -31.031 -17.594 1 93.94 359 ASN B C 1
ATOM 6001 O O . ASN B 1 359 ? 2.566 -31.266 -16.906 1 93.94 359 ASN B O 1
ATOM 6005 N N . GLU B 1 360 ? 0.386 -31.062 -17.109 1 96.5 360 GLU B N 1
ATOM 6006 C CA . GLU B 1 360 ? 0.12 -31.328 -15.695 1 96.5 360 GLU B CA 1
ATOM 6007 C C . GLU B 1 360 ? 0.631 -32.688 -15.281 1 96.5 360 GLU B C 1
ATOM 6009 O O . GLU B 1 360 ? 1.265 -32.844 -14.234 1 96.5 360 GLU B O 1
ATOM 6014 N N . VAL B 1 361 ? 0.354 -33.688 -16.078 1 97.44 361 VAL B N 1
ATOM 6015 C CA . VAL B 1 361 ? 0.809 -35.062 -15.781 1 97.44 361 VAL B CA 1
ATOM 6016 C C . VAL B 1 361 ? 2.336 -35.094 -15.781 1 97.44 361 VAL B C 1
ATOM 6018 O O . VAL B 1 361 ? 2.945 -35.688 -14.891 1 97.44 361 VAL B O 1
ATOM 6021 N N . GLY B 1 362 ? 2.891 -34.5 -16.797 1 96.56 362 GLY B N 1
ATOM 6022 C CA . GLY B 1 362 ? 4.34 -34.469 -16.906 1 96.56 362 GLY B CA 1
ATOM 6023 C C . GLY B 1 362 ? 5.016 -33.844 -15.703 1 96.56 362 GLY B C 1
ATOM 6024 O O . GLY B 1 362 ? 6.012 -34.344 -15.188 1 96.56 362 GLY B O 1
ATOM 6025 N N . LEU B 1 363 ? 4.539 -32.719 -15.258 1 96.5 363 LEU B N 1
ATOM 6026 C CA . LEU B 1 363 ? 5.113 -32.031 -14.117 1 96.5 363 LEU B CA 1
ATOM 6027 C C . LEU B 1 363 ? 5.004 -32.875 -12.852 1 96.5 363 LEU B C 1
ATOM 6029 O O . LEU B 1 363 ? 5.953 -32.938 -12.07 1 96.5 363 LEU B O 1
ATOM 6033 N N . THR B 1 364 ? 3.871 -33.438 -12.656 1 97.88 364 THR B N 1
ATOM 6034 C CA . THR B 1 364 ? 3.66 -34.25 -11.484 1 97.88 364 THR B CA 1
ATOM 6035 C C . THR B 1 364 ? 4.555 -35.5 -11.531 1 97.88 364 THR B C 1
ATOM 6037 O O . THR B 1 364 ? 5.062 -35.938 -10.5 1 97.88 364 THR B O 1
ATOM 6040 N N . GLN B 1 365 ? 4.703 -36.031 -12.758 1 98 365 GLN B N 1
ATOM 6041 C CA . GLN B 1 365 ? 5.57 -37.188 -12.945 1 98 365 GLN B CA 1
ATOM 6042 C C . GLN B 1 365 ? 7.012 -36.844 -12.562 1 98 365 GLN B C 1
ATOM 6044 O O . GLN B 1 365 ? 7.707 -37.688 -11.984 1 98 365 GLN B O 1
ATOM 6049 N N . LEU B 1 366 ? 7.422 -35.656 -12.914 1 96.75 366 LEU B N 1
ATOM 6050 C CA . LEU B 1 366 ? 8.758 -35.219 -12.531 1 96.75 366 LEU B CA 1
ATOM 6051 C C . LEU B 1 366 ? 8.93 -35.25 -11.016 1 96.75 366 LEU B C 1
ATOM 6053 O O . LEU B 1 366 ? 9.977 -35.688 -10.516 1 96.75 366 LEU B O 1
ATOM 6057 N N . VAL B 1 367 ? 7.969 -34.812 -10.297 1 98.25 367 VAL B N 1
ATOM 6058 C CA . VAL B 1 367 ? 8.039 -34.781 -8.844 1 98.25 367 VAL B CA 1
ATOM 6059 C C . VAL B 1 367 ? 8.031 -36.188 -8.273 1 98.25 367 VAL B C 1
ATOM 6061 O O . VAL B 1 367 ? 8.797 -36.5 -7.363 1 98.25 367 VAL B O 1
ATOM 6064 N N . VAL B 1 368 ? 7.16 -37.031 -8.852 1 98.25 368 VAL B N 1
ATOM 6065 C CA . VAL B 1 368 ? 7.074 -38.406 -8.391 1 98.25 368 VAL B CA 1
ATOM 6066 C C . VAL B 1 368 ? 8.43 -39.094 -8.562 1 98.25 368 VAL B C 1
ATOM 6068 O O . VAL B 1 368 ? 8.969 -39.656 -7.609 1 98.25 368 VAL B O 1
ATOM 6071 N N . ASP B 1 369 ? 8.953 -39.031 -9.75 1 97.62 369 ASP B N 1
ATOM 6072 C CA . ASP B 1 369 ? 10.227 -39.688 -10.055 1 97.62 369 ASP B CA 1
ATOM 6073 C C . ASP B 1 369 ? 11.359 -39.094 -9.234 1 97.62 369 ASP B C 1
ATOM 6075 O O . ASP B 1 369 ? 12.234 -39.812 -8.742 1 97.62 369 ASP B O 1
ATOM 6079 N N . GLY B 1 370 ? 11.328 -37.812 -9.156 1 97.75 370 GLY B N 1
ATOM 6080 C CA . GLY B 1 370 ? 12.375 -37.125 -8.422 1 97.75 370 GLY B CA 1
ATOM 6081 C C . GLY B 1 370 ? 12.383 -37.438 -6.945 1 97.75 370 GLY B C 1
ATOM 6082 O O . GLY B 1 370 ? 13.445 -37.719 -6.371 1 97.75 370 GLY B O 1
ATOM 6083 N N . VAL B 1 371 ? 11.25 -37.406 -6.34 1 98.19 371 VAL B N 1
ATOM 6084 C CA . VAL B 1 371 ? 11.141 -37.688 -4.91 1 98.19 371 VAL B CA 1
ATOM 6085 C C . VAL B 1 371 ? 11.578 -39.125 -4.637 1 98.19 371 VAL B C 1
ATOM 6087 O O . VAL B 1 371 ? 12.289 -39.406 -3.662 1 98.19 371 VAL B O 1
ATOM 6090 N N . GLN B 1 372 ? 11.148 -40.062 -5.48 1 97.81 372 GLN B N 1
ATOM 6091 C CA . GLN B 1 372 ? 11.562 -41.438 -5.332 1 97.81 372 GLN B CA 1
ATOM 6092 C C . GLN B 1 372 ? 13.086 -41.562 -5.391 1 97.81 372 GLN B C 1
ATOM 6094 O O . GLN B 1 372 ? 13.68 -42.281 -4.594 1 97.81 372 GLN B O 1
ATOM 6099 N N . LEU B 1 373 ? 13.664 -40.875 -6.32 1 97.5 373 LEU B N 1
ATOM 6100 C CA . LEU B 1 373 ? 15.117 -40.906 -6.477 1 97.5 373 LEU B CA 1
ATOM 6101 C C . LEU B 1 373 ? 15.812 -40.281 -5.273 1 97.5 373 LEU B C 1
ATOM 6103 O O . LEU B 1 373 ? 16.812 -40.812 -4.789 1 97.5 373 LEU B O 1
ATOM 6107 N N . LEU B 1 374 ? 15.344 -39.188 -4.797 1 97.81 374 LEU B N 1
ATOM 6108 C CA . LEU B 1 374 ? 15.945 -38.5 -3.65 1 97.81 374 LEU B CA 1
ATOM 6109 C C . LEU B 1 374 ? 15.891 -39.375 -2.406 1 97.81 374 LEU B C 1
ATOM 6111 O O . LEU B 1 374 ? 16.844 -39.406 -1.623 1 97.81 374 LEU B O 1
ATOM 6115 N N . ILE B 1 375 ? 14.742 -40.094 -2.217 1 97.69 375 ILE B N 1
ATOM 6116 C CA . ILE B 1 375 ? 14.594 -41 -1.081 1 97.69 375 ILE B CA 1
ATOM 6117 C C . ILE B 1 375 ? 15.617 -42.125 -1.196 1 97.69 375 ILE B C 1
ATOM 6119 O O . ILE B 1 375 ? 16.25 -42.5 -0.207 1 97.69 375 ILE B O 1
ATOM 6123 N N . ARG B 1 376 ? 15.781 -42.625 -2.412 1 97.25 376 ARG B N 1
ATOM 6124 C CA . ARG B 1 376 ? 16.781 -43.656 -2.631 1 97.25 376 ARG B CA 1
ATOM 6125 C C . ARG B 1 376 ? 18.188 -43.156 -2.285 1 97.25 376 ARG B C 1
ATOM 6127 O O . ARG B 1 376 ? 18.969 -43.875 -1.67 1 97.25 376 ARG B O 1
ATOM 6134 N N . MET B 1 377 ? 18.438 -42 -2.678 1 97.38 377 MET B N 1
ATOM 6135 C CA . MET B 1 377 ? 19.75 -41.406 -2.375 1 97.38 377 MET B CA 1
ATOM 6136 C C . MET B 1 377 ? 19.922 -41.219 -0.87 1 97.38 377 MET B C 1
ATOM 6138 O O . MET B 1 377 ? 21 -41.5 -0.336 1 97.38 377 MET B O 1
ATOM 6142 N N . GLU B 1 378 ? 18.922 -40.781 -0.227 1 97.56 378 GLU B N 1
ATOM 6143 C CA . GLU B 1 378 ? 18.969 -40.594 1.22 1 97.56 378 GLU B CA 1
ATOM 6144 C C . GLU B 1 378 ? 19.25 -41.906 1.934 1 97.56 378 GLU B C 1
ATOM 6146 O O . GLU B 1 378 ? 20.078 -41.969 2.848 1 97.56 378 GLU B O 1
ATOM 6151 N N . LYS B 1 379 ? 18.562 -42.969 1.525 1 96.69 379 LYS B N 1
ATOM 6152 C CA . LYS B 1 379 ? 18.734 -44.281 2.115 1 96.69 379 LYS B CA 1
ATOM 6153 C C . LYS B 1 379 ? 20.172 -44.781 1.929 1 96.69 379 LYS B C 1
ATOM 6155 O O . LYS B 1 379 ? 20.75 -45.375 2.84 1 96.69 379 LYS B O 1
ATOM 6160 N N . ARG B 1 380 ? 20.719 -44.5 0.805 1 96.69 380 ARG B N 1
ATOM 6161 C CA . ARG B 1 380 ? 22.094 -44.906 0.532 1 96.69 380 ARG B CA 1
ATOM 6162 C C . ARG B 1 380 ? 23.078 -44.156 1.429 1 96.69 380 ARG B C 1
ATOM 6164 O O . ARG B 1 380 ? 24.047 -44.719 1.918 1 96.69 380 ARG B O 1
ATOM 6171 N N . LEU B 1 381 ? 22.844 -42.938 1.543 1 96.19 381 LEU B N 1
ATOM 6172 C CA . LEU B 1 381 ? 23.734 -42.125 2.359 1 96.19 381 LEU B CA 1
ATOM 6173 C C . LEU B 1 381 ? 23.625 -42.5 3.832 1 96.19 381 LEU B C 1
ATOM 6175 O O . LEU B 1 381 ? 24.609 -42.469 4.566 1 96.19 381 LEU B O 1
ATOM 6179 N N . GLU B 1 382 ? 22.406 -42.812 4.242 1 94.56 382 GLU B N 1
ATOM 6180 C CA . GLU B 1 382 ? 22.188 -43.281 5.613 1 94.56 382 GLU B CA 1
ATOM 6181 C C . GLU B 1 382 ? 22.984 -44.562 5.906 1 94.56 382 GLU B C 1
ATOM 6183 O O . GLU B 1 382 ? 23.406 -44.781 7.043 1 94.56 382 GLU B O 1
ATOM 6188 N N . ASN B 1 383 ? 23.156 -45.344 4.906 1 95.06 383 ASN B N 1
ATOM 6189 C CA . ASN B 1 383 ? 23.891 -46.594 5.043 1 95.06 383 ASN B CA 1
ATOM 6190 C C . ASN B 1 383 ? 25.359 -46.406 4.672 1 95.06 383 ASN B C 1
ATOM 6192 O O . ASN B 1 383 ? 26.062 -47.406 4.406 1 95.06 383 ASN B O 1
ATOM 6196 N N . ASN B 1 384 ? 25.828 -45.219 4.52 1 93.5 384 ASN B N 1
ATOM 6197 C CA . ASN B 1 384 ? 27.203 -44.844 4.246 1 93.5 384 ASN B CA 1
ATOM 6198 C C . ASN B 1 384 ? 27.672 -45.344 2.875 1 93.5 384 ASN B C 1
ATOM 6200 O O . ASN B 1 384 ? 28.797 -45.781 2.717 1 93.5 384 ASN B O 1
ATOM 6204 N N . SER B 1 385 ? 26.734 -45.406 2.008 1 93.38 385 SER B N 1
ATOM 6205 C CA . SER B 1 385 ? 27.047 -45.75 0.627 1 93.38 385 SER B CA 1
ATOM 6206 C C . SER B 1 385 ? 27.047 -44.531 -0.279 1 93.38 385 SER B C 1
ATOM 6208 O O . SER B 1 385 ? 26.312 -43.562 -0.033 1 93.38 385 SER B O 1
ATOM 6210 N N . GLY B 1 386 ? 27.891 -44.531 -1.341 1 90.69 386 GLY B N 1
ATOM 6211 C CA . GLY B 1 386 ? 27.953 -43.438 -2.287 1 90.69 386 GLY B CA 1
ATOM 6212 C C . GLY B 1 386 ? 26.734 -43.344 -3.191 1 90.69 386 GLY B C 1
ATOM 6213 O O . GLY B 1 386 ? 26 -44.312 -3.342 1 90.69 386 GLY B O 1
ATOM 6214 N N . ILE B 1 387 ? 26.453 -42.219 -3.707 1 93.12 387 ILE B N 1
ATOM 6215 C CA . ILE B 1 387 ? 25.266 -42.031 -4.535 1 93.12 387 ILE B CA 1
ATOM 6216 C C . ILE B 1 387 ? 25.672 -41.688 -5.961 1 93.12 387 ILE B C 1
ATOM 6218 O O . ILE B 1 387 ? 24.859 -41.156 -6.73 1 93.12 387 ILE B O 1
ATOM 6222 N N . ASP B 1 388 ? 26.859 -41.875 -6.457 1 91.31 388 ASP B N 1
ATOM 6223 C CA . ASP B 1 388 ? 27.406 -41.469 -7.754 1 91.31 388 ASP B CA 1
ATOM 6224 C C . ASP B 1 388 ? 26.594 -42.094 -8.898 1 91.31 388 ASP B C 1
ATOM 6226 O O . ASP B 1 388 ? 26.359 -41.438 -9.914 1 91.31 388 ASP B O 1
ATOM 6230 N N . ASP B 1 389 ? 26.188 -43.25 -8.703 1 91 389 ASP B N 1
ATOM 6231 C CA . ASP B 1 389 ? 25.469 -43.938 -9.766 1 91 389 ASP B CA 1
ATOM 6232 C C . ASP B 1 389 ? 24.031 -43.469 -9.852 1 91 389 ASP B C 1
ATOM 6234 O O . ASP B 1 389 ? 23.344 -43.75 -10.844 1 91 389 ASP B O 1
ATOM 6238 N N . LEU B 1 390 ? 23.578 -42.781 -8.836 1 91.31 390 LEU B N 1
ATOM 6239 C CA . LEU B 1 390 ? 22.188 -42.344 -8.805 1 91.31 390 LEU B CA 1
ATOM 6240 C C . LEU B 1 390 ? 22.062 -40.906 -9.328 1 91.31 390 LEU B C 1
ATOM 6242 O O . LEU B 1 390 ? 20.969 -40.469 -9.656 1 91.31 390 LEU B O 1
ATOM 6246 N N . VAL B 1 391 ? 23.109 -40.25 -9.414 1 88.06 391 VAL B N 1
ATOM 6247 C CA . VAL B 1 391 ? 23.078 -38.875 -9.875 1 88.06 391 VAL B CA 1
ATOM 6248 C C . VAL B 1 391 ? 22.734 -38.844 -11.359 1 88.06 391 VAL B C 1
ATOM 6250 O O . VAL B 1 391 ? 23.375 -39.5 -12.172 1 88.06 391 VAL B O 1
ATOM 6253 N N . PRO B 1 392 ? 21.562 -38.156 -11.594 1 85.62 392 PRO B N 1
ATOM 6254 C CA . PRO B 1 392 ? 21.141 -38.125 -13 1 85.62 392 PRO B CA 1
ATOM 6255 C C . PRO B 1 392 ? 22.188 -37.438 -13.906 1 85.62 392 PRO B C 1
ATOM 6257 O O . PRO B 1 392 ? 22.844 -36.5 -13.492 1 85.62 392 PRO B O 1
ATOM 6260 N N . THR B 1 393 ? 22.562 -38.156 -15.023 1 70.25 393 THR B N 1
ATOM 6261 C CA . THR B 1 393 ? 23.438 -37.562 -16.031 1 70.25 393 THR B CA 1
ATOM 6262 C C . THR B 1 393 ? 22.688 -36.562 -16.891 1 70.25 393 THR B C 1
ATOM 6264 O O . THR B 1 393 ? 21.484 -36.688 -17.078 1 70.25 393 THR B O 1
ATOM 6267 N N . GLN B 1 394 ? 23.125 -35.281 -16.969 1 55.97 394 GLN B N 1
ATOM 6268 C CA . GLN B 1 394 ? 22.484 -34.219 -17.75 1 55.97 394 GLN B CA 1
ATOM 6269 C C . GLN B 1 394 ? 21.75 -34.781 -18.969 1 55.97 394 GLN B C 1
ATOM 6271 O O . GLN B 1 394 ? 22.312 -35.625 -19.703 1 55.97 394 GLN B O 1
ATOM 6276 N N . LYS B 1 395 ? 20.391 -34.969 -18.734 1 44.12 395 LYS B N 1
ATOM 6277 C CA . LYS B 1 395 ? 19.703 -35.125 -20.016 1 44.12 395 LYS B CA 1
ATOM 6278 C C . LYS B 1 395 ? 19.656 -33.812 -20.781 1 44.12 395 LYS B C 1
ATOM 6280 O O . LYS B 1 395 ? 19.391 -32.75 -20.203 1 44.12 395 LYS B O 1
#

Organism: NCBI:txid58324

pLDDT: mean 85.58, std 17.26, range [18.25, 98.56]

Foldseek 3Di:
DPQLPQDDPDVCCVVLVVVLVVQQPPPLCPLAPDDDDALVVVPDDLPQAQAPLSNRDDSVLSNVQVSGAGPLSDGPCLFQQLCVVDSDHDNDLAHLRGWFFAPCSCSNSVSRLQSSLCSQFVDHQDPPAFFDADLPLVPFDFQQDDDCVWWFKKKKKFFFAWPPATWLLRGDLVRLQVLLVLVVVLVVVVCVVFNKDKAQLVRQCPDPPPVVDHDDDDDPSCVSSRLQPPPPRNWIWMATPVRQWIWTDSHNGRIMIMGMDRSRRQSVSSNVCSVSVVSSQVSCVVVVIHTDQDGSFGGDTTDSQQTRRSMKMKTKTQAQQLVPDPCNVVLCVLLQWDWADDPDPRIIIIMHSGNTPDYPSRRSNSRRVSSNLSVVCRVQVVVVHDCVVSRDDRD/DPQPPQDDPLPCCVVLVVVLVVFQPPDLVPLDPDDDDALVVVPDDLPQAQAPLSNRDDSVLSNVQVSGAGPLRDGPCLFQQLCVLDRDHDNDLAHLRGWFFAPCSCSNSVSRLQSSLCSQFVDHQDPPAFFDADLPLVPFDDLQDDDCVWFFKKKKKFFFAWPPATWLLRGDLVRLQVLLVLVVVLVVQVCVVFNKDKAQLVRQCPDPPPVVDHDDDDDPSCVSSRLQPPPPRNWIWMATPVRQWIWTDSHNGRIMIMGMDRSRRQSVSSNVCSVSVVSSQVSCVVVVIHTDQDGSFGGDITDSQQTRRSMKMKTKTQAQPLVPDPCNVVLCVLLQWDWADDPDPRIIIIMHSGNTPDYSSVRSNSRRVSSNLSVVCRVQVVVVHDCVVSRDDRD